Protein AF-0000000084684947 (afdb_homodimer)

Radius of gyration: 30.72 Å; Cα contacts (8 Å, |Δi|>4): 1986; chains: 2; bounding box: 89×89×64 Å

Solvent-accessible surface area (backbone atoms only — not comparable to full-atom values): 46979 Å² total; per-residue (Å²): 110,68,63,58,54,51,50,50,50,50,49,49,51,50,49,39,48,50,45,25,50,52,46,29,50,49,33,50,74,66,49,92,41,38,64,61,21,48,37,52,34,51,39,13,67,65,31,67,61,57,24,38,51,48,36,63,65,72,60,52,74,52,53,29,53,50,40,43,62,58,46,64,68,50,73,73,83,63,65,60,60,57,55,52,73,73,83,68,64,85,85,58,79,83,69,51,69,50,56,36,30,39,30,20,62,60,69,45,70,78,28,60,19,20,30,78,43,86,20,64,28,33,77,45,31,49,59,54,52,52,50,47,49,68,68,39,71,54,30,36,41,38,34,34,26,36,50,32,54,54,73,60,18,37,54,52,48,50,44,52,30,52,32,40,75,72,65,22,50,47,42,36,40,32,15,38,70,35,31,54,79,31,72,47,43,31,58,54,55,34,44,74,51,68,33,51,68,47,52,38,69,55,72,53,92,58,89,58,65,76,54,72,61,52,38,48,48,31,31,39,39,39,29,54,36,47,40,26,35,40,16,43,54,62,42,48,58,34,26,28,48,89,78,29,57,60,93,61,11,31,41,32,36,33,31,43,36,30,12,35,46,37,48,53,51,48,50,52,50,45,50,50,48,23,69,51,70,68,49,76,69,77,90,72,72,56,46,66,54,72,67,38,76,29,31,27,32,60,39,72,33,40,40,47,48,91,70,40,39,57,61,52,42,50,36,41,49,46,66,65,47,73,52,28,35,41,39,36,29,54,42,69,48,60,55,69,61,49,50,52,30,53,37,49,33,17,35,42,46,22,50,35,36,38,41,30,36,66,57,53,98,48,60,63,57,46,35,17,32,62,50,52,43,57,75,36,46,78,42,62,36,41,40,28,31,28,58,85,43,33,39,53,30,28,38,39,38,35,54,61,33,34,32,36,41,16,31,50,47,40,25,33,38,41,63,46,31,16,27,26,37,34,36,43,35,47,29,43,69,59,28,46,55,50,46,55,55,50,50,57,51,52,71,68,27,48,74,63,45,68,67,65,64,64,66,52,51,68,68,57,51,51,54,15,32,58,42,29,48,44,43,82,77,68,110,67,64,58,55,50,50,50,50,50,50,50,50,49,50,38,49,50,47,24,51,52,45,29,49,49,34,52,72,66,49,92,41,39,64,60,20,49,39,50,34,50,40,13,67,66,31,66,60,58,23,39,52,48,35,64,64,71,61,52,74,52,52,30,53,51,39,43,60,58,46,65,68,50,74,75,82,63,65,61,59,58,55,51,72,72,82,69,64,85,86,58,82,81,69,51,70,49,55,35,30,40,30,18,61,62,69,45,68,78,29,59,18,20,30,76,45,86,19,62,28,35,77,46,30,49,59,54,52,51,49,46,48,68,67,40,70,54,29,37,42,38,33,33,25,37,50,32,54,52,73,60,18,38,54,52,48,50,44,52,29,50,30,41,74,71,65,22,50,47,42,37,40,32,14,36,70,36,31,55,77,31,71,48,45,32,58,53,56,34,44,76,53,70,32,50,66,46,52,39,69,55,73,52,91,57,90,58,65,76,54,72,64,51,39,47,48,31,31,40,39,38,29,56,36,48,39,26,35,39,17,43,54,60,42,47,56,36,26,28,48,90,80,29,58,59,94,61,11,30,42,30,35,35,32,44,34,32,11,34,46,36,48,52,50,48,50,54,51,47,49,50,47,22,69,51,70,67,50,77,69,75,91,71,72,55,46,66,54,72,66,39,76,26,31,27,33,60,39,72,31,39,40,48,48,92,71,42,39,57,62,52,42,50,36,40,49,46,67,64,48,74,52,27,37,40,36,34,27,54,42,69,49,60,54,68,60,50,50,52,30,54,37,48,33,17,34,43,48,23,50,35,37,37,42,29,35,66,56,54,99,47,59,62,58,47,35,17,32,61,50,55,43,58,75,35,46,76,42,62,37,42,40,29,30,30,58,85,42,34,40,53,30,29,39,39,38,35,55,60,33,35,34,35,41,15,31,50,47,40,25,35,38,40,63,45,30,16,28,27,37,34,36,43,35,45,28,44,69,59,29,45,55,51,46,53,55,49,51,58,50,53,71,68,26,47,74,65,47,70,67,65,64,64,65,52,51,69,66,56,52,49,53,14,32,58,43,29,48,45,43,84,75,68

Nearest PDB structures (foldseek):
  3hsi-assembly1_C-2  TM=7.468E-01  e=2.941E-21  Haemophilus influenzae
  8yr5-assembly1_K  TM=7.432E-01  e=1.167E-20  Escherichia coli str. K-12 substr. MG1655
  8yr5-assembly1_I  TM=7.410E-01  e=1.575E-20  Escherichia coli str. K-12 substr. MG1655
  3hsi-assembly1_A  TM=7.401E-01  e=4.634E-20  Haemophilus influenzae
  3hsi-assembly2_B-2  TM=7.446E-01  e=2.338E-19  Haemophilus influenzae

Organism: NCBI:txid1198232

pLDDT: mean 88.43, std 15.43, range [32.75, 98.88]

InterPro domains:
  IPR001736 Phospholipase D/Transphosphatidylase [PS50035] (212-239)
  IPR001736 Phospholipase D/Transphosphatidylase [PS50035] (387-414)
  IPR001736 Phospholipase D/Transphosphatidylase [SM00155] (212-239)
  IPR001736 Phospholipase D/Transphosphatidylase [SM00155] (387-414)
  IPR022924 Cardiolipin synthase [TIGR04265] (8-474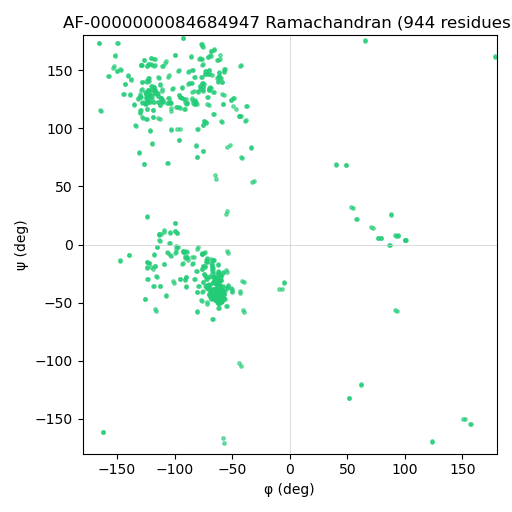)
  IPR025202 Cardiolipin synthase-like, phospholipase D-like domain [PF13091] (130-273)
  IPR025202 Cardiolipin synthase-like, phospholipase D-like domain [PF13091] (314-441)
  IPR027379 Cardiolipin synthase N-terminal [PF13396] (19-59)

Sequence (948 aa):
MITFWLTLNWLIQLLLIMLSVSTALHALMNKNDPRSSLLWIITCFSLPFVGPILYLVLGINRAHNKVLSLGAVADTSLSTTPKPITSVDKKSRPLSPHQRLSLAVTGLPLSEGNQIQILSQGENAYPAMLKSIHEATEWVYLSMYIFESNGVGEQFIDALADAVERGVDVRVLLDGVGSWYSLGQTRKALVARGVTTLTFLPIGKMLPRFTLNLRNHRKILLCDGKHAFTGGMNIRQCHLVQTCQPNRATKDFMFSLKGPVVQQIGQIFENDWFYACGEKLPSKYYDINTYGQSSCRAISDGPGININVLTKVMISALNSAQSSITLVTPYFLPPNGLIIALQSAALRGVDVSILLPVHNNQPYIHWAMRNNMRHFLAYGVKIYYQPSPFVHSKLLLIDDHYCQIGSANIDSRSLRLNFELNVEIFDADFAQSMAKIINNDKQQAIEITPQKLNKRSFVIKAWDAFWWLFTPYLMITFWLTLNWLIQLLLIMLSVSTALHALMNKNDPRSSLLWIITCFSLPFVGPILYLVLGINRAHNKVLSLGAVADTSLSTTPKPITSVDKKSRPLSPHQRLSLAVTGLPLSEGNQIQILSQGENAYPAMLKSIHEATEWVYLSMYIFESNGVGEQFIDALADAVERGVDVRVLLDGVGSWYSLGQTRKALVARGVTTLTFLPIGKMLPRFTLNLRNHRKILLCDGKHAFTGGMNIRQCHLVQTCQPNRATKDFMFSLKGPVVQQIGQIFENDWFYACGEKLPSKYYDINTYGQSSCRAISDGPGININVLTKVMISALNSAQSSITLVTPYFLPPNGLIIALQSAALRGVDVSILLPVHNNQPYIHWAMRNNMRHFLAYGVKIYYQPSPFVHSKLLLIDDHYCQIGSANIDSRSLRLNFELNVEIFDADFAQSMAKIINNDKQQAIEITPQKLNKRSFVIKAWDAFWWLFTPYL

Secondary structure (DSSP, 8-state):
-HHHHHHHHHHHHHHHHHHHHHHHHHHHHH-SSHHHHHHHHHHHHHSTTHHHHHIIIII--HHHHHHHHHHTSS-TTS-----------TTSPPPPHHHHHHHHHH--PPEEEEEEEEEEHHHHHHHHHHHHHHH-SSEEEEEES-B-SSTHHHHHHHHHHHHHHTT-EEEEEEETTGGGGGTTHHHHHHHHTT-EEEEES---SS---SGGG-EE---EEEETTTEEEEES--B-GGG-TTTS-TTT-EE-EEEEEESTHHHHHHHHHHHHHHHHHSPPPPP---------SEEEEEEEE-TT-TT-HHHHHHHHHHHH-SSEEEEE-S-B---HHHHHHHHHHHHTT-EEEEEEESS-SSHHHHHHHHHHTHHHHTTT-EEEEEPSSEE---EEEETTTEEEEES--BSHIIIIIEEEEEEEEE-HHHHHHHHHHHHHHHHTSEEE-HHHHHTS-HHHHHHHHHHHTTGGG-/-HHHHHHHHHHHHHHHHHHHHHHHHHHHHH-SSHHHHHHHHHHHHHSTTHHHHHIIIII--HHHHHHHHHHTSS-TTS-----------TTSPPPPHHHHHHHHHH--PPEEEEEEEEEEHHHHHHHHHHHHHHH-SSEEEEEES-B-SSTHHHHHHHHHHHHHHTT-EEEEEEETTGGGGGTTHHHHHHHHTT-EEEEES---SS---SGGG-EE---EEEETTTEEEEES--B-GGG-TTTS-TTT-EE-EEEEEESTHHHHHHHHHHHHHHHHHSPPPPP--------SSEEEEEEEE-TT-TT-HHHHHHHHHHHH-SSEEEEE-S-B---HHHHHHHHHHHHTT-EEEEEEESS-SSHHHHHHHHHHTHHHHTTT-EEEEEPSSEE---EEEETTTEEEEES--BSHIIIIIEEEEEEEEE-HHHHHHHHHHHHHHHHTSEEE-HHHHHTS-HHHHHHHHHHHTTGGG-

Structure (mmCIF, N/CA/C/O backbone):
data_AF-0000000084684947-model_v1
#
loop_
_entity.id
_entity.type
_entity.pdbx_description
1 polymer 'Cardiolipin synthase'
#
loop_
_atom_site.group_PDB
_atom_site.id
_atom_site.type_symbol
_atom_site.label_atom_id
_atom_site.label_alt_id
_atom_site.label_comp_id
_atom_site.label_asym_id
_atom_site.label_entity_id
_atom_site.label_seq_id
_atom_site.pdbx_PDB_ins_code
_atom_site.Cartn_x
_atom_site.Cartn_y
_atom_site.Cartn_z
_atom_site.occupancy
_atom_site.B_iso_or_equiv
_atom_site.auth_seq_id
_atom_site.auth_comp_id
_atom_site.auth_asym_id
_atom_site.auth_atom_id
_atom_site.pdbx_PDB_model_num
ATOM 1 N N . MET A 1 1 ? 54.938 7.02 22.969 1 76.62 1 MET A N 1
ATOM 2 C CA . MET A 1 1 ? 54.094 7.973 22.266 1 76.62 1 MET A CA 1
ATOM 3 C C . MET A 1 1 ? 53.344 7.293 21.109 1 76.62 1 MET A C 1
ATOM 5 O O . MET A 1 1 ? 52.125 7.441 20.984 1 76.62 1 MET A O 1
ATOM 9 N N . ILE A 1 2 ? 54 6.477 20.438 1 86.94 2 ILE A N 1
ATOM 10 C CA . ILE A 1 2 ? 53.406 5.773 19.297 1 86.94 2 ILE A CA 1
ATOM 11 C C . ILE A 1 2 ? 52.406 4.738 19.797 1 86.94 2 ILE A C 1
ATOM 13 O O . ILE A 1 2 ? 51.312 4.605 19.234 1 86.94 2 ILE A O 1
ATOM 17 N N . THR A 1 3 ? 52.75 4.102 20.906 1 88.5 3 THR A N 1
ATOM 18 C CA . THR A 1 3 ? 51.844 3.07 21.453 1 88.5 3 THR A CA 1
ATOM 19 C C . THR A 1 3 ? 50.562 3.68 21.969 1 88.5 3 THR A C 1
ATOM 21 O O . THR A 1 3 ? 49.5 3.086 21.812 1 88.5 3 THR A O 1
ATOM 24 N N . PHE A 1 4 ? 50.75 4.816 22.578 1 88.56 4 PHE A N 1
ATOM 25 C CA . PHE A 1 4 ? 49.562 5.504 23.094 1 88.56 4 PHE A CA 1
ATOM 26 C C . PHE A 1 4 ? 48.625 5.883 21.953 1 88.56 4 PHE A C 1
ATOM 28 O O . PHE A 1 4 ? 47.406 5.645 22.031 1 88.56 4 PHE A O 1
ATOM 35 N N . TRP A 1 5 ? 49.062 6.449 20.875 1 89.06 5 TRP A N 1
ATOM 36 C CA . TRP A 1 5 ? 48.25 6.891 19.75 1 89.06 5 TRP A CA 1
ATOM 37 C C . TRP A 1 5 ? 47.625 5.699 19.047 1 89.06 5 TRP A C 1
ATOM 39 O O . TRP A 1 5 ? 46.469 5.781 18.594 1 89.06 5 TRP A O 1
ATOM 49 N N . LEU A 1 6 ? 48.281 4.57 19 1 89.12 6 LEU A N 1
ATOM 50 C CA . LEU A 1 6 ? 47.75 3.357 18.391 1 89.12 6 LEU A CA 1
ATOM 51 C C . LEU A 1 6 ? 46.594 2.799 19.219 1 89.12 6 LEU A C 1
ATOM 53 O O . LEU A 1 6 ? 45.594 2.383 18.672 1 89.12 6 LEU A O 1
ATOM 57 N N . THR A 1 7 ? 46.844 2.812 20.484 1 88.88 7 THR A N 1
ATOM 58 C CA . THR A 1 7 ? 45.812 2.33 21.375 1 88.88 7 THR A CA 1
ATOM 59 C C . THR A 1 7 ? 44.562 3.232 21.297 1 88.88 7 THR A C 1
ATOM 61 O O . THR A 1 7 ? 43.438 2.748 21.281 1 88.88 7 THR A O 1
ATOM 64 N N . LEU A 1 8 ? 44.781 4.484 21.297 1 88.56 8 LEU A N 1
ATOM 65 C CA . LEU A 1 8 ? 43.688 5.445 21.203 1 88.56 8 LEU A CA 1
ATOM 66 C C . LEU A 1 8 ? 42.938 5.266 19.891 1 88.56 8 LEU A C 1
ATOM 68 O O . LEU A 1 8 ? 41.688 5.324 19.859 1 88.56 8 LEU A O 1
ATOM 72 N N . ASN A 1 9 ? 43.656 5.133 18.844 1 88.75 9 ASN A N 1
ATOM 73 C CA . ASN A 1 9 ? 43.031 4.891 17.547 1 88.75 9 ASN A CA 1
ATOM 74 C C . ASN A 1 9 ? 42.188 3.627 17.562 1 88.75 9 ASN A C 1
ATOM 76 O O . ASN A 1 9 ? 41.094 3.615 17.016 1 88.75 9 ASN A O 1
ATOM 80 N N . TRP A 1 10 ? 42.75 2.6 18.172 1 89.06 10 TRP A N 1
ATOM 81 C CA . TRP A 1 10 ? 42 1.35 18.266 1 89.06 10 TRP A CA 1
ATOM 82 C C . TRP A 1 10 ? 40.75 1.522 19.094 1 89.06 10 TRP A C 1
ATOM 84 O O . TRP A 1 10 ? 39.688 0.974 18.766 1 89.06 10 TRP A O 1
ATOM 94 N N . LEU A 1 11 ? 40.875 2.262 20.141 1 89.06 11 LEU A N 1
ATOM 95 C CA . LEU A 1 11 ? 39.75 2.523 21 1 89.06 11 LEU A CA 1
ATOM 96 C C . LEU A 1 11 ? 38.688 3.322 20.25 1 89.06 11 LEU A C 1
ATOM 98 O O . LEU A 1 11 ? 37.469 3.053 20.391 1 89.06 11 LEU A O 1
ATOM 102 N N . ILE A 1 12 ? 39.094 4.285 19.484 1 88.44 12 ILE A N 1
ATOM 103 C CA . ILE A 1 12 ? 38.156 5.098 18.703 1 88.44 12 ILE A CA 1
ATOM 104 C C . ILE A 1 12 ? 37.469 4.223 17.656 1 88.44 12 ILE A C 1
ATOM 106 O O . ILE A 1 12 ? 36.25 4.324 17.469 1 88.44 12 ILE A O 1
ATOM 110 N N . GLN A 1 13 ? 38.219 3.398 17.047 1 88.69 13 GLN A N 1
ATOM 111 C CA . GLN A 1 13 ? 37.656 2.5 16.062 1 88.69 13 GLN A CA 1
ATOM 112 C C . GLN A 1 13 ? 36.625 1.561 16.703 1 88.69 13 GLN A C 1
ATOM 114 O O . GLN A 1 13 ? 35.562 1.295 16.125 1 88.69 13 GLN A O 1
ATOM 119 N N . LEU A 1 14 ? 37 1.08 17.828 1 89.62 14 LEU A N 1
ATOM 120 C CA . LEU A 1 14 ? 36.094 0.195 18.547 1 89.62 14 LEU A CA 1
ATOM 121 C C . LEU A 1 14 ? 34.812 0.929 18.922 1 89.62 14 LEU A C 1
ATOM 123 O O . LEU A 1 14 ? 33.719 0.363 18.828 1 89.62 14 LEU A O 1
ATOM 127 N N . LEU A 1 15 ? 34.969 2.082 19.359 1 89.69 15 LEU A N 1
ATOM 128 C CA . LEU A 1 15 ? 33.812 2.893 19.719 1 89.69 15 LEU A CA 1
ATOM 129 C C . LEU A 1 15 ? 32.906 3.152 18.5 1 89.69 15 LEU A C 1
ATOM 131 O O . LEU A 1 15 ? 31.688 3.117 18.594 1 89.69 15 LEU A O 1
ATOM 135 N N . LEU A 1 16 ? 33.531 3.438 17.422 1 88.38 16 LEU A N 1
ATOM 136 C CA . LEU A 1 16 ? 32.781 3.686 16.203 1 88.38 16 LEU A CA 1
ATOM 137 C C . LEU A 1 16 ? 32.062 2.432 15.75 1 88.38 16 LEU A C 1
ATOM 139 O O . LEU A 1 16 ? 30.906 2.51 15.289 1 88.38 16 LEU A O 1
ATOM 143 N N . ILE A 1 17 ? 32.719 1.336 15.914 1 89 17 ILE A N 1
ATOM 144 C CA . ILE A 1 17 ? 32.094 0.07 15.555 1 89 17 ILE A CA 1
ATOM 145 C C . ILE A 1 17 ? 30.922 -0.196 16.484 1 89 17 ILE A C 1
ATOM 147 O O . ILE A 1 17 ? 29.844 -0.611 16.031 1 89 17 ILE A O 1
ATOM 151 N N . MET A 1 18 ? 31.141 0.042 17.719 1 91.69 18 MET A N 1
ATOM 152 C CA . MET A 1 18 ? 30.078 -0.172 18.688 1 91.69 18 MET A CA 1
ATOM 153 C C . MET A 1 18 ? 28.891 0.735 18.391 1 91.69 18 MET A C 1
ATOM 155 O O . MET A 1 18 ? 27.734 0.312 18.5 1 91.69 18 MET A O 1
ATOM 159 N N . LEU A 1 19 ? 29.219 1.942 18 1 90.94 19 LEU A N 1
ATOM 160 C CA . LEU A 1 19 ? 28.172 2.887 17.641 1 90.94 19 LEU A CA 1
ATOM 161 C C . LEU A 1 19 ? 27.406 2.406 16.406 1 90.94 19 LEU A C 1
ATOM 163 O O . LEU A 1 19 ? 26.172 2.467 16.375 1 90.94 19 LEU A O 1
ATOM 167 N N . SER A 1 20 ? 28.078 1.951 15.461 1 91.81 20 SER A N 1
ATOM 168 C CA . SER A 1 20 ? 27.469 1.44 14.242 1 91.81 20 SER A CA 1
ATOM 169 C C . SER A 1 20 ? 26.625 0.202 14.523 1 91.81 20 SER A C 1
ATOM 171 O O . SER A 1 20 ? 25.5 0.08 14.031 1 91.81 20 SER A O 1
ATOM 173 N N . VAL A 1 21 ? 27.156 -0.634 15.359 1 92.69 21 VAL A N 1
ATOM 174 C CA . VAL A 1 21 ? 26.453 -1.868 15.688 1 92.69 21 VAL A CA 1
ATOM 175 C C . VAL A 1 21 ? 25.188 -1.546 16.484 1 92.69 21 VAL A C 1
ATOM 177 O O . VAL A 1 21 ? 24.109 -2.094 16.203 1 92.69 21 VAL A O 1
ATOM 180 N N . SER A 1 22 ? 25.312 -0.688 17.391 1 93.25 22 SER A N 1
ATOM 181 C CA . SER A 1 22 ? 24.156 -0.309 18.203 1 93.25 22 SER A CA 1
ATOM 182 C C . SER A 1 22 ? 23.078 0.336 17.344 1 93.25 22 SER A C 1
ATOM 184 O O . SER A 1 22 ? 21.891 0.039 17.516 1 93.25 22 SER A O 1
ATOM 186 N N . THR A 1 23 ? 23.469 1.187 16.469 1 91.69 23 THR A N 1
ATOM 187 C CA . THR A 1 23 ? 22.531 1.859 15.586 1 91.69 23 THR A CA 1
ATOM 188 C C . THR A 1 23 ? 21.891 0.867 14.617 1 91.69 23 THR A C 1
ATOM 190 O O . THR A 1 23 ? 20.672 0.926 14.367 1 91.69 23 THR A O 1
ATOM 193 N N . ALA A 1 24 ? 22.672 0.051 14.133 1 92.81 24 ALA A N 1
ATOM 194 C CA . ALA A 1 24 ? 22.172 -0.984 13.234 1 92.81 24 ALA A CA 1
ATOM 195 C C . ALA A 1 24 ? 21.156 -1.878 13.945 1 92.81 24 ALA A C 1
ATOM 197 O O . ALA A 1 24 ? 20.109 -2.211 13.383 1 92.81 24 ALA A O 1
ATOM 198 N N . LEU A 1 25 ? 21.484 -2.209 15.133 1 93.44 25 LEU A N 1
ATOM 199 C CA . LEU A 1 25 ? 20.578 -3.047 15.914 1 93.44 25 LEU A CA 1
ATOM 200 C C . LEU A 1 25 ? 19.266 -2.314 16.203 1 93.44 25 LEU A C 1
ATOM 202 O O . LEU A 1 25 ? 18.188 -2.912 16.141 1 93.44 25 LEU A O 1
ATOM 206 N N . HIS A 1 26 ? 19.375 -1.058 16.5 1 92.44 26 HIS A N 1
ATOM 207 C CA . HIS A 1 26 ? 18.172 -0.264 16.719 1 92.44 26 HIS A CA 1
ATOM 208 C C . HIS A 1 26 ? 17.297 -0.21 15.469 1 92.44 26 HIS A C 1
ATOM 210 O O . HIS A 1 26 ? 16.078 -0.366 15.547 1 92.44 26 HIS A O 1
ATOM 216 N N . ALA A 1 27 ? 17.875 -0.014 14.367 1 91.5 27 ALA A N 1
ATOM 217 C CA . ALA A 1 27 ? 17.156 0.016 13.102 1 91.5 27 ALA A CA 1
ATOM 218 C C . ALA A 1 27 ? 16.5 -1.335 12.805 1 91.5 27 ALA A C 1
ATOM 220 O O . ALA A 1 27 ? 15.352 -1.397 12.367 1 91.5 27 ALA A O 1
ATOM 221 N N . LEU A 1 28 ? 17.266 -2.357 13.086 1 93.25 28 LEU A N 1
ATOM 222 C CA . LEU A 1 28 ? 16.797 -3.717 12.859 1 93.25 28 LEU A CA 1
ATOM 223 C C . LEU A 1 28 ? 15.57 -4.016 13.711 1 93.25 28 LEU A C 1
ATOM 225 O O . LEU A 1 28 ? 14.594 -4.602 13.227 1 93.25 28 LEU A O 1
ATOM 229 N N . MET A 1 29 ? 15.586 -3.494 14.875 1 91.31 29 MET A N 1
ATOM 230 C CA . MET A 1 29 ? 14.57 -3.887 15.852 1 91.31 29 MET A CA 1
ATOM 231 C C . MET A 1 29 ? 13.375 -2.943 15.812 1 91.31 29 MET A C 1
ATOM 233 O O . MET A 1 29 ? 12.281 -3.291 16.266 1 91.31 29 MET A O 1
ATOM 237 N N . ASN A 1 30 ? 13.531 -1.76 15.195 1 86.75 30 ASN A N 1
ATOM 238 C CA . ASN A 1 30 ? 12.492 -0.765 15.406 1 86.75 30 ASN A CA 1
ATOM 239 C C . ASN A 1 30 ? 11.867 -0.307 14.094 1 86.75 30 ASN A C 1
ATOM 241 O O . ASN A 1 30 ? 10.781 0.274 14.078 1 86.75 30 ASN A O 1
ATOM 245 N N . LYS A 1 31 ? 12.508 -0.584 13.008 1 86.81 31 LYS A N 1
ATOM 246 C CA . LYS A 1 31 ? 11.922 -0.191 11.727 1 86.81 31 LYS A CA 1
ATOM 247 C C . LYS A 1 31 ? 10.781 -1.119 11.336 1 86.81 31 LYS A C 1
ATOM 249 O O . LYS A 1 31 ? 10.773 -2.297 11.703 1 86.81 31 LYS A O 1
ATOM 254 N N . ASN A 1 32 ? 9.883 -0.604 10.531 1 84.94 32 ASN A N 1
ATOM 255 C CA . ASN A 1 32 ? 8.703 -1.371 10.125 1 84.94 32 ASN A CA 1
ATOM 256 C C . ASN A 1 32 ? 8.812 -1.844 8.68 1 84.94 32 ASN A C 1
ATOM 258 O O . ASN A 1 32 ? 7.945 -2.57 8.195 1 84.94 32 ASN A O 1
ATOM 262 N N . ASP A 1 33 ? 9.766 -1.439 7.992 1 87.81 33 ASP A N 1
ATOM 263 C CA . ASP A 1 33 ? 10.016 -1.817 6.605 1 87.81 33 ASP A CA 1
ATOM 264 C C . ASP A 1 33 ? 11.422 -2.395 6.441 1 87.81 33 ASP A C 1
ATOM 266 O O . ASP A 1 33 ? 12.406 -1.771 6.84 1 87.81 33 ASP A O 1
ATOM 270 N N . PRO A 1 34 ? 11.477 -3.535 5.875 1 90 34 PRO A N 1
ATOM 271 C CA . PRO A 1 34 ? 12.789 -4.188 5.766 1 90 34 PRO A CA 1
ATOM 272 C C . PRO A 1 34 ? 13.781 -3.377 4.938 1 90 34 PRO A C 1
ATOM 274 O O . PRO A 1 34 ? 14.977 -3.35 5.25 1 90 34 PRO A O 1
ATOM 277 N N . ARG A 1 35 ? 13.352 -2.727 3.902 1 86.62 35 ARG A N 1
ATOM 278 C CA . ARG A 1 35 ? 14.25 -1.943 3.061 1 86.62 35 ARG A CA 1
ATOM 279 C C . ARG A 1 35 ? 14.789 -0.73 3.814 1 86.62 35 ARG A C 1
ATOM 281 O O . ARG A 1 35 ? 15.961 -0.378 3.68 1 86.62 35 ARG A O 1
ATOM 288 N N . SER A 1 36 ? 13.883 -0.091 4.547 1 86.69 36 SER A N 1
ATOM 289 C CA . SER A 1 36 ? 14.328 1.025 5.371 1 86.69 36 SER A CA 1
ATOM 290 C C . SER A 1 36 ? 15.359 0.574 6.398 1 86.69 36 SER A C 1
ATOM 292 O O . SER A 1 36 ? 16.375 1.24 6.594 1 86.69 36 SER A O 1
ATOM 294 N N . SER A 1 37 ? 15.047 -0.557 7.027 1 90.19 37 SER A N 1
ATOM 295 C CA . SER A 1 37 ? 15.992 -1.1 8 1 90.19 37 SER A CA 1
ATOM 296 C C . SER A 1 37 ? 17.344 -1.397 7.363 1 90.19 37 SER A C 1
ATOM 298 O O . SER A 1 37 ? 18.375 -0.974 7.871 1 90.19 37 SER A O 1
ATOM 300 N N . LEU A 1 38 ? 17.297 -2.057 6.281 1 89.56 38 LEU A N 1
ATOM 301 C CA . LEU A 1 38 ? 18.531 -2.43 5.586 1 89.56 38 LEU A CA 1
ATOM 302 C C . LEU A 1 38 ? 19.281 -1.19 5.125 1 89.56 38 LEU A C 1
ATOM 304 O O . LEU A 1 38 ? 20.516 -1.146 5.207 1 89.56 38 LEU A O 1
ATOM 308 N N . LEU A 1 39 ? 18.578 -0.19 4.652 1 87.12 39 LEU A N 1
ATOM 309 C CA . LEU A 1 39 ? 19.188 1.07 4.23 1 87.12 39 LEU A CA 1
ATOM 310 C C . LEU A 1 39 ? 19.969 1.708 5.367 1 87.12 39 LEU A C 1
ATOM 312 O O . LEU A 1 39 ? 21.125 2.105 5.184 1 87.12 39 LEU A O 1
ATOM 316 N N . TRP A 1 40 ? 19.406 1.747 6.516 1 89.12 40 TRP A N 1
ATOM 317 C CA . TRP A 1 40 ? 20.062 2.385 7.648 1 89.12 40 TRP A CA 1
ATOM 318 C C . TRP A 1 40 ? 21.219 1.523 8.164 1 89.12 40 TRP A C 1
ATOM 320 O O . TRP A 1 40 ? 22.25 2.047 8.586 1 89.12 40 TRP A O 1
ATOM 330 N N . ILE A 1 41 ? 21.078 0.211 8.125 1 91.81 41 ILE A N 1
ATOM 331 C CA . ILE A 1 41 ? 22.141 -0.694 8.531 1 91.81 41 ILE A CA 1
ATOM 332 C C . ILE A 1 41 ? 23.359 -0.507 7.629 1 91.81 41 ILE A C 1
ATOM 334 O O . ILE A 1 41 ? 24.484 -0.305 8.109 1 91.81 41 ILE A O 1
ATOM 338 N N . ILE A 1 42 ? 23.141 -0.469 6.352 1 88.94 42 ILE A N 1
ATOM 339 C CA . ILE A 1 42 ? 24.234 -0.31 5.395 1 88.94 42 ILE A CA 1
ATOM 340 C C . ILE A 1 42 ? 24.844 1.083 5.539 1 88.94 42 ILE A C 1
ATOM 342 O O . ILE A 1 42 ? 26.078 1.239 5.5 1 88.94 42 ILE A O 1
ATOM 346 N N . THR A 1 43 ? 24 2.084 5.68 1 88.5 43 THR A N 1
ATOM 347 C CA . THR A 1 43 ? 24.469 3.457 5.832 1 88.5 43 THR A CA 1
ATOM 348 C C . THR A 1 43 ? 25.375 3.59 7.062 1 88.5 43 THR A C 1
ATOM 350 O O . THR A 1 43 ? 26.438 4.211 7 1 88.5 43 THR A O 1
ATOM 353 N N . CYS A 1 44 ? 25 2.949 8.125 1 90.44 44 CYS A N 1
ATOM 354 C CA . CYS A 1 44 ? 25.734 3.061 9.375 1 90.44 44 CYS A CA 1
ATOM 355 C C . CYS A 1 44 ? 27.078 2.342 9.281 1 90.44 44 CYS A C 1
ATOM 357 O O . CYS A 1 44 ? 28.062 2.779 9.875 1 90.44 44 CYS A O 1
ATOM 359 N N . PHE A 1 45 ? 27.141 1.258 8.57 1 89.44 45 PHE A N 1
ATOM 360 C CA . PHE A 1 45 ? 28.391 0.511 8.461 1 89.44 45 PHE A CA 1
ATOM 361 C C . PHE A 1 45 ? 29.297 1.116 7.387 1 89.44 45 PHE A C 1
ATOM 363 O O . PHE A 1 45 ? 30.516 1.056 7.492 1 89.44 45 PHE A O 1
ATOM 370 N N . SER A 1 46 ? 28.703 1.727 6.371 1 86.75 46 SER A N 1
ATOM 371 C CA . SER A 1 46 ? 29.469 2.328 5.289 1 86.75 46 SER A CA 1
ATOM 372 C C . SER A 1 46 ? 30.031 3.688 5.695 1 86.75 46 SER A C 1
ATOM 374 O O . SER A 1 46 ? 31.078 4.102 5.211 1 86.75 46 SER A O 1
ATOM 376 N N . LEU A 1 47 ? 29.344 4.441 6.453 1 87.94 47 LEU A N 1
ATOM 377 C CA . LEU A 1 47 ? 29.766 5.738 6.973 1 87.94 47 LEU A CA 1
ATOM 378 C C . LEU A 1 47 ? 29.797 5.73 8.492 1 87.94 47 LEU A C 1
ATOM 380 O O . LEU A 1 47 ? 28.922 6.324 9.141 1 87.94 47 LEU A O 1
ATOM 384 N N . PRO A 1 48 ? 31.094 5.254 8.859 1 83.69 48 PRO A N 1
ATOM 385 C CA . PRO A 1 48 ? 31.172 5.168 10.32 1 83.69 48 PRO A CA 1
ATOM 386 C C . PRO A 1 48 ? 31.109 6.535 10.992 1 83.69 48 PRO A C 1
ATOM 388 O O . PRO A 1 48 ? 31.578 7.527 10.414 1 83.69 48 PRO A O 1
ATOM 391 N N . PHE A 1 49 ? 30.312 6.746 11.961 1 86.69 49 PHE A N 1
ATOM 392 C CA . PHE A 1 49 ? 30.125 7.973 12.727 1 86.69 49 PHE A CA 1
ATOM 393 C C . PHE A 1 49 ? 28.984 8.805 12.133 1 86.69 49 PHE A C 1
ATOM 395 O O . PHE A 1 49 ? 28 9.086 12.812 1 86.69 49 PHE A O 1
ATOM 402 N N . VAL A 1 50 ? 29.188 9.156 10.664 1 89.12 50 VAL A N 1
ATOM 403 C CA . VAL A 1 50 ? 28.188 9.984 10.016 1 89.12 50 VAL A CA 1
ATOM 404 C C . VAL A 1 50 ? 26.859 9.227 9.93 1 89.12 50 VAL A C 1
ATOM 406 O O . VAL A 1 50 ? 25.797 9.797 10.164 1 89.12 50 VAL A O 1
ATOM 409 N N . GLY A 1 51 ? 26.953 8 9.562 1 89.25 51 GLY A N 1
ATOM 410 C CA . GLY A 1 51 ? 25.766 7.18 9.422 1 89.25 51 GLY A CA 1
ATOM 411 C C . GLY A 1 51 ? 24.922 7.145 10.688 1 89.25 51 GLY A C 1
ATOM 412 O O . GLY A 1 51 ? 23.734 7.484 10.648 1 89.25 51 GLY A O 1
ATOM 413 N N . PRO A 1 52 ? 25.516 6.82 11.797 1 89.44 52 PRO A N 1
ATOM 414 C CA . PRO A 1 52 ? 24.766 6.809 13.055 1 89.44 52 PRO A CA 1
ATOM 415 C C . PRO A 1 52 ? 24.172 8.172 13.406 1 89.44 52 PRO A C 1
ATOM 417 O O . PRO A 1 52 ? 23.062 8.25 13.922 1 89.44 52 PRO A O 1
ATOM 420 N N . ILE A 1 53 ? 24.922 9.172 13.133 1 86.31 53 ILE A N 1
ATOM 421 C CA . ILE A 1 53 ? 24.406 10.516 13.391 1 86.31 53 ILE A CA 1
ATOM 422 C C . ILE A 1 53 ? 23.188 10.781 12.508 1 86.31 53 ILE A C 1
ATOM 424 O O . ILE A 1 53 ? 22.172 11.281 12.984 1 86.31 53 ILE A O 1
ATOM 428 N N . LEU A 1 54 ? 23.312 10.414 11.266 1 85.5 54 LEU A N 1
ATOM 429 C CA . LEU A 1 54 ? 22.188 10.586 10.344 1 85.5 54 LEU A CA 1
ATOM 430 C C . LEU A 1 54 ? 20.984 9.781 10.797 1 85.5 54 LEU A C 1
ATOM 432 O O . LEU A 1 54 ? 19.844 10.25 10.719 1 85.5 54 LEU A O 1
ATOM 436 N N . TYR A 1 55 ? 21.234 8.562 11.312 1 87.69 55 TYR A N 1
ATOM 437 C CA . TYR A 1 55 ? 20.156 7.703 11.789 1 87.69 55 TYR A CA 1
ATOM 438 C C . TYR A 1 55 ? 19.453 8.32 13 1 87.69 55 TYR A C 1
ATOM 440 O O . TYR A 1 55 ? 18.234 8.281 13.109 1 87.69 55 TYR A O 1
ATOM 448 N N . LEU A 1 56 ? 20.203 8.875 13.844 1 81.56 56 LEU A N 1
ATOM 449 C CA . LEU A 1 56 ? 19.656 9.477 15.047 1 81.56 56 LEU A CA 1
ATOM 450 C C . LEU A 1 56 ? 18.797 10.695 14.703 1 81.56 56 LEU A C 1
ATOM 452 O O . LEU A 1 56 ? 17.781 10.945 15.344 1 81.56 56 LEU A O 1
ATOM 456 N N . VAL A 1 57 ? 19.219 11.352 13.633 1 76.44 57 VAL A N 1
ATOM 457 C CA . VAL A 1 57 ? 18.547 12.602 13.289 1 76.44 57 VAL A CA 1
ATOM 458 C C . VAL A 1 57 ? 17.375 12.312 12.352 1 76.44 57 VAL A C 1
ATOM 460 O O . VAL A 1 57 ? 16.297 12.875 12.516 1 76.44 57 VAL A O 1
ATOM 463 N N . LEU A 1 58 ? 17.531 11.32 11.438 1 76.25 58 LEU A N 1
ATOM 464 C CA . LEU A 1 58 ? 16.547 11.148 10.375 1 76.25 58 LEU A CA 1
ATOM 465 C C . LEU A 1 58 ? 15.859 9.797 10.484 1 76.25 58 LEU A C 1
ATOM 467 O O . LEU A 1 58 ? 14.797 9.586 9.898 1 76.25 58 LEU A O 1
ATOM 471 N N . GLY A 1 59 ? 16.484 8.938 11.195 1 74.31 59 GLY A N 1
ATOM 472 C CA . GLY A 1 59 ? 16.016 7.562 11.141 1 74.31 59 GLY A CA 1
ATOM 473 C C . GLY A 1 59 ? 15.055 7.215 12.258 1 74.31 59 GLY A C 1
ATOM 474 O O . GLY A 1 59 ? 14.281 6.258 12.141 1 74.31 59 GLY A O 1
ATOM 475 N N . ILE A 1 60 ? 15.172 7.844 13.414 1 73 60 ILE A N 1
ATOM 476 C CA . ILE A 1 60 ? 14.344 7.508 14.562 1 73 60 ILE A CA 1
ATOM 477 C C . ILE A 1 60 ? 13.141 8.453 14.625 1 73 60 ILE A C 1
ATOM 479 O O . ILE A 1 60 ? 13.297 9.672 14.57 1 73 60 ILE A O 1
ATOM 483 N N . ASN A 1 61 ? 12.031 7.77 14.508 1 62.41 61 ASN A N 1
ATOM 484 C CA . ASN A 1 61 ? 10.812 8.555 14.656 1 62.41 61 ASN A CA 1
ATOM 485 C C . ASN A 1 61 ? 10.547 8.898 16.125 1 62.41 61 ASN A C 1
ATOM 487 O O . ASN A 1 61 ? 9.859 8.148 16.812 1 62.41 61 ASN A O 1
ATOM 491 N N . ARG A 1 62 ? 11.125 9.812 16.656 1 55.94 62 ARG A N 1
ATOM 492 C CA . ARG A 1 62 ? 11.039 10.195 18.062 1 55.94 62 ARG A CA 1
ATOM 493 C C . ARG A 1 62 ? 9.711 10.883 18.359 1 55.94 62 ARG A C 1
ATOM 495 O O . ARG A 1 62 ? 9.305 10.969 19.516 1 55.94 62 ARG A O 1
ATOM 502 N N . ALA A 1 63 ? 9.25 11.406 17.344 1 54 63 ALA A N 1
ATOM 503 C CA . ALA A 1 63 ? 7.98 12.086 17.594 1 54 63 ALA A CA 1
ATOM 504 C C . ALA A 1 63 ? 6.977 11.148 18.25 1 54 63 ALA A C 1
ATOM 506 O O . ALA A 1 63 ? 6.227 11.562 19.141 1 54 63 ALA A O 1
ATOM 507 N N . HIS A 1 64 ? 7.059 9.875 17.844 1 52.94 64 HIS A N 1
ATOM 508 C CA . HIS A 1 64 ? 6.145 8.898 18.422 1 52.94 64 HIS A CA 1
ATOM 509 C C . HIS A 1 64 ? 6.359 8.781 19.922 1 52.94 64 HIS A C 1
ATOM 511 O O . HIS A 1 64 ? 5.395 8.766 20.703 1 52.94 64 HIS A O 1
ATOM 517 N N . ASN A 1 65 ? 7.562 8.844 20.359 1 49.34 65 ASN A N 1
ATOM 518 C CA . ASN A 1 65 ? 7.891 8.617 21.766 1 49.34 65 ASN A CA 1
ATOM 519 C C . ASN A 1 65 ? 7.516 9.82 22.625 1 49.34 65 ASN A C 1
ATOM 521 O O . ASN A 1 65 ? 7.02 9.664 23.734 1 49.34 65 ASN A O 1
ATOM 525 N N . LYS A 1 66 ? 7.75 10.961 22.141 1 50.03 66 LYS A N 1
ATOM 526 C CA . LYS A 1 66 ? 7.434 12.156 22.922 1 50.03 66 LYS A CA 1
ATOM 527 C C . LYS A 1 66 ? 5.926 12.344 23.047 1 50.03 66 LYS A C 1
ATOM 529 O O . LYS A 1 66 ? 5.43 12.695 24.125 1 50.03 66 LYS A O 1
ATOM 534 N N . VAL A 1 67 ? 5.371 12.102 21.906 1 51.38 67 VAL A N 1
ATOM 535 C CA . VAL A 1 67 ? 3.92 12.266 21.953 1 51.38 67 VAL A CA 1
ATOM 536 C C . VAL A 1 67 ? 3.311 11.25 22.922 1 51.38 67 VAL A C 1
ATOM 538 O O . VAL A 1 67 ? 2.404 11.586 23.688 1 51.38 67 VAL A O 1
ATOM 541 N N . LEU A 1 68 ? 3.928 10.031 22.781 1 48.75 68 LEU A N 1
ATOM 542 C CA . LEU A 1 68 ? 3.457 9.008 23.719 1 48.75 68 LEU A CA 1
ATOM 543 C C . LEU A 1 68 ? 3.764 9.406 25.156 1 48.75 68 LEU A C 1
ATOM 545 O O . LEU A 1 68 ? 2.953 9.172 26.062 1 48.75 68 LEU A O 1
ATOM 549 N N . SER A 1 69 ? 4.992 9.906 25.328 1 46.5 69 SER A N 1
ATOM 550 C CA . SER A 1 69 ? 5.355 10.32 26.672 1 46.5 69 SER A CA 1
ATOM 551 C C . SER A 1 69 ? 4.48 11.477 27.156 1 46.5 69 SER A C 1
ATOM 553 O O . SER A 1 69 ? 4.125 11.555 28.328 1 46.5 69 SER A O 1
ATOM 555 N N . LEU A 1 70 ? 4.367 12.32 26.266 1 44.97 70 LEU A N 1
ATOM 556 C CA . LEU A 1 70 ? 3.5 13.445 26.609 1 44.97 70 LEU A CA 1
ATOM 557 C C . LEU A 1 70 ? 2.045 12.992 26.703 1 44.97 70 LEU A C 1
ATOM 559 O O . LEU A 1 70 ? 1.276 13.531 27.516 1 44.97 70 LEU A O 1
ATOM 563 N N . GLY A 1 71 ? 1.634 12.188 25.688 1 43.91 71 GLY A N 1
ATOM 564 C CA . GLY A 1 71 ? 0.27 11.68 25.641 1 43.91 71 GLY A CA 1
ATOM 565 C C . GLY A 1 71 ? -0.022 10.648 26.719 1 43.91 71 GLY A C 1
ATOM 566 O O . GLY A 1 71 ? -1.139 10.133 26.797 1 43.91 71 GLY A O 1
ATOM 567 N N . ALA A 1 72 ? 0.93 9.859 27.25 1 39.44 72 ALA A N 1
ATOM 568 C CA . ALA A 1 72 ? 0.596 9.055 28.422 1 39.44 72 ALA A CA 1
ATOM 569 C C . ALA A 1 72 ? -0.211 9.859 29.422 1 39.44 72 ALA A C 1
ATOM 571 O O . ALA A 1 72 ? -0.937 9.289 30.25 1 39.44 72 ALA A O 1
ATOM 572 N N . VAL A 1 73 ? 0.083 10.984 29.656 1 34.78 73 VAL A N 1
ATOM 573 C CA . VAL A 1 73 ? -0.716 11.688 30.656 1 34.78 73 VAL A CA 1
ATOM 574 C C . VAL A 1 73 ? -2.1 11.992 30.094 1 34.78 73 VAL A C 1
ATOM 576 O O . VAL A 1 73 ? -3.027 12.32 30.844 1 34.78 73 VAL A O 1
ATOM 579 N N . ALA A 1 74 ? -2.213 12.562 28.906 1 34.88 74 ALA A N 1
ATOM 580 C CA . ALA A 1 74 ? -3.611 12.906 28.656 1 34.88 74 ALA A CA 1
ATOM 581 C C . ALA A 1 74 ? -4.492 11.664 28.672 1 34.88 74 ALA A C 1
ATOM 583 O O . ALA A 1 74 ? -4.016 10.555 28.438 1 34.88 74 ALA A O 1
ATOM 584 N N . ASP A 1 75 ? -5.941 11.75 28.891 1 33.06 75 ASP A N 1
ATOM 585 C CA . ASP A 1 75 ? -7.02 10.797 29.156 1 33.06 75 ASP A CA 1
ATOM 586 C C . ASP A 1 75 ? -6.945 9.609 28.203 1 33.06 75 ASP A C 1
ATOM 588 O O . ASP A 1 75 ? -6.664 9.773 27.016 1 33.06 75 ASP A O 1
ATOM 592 N N . THR A 1 76 ? -6.711 8.258 28.594 1 33.94 76 THR A N 1
ATOM 593 C CA . THR A 1 76 ? -7.152 6.898 28.312 1 33.94 76 THR A CA 1
ATOM 594 C C . THR A 1 76 ? -8.328 6.906 27.328 1 33.94 76 THR A C 1
ATOM 596 O O . THR A 1 76 ? -8.773 5.848 26.891 1 33.94 76 THR A O 1
ATOM 599 N N . SER A 1 77 ? -9.164 7.844 27.312 1 32.75 77 SER A N 1
ATOM 600 C CA . SER A 1 77 ? -10.328 7.77 26.438 1 32.75 77 SER A CA 1
ATOM 601 C C . SER A 1 77 ? -9.914 7.738 24.969 1 32.75 77 SER A C 1
ATOM 603 O O . SER A 1 77 ? -10.711 7.367 24.109 1 32.75 77 SER A O 1
ATOM 605 N N . LEU A 1 78 ? -8.906 8.492 24.594 1 34.12 78 LEU A N 1
ATOM 606 C CA . LEU A 1 78 ? -8.469 8.352 23.203 1 34.12 78 LEU A CA 1
ATOM 607 C C . LEU A 1 78 ? -7.492 7.188 23.062 1 34.12 78 LEU A C 1
ATOM 609 O O . LEU A 1 78 ? -6.734 7.121 22.094 1 34.12 78 LEU A O 1
ATOM 613 N N . SER A 1 79 ? -6.871 6.637 24.047 1 36.56 79 SER A N 1
ATOM 614 C CA . SER A 1 79 ? -6.086 5.422 23.859 1 36.56 79 SER A CA 1
ATOM 615 C C . SER A 1 79 ? -6.703 4.535 22.781 1 36.56 79 SER A C 1
ATOM 617 O O . SER A 1 79 ? -7.672 3.822 23.031 1 36.56 79 SER A O 1
ATOM 619 N N . THR A 1 80 ? -6.914 5.066 21.656 1 36.88 80 THR A N 1
ATOM 620 C CA . THR A 1 80 ? -7.578 4.578 20.453 1 36.88 80 THR A CA 1
ATOM 621 C C . THR A 1 80 ? -6.973 3.254 20 1 36.88 80 THR A C 1
ATOM 623 O O . THR A 1 80 ? -6.02 3.234 19.219 1 36.88 80 THR A O 1
ATOM 626 N N . THR A 1 81 ? -6.426 2.412 20.922 1 38.59 81 THR A N 1
ATOM 627 C CA . THR A 1 81 ? -6.457 1.135 20.219 1 38.59 81 THR A CA 1
ATOM 628 C C . THR A 1 81 ? -7.727 1.008 19.391 1 38.59 81 THR A C 1
ATOM 630 O O . THR A 1 81 ? -8.828 1.247 19.875 1 38.59 81 THR A O 1
ATOM 633 N N . PRO A 1 82 ? -7.578 1.114 18.188 1 39.66 82 PRO A N 1
ATOM 634 C CA . PRO A 1 82 ? -8.828 0.888 17.453 1 39.66 82 PRO A CA 1
ATOM 635 C C . PRO A 1 82 ? -9.727 -0.147 18.125 1 39.66 82 PRO A C 1
ATOM 637 O O . PRO A 1 82 ? -9.258 -1.236 18.484 1 39.66 82 PRO A O 1
ATOM 640 N N . LYS A 1 83 ? -10.531 0.146 19.109 1 40.72 83 LYS A N 1
ATOM 641 C CA . LYS A 1 83 ? -11.531 -0.857 19.469 1 40.72 83 LYS A CA 1
ATOM 642 C C . LYS A 1 83 ? -12.438 -1.184 18.281 1 40.72 83 LYS A C 1
ATOM 644 O O . LYS A 1 83 ? -13.055 -0.289 17.703 1 40.72 83 LYS A O 1
ATOM 649 N N . PRO A 1 84 ? -12.164 -2.377 17.734 1 38.34 84 PRO A N 1
ATOM 650 C CA . PRO A 1 84 ? -13.203 -2.73 16.766 1 38.34 84 PRO A CA 1
ATOM 651 C C . PRO A 1 84 ? -14.602 -2.303 17.203 1 38.34 84 PRO A C 1
ATOM 653 O O . PRO A 1 84 ? -14.891 -2.273 18.391 1 38.34 84 PRO A O 1
ATOM 656 N N . ILE A 1 85 ? -15.297 -1.452 16.469 1 40.41 85 ILE A N 1
ATOM 657 C CA . ILE A 1 85 ? -16.672 -1.032 16.734 1 40.41 85 ILE A CA 1
ATOM 658 C C . ILE A 1 85 ? -17.5 -2.238 17.156 1 40.41 85 ILE A C 1
ATOM 660 O O . ILE A 1 85 ? -17.719 -3.16 16.375 1 40.41 85 ILE A O 1
ATOM 664 N N . THR A 1 86 ? -17.438 -2.799 18.312 1 37.22 86 THR A N 1
ATOM 665 C CA . THR A 1 86 ? -18.406 -3.818 18.703 1 37.22 86 THR A CA 1
ATOM 666 C C . THR A 1 86 ? -19.812 -3.416 18.281 1 37.22 86 THR A C 1
ATOM 668 O O . THR A 1 86 ? -20.516 -4.191 17.625 1 37.22 86 THR A O 1
ATOM 671 N N . SER A 1 87 ? -20.75 -2.902 19.391 1 35.75 87 SER A N 1
ATOM 672 C CA . SER A 1 87 ? -22.203 -2.863 19.359 1 35.75 87 SER A CA 1
ATOM 673 C C . SER A 1 87 ? -22.703 -1.646 18.578 1 35.75 87 SER A C 1
ATOM 675 O O . SER A 1 87 ? -22.5 -0.508 19.016 1 35.75 87 SER A O 1
ATOM 677 N N . VAL A 1 88 ? -22.641 -1.654 17.359 1 37.53 88 VAL A N 1
ATOM 678 C CA . VAL A 1 88 ? -23.516 -0.719 16.656 1 37.53 88 VAL A CA 1
ATOM 679 C C . VAL A 1 88 ? -24.891 -0.725 17.312 1 37.53 88 VAL A C 1
ATOM 681 O O . VAL A 1 88 ? -25.484 -1.787 17.516 1 37.53 88 VAL A O 1
ATOM 684 N N . ASP A 1 89 ? -25.266 0.205 17.906 1 38 89 ASP A N 1
ATOM 685 C CA . ASP A 1 89 ? -26.672 0.268 18.266 1 38 89 ASP A CA 1
ATOM 686 C C . ASP A 1 89 ? -27.547 -0.143 17.078 1 38 89 ASP A C 1
ATOM 688 O O . ASP A 1 89 ? -27.453 0.446 15.992 1 38 89 ASP A O 1
ATOM 692 N N . LYS A 1 90 ? -28.188 -1.208 17.078 1 43.5 90 LYS A N 1
ATOM 693 C CA . LYS A 1 90 ? -29.109 -1.803 16.109 1 43.5 90 LYS A CA 1
ATOM 694 C C . LYS A 1 90 ? -30.016 -0.747 15.492 1 43.5 90 LYS A C 1
ATOM 696 O O . LYS A 1 90 ? -30.766 -1.03 14.555 1 43.5 90 LYS A O 1
ATOM 701 N N . LYS A 1 91 ? -30.375 0.246 16.156 1 44.62 91 LYS A N 1
ATOM 702 C CA . LYS A 1 91 ? -31.375 1.191 15.672 1 44.62 91 LYS A CA 1
ATOM 703 C C . LYS A 1 91 ? -30.781 2.195 14.695 1 44.62 91 LYS A C 1
ATOM 705 O O . LYS A 1 91 ? -31.484 3.025 14.125 1 44.62 91 LYS A O 1
ATOM 710 N N . SER A 1 92 ? -29.406 2.566 14.586 1 47.59 92 SER A N 1
ATOM 711 C CA . SER A 1 92 ? -28.781 3.557 13.703 1 47.59 92 SER A CA 1
ATOM 712 C C . SER A 1 92 ? -28.516 2.975 12.32 1 47.59 92 SER A C 1
ATOM 714 O O . SER A 1 92 ? -28.422 1.757 12.164 1 47.59 92 SER A O 1
ATOM 716 N N . ARG A 1 93 ? -28.625 3.68 11.203 1 57.72 93 ARG A N 1
ATOM 717 C CA . ARG A 1 93 ? -28.359 3.289 9.82 1 57.72 93 ARG A CA 1
ATOM 718 C C . ARG A 1 93 ? -27.016 2.594 9.695 1 57.72 93 ARG A C 1
ATOM 720 O O . ARG A 1 93 ? -26.016 3.043 10.273 1 57.72 93 ARG A O 1
ATOM 727 N N . PRO A 1 94 ? -27.062 1.478 9.148 1 72.12 94 PRO A N 1
ATOM 728 C CA . PRO A 1 94 ? -25.812 0.713 8.984 1 72.12 94 PRO A CA 1
ATOM 729 C C . PRO A 1 94 ? -24.703 1.525 8.328 1 72.12 94 PRO A C 1
ATOM 731 O O . PRO A 1 94 ? -24.953 2.229 7.344 1 72.12 94 PRO A O 1
ATOM 734 N N . LEU A 1 95 ? -23.578 1.624 8.961 1 81 95 LEU A N 1
ATOM 735 C CA . LEU A 1 95 ? -22.422 2.344 8.469 1 81 95 LEU A CA 1
ATOM 736 C C . LEU A 1 95 ? -21.812 1.631 7.262 1 81 95 LEU A C 1
ATOM 738 O O . LEU A 1 95 ? -21.75 0.4 7.227 1 81 95 LEU A O 1
ATOM 742 N N . SER A 1 96 ? -21.5 2.445 6.297 1 89.31 96 SER A N 1
ATOM 743 C CA . SER A 1 96 ? -20.719 1.908 5.184 1 89.31 96 SER A CA 1
ATOM 744 C C . SER A 1 96 ? -19.344 1.434 5.641 1 89.31 96 SER A C 1
ATOM 746 O O . SER A 1 96 ? -18.891 1.791 6.73 1 89.31 96 SER A O 1
ATOM 748 N N . PRO A 1 97 ? -18.688 0.578 4.926 1 90.5 97 PRO A N 1
ATOM 749 C CA . PRO A 1 97 ? -17.328 0.138 5.273 1 90.5 97 PRO A CA 1
ATOM 750 C C . PRO A 1 97 ? -16.391 1.304 5.539 1 90.5 97 PRO A C 1
ATOM 752 O O . PRO A 1 97 ? -15.602 1.262 6.488 1 90.5 97 PRO A O 1
ATOM 755 N N . HIS A 1 98 ? -16.469 2.352 4.754 1 94.25 98 HIS A N 1
ATOM 756 C CA . HIS A 1 98 ? -15.625 3.52 4.969 1 94.25 98 HIS A CA 1
ATOM 757 C C . HIS A 1 98 ? -15.93 4.184 6.309 1 94.25 98 HIS A C 1
ATOM 759 O O . HIS A 1 98 ? -15.016 4.535 7.055 1 94.25 98 HIS A O 1
ATOM 765 N N . GLN A 1 99 ? -17.219 4.363 6.602 1 94.25 99 GLN A N 1
ATOM 766 C CA . GLN A 1 99 ? -17.609 5.004 7.848 1 94.25 99 GLN A CA 1
ATOM 767 C C . GLN A 1 99 ? -17.156 4.195 9.062 1 94.25 99 GLN A C 1
ATOM 769 O O . GLN A 1 99 ? -16.75 4.762 10.078 1 94.25 99 GLN A O 1
ATOM 774 N N . ARG A 1 100 ? -17.188 2.863 8.93 1 92.69 100 ARG A N 1
ATOM 775 C CA . ARG A 1 100 ? -16.719 1.991 10 1 92.69 100 ARG A CA 1
ATOM 776 C C . ARG A 1 100 ? -15.219 2.164 10.242 1 92.69 100 ARG A C 1
ATOM 778 O O . ARG A 1 100 ? -14.781 2.266 11.391 1 92.69 100 ARG A O 1
ATOM 785 N N . LEU A 1 101 ? -14.5 2.18 9.148 1 93.88 101 LEU A N 1
ATOM 786 C CA . LEU A 1 101 ? -13.055 2.338 9.273 1 93.88 101 LEU A CA 1
ATOM 787 C C . LEU A 1 101 ? -12.703 3.686 9.898 1 93.88 101 LEU A C 1
ATOM 789 O O . LEU A 1 101 ? -11.867 3.758 10.805 1 93.88 101 LEU A O 1
ATOM 793 N N . SER A 1 102 ? -13.32 4.738 9.375 1 93.88 102 SER A N 1
ATOM 794 C CA . SER A 1 102 ? -13.047 6.078 9.883 1 93.88 102 SER A CA 1
ATOM 795 C C . SER A 1 102 ? -13.359 6.18 11.375 1 93.88 102 SER A C 1
ATOM 797 O O . SER A 1 102 ? -12.602 6.781 12.133 1 93.88 102 SER A O 1
ATOM 799 N N . LEU A 1 103 ? -14.477 5.59 11.781 1 92.75 103 LEU A N 1
ATOM 800 C CA . LEU A 1 103 ? -14.828 5.559 13.195 1 92.75 103 LEU A CA 1
ATOM 801 C C . LEU A 1 103 ? -13.766 4.832 14.008 1 92.75 103 LEU A C 1
ATOM 803 O O . LEU A 1 103 ? -13.336 5.32 15.055 1 92.75 103 LEU A O 1
ATOM 807 N N . ALA A 1 104 ? -13.328 3.762 13.523 1 89.69 104 ALA A N 1
ATOM 808 C CA . ALA A 1 104 ? -12.375 2.918 14.25 1 89.69 104 ALA A CA 1
ATOM 809 C C . ALA A 1 104 ? -11.047 3.635 14.43 1 89.69 104 ALA A C 1
ATOM 811 O O . ALA A 1 104 ? -10.43 3.551 15.5 1 89.69 104 ALA A O 1
ATOM 812 N N . VAL A 1 105 ? -10.609 4.348 13.43 1 90.44 105 VAL A N 1
ATOM 813 C CA . VAL A 1 105 ? -9.25 4.879 13.469 1 90.44 105 VAL A CA 1
ATOM 814 C C . VAL A 1 105 ? -9.25 6.262 14.109 1 90.44 105 VAL A C 1
ATOM 816 O O . VAL A 1 105 ? -8.258 6.676 14.711 1 90.44 105 VAL A O 1
ATOM 819 N N . THR A 1 106 ? -10.383 7 13.984 1 90.31 106 THR A N 1
ATOM 820 C CA . THR A 1 106 ? -10.438 8.344 14.555 1 90.31 106 THR A CA 1
ATOM 821 C C . THR A 1 106 ? -10.969 8.305 15.992 1 90.31 106 THR A C 1
ATOM 823 O O . THR A 1 106 ? -10.688 9.203 16.781 1 90.31 106 THR A O 1
ATOM 826 N N . GLY A 1 107 ? -11.828 7.309 16.25 1 88.5 107 GLY A N 1
ATOM 827 C CA . GLY A 1 107 ? -12.508 7.234 17.531 1 88.5 107 GLY A CA 1
ATOM 828 C C . GLY A 1 107 ? -13.656 8.219 17.656 1 88.5 107 GLY A C 1
ATOM 829 O O . GLY A 1 107 ? -14.227 8.383 18.734 1 88.5 107 GLY A O 1
ATOM 830 N N . LEU A 1 108 ? -13.984 8.945 16.578 1 91.31 108 LEU A N 1
ATOM 831 C CA . LEU A 1 108 ? -15.023 9.969 16.609 1 91.31 108 LEU A CA 1
ATOM 832 C C . LEU A 1 108 ? -16.219 9.57 15.75 1 91.31 108 LEU A C 1
ATOM 834 O O . LEU A 1 108 ? -16.031 9.031 14.656 1 91.31 108 LEU A O 1
ATOM 838 N N . PRO A 1 109 ? -17.344 9.773 16.219 1 91.5 109 PRO A N 1
ATOM 839 C CA . PRO A 1 109 ? -18.531 9.477 15.422 1 91.5 109 PRO A CA 1
ATOM 840 C C . PRO A 1 109 ? -18.797 10.531 14.352 1 91.5 109 PRO A C 1
ATOM 842 O O . PRO A 1 109 ? -18.281 11.648 14.438 1 91.5 109 PRO A O 1
ATOM 845 N N . LEU A 1 110 ? -19.547 10.133 13.375 1 93.75 110 LEU A N 1
ATOM 846 C CA . LEU A 1 110 ? -20.047 11.086 12.391 1 93.75 110 LEU A CA 1
ATOM 847 C C . LEU A 1 110 ? -21.125 11.984 13.016 1 93.75 110 LEU A C 1
ATOM 849 O O . LEU A 1 110 ? -22.062 11.5 13.633 1 93.75 110 LEU A O 1
ATOM 853 N N . SER A 1 111 ? -20.906 13.273 12.875 1 94.81 111 SER A N 1
ATOM 854 C CA . SER A 1 111 ? -21.875 14.227 13.422 1 94.81 111 SER A CA 1
ATOM 855 C C . SER A 1 111 ? -22.766 14.797 12.32 1 94.81 111 SER A C 1
ATOM 857 O O . SER A 1 111 ? -22.281 15.25 11.281 1 94.81 111 SER A O 1
ATOM 859 N N . GLU A 1 112 ? -24.031 14.828 12.586 1 95.12 112 GLU A N 1
ATOM 860 C CA . GLU A 1 112 ? -24.984 15.344 11.609 1 95.12 112 GLU A CA 1
ATOM 861 C C . GLU A 1 112 ? -25.391 16.781 11.93 1 95.12 112 GLU A C 1
ATOM 863 O O . GLU A 1 112 ? -25.078 17.281 13.008 1 95.12 112 GLU A O 1
ATOM 868 N N . GLY A 1 113 ? -25.969 17.5 10.953 1 96.69 113 GLY A N 1
ATOM 869 C CA . GLY A 1 113 ? -26.578 18.797 11.195 1 96.69 113 GLY A CA 1
ATOM 870 C C . GLY A 1 113 ? -25.594 19.938 11.078 1 96.69 113 GLY A C 1
ATOM 871 O O . GLY A 1 113 ? -25.797 21 11.672 1 96.69 113 GLY A O 1
ATOM 872 N N . ASN A 1 114 ? -24.547 19.734 10.305 1 97.88 114 ASN A N 1
ATOM 873 C CA . ASN A 1 114 ? -23.531 20.766 10.188 1 97.88 114 ASN A CA 1
ATOM 874 C C . ASN A 1 114 ? -23.75 21.625 8.945 1 97.88 114 ASN A C 1
ATOM 876 O O . ASN A 1 114 ? -24.344 21.172 7.965 1 97.88 114 ASN A O 1
ATOM 880 N N . GLN A 1 115 ? -23.359 22.828 9.062 1 98.38 115 GLN A N 1
ATOM 881 C CA . GLN A 1 115 ? -23.312 23.75 7.934 1 98.38 115 GLN A CA 1
ATOM 882 C C . GLN A 1 115 ? -21.859 24.141 7.609 1 98.38 115 GLN A C 1
ATOM 884 O O . GLN A 1 115 ? -21.109 24.531 8.5 1 98.38 115 GLN A O 1
ATOM 889 N N . ILE A 1 116 ? -21.516 23.969 6.34 1 98.5 116 ILE A N 1
ATOM 890 C CA . ILE A 1 116 ? -20.172 24.312 5.902 1 98.5 116 ILE A CA 1
ATOM 891 C C . ILE A 1 116 ? -20.234 25.375 4.82 1 98.5 116 ILE A C 1
ATOM 893 O O . ILE A 1 116 ? -20.969 25.234 3.834 1 98.5 116 ILE A O 1
ATOM 897 N N . GLN A 1 117 ? -19.516 26.406 4.984 1 98.12 117 GLN A N 1
ATOM 898 C CA . GLN A 1 117 ? -19.391 27.484 3.992 1 98.12 117 GLN A CA 1
ATOM 899 C C . GLN A 1 117 ? -18 27.516 3.373 1 98.12 117 GLN A C 1
ATOM 901 O O . GLN A 1 117 ? -17 27.438 4.086 1 98.12 117 GLN A O 1
ATOM 906 N N . ILE A 1 118 ? -17.969 27.594 2.062 1 98.44 118 ILE A N 1
ATOM 907 C CA . ILE A 1 118 ? -16.703 27.703 1.335 1 98.44 118 ILE A CA 1
ATOM 908 C C . ILE A 1 118 ? -16.234 29.141 1.312 1 98.44 118 ILE A C 1
ATOM 910 O O . ILE A 1 118 ? -16.969 30.047 0.873 1 98.44 118 ILE A O 1
ATOM 914 N N . LEU A 1 119 ? -15.078 29.391 1.827 1 98.5 119 LEU A N 1
ATOM 915 C CA . LEU A 1 119 ? -14.461 30.719 1.776 1 98.5 119 LEU A CA 1
ATOM 916 C C . LEU A 1 119 ? -13.219 30.703 0.895 1 98.5 119 LEU A C 1
ATOM 918 O O . LEU A 1 119 ? -12.148 30.281 1.33 1 98.5 119 LEU A O 1
ATOM 922 N N . SER A 1 120 ? -13.312 31.297 -0.255 1 96.25 120 SER A N 1
ATOM 923 C CA . SER A 1 120 ? -12.242 31.266 -1.248 1 96.25 120 SER A CA 1
ATOM 924 C C . SER A 1 120 ? -11.273 32.406 -1.051 1 96.25 120 SER A C 1
ATOM 926 O O . SER A 1 120 ? -11.672 33.594 -1.066 1 96.25 120 SER A O 1
ATOM 928 N N . GLN A 1 121 ? -10.031 32.125 -0.855 1 96.56 121 GLN A N 1
ATOM 929 C CA . GLN A 1 121 ? -8.945 33.094 -0.756 1 96.56 121 GLN A CA 1
ATOM 930 C C . GLN A 1 121 ? -9.109 33.969 0.479 1 96.56 121 GLN A C 1
ATOM 932 O O . GLN A 1 121 ? -10.086 33.844 1.22 1 96.56 121 GLN A O 1
ATOM 937 N N . GLY A 1 122 ? -8.078 34.812 0.652 1 97.19 122 GLY A N 1
ATOM 938 C CA . GLY A 1 122 ? -8.07 35.688 1.812 1 97.19 122 GLY A CA 1
ATOM 939 C C . GLY A 1 122 ? -9.172 36.75 1.773 1 97.19 122 GLY A C 1
ATOM 940 O O . GLY A 1 122 ? -9.672 37.156 2.818 1 97.19 122 GLY A O 1
ATOM 941 N N . GLU A 1 123 ? -9.602 37.062 0.597 1 97.19 123 GLU A N 1
ATOM 942 C CA . GLU A 1 123 ? -10.602 38.094 0.412 1 97.19 123 GLU A CA 1
ATOM 943 C C . GLU A 1 123 ? -11.922 37.719 1.084 1 97.19 123 GLU A C 1
ATOM 945 O O . GLU A 1 123 ? -12.641 38.594 1.578 1 97.19 123 GLU A O 1
ATOM 950 N N . ASN A 1 124 ? -12.234 36.438 1.085 1 97.88 124 ASN A N 1
ATOM 951 C CA . ASN A 1 124 ? -13.484 36 1.691 1 97.88 124 ASN A CA 1
ATOM 952 C C . ASN A 1 124 ? -13.25 35.406 3.076 1 97.88 124 ASN A C 1
ATOM 954 O O . ASN A 1 124 ? -14.07 35.594 3.979 1 97.88 124 ASN A O 1
ATOM 958 N N . ALA A 1 125 ? -12.172 34.812 3.293 1 98.56 125 ALA A N 1
ATOM 959 C CA . ALA A 1 125 ? -11.914 34.062 4.527 1 98.56 125 ALA A CA 1
ATOM 960 C C . ALA A 1 125 ? -11.594 35.031 5.676 1 98.56 125 ALA A C 1
ATOM 962 O O . ALA A 1 125 ? -12.164 34.906 6.766 1 98.56 125 ALA A O 1
ATOM 963 N N . TYR A 1 126 ? -10.703 36.031 5.484 1 98.56 126 TYR A N 1
ATOM 964 C CA . TYR A 1 126 ? -10.195 36.844 6.566 1 98.56 126 TYR A CA 1
ATOM 965 C C . TYR A 1 126 ? -11.297 37.719 7.152 1 98.56 126 TYR A C 1
ATOM 967 O O . TYR A 1 126 ? -11.469 37.781 8.367 1 98.56 126 TYR A O 1
ATOM 975 N N . PRO A 1 127 ? -12.117 38.375 6.27 1 98.5 127 PRO A N 1
ATOM 976 C CA . PRO A 1 127 ? -13.211 39.125 6.859 1 98.5 127 PRO A CA 1
ATOM 977 C C . PRO A 1 127 ? -14.164 38.281 7.688 1 98.5 127 PRO A C 1
ATOM 979 O O . PRO A 1 127 ? -14.633 38.719 8.742 1 98.5 127 PRO A O 1
ATOM 982 N N . ALA A 1 128 ? -14.477 37.062 7.203 1 98.69 128 ALA A N 1
ATOM 983 C CA . ALA A 1 128 ? -15.367 36.188 7.941 1 98.69 128 ALA A CA 1
ATOM 984 C C . ALA A 1 128 ? -14.758 35.781 9.281 1 98.69 128 ALA A C 1
ATOM 986 O O . ALA A 1 128 ? -15.453 35.719 10.297 1 98.69 128 ALA A O 1
ATOM 987 N N . MET A 1 129 ? -13.523 35.469 9.32 1 98.81 129 MET A N 1
ATOM 988 C CA . MET A 1 129 ? -12.805 35.094 10.539 1 98.81 129 MET A CA 1
ATOM 989 C C . MET A 1 129 ? -12.758 36.25 11.523 1 98.81 129 MET A C 1
ATOM 991 O O . MET A 1 129 ? -13.055 36.094 12.703 1 98.81 129 MET A O 1
ATOM 995 N N . LEU A 1 130 ? -12.375 37.406 11 1 98.75 130 LEU A N 1
ATOM 996 C CA . LEU A 1 130 ? -12.281 38.594 11.844 1 98.75 130 LEU A CA 1
ATOM 997 C C . LEU A 1 130 ? -13.633 38.969 12.438 1 98.75 130 LEU A C 1
ATOM 999 O O . LEU A 1 130 ? -13.727 39.312 13.609 1 98.75 130 LEU A O 1
ATOM 1003 N N . LYS A 1 131 ? -14.641 38.844 11.609 1 98.69 131 LYS A N 1
ATOM 1004 C CA . LYS A 1 131 ? -15.992 39.125 12.109 1 98.69 131 LYS A CA 1
ATOM 1005 C C . LYS A 1 131 ? -16.328 38.188 13.281 1 98.69 131 LYS A C 1
ATOM 1007 O O . LYS A 1 131 ? -16.891 38.656 14.281 1 98.69 131 LYS A O 1
ATOM 1012 N N . SER A 1 132 ? -16.047 36.938 13.164 1 98.56 132 SER A N 1
ATOM 1013 C CA . SER A 1 132 ? -16.328 35.969 14.227 1 98.56 132 SER A CA 1
ATOM 1014 C C . SER A 1 132 ? -15.562 36.312 15.5 1 98.56 132 SER A C 1
ATOM 1016 O O . SER A 1 132 ? -16.094 36.188 16.609 1 98.56 132 SER A O 1
ATOM 1018 N N . ILE A 1 133 ? -14.32 36.781 15.414 1 98.75 133 ILE A N 1
ATOM 1019 C CA . ILE A 1 133 ? -13.523 37.188 16.562 1 98.75 133 ILE A CA 1
ATOM 1020 C C . ILE A 1 133 ? -14.156 38.406 17.219 1 98.75 133 ILE A C 1
ATOM 1022 O O . ILE A 1 133 ? -14.32 38.469 18.438 1 98.75 133 ILE A O 1
ATOM 1026 N N . HIS A 1 134 ? -14.555 39.375 16.391 1 98.56 134 HIS A N 1
ATOM 1027 C CA . HIS A 1 134 ? -15.141 40.594 16.891 1 98.56 134 HIS A CA 1
ATOM 1028 C C . HIS A 1 134 ? -16.453 40.344 17.625 1 98.56 134 HIS A C 1
ATOM 1030 O O . HIS A 1 134 ? -16.766 41.031 18.609 1 98.56 134 HIS A O 1
ATOM 1036 N N . GLU A 1 135 ? -17.141 39.375 17.188 1 98.06 135 GLU A N 1
ATOM 1037 C CA . GLU A 1 135 ? -18.469 39.125 17.734 1 98.06 135 GLU A CA 1
ATOM 1038 C C . GLU A 1 135 ? -18.391 38.156 18.922 1 98.06 135 GLU A C 1
ATOM 1040 O O . GLU A 1 135 ? -19.375 37.969 19.641 1 98.06 135 GLU A O 1
ATOM 1045 N N . ALA A 1 136 ? -17.281 37.562 19.109 1 98.06 136 ALA A N 1
ATOM 1046 C CA . ALA A 1 136 ? -17.141 36.594 20.203 1 98.06 136 ALA A CA 1
ATOM 1047 C C . ALA A 1 136 ? -17.344 37.281 21.562 1 98.06 136 ALA A C 1
ATOM 1049 O O . ALA A 1 136 ? -16.891 38.406 21.781 1 98.06 136 ALA A O 1
ATOM 1050 N N . THR A 1 137 ? -17.984 36.594 22.562 1 97.44 137 THR A N 1
ATOM 1051 C CA . THR A 1 137 ? -18.297 37.188 23.859 1 97.44 137 THR A CA 1
ATOM 1052 C C . THR A 1 137 ? -17.688 36.344 25 1 97.44 137 THR A C 1
ATOM 1054 O O . THR A 1 137 ? -17.484 36.844 26.094 1 97.44 137 THR A O 1
ATOM 1057 N N . GLU A 1 138 ? -17.359 35.094 24.75 1 97.25 138 GLU A N 1
ATOM 1058 C CA . GLU A 1 138 ? -16.906 34.25 25.844 1 97.25 138 GLU A CA 1
ATOM 1059 C C . GLU A 1 138 ? -15.453 33.812 25.641 1 97.25 138 GLU A C 1
ATOM 1061 O O . GLU A 1 138 ? -14.609 34 26.516 1 97.25 138 GLU A O 1
ATOM 1066 N N . TRP A 1 139 ? -15.219 33.156 24.469 1 97.88 139 TRP A N 1
ATOM 1067 C CA . TRP A 1 139 ? -13.852 32.688 24.281 1 97.88 139 TRP A CA 1
ATOM 1068 C C . TRP A 1 139 ? -13.516 32.594 22.797 1 97.88 139 TRP A C 1
ATOM 1070 O O . TRP A 1 139 ? -14.406 32.438 21.953 1 97.88 139 TRP A O 1
ATOM 1080 N N . VAL A 1 140 ? -12.211 32.719 22.453 1 98.62 140 VAL A N 1
ATOM 1081 C CA . VAL A 1 140 ? -11.625 32.594 21.125 1 98.62 140 VAL A CA 1
ATOM 1082 C C . VAL A 1 140 ? -10.352 31.75 21.219 1 98.62 140 VAL A C 1
ATOM 1084 O O . VAL A 1 140 ? -9.422 32.094 21.953 1 98.62 140 VAL A O 1
ATOM 1087 N N . TYR A 1 141 ? -10.32 30.625 20.484 1 98.5 141 TYR A N 1
ATOM 1088 C CA . TYR A 1 141 ? -9.125 29.797 20.375 1 98.5 141 TYR A CA 1
ATOM 1089 C C . TYR A 1 141 ? -8.594 29.781 18.953 1 98.5 141 TYR A C 1
ATOM 1091 O O . TYR A 1 141 ? -9.359 29.594 18 1 98.5 141 TYR A O 1
ATOM 1099 N N . LEU A 1 142 ? -7.309 30.031 18.797 1 98.56 142 LEU A N 1
ATOM 1100 C CA . LEU A 1 142 ? -6.691 30.109 17.469 1 98.56 142 LEU A CA 1
ATOM 1101 C C . LEU A 1 142 ? -5.414 29.266 17.422 1 98.56 142 LEU A C 1
ATOM 1103 O O . LEU A 1 142 ? -4.555 29.391 18.297 1 98.56 142 LEU A O 1
ATOM 1107 N N . SER A 1 143 ? -5.297 28.344 16.5 1 97.56 143 SER A N 1
ATOM 1108 C CA . SER A 1 143 ? -4.074 27.625 16.172 1 97.56 143 SER A CA 1
ATOM 1109 C C . SER A 1 143 ? -3.66 27.859 14.719 1 97.56 143 SER A C 1
ATOM 1111 O O . SER A 1 143 ? -4.461 27.672 13.797 1 97.56 143 SER A O 1
ATOM 1113 N N . MET A 1 144 ? -2.424 28.297 14.531 1 96.44 144 MET A N 1
ATOM 1114 C CA . MET A 1 144 ? -1.945 28.625 13.195 1 96.44 144 MET A CA 1
ATOM 1115 C C . MET A 1 144 ? -0.501 28.172 13.008 1 96.44 144 MET A C 1
ATOM 1117 O O . MET A 1 144 ? 0.31 28.266 13.93 1 96.44 144 MET A O 1
ATOM 1121 N N . TYR A 1 145 ? -0.238 27.75 11.766 1 94.75 145 TYR A N 1
ATOM 1122 C CA . TYR A 1 145 ? 1.133 27.391 11.43 1 94.75 145 TYR A CA 1
ATOM 1123 C C . TYR A 1 145 ? 1.969 28.625 11.133 1 94.75 145 TYR A C 1
ATOM 1125 O O . TYR A 1 145 ? 3 28.859 11.766 1 94.75 145 TYR A O 1
ATOM 1133 N N . ILE A 1 146 ? 1.528 29.391 10.188 1 94.69 146 ILE A N 1
ATOM 1134 C CA . ILE A 1 146 ? 2.158 30.672 9.883 1 94.69 146 ILE A CA 1
ATOM 1135 C C . ILE A 1 146 ? 1.207 31.812 10.25 1 94.69 146 ILE A C 1
ATOM 1137 O O . ILE A 1 146 ? 0.047 31.812 9.828 1 94.69 146 ILE A O 1
ATOM 1141 N N . PHE A 1 147 ? 1.655 32.688 11.039 1 96.75 147 PHE A N 1
ATOM 1142 C CA . PHE A 1 147 ? 0.957 33.906 11.453 1 96.75 147 PHE A CA 1
ATOM 1143 C C . PHE A 1 147 ? 1.878 35.125 11.359 1 96.75 147 PHE A C 1
ATOM 1145 O O . PHE A 1 147 ? 2.688 35.375 12.258 1 96.75 147 PHE A O 1
ATOM 1152 N N . GLU A 1 148 ? 1.659 35.875 10.305 1 94.38 148 GLU A N 1
ATOM 1153 C CA . GLU A 1 148 ? 2.523 37.031 10.078 1 94.38 148 GLU A CA 1
ATOM 1154 C C . GLU A 1 148 ? 2.123 38.188 10.977 1 94.38 148 GLU A C 1
ATOM 1156 O O . GLU A 1 148 ? 0.978 38.281 11.43 1 94.38 148 GLU A O 1
ATOM 1161 N N . SER A 1 149 ? 3.049 39.125 11.164 1 94 149 SER A N 1
ATOM 1162 C CA . SER A 1 149 ? 2.793 40.219 12.094 1 94 149 SER A CA 1
ATOM 1163 C C . SER A 1 149 ? 2.484 41.5 11.352 1 94 149 SER A C 1
ATOM 1165 O O . SER A 1 149 ? 2.254 42.531 11.969 1 94 149 SER A O 1
ATOM 1167 N N . ASN A 1 150 ? 2.471 41.438 10.023 1 91.69 150 ASN A N 1
ATOM 1168 C CA . ASN A 1 150 ? 2.236 42.625 9.211 1 91.69 150 ASN A CA 1
ATOM 1169 C C . ASN A 1 150 ? 1.014 42.469 8.312 1 91.69 150 ASN A C 1
ATOM 1171 O O . ASN A 1 150 ? 0.484 41.344 8.172 1 91.69 150 ASN A O 1
ATOM 1175 N N . GLY A 1 151 ? 0.516 43.625 7.867 1 93.25 151 GLY A N 1
ATOM 1176 C CA . GLY A 1 151 ? -0.634 43.594 6.977 1 93.25 151 GLY A CA 1
ATOM 1177 C C . GLY A 1 151 ? -1.864 42.969 7.621 1 93.25 151 GLY A C 1
ATOM 1178 O O . GLY A 1 151 ? -2.314 43.438 8.672 1 93.25 151 GLY A O 1
ATOM 1179 N N . VAL A 1 152 ? -2.318 41.906 7.012 1 95.38 152 VAL A N 1
ATOM 1180 C CA . VAL A 1 152 ? -3.516 41.25 7.52 1 95.38 152 VAL A CA 1
ATOM 1181 C C . VAL A 1 152 ? -3.236 40.656 8.898 1 95.38 152 VAL A C 1
ATOM 1183 O O . VAL A 1 152 ? -4.125 40.625 9.758 1 95.38 152 VAL A O 1
ATOM 1186 N N . GLY A 1 153 ? -2.004 40.281 9.133 1 96.31 153 GLY A N 1
ATOM 1187 C CA . GLY A 1 153 ? -1.631 39.75 10.445 1 96.31 153 GLY A CA 1
ATOM 1188 C C . GLY A 1 153 ? -1.855 40.75 11.562 1 96.31 153 GLY A C 1
ATOM 1189 O O . GLY A 1 153 ? -2.293 40.406 12.656 1 96.31 153 GLY A O 1
ATOM 1190 N N . GLU A 1 154 ? -1.547 42 11.297 1 96.69 154 GLU A N 1
ATOM 1191 C CA . GLU A 1 154 ? -1.768 43.031 12.289 1 96.69 154 GLU A CA 1
ATOM 1192 C C . GLU A 1 154 ? -3.248 43.188 12.625 1 96.69 154 GLU A C 1
ATOM 1194 O O . GLU A 1 154 ? -3.605 43.438 13.781 1 96.69 154 GLU A O 1
ATOM 1199 N N . GLN A 1 155 ? -4.062 43.062 11.641 1 97.88 155 GLN A N 1
ATOM 1200 C CA . GLN A 1 155 ? -5.504 43.125 11.867 1 97.88 155 GLN A CA 1
ATOM 1201 C C . GLN A 1 155 ? -5.957 42 12.812 1 97.88 155 GLN A C 1
ATOM 1203 O O . GLN A 1 155 ? -6.801 42.219 13.68 1 97.88 155 GLN A O 1
ATOM 1208 N N . PHE A 1 156 ? -5.43 40.844 12.609 1 98.56 156 PHE A N 1
ATOM 1209 C CA . PHE A 1 156 ? -5.781 39.75 13.477 1 98.56 156 PHE A CA 1
ATOM 1210 C C . PHE A 1 156 ? -5.254 39.969 14.891 1 98.56 156 PHE A C 1
ATOM 1212 O O . PHE A 1 156 ? -5.945 39.656 15.867 1 98.56 156 PHE A O 1
ATOM 1219 N N . ILE A 1 157 ? -4.031 40.469 14.977 1 98.12 157 ILE A N 1
ATOM 1220 C CA . ILE A 1 157 ? -3.459 40.75 16.281 1 98.12 157 ILE A CA 1
ATOM 1221 C C . ILE A 1 157 ? -4.344 41.75 17.016 1 98.12 157 ILE A C 1
ATOM 1223 O O . ILE A 1 157 ? -4.676 41.562 18.188 1 98.12 157 ILE A O 1
ATOM 1227 N N . ASP A 1 158 ? -4.734 42.781 16.359 1 98.44 158 ASP A N 1
ATOM 1228 C CA . ASP A 1 158 ? -5.602 43.812 16.922 1 98.44 158 ASP A CA 1
ATOM 1229 C C . ASP A 1 158 ? -6.934 43.219 17.375 1 98.44 158 ASP A C 1
ATOM 1231 O O . ASP A 1 158 ? -7.406 43.469 18.484 1 98.44 158 ASP A O 1
ATOM 1235 N N . ALA A 1 159 ? -7.512 42.438 16.516 1 98.75 159 ALA A N 1
ATOM 1236 C CA . ALA A 1 159 ? -8.812 41.844 16.797 1 98.75 159 ALA A CA 1
ATOM 1237 C C . ALA A 1 159 ? -8.742 40.938 18.047 1 98.75 159 ALA A C 1
ATOM 1239 O O . ALA A 1 159 ? -9.648 40.969 18.875 1 98.75 159 ALA A O 1
ATOM 1240 N N . LEU A 1 160 ? -7.742 40.125 18.156 1 98.75 160 LEU A N 1
ATOM 1241 C CA . LEU A 1 160 ? -7.57 39.219 19.297 1 98.75 160 LEU A CA 1
ATOM 1242 C C . LEU A 1 160 ? -7.336 40 20.578 1 98.75 160 LEU A C 1
ATOM 1244 O O . LEU A 1 160 ? -7.887 39.656 21.625 1 98.75 160 LEU A O 1
ATOM 1248 N N . ALA A 1 161 ? -6.523 41.062 20.484 1 98.38 161 ALA A N 1
ATOM 1249 C CA . ALA A 1 161 ? -6.27 41.938 21.641 1 98.38 161 ALA A CA 1
ATOM 1250 C C . ALA A 1 161 ? -7.547 42.625 22.094 1 98.38 161 ALA A C 1
ATOM 1252 O O . ALA A 1 161 ? -7.812 42.719 23.297 1 98.38 161 ALA A O 1
ATOM 1253 N N . ASP A 1 162 ? -8.258 43.125 21.156 1 98.56 162 ASP A N 1
ATOM 1254 C CA . ASP A 1 162 ? -9.531 43.75 21.469 1 98.56 162 ASP A CA 1
ATOM 1255 C C . ASP A 1 162 ? -10.477 42.781 22.188 1 98.56 162 ASP A C 1
ATOM 1257 O O . ASP A 1 162 ? -11.227 43.188 23.078 1 98.56 162 ASP A O 1
ATOM 1261 N N . ALA A 1 163 ? -10.492 41.594 21.75 1 98.62 163 ALA A N 1
ATOM 1262 C CA . ALA A 1 163 ? -11.32 40.562 22.391 1 98.62 163 ALA A CA 1
ATOM 1263 C C . ALA A 1 163 ? -10.93 40.406 23.859 1 98.62 163 ALA A C 1
ATOM 1265 O O . ALA A 1 163 ? -11.797 40.281 24.719 1 98.62 163 ALA A O 1
ATOM 1266 N N . VAL A 1 164 ? -9.664 40.406 24.125 1 98.31 164 VAL A N 1
ATOM 1267 C CA . VAL A 1 164 ? -9.18 40.281 25.5 1 98.31 164 VAL A CA 1
ATOM 1268 C C . VAL A 1 164 ? -9.68 41.5 26.312 1 98.31 164 VAL A C 1
ATOM 1270 O O . VAL A 1 164 ? -10.125 41.312 27.453 1 98.31 164 VAL A O 1
ATOM 1273 N N . GLU A 1 165 ? -9.594 42.594 25.766 1 97.81 165 GLU A N 1
ATOM 1274 C CA . GLU A 1 165 ? -10.039 43.812 26.438 1 97.81 165 GLU A CA 1
ATOM 1275 C C . GLU A 1 165 ? -11.531 43.75 26.766 1 97.81 165 GLU A C 1
ATOM 1277 O O . GLU A 1 165 ? -11.969 44.312 27.781 1 97.81 165 GLU A O 1
ATOM 1282 N N . ARG A 1 166 ? -12.266 43.062 25.922 1 97.94 166 ARG A N 1
ATOM 1283 C CA . ARG A 1 166 ? -13.703 42.906 26.141 1 97.94 166 ARG A CA 1
ATOM 1284 C C . ARG A 1 166 ? -13.977 41.812 27.188 1 97.94 166 ARG A C 1
ATOM 1286 O O . ARG A 1 166 ? -15.125 41.594 27.578 1 97.94 166 ARG A O 1
ATOM 1293 N N . GLY A 1 167 ? -12.938 41.156 27.688 1 97.56 167 GLY A N 1
ATOM 1294 C CA . GLY A 1 167 ? -13.086 40.156 28.719 1 97.56 167 GLY A CA 1
ATOM 1295 C C . GLY A 1 167 ? -13.203 38.75 28.172 1 97.56 167 GLY A C 1
ATOM 1296 O O . GLY A 1 167 ? -13.539 37.812 28.891 1 97.56 167 GLY A O 1
ATOM 1297 N N . VAL A 1 168 ? -13.008 38.531 26.875 1 97.94 168 VAL A N 1
ATOM 1298 C CA . VAL A 1 168 ? -13.086 37.25 26.203 1 97.94 168 VAL A CA 1
ATOM 1299 C C . VAL A 1 168 ? -11.836 36.406 26.516 1 97.94 168 VAL A C 1
ATOM 1301 O O . VAL A 1 168 ? -10.727 36.969 26.562 1 97.94 168 VAL A O 1
ATOM 1304 N N . ASP A 1 169 ? -11.953 35.094 26.828 1 97.75 169 ASP A N 1
ATOM 1305 C CA . ASP A 1 169 ? -10.82 34.188 27 1 97.75 169 ASP A CA 1
ATOM 1306 C C . ASP A 1 169 ? -10.18 33.844 25.656 1 97.75 169 ASP A C 1
ATOM 1308 O O . ASP A 1 169 ? -10.727 33.062 24.875 1 97.75 169 ASP A O 1
ATOM 1312 N N . VAL A 1 170 ? -9.031 34.438 25.406 1 98.44 170 VAL A N 1
ATOM 1313 C CA . VAL A 1 170 ? -8.367 34.25 24.109 1 98.44 170 VAL A CA 1
ATOM 1314 C C . VAL A 1 170 ? -7.102 33.406 24.297 1 98.44 170 VAL A C 1
ATOM 1316 O O . VAL A 1 170 ? -6.23 33.75 25.094 1 98.44 170 VAL A O 1
ATOM 1319 N N . ARG A 1 171 ? -7.012 32.281 23.594 1 97.94 171 ARG A N 1
ATOM 1320 C CA . ARG A 1 171 ? -5.84 31.422 23.578 1 97.94 171 ARG A CA 1
ATOM 1321 C C . ARG A 1 171 ? -5.305 31.234 22.172 1 97.94 171 ARG A C 1
ATOM 1323 O O . ARG A 1 171 ? -6.055 30.875 21.25 1 97.94 171 ARG A O 1
ATOM 1330 N N . VAL A 1 172 ? -4.004 31.453 22 1 97.75 172 VAL A N 1
ATOM 1331 C CA . VAL A 1 172 ? -3.387 31.344 20.688 1 97.75 172 VAL A CA 1
ATOM 1332 C C . VAL A 1 172 ? -2.232 30.344 20.734 1 97.75 172 VAL A C 1
ATOM 1334 O O . VAL A 1 172 ? -1.359 30.438 21.609 1 97.75 172 VAL A O 1
ATOM 1337 N N . LEU A 1 173 ? -2.291 29.406 19.844 1 95.56 173 LEU A N 1
ATOM 1338 C CA . LEU A 1 173 ? -1.23 28.422 19.688 1 95.56 173 LEU A CA 1
ATOM 1339 C C . LEU A 1 173 ? -0.514 28.594 18.359 1 95.56 173 LEU A C 1
ATOM 1341 O O . LEU A 1 173 ? -1.131 28.469 17.297 1 95.56 173 LEU A O 1
ATOM 1345 N N . LEU A 1 174 ? 0.795 28.844 18.406 1 94 174 LEU A N 1
ATOM 1346 C CA . LEU A 1 174 ? 1.604 29.031 17.203 1 94 174 LEU A CA 1
ATOM 1347 C C . LEU A 1 174 ? 2.623 27.906 17.047 1 94 174 LEU A C 1
ATOM 1349 O O . LEU A 1 174 ? 3.17 27.422 18.047 1 94 174 LEU A O 1
ATOM 1353 N N . ASP A 1 175 ? 2.848 27.547 15.82 1 89.56 175 ASP A N 1
ATOM 1354 C CA . ASP A 1 175 ? 3.873 26.547 15.562 1 89.56 175 ASP A CA 1
ATOM 1355 C C . ASP A 1 175 ? 5.27 27.109 15.805 1 89.56 175 ASP A C 1
ATOM 1357 O O . ASP A 1 175 ? 5.543 28.266 15.477 1 89.56 175 ASP A O 1
ATOM 1361 N N . GLY A 1 176 ? 6.141 26.25 16.266 1 78.94 176 GLY A N 1
ATOM 1362 C CA . GLY A 1 176 ? 7.492 26.688 16.578 1 78.94 176 GLY A CA 1
ATOM 1363 C C . GLY A 1 176 ? 8.289 27.094 15.359 1 78.94 176 GLY A C 1
ATOM 1364 O O . GLY A 1 176 ? 8.969 28.125 15.375 1 78.94 176 GLY A O 1
ATOM 1365 N N . VAL A 1 177 ? 8.227 26.344 14.336 1 77.12 177 VAL A N 1
ATOM 1366 C CA . VAL A 1 177 ? 8.977 26.625 13.109 1 77.12 177 VAL A CA 1
ATOM 1367 C C . VAL A 1 177 ? 8.234 27.688 12.289 1 77.12 177 VAL A C 1
ATOM 1369 O O . VAL A 1 177 ? 8.852 28.609 11.758 1 77.12 177 VAL A O 1
ATOM 1372 N N . GLY A 1 178 ? 6.965 27.625 12.203 1 79.25 178 GLY A N 1
ATOM 1373 C CA . GLY A 1 178 ? 6.168 28.594 11.477 1 79.25 178 GLY A CA 1
ATOM 1374 C C . GLY A 1 178 ? 6.332 30.016 12 1 79.25 178 GLY A C 1
ATOM 1375 O O . GLY A 1 178 ? 6.227 30.969 11.242 1 79.25 178 GLY A O 1
ATOM 1376 N N . SER A 1 179 ? 6.637 30.094 13.18 1 76.69 179 SER A N 1
ATOM 1377 C CA . SER A 1 179 ? 6.777 31.406 13.828 1 76.69 179 SER A CA 1
ATOM 1378 C C . SER A 1 179 ? 8.039 32.125 13.359 1 76.69 179 SER A C 1
ATOM 1380 O O . SER A 1 179 ? 8.195 33.312 13.57 1 76.69 179 SER A O 1
ATOM 1382 N N . TRP A 1 180 ? 8.844 31.328 12.695 1 74.06 180 TRP A N 1
ATOM 1383 C CA . TRP A 1 180 ? 10.062 31.938 12.188 1 74.06 180 TRP A CA 1
ATOM 1384 C C . TRP A 1 180 ? 9.766 32.844 10.992 1 74.06 180 TRP A C 1
ATOM 1386 O O . TRP A 1 180 ? 10.555 33.75 10.672 1 74.06 180 TRP A O 1
ATOM 1396 N N . TYR A 1 181 ? 8.703 32.656 10.453 1 75.44 181 TYR A N 1
ATOM 1397 C CA . TYR A 1 181 ? 8.312 33.469 9.32 1 75.44 181 TYR A CA 1
ATOM 1398 C C . TYR A 1 181 ? 8.07 34.906 9.75 1 75.44 181 TYR A C 1
ATOM 1400 O O . TYR A 1 181 ? 8.125 35.844 8.93 1 75.44 181 TYR A O 1
ATOM 1408 N N . SER A 1 182 ? 7.793 35.125 11.039 1 79.5 182 SER A N 1
ATOM 1409 C CA . SER A 1 182 ? 7.598 36.438 11.578 1 79.5 182 SER A CA 1
ATOM 1410 C C . SER A 1 182 ? 8.695 36.812 12.57 1 79.5 182 SER A C 1
ATOM 1412 O O . SER A 1 182 ? 8.594 37.812 13.281 1 79.5 182 SER A O 1
ATOM 1414 N N . LEU A 1 183 ? 9.688 36 12.641 1 76.94 183 LEU A N 1
ATOM 1415 C CA . LEU A 1 183 ? 10.805 36.188 13.547 1 76.94 183 LEU A CA 1
ATOM 1416 C C . LEU A 1 183 ? 10.32 36.375 14.984 1 76.94 183 LEU A C 1
ATOM 1418 O O . LEU A 1 183 ? 10.82 37.25 15.711 1 76.94 183 LEU A O 1
ATOM 1422 N N . GLY A 1 184 ? 9.242 35.719 15.234 1 82.38 184 GLY A N 1
ATOM 1423 C CA . GLY A 1 184 ? 8.703 35.719 16.594 1 82.38 184 GLY A CA 1
ATOM 1424 C C . GLY A 1 184 ? 7.941 37 16.922 1 82.38 184 GLY A C 1
ATOM 1425 O O . GLY A 1 184 ? 7.414 37.125 18.031 1 82.38 184 GLY A O 1
ATOM 1426 N N . GLN A 1 185 ? 7.773 37.812 16.016 1 88.44 185 GLN A N 1
ATOM 1427 C CA . GLN A 1 185 ? 7.148 39.125 16.25 1 88.44 185 GLN A CA 1
ATOM 1428 C C . GLN A 1 185 ? 5.66 38.969 16.547 1 88.44 185 GLN A C 1
ATOM 1430 O O . GLN A 1 185 ? 5.094 39.75 17.312 1 88.44 185 GLN A O 1
ATOM 1435 N N . THR A 1 186 ? 5.055 38.062 15.977 1 93.75 186 THR A N 1
ATOM 1436 C CA . THR A 1 186 ? 3.633 37.844 16.203 1 93.75 186 THR A CA 1
ATOM 1437 C C . THR A 1 186 ? 3.365 37.5 17.672 1 93.75 186 THR A C 1
ATOM 1439 O O . THR A 1 186 ? 2.486 38.094 18.297 1 93.75 186 THR A O 1
ATOM 1442 N N . ARG A 1 187 ? 4.098 36.562 18.156 1 93.81 187 ARG A N 1
ATOM 1443 C CA . ARG A 1 187 ? 3.926 36.188 19.547 1 93.81 187 ARG A CA 1
ATOM 1444 C C . ARG A 1 187 ? 4.176 37.375 20.484 1 93.81 187 ARG A C 1
ATOM 1446 O O . ARG A 1 187 ? 3.41 37.594 21.422 1 93.81 187 ARG A O 1
ATOM 1453 N N . LYS A 1 188 ? 5.266 38.062 20.25 1 94.5 188 LYS A N 1
ATOM 1454 C CA . LYS A 1 188 ? 5.609 39.219 21.078 1 94.5 188 LYS A CA 1
ATOM 1455 C C . LYS A 1 188 ? 4.488 40.281 21.062 1 94.5 188 LYS A C 1
ATOM 1457 O O . LYS A 1 188 ? 4.125 40.812 22.109 1 94.5 188 LYS A O 1
ATOM 1462 N N . ALA A 1 189 ? 3.994 40.5 19.891 1 95.94 189 ALA A N 1
ATOM 1463 C CA . ALA A 1 189 ? 2.93 41.5 19.75 1 95.94 189 ALA A CA 1
ATOM 1464 C C . ALA A 1 189 ? 1.669 41.062 20.484 1 95.94 189 ALA A C 1
ATOM 1466 O O . ALA A 1 189 ? 1.002 41.875 21.125 1 95.94 189 ALA A O 1
ATOM 1467 N N . LEU A 1 190 ? 1.336 39.812 20.406 1 97.25 190 LEU A N 1
ATOM 1468 C CA . LEU A 1 190 ? 0.144 39.281 21.047 1 97.25 190 LEU A CA 1
ATOM 1469 C C . LEU A 1 190 ? 0.29 39.312 22.562 1 97.25 190 LEU A C 1
ATOM 1471 O O . LEU A 1 190 ? -0.601 39.781 23.266 1 97.25 190 LEU A O 1
ATOM 1475 N N . VAL A 1 191 ? 1.406 38.875 23.031 1 96.44 191 VAL A N 1
ATOM 1476 C CA . VAL A 1 191 ? 1.653 38.844 24.469 1 96.44 191 VAL A CA 1
ATOM 1477 C C . VAL A 1 191 ? 1.674 40.25 25.047 1 96.44 191 VAL A C 1
ATOM 1479 O O . VAL A 1 191 ? 1.132 40.469 26.141 1 96.44 191 VAL A O 1
ATOM 1482 N N . ALA A 1 192 ? 2.285 41.094 24.375 1 96.69 192 ALA A N 1
ATOM 1483 C CA . ALA A 1 192 ? 2.373 42.5 24.828 1 96.69 192 ALA A CA 1
ATOM 1484 C C . ALA A 1 192 ? 0.983 43.094 25 1 96.69 192 ALA A C 1
ATOM 1486 O O . ALA A 1 192 ? 0.797 44.031 25.797 1 96.69 192 ALA A O 1
ATOM 1487 N N . ARG A 1 193 ? 0.075 42.562 24.344 1 96.5 193 ARG A N 1
ATOM 1488 C CA . ARG A 1 193 ? -1.277 43.094 24.375 1 96.5 193 ARG A CA 1
ATOM 1489 C C . ARG A 1 193 ? -2.197 42.25 25.234 1 96.5 193 ARG A C 1
ATOM 1491 O O . ARG A 1 193 ? -3.422 42.344 25.141 1 96.5 193 ARG A O 1
ATOM 1498 N N . GLY A 1 194 ? -1.64 41.312 25.969 1 96.69 194 GLY A N 1
ATOM 1499 C CA . GLY A 1 194 ? -2.373 40.562 26.969 1 96.69 194 GLY A CA 1
ATOM 1500 C C . GLY A 1 194 ? -2.98 39.281 26.438 1 96.69 194 GLY A C 1
ATOM 1501 O O . GLY A 1 194 ? -3.748 38.594 27.141 1 96.69 194 GLY A O 1
ATOM 1502 N N . VAL A 1 195 ? -2.686 38.875 25.25 1 97.81 195 VAL A N 1
ATOM 1503 C CA . VAL A 1 195 ? -3.209 37.625 24.672 1 97.81 195 VAL A CA 1
ATOM 1504 C C . VAL A 1 195 ? -2.354 36.438 25.125 1 97.81 195 VAL A C 1
ATOM 1506 O O . VAL A 1 195 ? -1.132 36.469 24.969 1 97.81 195 VAL A O 1
ATOM 1509 N N . THR A 1 196 ? -2.945 35.438 25.75 1 97.19 196 THR A N 1
ATOM 1510 C CA . THR A 1 196 ? -2.217 34.219 26.094 1 97.19 196 THR A CA 1
ATOM 1511 C C . THR A 1 196 ? -1.795 33.469 24.844 1 97.19 196 THR A C 1
ATOM 1513 O O . THR A 1 196 ? -2.641 32.938 24.125 1 97.19 196 THR A O 1
ATOM 1516 N N . THR A 1 197 ? -0.489 33.438 24.625 1 95.94 197 THR A N 1
ATOM 1517 C CA . THR A 1 197 ? 0.046 32.844 23.391 1 95.94 197 THR A CA 1
ATOM 1518 C C . THR A 1 197 ? 1.147 31.844 23.719 1 95.94 197 THR A C 1
ATOM 1520 O O . THR A 1 197 ? 2.086 32.156 24.453 1 95.94 197 THR A O 1
ATOM 1523 N N . LEU A 1 198 ? 0.991 30.656 23.141 1 92.44 198 LEU A N 1
ATOM 1524 C CA . LEU A 1 198 ? 1.993 29.609 23.328 1 92.44 198 LEU A CA 1
ATOM 1525 C C . LEU A 1 198 ? 2.582 29.188 21.984 1 92.44 198 LEU A C 1
ATOM 1527 O O . LEU A 1 198 ? 1.933 29.312 20.953 1 92.44 198 LEU A O 1
ATOM 1531 N N . THR A 1 199 ? 3.785 28.672 22.078 1 87.44 199 THR A N 1
ATOM 1532 C CA . THR A 1 199 ? 4.426 28.047 20.922 1 87.44 199 THR A CA 1
ATOM 1533 C C . THR A 1 199 ? 4.379 26.516 21.047 1 87.44 199 THR A C 1
ATOM 1535 O O . THR A 1 199 ? 4.793 25.953 22.062 1 87.44 199 THR A O 1
ATOM 1538 N N . PHE A 1 200 ? 3.799 25.984 20.047 1 81.69 200 PHE A N 1
ATOM 1539 C CA . PHE A 1 200 ? 3.732 24.531 20 1 81.69 200 PHE A CA 1
ATOM 1540 C C . PHE A 1 200 ? 5.105 23.938 19.703 1 81.69 200 PHE A C 1
ATOM 1542 O O . PHE A 1 200 ? 5.719 24.266 18.688 1 81.69 200 PHE A O 1
ATOM 1549 N N . LEU A 1 201 ? 5.637 23.094 20.594 1 69.5 201 LEU A N 1
ATOM 1550 C CA . LEU A 1 201 ? 6.93 22.422 20.484 1 69.5 201 LEU A CA 1
ATOM 1551 C C . LEU A 1 201 ? 8.023 23.406 20.109 1 69.5 201 LEU A C 1
ATOM 1553 O O . LEU A 1 201 ? 8.57 23.359 19.016 1 69.5 201 LEU A O 1
ATOM 1557 N N . PRO A 1 202 ? 8.359 24.312 21.016 1 63.75 202 PRO A N 1
ATOM 1558 C CA . PRO A 1 202 ? 9.375 25.328 20.734 1 63.75 202 PRO A CA 1
ATOM 1559 C C . PRO A 1 202 ? 10.75 24.719 20.453 1 63.75 202 PRO A C 1
ATOM 1561 O O . PRO A 1 202 ? 11.062 23.641 20.938 1 63.75 202 PRO A O 1
ATOM 1564 N N . ILE A 1 203 ? 11.445 25.266 19.516 1 58.53 203 ILE A N 1
ATOM 1565 C CA . ILE A 1 203 ? 12.797 24.797 19.219 1 58.53 203 ILE A CA 1
ATOM 1566 C C . ILE A 1 203 ? 13.703 25.062 20.406 1 58.53 203 ILE A C 1
ATOM 1568 O O . ILE A 1 203 ? 13.867 26.219 20.828 1 58.53 203 ILE A O 1
ATOM 1572 N N . GLY A 1 204 ? 13.484 24.547 21.641 1 53.31 204 GLY A N 1
ATOM 1573 C CA . GLY A 1 204 ? 14.281 24.844 22.828 1 53.31 204 GLY A CA 1
ATOM 1574 C C . GLY A 1 204 ? 15.773 24.844 22.547 1 53.31 204 GLY A C 1
ATOM 1575 O O . GLY A 1 204 ? 16.219 24.453 21.469 1 53.31 204 GLY A O 1
ATOM 1576 N N . LYS A 1 205 ? 16.609 25.766 23.531 1 44.53 205 LYS A N 1
ATOM 1577 C CA . LYS A 1 205 ? 18.062 25.875 23.625 1 44.53 205 LYS A CA 1
ATOM 1578 C C . LYS A 1 205 ? 18.719 24.5 23.5 1 44.53 205 LYS A C 1
ATOM 1580 O O . LYS A 1 205 ? 19.938 24.406 23.359 1 44.53 205 LYS A O 1
ATOM 1585 N N . MET A 1 206 ? 18.297 23.672 24.344 1 39.38 206 MET A N 1
ATOM 1586 C CA . MET A 1 206 ? 19.078 22.453 24.359 1 39.38 206 MET A CA 1
ATOM 1587 C C . MET A 1 206 ? 19.078 21.781 22.984 1 39.38 206 MET A C 1
ATOM 1589 O O . MET A 1 206 ? 18.25 22.109 22.125 1 39.38 206 MET A O 1
ATOM 1593 N N . LEU A 1 207 ? 19.516 20.516 22.891 1 44.72 207 LEU A N 1
ATOM 1594 C CA . LEU A 1 207 ? 19.828 19.859 21.625 1 44.72 207 LEU A CA 1
ATOM 1595 C C . LEU A 1 207 ? 18.641 19.938 20.672 1 44.72 207 LEU A C 1
ATOM 1597 O O . LEU A 1 207 ? 17.547 19.453 20.984 1 44.72 207 LEU A O 1
ATOM 1601 N N . PRO A 1 208 ? 18.422 21.078 19.875 1 45.53 208 PRO A N 1
ATOM 1602 C CA . PRO A 1 208 ? 17.516 21.484 18.797 1 45.53 208 PRO A CA 1
ATOM 1603 C C . PRO A 1 208 ? 16.641 20.344 18.297 1 45.53 208 PRO A C 1
ATOM 1605 O O . PRO A 1 208 ? 15.789 20.547 17.438 1 45.53 208 PRO A O 1
ATOM 1608 N N . ARG A 1 209 ? 17.203 19.156 18.219 1 48 209 ARG A N 1
ATOM 1609 C CA . ARG A 1 209 ? 17.375 18.188 17.141 1 48 209 ARG A CA 1
ATOM 1610 C C . ARG A 1 209 ? 16.031 17.594 16.719 1 48 209 ARG A C 1
ATOM 1612 O O . ARG A 1 209 ? 15.719 17.516 15.531 1 48 209 ARG A O 1
ATOM 1619 N N . PHE A 1 210 ? 15.305 16.812 17.656 1 54.31 210 PHE A N 1
ATOM 1620 C CA . PHE A 1 210 ? 14.492 15.766 17.031 1 54.31 210 PHE A CA 1
ATOM 1621 C C . PHE A 1 210 ? 13.078 16.266 16.781 1 54.31 210 PHE A C 1
ATOM 1623 O O . PHE A 1 210 ? 12.414 15.797 15.844 1 54.31 210 PHE A O 1
ATOM 1630 N N . THR A 1 211 ? 12.781 17.609 17.312 1 58.03 211 THR A N 1
ATOM 1631 C CA . THR A 1 211 ? 11.406 18.062 17.156 1 58.03 211 THR A CA 1
ATOM 1632 C C . THR A 1 211 ? 11.273 18.984 15.945 1 58.03 211 THR A C 1
ATOM 1634 O O . THR A 1 211 ? 10.164 19.391 15.586 1 58.03 211 THR A O 1
ATOM 1637 N N . LEU A 1 212 ? 12.359 19.234 15.297 1 60.5 212 LEU A N 1
ATOM 1638 C CA . LEU A 1 212 ? 12.328 20.141 14.164 1 60.5 212 LEU A CA 1
ATOM 1639 C C . LEU A 1 212 ? 11.438 19.594 13.055 1 60.5 212 LEU A C 1
ATOM 1641 O O . LEU A 1 212 ? 10.906 20.359 12.234 1 60.5 212 LEU A O 1
ATOM 1645 N N . ASN A 1 213 ? 11.227 18.375 13.203 1 67.25 213 ASN A N 1
ATOM 1646 C CA . ASN A 1 213 ? 10.469 17.766 12.109 1 67.25 213 ASN A CA 1
ATOM 1647 C C . ASN A 1 213 ? 8.992 17.641 12.453 1 67.25 213 ASN A C 1
ATOM 1649 O O . ASN A 1 213 ? 8.172 17.344 11.578 1 67.25 213 ASN A O 1
ATOM 1653 N N . LEU A 1 214 ? 8.727 18.078 13.688 1 73 214 LEU A N 1
ATOM 1654 C CA . LEU A 1 214 ? 7.328 18 14.094 1 73 214 LEU A CA 1
ATOM 1655 C C . LEU A 1 214 ? 6.672 19.375 14.031 1 73 214 LEU A C 1
ATOM 1657 O O . LEU A 1 214 ? 7.125 20.312 14.688 1 73 214 LEU A O 1
ATOM 1661 N N . ARG A 1 215 ? 5.695 19.5 13.125 1 83.06 215 ARG A N 1
ATOM 1662 C CA . ARG A 1 215 ? 5.039 20.781 12.914 1 83.06 215 ARG A CA 1
ATOM 1663 C C . ARG A 1 215 ? 3.539 20.688 13.164 1 83.06 215 ARG A C 1
ATOM 1665 O O . ARG A 1 215 ? 2.912 19.688 12.797 1 83.06 215 ARG A O 1
ATOM 1672 N N . ASN A 1 216 ? 3.148 21.641 13.914 1 89.88 216 ASN A N 1
ATOM 1673 C CA . ASN A 1 216 ? 1.696 21.797 13.953 1 89.88 216 ASN A CA 1
ATOM 1674 C C . ASN A 1 216 ? 1.174 22.531 12.727 1 89.88 216 ASN A C 1
ATOM 1676 O O . ASN A 1 216 ? 1.203 23.75 12.672 1 89.88 216 ASN A O 1
ATOM 1680 N N . HIS A 1 217 ? 0.691 21.781 11.805 1 94.25 217 HIS A N 1
ATOM 1681 C CA . HIS A 1 217 ? 0.268 22.312 10.516 1 94.25 217 HIS A CA 1
ATOM 1682 C C . HIS A 1 217 ? -1.239 22.547 10.484 1 94.25 217 HIS A C 1
ATOM 1684 O O . HIS A 1 217 ? -1.8 22.859 9.43 1 94.25 217 HIS A O 1
ATOM 1690 N N . ARG A 1 218 ? -1.871 22.438 11.641 1 96.25 218 ARG A N 1
ATOM 1691 C CA . ARG A 1 218 ? -3.311 22.656 11.758 1 96.25 218 ARG A CA 1
ATOM 1692 C C . ARG A 1 218 ? -3.65 24.141 11.719 1 96.25 218 ARG A C 1
ATOM 1694 O O . ARG A 1 218 ? -2.896 24.969 12.234 1 96.25 218 ARG A O 1
ATOM 1701 N N . LYS A 1 219 ? -4.754 24.453 11.117 1 98.06 219 LYS A N 1
ATOM 1702 C CA . LYS A 1 219 ? -5.367 25.781 11.164 1 98.06 219 LYS A CA 1
ATOM 1703 C C . LYS A 1 219 ? -6.754 25.719 11.797 1 98.06 219 LYS A C 1
ATOM 1705 O O . LYS A 1 219 ? -7.672 25.109 11.242 1 98.06 219 LYS A O 1
ATOM 1710 N N . ILE A 1 220 ? -6.84 26.359 12.898 1 98.56 220 ILE A N 1
ATOM 1711 C CA . ILE A 1 220 ? -8.094 26.297 13.641 1 98.56 220 ILE A CA 1
ATOM 1712 C C . ILE A 1 220 ? -8.43 27.672 14.203 1 98.56 220 ILE A C 1
ATOM 1714 O O . ILE A 1 220 ? -7.57 28.344 14.773 1 98.56 220 ILE A O 1
ATOM 1718 N N . LEU A 1 221 ? -9.594 28.141 13.984 1 98.88 221 LEU A N 1
ATOM 1719 C CA . LEU A 1 221 ? -10.203 29.234 14.719 1 98.88 221 LEU A CA 1
ATOM 1720 C C . LEU A 1 221 ? -11.547 28.828 15.305 1 98.88 221 LEU A C 1
ATOM 1722 O O . LEU A 1 221 ? -12.43 28.359 14.578 1 98.88 221 LEU A O 1
ATOM 1726 N N . LEU A 1 222 ? -11.672 28.906 16.578 1 98.69 222 LEU A N 1
ATOM 1727 C CA . LEU A 1 222 ? -12.914 28.609 17.297 1 98.69 222 LEU A CA 1
ATOM 1728 C C . LEU A 1 222 ? -13.43 29.844 18.016 1 98.69 222 LEU A C 1
ATOM 1730 O O . LEU A 1 222 ? -12.68 30.516 18.734 1 98.69 222 LEU A O 1
ATOM 1734 N N . CYS A 1 223 ? -14.719 30.156 17.891 1 98.44 223 CYS A N 1
ATOM 1735 C CA . CYS A 1 223 ? -15.336 31.281 18.562 1 98.44 223 CYS A CA 1
ATOM 1736 C C . CYS A 1 223 ? -16.609 30.875 19.281 1 98.44 223 CYS A C 1
ATOM 1738 O O . CYS A 1 223 ? -17.594 30.469 18.641 1 98.44 223 CYS A O 1
ATOM 1740 N N . ASP A 1 224 ? -16.656 30.922 20.562 1 97.69 224 ASP A N 1
ATOM 1741 C CA . ASP A 1 224 ? -17.781 30.766 21.469 1 97.69 224 ASP A CA 1
ATOM 1742 C C . ASP A 1 224 ? -18.469 29.406 21.281 1 97.69 224 ASP A C 1
ATOM 1744 O O . ASP A 1 224 ? -19.672 29.297 21.438 1 97.69 224 ASP A O 1
ATOM 1748 N N . GLY A 1 225 ? -17.734 28.469 20.719 1 95.88 225 GLY A N 1
ATOM 1749 C CA . GLY A 1 225 ? -18.266 27.125 20.516 1 95.88 225 GLY A CA 1
ATOM 1750 C C . GLY A 1 225 ? -19.328 27.062 19.438 1 95.88 225 GLY A C 1
ATOM 1751 O O . GLY A 1 225 ? -19.984 26.031 19.266 1 95.88 225 GLY A O 1
ATOM 1752 N N . LYS A 1 226 ? -19.406 28.078 18.656 1 95.19 226 LYS A N 1
ATOM 1753 C CA . LYS A 1 226 ? -20.453 28.188 17.641 1 95.19 226 LYS A CA 1
ATOM 1754 C C . LYS A 1 226 ? -19.859 28.109 16.234 1 95.19 226 LYS A C 1
ATOM 1756 O O . LYS A 1 226 ? -20.5 27.578 15.32 1 95.19 226 LYS A O 1
ATOM 1761 N N . HIS A 1 227 ? -18.719 28.656 16.078 1 96.88 227 HIS A N 1
ATOM 1762 C CA . HIS A 1 227 ? -18.078 28.75 14.773 1 96.88 227 HIS A CA 1
ATOM 1763 C C . HIS A 1 227 ? -16.672 28.141 14.805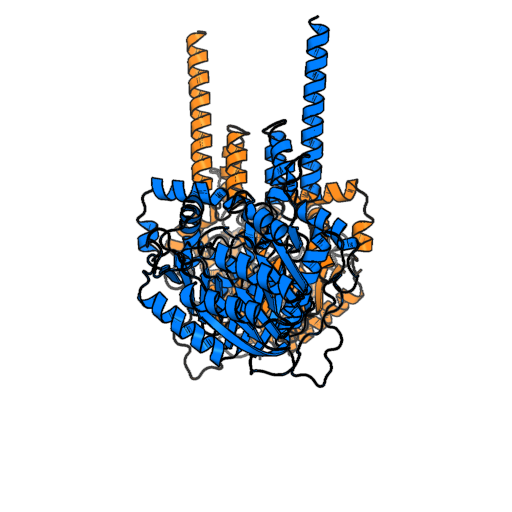 1 96.88 227 HIS A C 1
ATOM 1765 O O . HIS A 1 227 ? -15.914 28.391 15.742 1 96.88 227 HIS A O 1
ATOM 1771 N N . ALA A 1 228 ? -16.469 27.328 13.844 1 98.62 228 ALA A N 1
ATOM 1772 C CA . ALA A 1 228 ? -15.102 26.859 13.625 1 98.62 228 ALA A CA 1
ATOM 1773 C C . ALA A 1 228 ? -14.641 27.172 12.203 1 98.62 228 ALA A C 1
ATOM 1775 O O . ALA A 1 228 ? -15.438 27.172 11.266 1 98.62 228 ALA A O 1
ATOM 1776 N N . PHE A 1 229 ? -13.422 27.547 12.062 1 98.81 229 PHE A N 1
ATOM 1777 C CA . PHE A 1 229 ? -12.773 27.672 10.758 1 98.81 229 PHE A CA 1
ATOM 1778 C C . PHE A 1 229 ? -11.594 26.719 10.641 1 98.81 229 PHE A C 1
ATOM 1780 O O . PHE A 1 229 ? -10.828 26.562 11.594 1 98.81 229 PHE A O 1
ATOM 1787 N N . THR A 1 230 ? -11.461 26.047 9.547 1 98.75 230 THR A N 1
ATOM 1788 C CA . THR A 1 230 ? -10.305 25.219 9.242 1 98.75 230 THR A CA 1
ATOM 1789 C C . THR A 1 230 ? -10.078 25.125 7.738 1 98.75 230 THR A C 1
ATOM 1791 O O . THR A 1 230 ? -10.93 25.562 6.953 1 98.75 230 THR A O 1
ATOM 1794 N N . GLY A 1 231 ? -8.906 24.734 7.324 1 98.19 231 GLY A N 1
ATOM 1795 C CA . GLY A 1 231 ? -8.508 24.656 5.93 1 98.19 231 GLY A CA 1
ATOM 1796 C C . GLY A 1 231 ? -7.004 24.703 5.734 1 98.19 231 GLY A C 1
ATOM 1797 O O . GLY A 1 231 ? -6.25 24.234 6.594 1 98.19 231 GLY A O 1
ATOM 1798 N N . GLY A 1 232 ? -6.648 25.156 4.574 1 97.25 232 GLY A N 1
ATOM 1799 C CA . GLY A 1 232 ? -5.23 25.188 4.262 1 97.25 232 GLY A CA 1
ATOM 1800 C C . GLY A 1 232 ? -4.594 26.547 4.457 1 97.25 232 GLY A C 1
ATOM 1801 O O . GLY A 1 232 ? -3.369 26.656 4.504 1 97.25 232 GLY A O 1
ATOM 1802 N N . MET A 1 233 ? -5.316 27.562 4.742 1 96.94 233 MET A N 1
ATOM 1803 C CA . MET A 1 233 ? -4.82 28.938 4.715 1 96.94 233 MET A CA 1
ATOM 1804 C C . MET A 1 233 ? -4.156 29.297 6.035 1 96.94 233 MET A C 1
ATOM 1806 O O . MET A 1 233 ? -4.66 28.953 7.105 1 96.94 233 MET A O 1
ATOM 1810 N N . ASN A 1 234 ? -3.061 29.984 5.945 1 96.75 234 ASN A N 1
ATOM 1811 C CA . ASN A 1 234 ? -2.42 30.672 7.062 1 96.75 234 ASN A CA 1
ATOM 1812 C C . ASN A 1 234 ? -2.883 32.125 7.176 1 96.75 234 ASN A C 1
ATOM 1814 O O . ASN A 1 234 ? -3.768 32.562 6.434 1 96.75 234 ASN A O 1
ATOM 1818 N N . ILE A 1 235 ? -2.395 32.781 8.18 1 97.38 235 ILE A N 1
ATOM 1819 C CA . ILE A 1 235 ? -2.625 34.219 8.258 1 97.38 235 ILE A CA 1
ATOM 1820 C C . ILE A 1 235 ? -1.427 34.969 7.68 1 97.38 235 ILE A C 1
ATOM 1822 O O . ILE A 1 235 ? -0.463 35.25 8.391 1 97.38 235 ILE A O 1
ATOM 1826 N N . ARG A 1 236 ? -1.571 35.188 6.367 1 94.44 236 ARG A N 1
ATOM 1827 C CA . ARG A 1 236 ? -0.498 35.781 5.586 1 94.44 236 ARG A CA 1
ATOM 1828 C C . ARG A 1 236 ? -1.06 36.656 4.461 1 94.44 236 ARG A C 1
ATOM 1830 O O . ARG A 1 236 ? -2.074 36.312 3.855 1 94.44 236 ARG A O 1
ATOM 1837 N N . GLN A 1 237 ? -0.291 37.656 4.113 1 93.44 237 GLN A N 1
ATOM 1838 C CA . GLN A 1 237 ? -0.736 38.656 3.119 1 93.44 237 GLN A CA 1
ATOM 1839 C C . GLN A 1 237 ? -0.905 38 1.75 1 93.44 237 GLN A C 1
ATOM 1841 O O . GLN A 1 237 ? -1.783 38.375 0.976 1 93.44 237 GLN A O 1
ATOM 1846 N N . CYS A 1 238 ? -0.2 37 1.476 1 94.06 238 CYS A N 1
ATOM 1847 C CA . CYS A 1 238 ? -0.133 36.438 0.135 1 94.06 238 CYS A CA 1
ATOM 1848 C C . CYS A 1 238 ? -1.391 35.625 -0.18 1 94.06 238 CYS A C 1
ATOM 1850 O O . CYS A 1 238 ? -1.642 35.281 -1.338 1 94.06 238 CYS A O 1
ATOM 1852 N N . HIS A 1 239 ? -2.248 35.406 0.791 1 96.25 239 HIS A N 1
ATOM 1853 C CA . HIS A 1 239 ? -3.512 34.719 0.532 1 96.25 239 HIS A CA 1
ATOM 1854 C C . HIS A 1 239 ? -4.566 35.688 0.013 1 96.25 239 HIS A C 1
ATOM 1856 O O . HIS A 1 239 ? -5.656 35.281 -0.383 1 96.25 239 HIS A O 1
ATOM 1862 N N . LEU A 1 240 ? -4.246 37.031 0.097 1 96.38 240 LEU A N 1
ATOM 1863 C CA . LEU A 1 240 ? -5.039 38.031 -0.602 1 96.38 240 LEU A CA 1
ATOM 1864 C C . LEU A 1 240 ? -4.633 38.125 -2.068 1 96.38 240 LEU A C 1
ATOM 1866 O O . LEU A 1 240 ? -3.857 39 -2.445 1 96.38 240 LEU A O 1
ATOM 1870 N N . VAL A 1 241 ? -5.203 37.281 -2.775 1 94.81 241 VAL A N 1
ATOM 1871 C CA . VAL A 1 241 ? -4.746 36.969 -4.129 1 94.81 241 VAL A CA 1
ATOM 1872 C C . VAL A 1 241 ? -4.941 38.188 -5.023 1 94.81 241 VAL A C 1
ATOM 1874 O O . VAL A 1 241 ? -4.137 38.469 -5.922 1 94.81 241 VAL A O 1
ATOM 1877 N N . GLN A 1 242 ? -5.957 39 -4.781 1 92.06 242 GLN A N 1
ATOM 1878 C CA . GLN A 1 242 ? -6.281 40.156 -5.625 1 92.06 242 GLN A CA 1
ATOM 1879 C C . GLN A 1 242 ? -5.277 41.281 -5.422 1 92.06 242 GLN A C 1
ATOM 1881 O O . GLN A 1 242 ? -5.027 42.062 -6.344 1 92.06 242 GLN A O 1
ATOM 1886 N N . THR A 1 243 ? -4.695 41.344 -4.305 1 90.5 243 THR A N 1
ATOM 1887 C CA . THR A 1 243 ? -3.84 42.469 -3.994 1 90.5 243 THR A CA 1
ATOM 1888 C C . THR A 1 243 ? -2.371 42.062 -3.961 1 90.5 243 THR A C 1
ATOM 1890 O O . THR A 1 243 ? -1.478 42.906 -3.998 1 90.5 243 THR A O 1
ATOM 1893 N N . CYS A 1 244 ? -2.117 40.812 -3.865 1 89.88 244 CYS A N 1
ATOM 1894 C CA . CYS A 1 244 ? -0.746 40.312 -3.832 1 89.88 244 CYS A CA 1
ATOM 1895 C C . CYS A 1 244 ? -0.193 40.156 -5.242 1 89.88 244 CYS A C 1
ATOM 1897 O O . CYS A 1 244 ? -0.948 39.906 -6.184 1 89.88 244 CYS A O 1
ATOM 1899 N N . GLN A 1 245 ? 1.159 40.312 -5.391 1 87.25 245 GLN A N 1
ATOM 1900 C CA . GLN A 1 245 ? 1.797 40.031 -6.676 1 87.25 245 GLN A CA 1
ATOM 1901 C C . GLN A 1 245 ? 1.554 38.594 -7.113 1 87.25 245 GLN A C 1
ATOM 1903 O O . GLN A 1 245 ? 1.637 37.656 -6.305 1 87.25 245 GLN A O 1
ATOM 1908 N N . PRO A 1 246 ? 1.318 38.469 -8.367 1 81.75 246 PRO A N 1
ATOM 1909 C CA . PRO A 1 246 ? 0.922 37.156 -8.867 1 81.75 246 PRO A CA 1
ATOM 1910 C C . PRO A 1 246 ? 1.96 36.094 -8.57 1 81.75 246 PRO A C 1
ATOM 1912 O O . PRO A 1 246 ? 1.602 34.938 -8.305 1 81.75 246 PRO A O 1
ATOM 1915 N N . ASN A 1 247 ? 3.154 36.438 -8.609 1 85.12 247 ASN A N 1
ATOM 1916 C CA . ASN A 1 247 ? 4.199 35.438 -8.414 1 85.12 247 ASN A CA 1
ATOM 1917 C C . ASN A 1 247 ? 4.316 35.031 -6.953 1 85.12 247 ASN A C 1
ATOM 1919 O O . ASN A 1 247 ? 4.918 34 -6.641 1 85.12 247 ASN A O 1
ATOM 1923 N N . ARG A 1 248 ? 3.594 35.719 -6.117 1 89.25 248 ARG A N 1
ATOM 1924 C CA . ARG A 1 248 ? 3.67 35.438 -4.688 1 89.25 248 ARG A CA 1
ATOM 1925 C C . ARG A 1 248 ? 2.309 35 -4.141 1 89.25 248 ARG A C 1
ATOM 1927 O O . ARG A 1 248 ? 2.219 34.438 -3.051 1 89.25 248 ARG A O 1
ATOM 1934 N N . ALA A 1 249 ? 1.337 35.375 -4.895 1 94.25 249 ALA A N 1
ATOM 1935 C CA . ALA A 1 249 ? -0.028 35.094 -4.461 1 94.25 249 ALA A CA 1
ATOM 1936 C C . ALA A 1 249 ? -0.247 33.594 -4.297 1 94.25 249 ALA A C 1
ATOM 1938 O O . ALA A 1 249 ? 0.309 32.781 -5.055 1 94.25 249 ALA A O 1
ATOM 1939 N N . THR A 1 250 ? -1.001 33.219 -3.311 1 95.81 250 THR A N 1
ATOM 1940 C CA . THR A 1 250 ? -1.287 31.844 -2.979 1 95.81 250 THR A CA 1
ATOM 1941 C C . THR A 1 250 ? -2.791 31.609 -2.867 1 95.81 250 THR A C 1
ATOM 1943 O O . THR A 1 250 ? -3.432 32.094 -1.933 1 95.81 250 THR A O 1
ATOM 1946 N N . LYS A 1 251 ? -3.357 30.906 -3.812 1 95.88 251 LYS A N 1
ATOM 1947 C CA . LYS A 1 251 ? -4.77 30.531 -3.773 1 95.88 251 LYS A CA 1
ATOM 1948 C C . LYS A 1 251 ? -5.02 29.422 -2.766 1 95.88 251 LYS A C 1
ATOM 1950 O O . LYS A 1 251 ? -4.23 28.469 -2.666 1 95.88 251 LYS A O 1
ATOM 1955 N N . ASP A 1 252 ? -6.078 29.531 -2.037 1 97.31 252 ASP A N 1
ATOM 1956 C CA . ASP A 1 252 ? -6.41 28.516 -1.043 1 97.31 252 ASP A CA 1
ATOM 1957 C C . ASP A 1 252 ? -7.852 28.672 -0.56 1 97.31 252 ASP A C 1
ATOM 1959 O O . ASP A 1 252 ? -8.578 29.562 -1.023 1 97.31 252 ASP A O 1
ATOM 1963 N N . PHE A 1 253 ? -8.258 27.719 0.223 1 97.81 253 PHE A N 1
ATOM 1964 C CA . PHE A 1 253 ? -9.602 27.75 0.799 1 97.81 253 PHE A CA 1
ATOM 1965 C C . PHE A 1 253 ? -9.531 27.703 2.32 1 97.81 253 PHE A C 1
ATOM 1967 O O . PHE A 1 253 ? -8.617 27.109 2.891 1 97.81 253 PHE A O 1
ATOM 1974 N N . MET A 1 254 ? -10.391 28.406 2.908 1 98.38 254 MET A N 1
ATOM 1975 C CA . MET A 1 254 ? -10.812 28.234 4.293 1 98.38 254 MET A CA 1
ATOM 1976 C C . MET A 1 254 ? -12.289 27.859 4.371 1 98.38 254 MET A C 1
ATOM 1978 O O . MET A 1 254 ? -13.039 28.094 3.424 1 98.38 254 MET A O 1
ATOM 1982 N N . PHE A 1 255 ? -12.656 27.188 5.441 1 98.88 255 PHE A N 1
ATOM 1983 C CA . PHE A 1 255 ? -14.039 26.766 5.586 1 98.88 255 PHE A CA 1
ATOM 1984 C C . PHE A 1 255 ? -14.594 27.172 6.941 1 98.88 255 PHE A C 1
ATOM 1986 O O . PHE A 1 255 ? -13.914 27.062 7.961 1 98.88 255 PHE A O 1
ATOM 1993 N N . SER A 1 256 ? -15.766 27.734 6.922 1 98.69 256 SER A N 1
ATOM 1994 C CA . SER A 1 256 ? -16.5 28.016 8.148 1 98.69 256 SER A CA 1
ATOM 1995 C C . SER A 1 256 ? -17.484 26.891 8.477 1 98.69 256 SER A C 1
ATOM 1997 O O . SER A 1 256 ? -18.266 26.484 7.617 1 98.69 256 SER A O 1
ATOM 1999 N N . LEU A 1 257 ? -17.422 26.359 9.648 1 98.62 257 LEU A N 1
ATOM 2000 C CA . LEU A 1 257 ? -18.281 25.266 10.07 1 98.62 257 LEU A CA 1
ATOM 2001 C C . LEU A 1 257 ? -19.125 25.656 11.273 1 98.62 257 LEU A C 1
ATOM 2003 O O . LEU A 1 257 ? -18.641 26.328 12.195 1 98.62 257 LEU A O 1
ATOM 2007 N N . LYS A 1 258 ? -20.391 25.297 11.242 1 98.31 258 LYS A N 1
ATOM 2008 C CA . LYS A 1 258 ? -21.328 25.391 12.359 1 98.31 258 LYS A CA 1
ATOM 2009 C C . LYS A 1 258 ? -22.031 24.062 12.602 1 98.31 258 LYS A C 1
ATOM 2011 O O . LYS A 1 258 ? -22.359 23.344 11.648 1 98.31 258 LYS A O 1
ATOM 2016 N N . GLY A 1 259 ? -22.188 23.766 13.812 1 97.19 259 GLY A N 1
ATOM 2017 C CA . GLY A 1 259 ? -22.859 22.531 14.164 1 97.19 259 GLY A CA 1
ATOM 2018 C C . GLY A 1 259 ? -22.016 21.625 15.062 1 97.19 259 GLY A C 1
ATOM 2019 O O . GLY A 1 259 ? -20.984 22.047 15.586 1 97.19 259 GLY A O 1
ATOM 2020 N N . PRO A 1 260 ? -22.438 20.391 15.273 1 96.75 260 PRO A N 1
ATOM 2021 C CA . PRO A 1 260 ? -21.828 19.5 16.266 1 96.75 260 PRO A CA 1
ATOM 2022 C C . PRO A 1 260 ? -20.359 19.203 15.961 1 96.75 260 PRO A C 1
ATOM 2024 O O . PRO A 1 260 ? -19.594 18.891 16.875 1 96.75 260 PRO A O 1
ATOM 2027 N N . VAL A 1 261 ? -19.906 19.328 14.734 1 97.25 261 VAL A N 1
ATOM 2028 C CA . VAL A 1 261 ? -18.531 19.016 14.383 1 97.25 261 VAL A CA 1
ATOM 2029 C C . VAL A 1 261 ? -17.578 20.016 15.047 1 97.25 261 VAL A C 1
ATOM 2031 O O . VAL A 1 261 ? -16.406 19.703 15.258 1 97.25 261 VAL A O 1
ATOM 2034 N N . VAL A 1 262 ? -18.094 21.172 15.445 1 98 262 VAL A N 1
ATOM 2035 C CA . VAL A 1 262 ? -17.297 22.219 16.094 1 98 262 VAL A CA 1
ATOM 2036 C C . VAL A 1 262 ? -16.734 21.688 17.406 1 98 262 VAL A C 1
ATOM 2038 O O . VAL A 1 262 ? -15.594 22.016 17.766 1 98 262 VAL A O 1
ATOM 2041 N N . GLN A 1 263 ? -17.5 20.859 18.047 1 96.62 263 GLN A N 1
ATOM 2042 C CA . GLN A 1 263 ? -17.031 20.281 19.312 1 96.62 263 GLN A CA 1
ATOM 2043 C C . GLN A 1 263 ? -15.828 19.375 19.078 1 96.62 263 GLN A C 1
ATOM 2045 O O . GLN A 1 263 ? -14.883 19.375 19.875 1 96.62 263 GLN A O 1
ATOM 2050 N N . GLN A 1 264 ? -15.891 18.594 18.016 1 95.44 264 GLN A N 1
ATOM 2051 C CA . GLN A 1 264 ? -14.773 17.703 17.703 1 95.44 264 GLN A CA 1
ATOM 2052 C C . GLN A 1 264 ? -13.5 18.484 17.406 1 95.44 264 GLN A C 1
ATOM 2054 O O . GLN A 1 264 ? -12.422 18.141 17.891 1 95.44 264 GLN A O 1
ATOM 2059 N N . ILE A 1 265 ? -13.641 19.562 16.688 1 97.44 265 ILE A N 1
ATOM 2060 C CA . ILE A 1 265 ? -12.5 20.406 16.359 1 97.44 265 ILE A CA 1
ATOM 2061 C C . ILE A 1 265 ? -11.969 21.078 17.609 1 97.44 265 ILE A C 1
ATOM 2063 O O . ILE A 1 265 ? -10.75 21.172 17.812 1 97.44 265 ILE A O 1
ATOM 2067 N N . GLY A 1 266 ? -12.898 21.531 18.453 1 96.06 266 GLY A N 1
ATOM 2068 C CA . GLY A 1 266 ? -12.508 22.109 19.719 1 96.06 266 GLY A CA 1
ATOM 2069 C C . GLY A 1 266 ? -11.695 21.172 20.594 1 96.06 266 GLY A C 1
ATOM 2070 O O . GLY A 1 266 ? -10.703 21.578 21.203 1 96.06 266 GLY A O 1
ATOM 2071 N N . GLN A 1 267 ? -12.094 19.953 20.609 1 93.12 267 GLN A N 1
ATOM 2072 C CA . GLN A 1 267 ? -11.383 18.953 21.391 1 93.12 267 GLN A CA 1
ATOM 2073 C C . GLN A 1 267 ? -9.953 18.766 20.891 1 93.12 267 GLN A C 1
ATOM 2075 O O . GLN A 1 267 ? -9.023 18.562 21.672 1 93.12 267 GLN A O 1
ATOM 2080 N N . ILE A 1 268 ? -9.82 18.797 19.625 1 93.25 268 ILE A N 1
ATOM 2081 C CA . ILE A 1 268 ? -8.492 18.672 19.031 1 93.25 268 ILE A CA 1
ATOM 2082 C C . ILE A 1 268 ? -7.617 19.828 19.469 1 93.25 268 ILE A C 1
ATOM 2084 O O . ILE A 1 268 ? -6.461 19.641 19.859 1 93.25 268 ILE A O 1
ATOM 2088 N N . PHE A 1 269 ? -8.18 21.031 19.484 1 94.81 269 PHE A N 1
ATOM 2089 C CA . PHE A 1 269 ? -7.434 22.203 19.953 1 94.81 269 PHE A CA 1
ATOM 2090 C C . PHE A 1 269 ? -7.051 22.031 21.422 1 94.81 269 PHE A C 1
ATOM 2092 O O . PHE A 1 269 ? -5.91 22.312 21.797 1 94.81 269 PHE A O 1
ATOM 2099 N N . GLU A 1 270 ? -7.996 21.641 22.203 1 93.19 270 GLU A N 1
ATOM 2100 C CA . GLU A 1 270 ? -7.758 21.484 23.641 1 93.19 270 GLU A CA 1
ATOM 2101 C C . GLU A 1 270 ? -6.641 20.469 23.906 1 93.19 270 GLU A C 1
ATOM 2103 O O . GLU A 1 270 ? -5.812 20.672 24.797 1 93.19 270 GLU A O 1
ATOM 2108 N N . ASN A 1 271 ? -6.66 19.484 23.141 1 88.88 271 ASN A N 1
ATOM 2109 C CA . ASN A 1 271 ? -5.598 18.5 23.266 1 88.88 271 ASN A CA 1
ATOM 2110 C C . ASN A 1 271 ? -4.238 19.078 22.891 1 88.88 271 ASN A C 1
ATOM 2112 O O . ASN A 1 271 ? -3.234 18.797 23.547 1 88.88 271 ASN A O 1
ATOM 2116 N N . ASP A 1 272 ? -4.223 19.812 21.828 1 90.12 272 ASP A N 1
ATOM 2117 C CA . ASP A 1 272 ? -2.975 20.438 21.406 1 90.12 272 ASP A CA 1
ATOM 2118 C C . ASP A 1 272 ? -2.467 21.406 22.469 1 90.12 272 ASP A C 1
ATOM 2120 O O . ASP A 1 272 ? -1.263 21.484 22.719 1 90.12 272 ASP A O 1
ATOM 2124 N N . TRP A 1 273 ? -3.373 22.156 23.031 1 91.5 273 TRP A N 1
ATOM 2125 C CA . TRP A 1 273 ? -3.021 23.094 24.094 1 91.5 273 TRP A CA 1
ATOM 2126 C C . TRP A 1 273 ? -2.408 22.375 25.281 1 91.5 273 TRP A C 1
ATOM 2128 O O . TRP A 1 273 ? -1.38 22.797 25.812 1 91.5 273 TRP A O 1
ATOM 2138 N N . PHE A 1 274 ? -3.059 21.328 25.641 1 88 274 PHE A N 1
ATOM 2139 C CA . PHE A 1 274 ? -2.557 20.516 26.75 1 88 274 PHE A CA 1
ATOM 2140 C C . PHE A 1 274 ? -1.169 19.969 26.438 1 88 274 PHE A C 1
ATOM 2142 O O . PHE A 1 274 ? -0.293 19.953 27.297 1 88 274 PHE A O 1
ATOM 2149 N N . TYR A 1 275 ? -1.034 19.578 25.234 1 80.69 275 TYR A N 1
ATOM 2150 C CA . TYR A 1 275 ? 0.248 19.031 24.812 1 80.69 275 TYR A CA 1
ATOM 2151 C C . TYR A 1 275 ? 1.341 20.094 24.875 1 80.69 275 TYR A C 1
ATOM 2153 O O . TYR A 1 275 ? 2.494 19.781 25.188 1 80.69 275 TYR A O 1
ATOM 2161 N N . ALA A 1 276 ? 1.01 21.203 24.531 1 83.12 276 ALA A N 1
ATOM 2162 C CA . ALA A 1 276 ? 1.979 22.297 24.438 1 83.12 276 ALA A CA 1
ATOM 2163 C C . ALA A 1 276 ? 2.422 22.75 25.828 1 83.12 276 ALA A C 1
ATOM 2165 O O . ALA A 1 276 ? 3.584 23.109 26.031 1 83.12 276 ALA A O 1
ATOM 2166 N N . CYS A 1 277 ? 1.535 22.719 26.812 1 86 277 CYS A N 1
ATOM 2167 C CA . CYS A 1 277 ? 1.936 23.359 28.062 1 86 277 CYS A CA 1
ATOM 2168 C C . CYS A 1 277 ? 1.483 22.531 29.266 1 86 277 CYS A C 1
ATOM 2170 O O . CYS A 1 277 ? 1.778 22.891 30.406 1 86 277 CYS A O 1
ATOM 2172 N N . GLY A 1 278 ? 0.694 21.516 29.094 1 84.19 278 GLY A N 1
ATOM 2173 C CA . GLY A 1 278 ? 0.254 20.672 30.188 1 84.19 278 GLY A CA 1
ATOM 2174 C C . GLY A 1 278 ? -0.987 21.188 30.891 1 84.19 278 GLY A C 1
ATOM 2175 O O . GLY A 1 278 ? -1.493 20.562 31.812 1 84.19 278 GLY A O 1
ATOM 2176 N N . GLU A 1 279 ? -1.513 22.266 30.484 1 87.88 279 GLU A N 1
ATOM 2177 C CA . GLU A 1 279 ? -2.699 22.859 31.078 1 87.88 279 GLU A CA 1
ATOM 2178 C C . GLU A 1 279 ? -3.975 22.359 30.406 1 87.88 279 GLU A C 1
ATOM 2180 O O . GLU A 1 279 ? -4.098 22.438 29.188 1 87.88 279 GLU A O 1
ATOM 2185 N N . LYS A 1 280 ? -4.824 21.859 31.219 1 90.12 280 LYS A N 1
ATOM 2186 C CA . LYS A 1 280 ? -6.152 21.516 30.703 1 90.12 280 LYS A CA 1
ATOM 2187 C C . LYS A 1 280 ? -7.055 22.75 30.672 1 90.12 280 LYS A C 1
ATOM 2189 O O . LYS A 1 280 ? -7.27 23.406 31.688 1 90.12 280 LYS A O 1
ATOM 2194 N N . LEU A 1 281 ? -7.512 23.047 29.5 1 91.88 281 LEU A N 1
ATOM 2195 C CA . LEU A 1 281 ? -8.43 24.172 29.375 1 91.88 281 LEU A CA 1
ATOM 2196 C C . LEU A 1 281 ? -9.758 23.875 30.047 1 91.88 281 LEU A C 1
ATOM 2198 O O . LEU A 1 281 ? -10.188 22.719 30.094 1 91.88 281 LEU A O 1
ATOM 2202 N N . PRO A 1 282 ? -10.359 24.844 30.594 1 89.56 282 PRO A N 1
ATOM 2203 C CA . PRO A 1 282 ? -11.68 24.609 31.203 1 89.56 282 PRO A CA 1
ATOM 2204 C C . PRO A 1 282 ? -12.711 24.141 30.188 1 89.56 282 PRO A C 1
ATOM 2206 O O . PRO A 1 282 ? -12.625 24.469 29 1 89.56 282 PRO A O 1
ATOM 2209 N N . SER A 1 283 ? -13.586 23.328 30.719 1 84.31 283 SER A N 1
ATOM 2210 C CA . SER A 1 283 ? -14.656 22.844 29.859 1 84.31 283 SER A CA 1
ATOM 2211 C C . SER A 1 283 ? -15.453 24 29.25 1 84.31 283 SER A C 1
ATOM 2213 O O . SER A 1 283 ? -15.836 24.922 29.953 1 84.31 283 SER A O 1
ATOM 2215 N N . LYS A 1 284 ? -15.586 23.938 27.969 1 87.69 284 LYS A N 1
ATOM 2216 C CA . LYS A 1 284 ? -16.328 24.984 27.266 1 87.69 284 LYS A CA 1
ATOM 2217 C C . LYS A 1 284 ? -17.641 24.453 26.719 1 87.69 284 LYS A C 1
ATOM 2219 O O . LYS A 1 284 ? -17.781 23.25 26.5 1 87.69 284 LYS A O 1
ATOM 2224 N N . TYR A 1 285 ? -18.516 25.406 26.594 1 87 285 TYR A N 1
ATOM 2225 C CA . TYR A 1 285 ? -19.781 25.094 25.953 1 87 285 TYR A CA 1
ATOM 2226 C C . TYR A 1 285 ? -19.656 25.062 24.438 1 87 285 TYR A C 1
ATOM 2228 O O . TYR A 1 285 ? -18.984 25.922 23.859 1 87 285 TYR A O 1
ATOM 2236 N N . TYR A 1 286 ? -20.188 23.984 23.828 1 92.81 286 TYR A N 1
ATOM 2237 C CA . TYR A 1 286 ? -20.281 23.906 22.375 1 92.81 286 TYR A CA 1
ATOM 2238 C C . TYR A 1 286 ? -21.75 23.828 21.922 1 92.81 286 TYR A C 1
ATOM 2240 O O . TYR A 1 286 ? -22.547 23.109 22.531 1 92.81 286 TYR A O 1
ATOM 2248 N N . ASP A 1 287 ? -22.094 24.609 20.969 1 92 287 ASP A N 1
ATOM 2249 C CA . ASP A 1 287 ? -23.422 24.594 20.391 1 92 287 ASP A CA 1
ATOM 2250 C C . ASP A 1 287 ? -23.609 23.359 19.484 1 92 287 ASP A C 1
ATOM 2252 O O . ASP A 1 287 ? -23.141 23.344 18.344 1 92 287 ASP A O 1
ATOM 2256 N N . ILE A 1 288 ? -24.359 22.406 19.969 1 90.19 288 ILE A N 1
ATOM 2257 C CA . ILE A 1 288 ? -24.5 21.156 19.234 1 90.19 288 ILE A CA 1
ATOM 2258 C C . ILE A 1 288 ? -25.812 21.156 18.469 1 90.19 288 ILE A C 1
ATOM 2260 O O . ILE A 1 288 ? -26.312 20.094 18.078 1 90.19 288 ILE A O 1
ATOM 2264 N N . ASN A 1 289 ? -26.391 22.375 18.266 1 92.62 289 ASN A N 1
ATOM 2265 C CA . ASN A 1 289 ? -27.625 22.484 17.5 1 92.62 289 ASN A CA 1
ATOM 2266 C C . ASN A 1 289 ? -27.391 22.219 16.016 1 92.62 289 ASN A C 1
ATOM 2268 O O . ASN A 1 289 ? -26.25 22.234 15.547 1 92.62 289 ASN A O 1
ATOM 2272 N N . THR A 1 290 ? -28.5 21.906 15.297 1 94.75 290 THR A N 1
ATOM 2273 C CA . THR A 1 290 ? -28.438 21.656 13.859 1 94.75 290 THR A CA 1
ATOM 2274 C C . THR A 1 290 ? -28.484 22.969 13.078 1 94.75 290 THR A C 1
ATOM 2276 O O . THR A 1 290 ? -29.344 23.812 13.328 1 94.75 290 THR A O 1
ATOM 2279 N N . TYR A 1 291 ? -27.578 23.078 12.156 1 96.38 291 TYR A N 1
ATOM 2280 C CA . TYR A 1 291 ? -27.516 24.281 11.344 1 96.38 291 TYR A CA 1
ATOM 2281 C C . TYR A 1 291 ? -27.609 23.953 9.859 1 96.38 291 TYR A C 1
ATOM 2283 O O . TYR A 1 291 ? -27.859 24.844 9.039 1 96.38 291 TYR A O 1
ATOM 2291 N N . GLY A 1 292 ? -27.422 22.703 9.547 1 96.69 292 GLY A N 1
ATOM 2292 C CA . GLY A 1 292 ? -27.406 22.266 8.156 1 96.69 292 GLY A CA 1
ATOM 2293 C C . GLY A 1 292 ? -27.609 20.766 7.996 1 96.69 292 GLY A C 1
ATOM 2294 O O . GLY A 1 292 ? -28.141 20.109 8.883 1 96.69 292 GLY A O 1
ATOM 2295 N N . GLN A 1 293 ? -27.203 20.25 6.777 1 95.38 293 GLN A N 1
ATOM 2296 C CA . GLN A 1 293 ? -27.516 18.844 6.48 1 95.38 293 GLN A CA 1
ATOM 2297 C C . GLN A 1 293 ? -26.25 18 6.359 1 95.38 293 GLN A C 1
ATOM 2299 O O . GLN A 1 293 ? -26.328 16.781 6.25 1 95.38 293 GLN A O 1
ATOM 2304 N N . SER A 1 294 ? -25.141 18.625 6.48 1 97.44 294 SER A N 1
ATOM 2305 C CA . SER A 1 294 ? -23.891 17.891 6.25 1 97.44 294 SER A CA 1
ATOM 2306 C C . SER A 1 294 ? -23.562 16.984 7.418 1 97.44 294 SER A C 1
ATOM 2308 O O . SER A 1 294 ? -23.703 17.359 8.578 1 97.44 294 SER A O 1
ATOM 2310 N N . SER A 1 295 ? -23.203 15.719 7.152 1 97.31 295 SER A N 1
ATOM 2311 C CA . SER A 1 295 ? -22.578 14.836 8.133 1 97.31 295 SER A CA 1
ATOM 2312 C C . SER A 1 295 ? -21.062 14.961 8.078 1 97.31 295 SER A C 1
ATOM 2314 O O . SER A 1 295 ? -20.453 14.758 7.023 1 97.31 295 SER A O 1
ATOM 2316 N N . CYS A 1 296 ? -20.5 15.352 9.258 1 97.94 296 CYS A N 1
ATOM 2317 C CA . CYS A 1 296 ? -19.062 15.656 9.266 1 97.94 296 CYS A CA 1
ATOM 2318 C C . CYS A 1 296 ? -18.359 14.914 10.391 1 97.94 296 CYS A C 1
ATOM 2320 O O . CYS A 1 296 ? -18.984 14.531 11.383 1 97.94 296 CYS A O 1
ATOM 2322 N N . ARG A 1 297 ? -17.078 14.68 10.211 1 97.38 297 ARG A N 1
ATOM 2323 C CA . ARG A 1 297 ? -16.188 14.125 11.234 1 97.38 297 ARG A CA 1
ATOM 2324 C C . ARG A 1 297 ? -14.789 14.727 11.133 1 97.38 297 ARG A C 1
ATOM 2326 O O . ARG A 1 297 ? -14.211 14.789 10.047 1 97.38 297 ARG A O 1
ATOM 2333 N N . ALA A 1 298 ? -14.312 15.195 12.25 1 97.62 298 ALA A N 1
ATOM 2334 C CA . ALA A 1 298 ? -12.938 15.688 12.297 1 97.62 298 ALA A CA 1
ATOM 2335 C C . ALA A 1 298 ? -11.945 14.531 12.32 1 97.62 298 ALA A C 1
ATOM 2337 O O . ALA A 1 298 ? -12.188 13.508 12.969 1 97.62 298 ALA A O 1
ATOM 2338 N N . ILE A 1 299 ? -10.883 14.68 11.578 1 96.06 299 ILE A N 1
ATOM 2339 C CA . ILE A 1 299 ? -9.797 13.703 11.523 1 96.06 299 ILE A CA 1
ATOM 2340 C C . ILE A 1 299 ? -8.5 14.352 12 1 96.06 299 ILE A C 1
ATOM 2342 O O . ILE A 1 299 ? -7.941 15.211 11.312 1 96.06 299 ILE A O 1
ATOM 2346 N N . SER A 1 300 ? -8.07 13.945 13.125 1 93.19 300 SER A N 1
ATOM 2347 C CA . SER A 1 300 ? -6.793 14.414 13.664 1 93.19 300 SER A CA 1
ATOM 2348 C C . SER A 1 300 ? -5.668 13.43 13.352 1 93.19 300 SER A C 1
ATOM 2350 O O . SER A 1 300 ? -5.824 12.219 13.539 1 93.19 300 SER A O 1
ATOM 2352 N N . ASP A 1 301 ? -4.598 13.938 12.789 1 90.25 301 ASP A N 1
ATOM 2353 C CA . ASP A 1 301 ? -3.436 13.109 12.5 1 90.25 301 ASP A CA 1
ATOM 2354 C C . ASP A 1 301 ? -2.158 13.742 13.047 1 90.25 301 ASP A C 1
ATOM 2356 O O . ASP A 1 301 ? -2.094 14.961 13.242 1 90.25 301 ASP A O 1
ATOM 2360 N N . GLY A 1 302 ? -1.135 12.758 13.32 1 83.12 302 GLY A N 1
ATOM 2361 C CA . GLY A 1 302 ? 0.134 13.234 13.852 1 83.12 302 GLY A CA 1
ATOM 2362 C C . GLY A 1 302 ? 1.115 12.109 14.133 1 83.12 302 GLY A C 1
ATOM 2363 O O . GLY A 1 302 ? 0.77 10.93 14.023 1 83.12 302 GLY A O 1
ATOM 2364 N N . PRO A 1 303 ? 2.439 12.312 14.289 1 71.69 303 PRO A N 1
ATOM 2365 C CA . PRO A 1 303 ? 3.51 11.328 14.445 1 71.69 303 PRO A CA 1
ATOM 2366 C C . PRO A 1 303 ? 3.266 10.375 15.609 1 71.69 303 PRO A C 1
ATOM 2368 O O . PRO A 1 303 ? 3.764 9.242 15.602 1 71.69 303 PRO A O 1
ATOM 2371 N N . GLY A 1 304 ? 2.561 10.625 16.5 1 59.88 304 GLY A N 1
ATOM 2372 C CA . GLY A 1 304 ? 2.363 9.773 17.672 1 59.88 304 GLY A CA 1
ATOM 2373 C C . GLY A 1 304 ? 1.234 8.781 17.484 1 59.88 304 GLY A C 1
ATOM 2374 O O . GLY A 1 304 ? 1.078 7.859 18.297 1 59.88 304 GLY A O 1
ATOM 2375 N N . ILE A 1 305 ? 0.648 8.883 16.562 1 53.72 305 ILE A N 1
ATOM 2376 C CA . ILE A 1 305 ? -0.487 7.996 16.359 1 53.72 305 ILE A CA 1
ATOM 2377 C C . ILE A 1 305 ? -0.066 6.828 15.461 1 53.72 305 ILE A C 1
ATOM 2379 O O . ILE A 1 305 ? 0.361 7.027 14.328 1 53.72 305 ILE A O 1
ATOM 2383 N N . ASN A 1 306 ? 0.237 5.672 15.969 1 57 306 ASN A N 1
ATOM 2384 C CA . ASN A 1 306 ? 0.804 4.484 15.344 1 57 306 ASN A CA 1
ATOM 2385 C C . ASN A 1 306 ? -0.015 4.047 14.133 1 57 306 ASN A C 1
ATOM 2387 O O . ASN A 1 306 ? 0.412 3.178 13.367 1 57 306 ASN A O 1
ATOM 2391 N N . ILE A 1 307 ? -1.113 4.629 13.891 1 62.5 307 ILE A N 1
ATOM 2392 C CA . ILE A 1 307 ? -1.966 3.969 12.914 1 62.5 307 ILE A CA 1
ATOM 2393 C C . ILE A 1 307 ? -2.055 4.82 11.648 1 62.5 307 ILE A C 1
ATOM 2395 O O . ILE A 1 307 ? -2.605 4.383 10.633 1 62.5 307 ILE A O 1
ATOM 2399 N N . ASN A 1 308 ? -1.298 5.906 11.422 1 82.25 308 ASN A N 1
ATOM 2400 C CA . ASN A 1 308 ? -1.477 6.766 10.25 1 82.25 308 ASN A CA 1
ATOM 2401 C C . ASN A 1 308 ? -2.955 6.977 9.938 1 82.25 308 ASN A C 1
ATOM 2403 O O . ASN A 1 308 ? -3.422 6.594 8.859 1 82.25 308 ASN A O 1
ATOM 2407 N N . VAL A 1 309 ? -3.67 7.664 10.719 1 90 309 VAL A N 1
ATOM 2408 C CA . VAL A 1 309 ? -5.125 7.785 10.734 1 90 309 VAL A CA 1
ATOM 2409 C C . VAL A 1 309 ? -5.605 8.391 9.414 1 90 309 VAL A C 1
ATOM 2411 O O . VAL A 1 309 ? -6.422 7.793 8.711 1 90 309 VAL A O 1
ATOM 2414 N N . LEU A 1 310 ? -5.066 9.5 9.094 1 94.81 310 LEU A N 1
ATOM 2415 C CA . LEU A 1 310 ? -5.527 10.219 7.914 1 94.81 310 LEU A CA 1
ATOM 2416 C C . LEU A 1 310 ? -5.281 9.398 6.652 1 94.81 310 LEU A C 1
ATOM 2418 O O . LEU A 1 310 ? -6.152 9.312 5.785 1 94.81 310 LEU A O 1
ATOM 2422 N N . THR A 1 311 ? -4.125 8.773 6.551 1 94.81 311 THR A N 1
ATOM 2423 C CA . THR A 1 311 ? -3.799 7.949 5.391 1 94.81 311 THR A CA 1
ATOM 2424 C C . THR A 1 311 ? -4.789 6.801 5.25 1 94.81 311 THR A C 1
ATOM 2426 O O . THR A 1 311 ? -5.273 6.523 4.152 1 94.81 311 THR A O 1
ATOM 2429 N N . LYS A 1 312 ? -5.086 6.172 6.371 1 94.06 312 LYS A N 1
ATOM 2430 C CA . LYS A 1 312 ? -6.027 5.055 6.34 1 94.06 312 LYS A CA 1
ATOM 2431 C C . LYS A 1 312 ? -7.418 5.52 5.918 1 94.06 312 LYS A C 1
ATOM 2433 O O . LYS A 1 312 ? -8.094 4.844 5.145 1 94.06 312 LYS A O 1
ATOM 2438 N N . VAL A 1 313 ? -7.84 6.641 6.395 1 96.12 313 VAL A N 1
ATOM 2439 C CA . VAL A 1 313 ? -9.148 7.18 6.043 1 96.12 313 VAL A CA 1
ATOM 2440 C C . VAL A 1 313 ? -9.188 7.512 4.555 1 96.12 313 VAL A C 1
ATOM 2442 O O . VAL A 1 313 ? -10.156 7.18 3.863 1 96.12 313 VAL A O 1
ATOM 2445 N N . MET A 1 314 ? -8.133 8.102 4.07 1 97.62 314 MET A N 1
ATOM 2446 C CA . MET A 1 314 ? -8.078 8.461 2.658 1 97.62 314 MET A CA 1
ATOM 2447 C C . MET A 1 314 ? -8.109 7.219 1.775 1 97.62 314 MET A C 1
ATOM 2449 O O . MET A 1 314 ? -8.852 7.168 0.792 1 97.62 314 MET A O 1
ATOM 2453 N N . ILE A 1 315 ? -7.305 6.238 2.131 1 96.88 315 ILE A N 1
ATOM 2454 C CA . ILE A 1 315 ? -7.254 5.004 1.355 1 96.88 315 ILE A CA 1
ATOM 2455 C C . ILE A 1 315 ? -8.641 4.359 1.316 1 96.88 315 ILE A C 1
ATOM 2457 O O . ILE A 1 315 ? -9.102 3.932 0.257 1 96.88 315 ILE A O 1
ATOM 2461 N N . SER A 1 316 ? -9.273 4.32 2.475 1 96.31 316 SER A N 1
ATOM 2462 C CA . SER A 1 316 ? -10.617 3.748 2.555 1 96.31 316 SER A CA 1
ATOM 2463 C C . SER A 1 316 ? -11.594 4.508 1.668 1 96.31 316 SER A C 1
ATOM 2465 O O . SER A 1 316 ? -12.414 3.898 0.97 1 96.31 316 SER A O 1
ATOM 2467 N N . ALA A 1 317 ? -11.523 5.781 1.69 1 97.31 317 ALA A N 1
ATOM 2468 C CA . ALA A 1 317 ? -12.398 6.613 0.869 1 97.31 317 ALA A CA 1
ATOM 2469 C C . ALA A 1 317 ? -12.156 6.367 -0.617 1 97.31 317 ALA A C 1
ATOM 2471 O O . ALA A 1 317 ? -13.109 6.199 -1.389 1 97.31 317 ALA A O 1
ATOM 2472 N N . LEU A 1 318 ? -10.93 6.332 -1.028 1 97.75 318 LEU A N 1
ATOM 2473 C CA . LEU A 1 318 ? -10.57 6.094 -2.422 1 97.75 318 LEU A CA 1
ATOM 2474 C C . LEU A 1 318 ? -11.094 4.746 -2.898 1 97.75 318 LEU A C 1
ATOM 2476 O O . LEU A 1 318 ? -11.594 4.629 -4.02 1 97.75 318 LEU A O 1
ATOM 2480 N N . ASN A 1 319 ? -10.961 3.754 -2.049 1 94.69 319 ASN A N 1
ATOM 2481 C CA . ASN A 1 319 ? -11.398 2.404 -2.398 1 94.69 319 ASN A CA 1
ATOM 2482 C C . ASN A 1 319 ? -12.914 2.32 -2.531 1 94.69 319 ASN A C 1
ATOM 2484 O O . ASN A 1 319 ? -13.438 1.409 -3.176 1 94.69 319 ASN A O 1
ATOM 2488 N N . SER A 1 320 ? -13.609 3.273 -1.971 1 94.06 320 SER A N 1
ATOM 2489 C CA . SER A 1 320 ? -15.062 3.266 -2 1 94.06 320 SER A CA 1
ATOM 2490 C C . SER A 1 320 ? -15.594 3.998 -3.229 1 94.06 320 SER A C 1
ATOM 2492 O O . SER A 1 320 ? -16.797 3.934 -3.529 1 94.06 320 SER A O 1
ATOM 2494 N N . ALA A 1 321 ? -14.773 4.684 -3.947 1 96.5 321 ALA A N 1
ATOM 2495 C CA . ALA A 1 321 ? -15.188 5.512 -5.078 1 96.5 321 ALA A CA 1
ATOM 2496 C C . ALA A 1 321 ? -15.844 4.664 -6.164 1 96.5 321 ALA A C 1
ATOM 2498 O O . ALA A 1 321 ? -15.383 3.561 -6.461 1 96.5 321 ALA A O 1
ATOM 2499 N N . GLN A 1 322 ? -16.844 5.25 -6.832 1 93.69 322 GLN A N 1
ATOM 2500 C CA . GLN A 1 322 ? -17.578 4.508 -7.848 1 93.69 322 GLN A CA 1
ATOM 2501 C C . GLN A 1 322 ? -17.422 5.156 -9.219 1 93.69 322 GLN A C 1
ATOM 2503 O O . GLN A 1 322 ? -17.391 4.465 -10.242 1 93.69 322 GLN A O 1
ATOM 2508 N N . SER A 1 323 ? -17.359 6.492 -9.234 1 96.12 323 SER A N 1
ATOM 2509 C CA . SER A 1 323 ? -17.438 7.152 -10.531 1 96.12 323 SER A CA 1
ATOM 2510 C C . SER A 1 323 ? -16.25 8.086 -10.742 1 96.12 323 SER A C 1
ATOM 2512 O O . SER A 1 323 ? -15.656 8.102 -11.82 1 96.12 323 SER A O 1
ATOM 2514 N N . SER A 1 324 ? -15.984 8.875 -9.703 1 97.94 324 SER A N 1
ATOM 2515 C CA . SER A 1 324 ? -14.938 9.859 -9.938 1 97.94 324 SER A CA 1
ATOM 2516 C C . SER A 1 324 ? -14.195 10.195 -8.648 1 97.94 324 SER A C 1
ATOM 2518 O O . SER A 1 324 ? -14.75 10.078 -7.555 1 97.94 324 SER A O 1
ATOM 2520 N N . ILE A 1 325 ? -12.953 10.531 -8.758 1 98.5 325 ILE A N 1
ATOM 2521 C CA . ILE A 1 325 ? -12.078 11.047 -7.711 1 98.5 325 ILE A CA 1
ATOM 2522 C C . ILE A 1 325 ? -11.375 12.312 -8.203 1 98.5 325 ILE A C 1
ATOM 2524 O O . ILE A 1 325 ? -10.805 12.328 -9.297 1 98.5 325 ILE A O 1
ATOM 2528 N N . THR A 1 326 ? -11.461 13.383 -7.48 1 98.62 326 THR A N 1
ATOM 2529 C CA . THR A 1 326 ? -10.68 14.586 -7.75 1 98.62 326 THR A CA 1
ATOM 2530 C C . THR A 1 326 ? -9.852 14.977 -6.527 1 98.62 326 THR A C 1
ATOM 2532 O O . THR A 1 326 ? -10.398 15.148 -5.434 1 98.62 326 THR A O 1
ATOM 2535 N N . LEU A 1 327 ? -8.578 15.078 -6.695 1 98.44 327 LEU A N 1
ATOM 2536 C CA . LEU A 1 327 ? -7.652 15.461 -5.637 1 98.44 327 LEU A CA 1
ATOM 2537 C C . LEU A 1 327 ? -6.938 16.766 -5.988 1 98.44 327 LEU A C 1
ATOM 2539 O O . LEU A 1 327 ? -6.355 16.875 -7.07 1 98.44 327 LEU A O 1
ATOM 2543 N N . VAL A 1 328 ? -7.035 17.75 -5.168 1 98.31 328 VAL A N 1
ATOM 2544 C CA . VAL A 1 328 ? -6.293 19.016 -5.285 1 98.31 328 VAL A CA 1
ATOM 2545 C C . VAL A 1 328 ? -5.273 19.109 -4.152 1 98.31 328 VAL A C 1
ATOM 2547 O O . VAL A 1 328 ? -5.629 19.031 -2.977 1 98.31 328 VAL A O 1
ATOM 2550 N N . THR A 1 329 ? -4.031 19.266 -4.445 1 98.12 329 THR A N 1
ATOM 2551 C CA . THR A 1 329 ? -2.99 19.375 -3.43 1 98.12 329 THR A CA 1
ATOM 2552 C C . THR A 1 329 ? -1.762 20.094 -3.988 1 98.12 329 THR A C 1
ATOM 2554 O O . THR A 1 329 ? -1.427 19.938 -5.164 1 98.12 329 THR A O 1
ATOM 2557 N N . PRO A 1 330 ? -1.077 20.859 -3.24 1 97.38 330 PRO A N 1
ATOM 2558 C CA . PRO A 1 330 ? 0.143 21.516 -3.73 1 97.38 330 PRO A CA 1
ATOM 2559 C C . PRO A 1 330 ? 1.322 20.547 -3.828 1 97.38 330 PRO A C 1
ATOM 2561 O O . PRO A 1 330 ? 2.215 20.734 -4.656 1 97.38 330 PRO A O 1
ATOM 2564 N N . TYR A 1 331 ? 1.379 19.578 -2.971 1 97.31 331 TYR A N 1
ATOM 2565 C CA . TYR A 1 331 ? 2.459 18.594 -2.912 1 97.31 331 TYR A CA 1
ATOM 2566 C C . TYR A 1 331 ? 1.916 17.172 -3.002 1 97.31 331 TYR A C 1
ATOM 2568 O O . TYR A 1 331 ? 1.13 16.75 -2.152 1 97.31 331 TYR A O 1
ATOM 2576 N N . PHE A 1 332 ? 2.412 16.453 -3.979 1 97.31 332 PHE A N 1
ATOM 2577 C CA . PHE A 1 332 ? 1.849 15.148 -4.285 1 97.31 332 PHE A CA 1
ATOM 2578 C C . PHE A 1 332 ? 2.949 14.094 -4.402 1 97.31 332 PHE A C 1
ATOM 2580 O O . PHE A 1 332 ? 3.287 13.664 -5.508 1 97.31 332 PHE A O 1
ATOM 2587 N N . LEU A 1 333 ? 3.398 13.648 -3.305 1 96.81 333 LEU A N 1
ATOM 2588 C CA . LEU A 1 333 ? 4.316 12.523 -3.141 1 96.81 333 LEU A CA 1
ATOM 2589 C C . LEU A 1 333 ? 3.752 11.5 -2.162 1 96.81 333 LEU A C 1
ATOM 2591 O O . LEU A 1 333 ? 4.305 11.305 -1.077 1 96.81 333 LEU A O 1
ATOM 2595 N N . PRO A 1 334 ? 2.703 10.82 -2.568 1 95.56 334 PRO A N 1
ATOM 2596 C CA . PRO A 1 334 ? 1.94 9.953 -1.664 1 95.56 334 PRO A CA 1
ATOM 2597 C C . PRO A 1 334 ? 2.715 8.703 -1.249 1 95.56 334 PRO A C 1
ATOM 2599 O O . PRO A 1 334 ? 3.559 8.219 -2.006 1 95.56 334 PRO A O 1
ATOM 2602 N N . PRO A 1 335 ? 2.412 8.234 -0.043 1 91.75 335 PRO A N 1
ATOM 2603 C CA . PRO A 1 335 ? 2.936 6.918 0.325 1 91.75 335 PRO A CA 1
ATOM 2604 C C . PRO A 1 335 ? 2.352 5.793 -0.526 1 91.75 335 PRO A C 1
ATOM 2606 O O . PRO A 1 335 ? 1.371 6 -1.245 1 91.75 335 PRO A O 1
ATOM 2609 N N . ASN A 1 336 ? 2.945 4.629 -0.441 1 90.06 336 ASN A N 1
ATOM 2610 C CA . ASN A 1 336 ? 2.65 3.508 -1.326 1 90.06 336 ASN A CA 1
ATOM 2611 C C . ASN A 1 336 ? 1.181 3.104 -1.251 1 90.06 336 ASN A C 1
ATOM 2613 O O . ASN A 1 336 ? 0.57 2.771 -2.268 1 90.06 336 ASN A O 1
ATOM 2617 N N . GLY A 1 337 ? 0.633 3.088 -0.069 1 92.44 337 GLY A N 1
ATOM 2618 C CA . GLY A 1 337 ? -0.77 2.73 0.071 1 92.44 337 GLY A CA 1
ATOM 2619 C C . GLY A 1 337 ? -1.695 3.609 -0.749 1 92.44 337 GLY A C 1
ATOM 2620 O O . GLY A 1 337 ? -2.643 3.117 -1.365 1 92.44 337 GLY A O 1
ATOM 2621 N N . LEU A 1 338 ? -1.443 4.852 -0.741 1 96.19 338 LEU A N 1
ATOM 2622 C CA . LEU A 1 338 ? -2.26 5.789 -1.505 1 96.19 338 LEU A CA 1
ATOM 2623 C C . LEU A 1 338 ? -2.018 5.625 -3.002 1 96.19 338 LEU A C 1
ATOM 2625 O O . LEU A 1 338 ? -2.943 5.773 -3.803 1 96.19 338 LEU A O 1
ATOM 2629 N N . ILE A 1 339 ? -0.801 5.324 -3.412 1 94.88 339 ILE A N 1
ATOM 2630 C CA . ILE A 1 339 ? -0.491 5.07 -4.816 1 94.88 339 ILE A CA 1
ATOM 2631 C C . ILE A 1 339 ? -1.333 3.904 -5.328 1 94.88 339 ILE A C 1
ATOM 2633 O O . ILE A 1 339 ? -2.018 4.023 -6.344 1 94.88 339 ILE A O 1
ATOM 2637 N N . ILE A 1 340 ? -1.32 2.852 -4.566 1 93.19 340 ILE A N 1
ATOM 2638 C CA . ILE A 1 340 ? -2.029 1.638 -4.953 1 93.19 340 ILE A CA 1
ATOM 2639 C C . ILE A 1 340 ? -3.529 1.918 -5.031 1 93.19 340 ILE A C 1
ATOM 2641 O O . ILE A 1 340 ? -4.203 1.477 -5.961 1 93.19 340 ILE A O 1
ATOM 2645 N N . ALA A 1 341 ? -4.055 2.645 -4.078 1 96.31 341 ALA A N 1
ATOM 2646 C CA . ALA A 1 341 ? -5.48 2.949 -4.035 1 96.31 341 ALA A CA 1
ATOM 2647 C C . ALA A 1 341 ? -5.902 3.77 -5.254 1 96.31 341 ALA A C 1
ATOM 2649 O O . ALA A 1 341 ? -6.938 3.496 -5.863 1 96.31 341 ALA A O 1
ATOM 2650 N N . LEU A 1 342 ? -5.129 4.734 -5.613 1 97.38 342 LEU A N 1
ATOM 2651 C CA . LEU A 1 342 ? -5.438 5.59 -6.758 1 97.38 342 LEU A CA 1
ATOM 2652 C C . LEU A 1 342 ? -5.34 4.805 -8.062 1 97.38 342 LEU A C 1
ATOM 2654 O O . LEU A 1 342 ? -6.211 4.926 -8.93 1 97.38 342 LEU A O 1
ATOM 2658 N N . GLN A 1 343 ? -4.301 4.012 -8.211 1 94.5 343 GLN A N 1
ATOM 2659 C CA . GLN A 1 343 ? -4.156 3.158 -9.383 1 94.5 343 GLN A CA 1
ATOM 2660 C C . GLN A 1 343 ? -5.34 2.207 -9.516 1 94.5 343 GLN A C 1
ATOM 2662 O O . GLN A 1 343 ? -5.898 2.055 -10.609 1 94.5 343 GLN A O 1
ATOM 2667 N N . SER A 1 344 ? -5.668 1.592 -8.406 1 94.12 344 SER A N 1
ATOM 2668 C CA . SER A 1 344 ? -6.758 0.623 -8.406 1 94.12 344 SER A CA 1
ATOM 2669 C C . SER A 1 344 ? -8.078 1.277 -8.789 1 94.12 344 SER A C 1
ATOM 2671 O O . SER A 1 344 ? -8.883 0.686 -9.516 1 94.12 344 SER A O 1
ATOM 2673 N N . ALA A 1 345 ? -8.312 2.461 -8.281 1 96.44 345 ALA A N 1
ATOM 2674 C CA . ALA A 1 345 ? -9.531 3.184 -8.633 1 96.44 345 ALA A CA 1
ATOM 2675 C C . ALA A 1 345 ? -9.602 3.432 -10.141 1 96.44 345 ALA A C 1
ATOM 2677 O O . ALA A 1 345 ? -10.641 3.205 -10.758 1 96.44 345 ALA A O 1
ATOM 2678 N N . ALA A 1 346 ? -8.539 3.867 -10.695 1 96.06 346 ALA A N 1
ATOM 2679 C CA . ALA A 1 346 ? -8.5 4.117 -12.133 1 96.06 346 ALA A CA 1
ATOM 2680 C C . ALA A 1 346 ? -8.742 2.83 -12.922 1 96.06 346 ALA A C 1
ATOM 2682 O O . ALA A 1 346 ? -9.5 2.822 -13.891 1 96.06 346 ALA A O 1
ATOM 2683 N N . LEU A 1 347 ? -8.172 1.786 -12.484 1 91.75 347 LEU A N 1
ATOM 2684 C CA . LEU A 1 347 ? -8.297 0.495 -13.148 1 91.75 347 LEU A CA 1
ATOM 2685 C C . LEU A 1 347 ? -9.727 -0.022 -13.07 1 91.75 347 LEU A C 1
ATOM 2687 O O . LEU A 1 347 ? -10.18 -0.731 -13.977 1 91.75 347 LEU A O 1
ATOM 2691 N N . ARG A 1 348 ? -10.453 0.379 -12.031 1 92.5 348 ARG A N 1
ATOM 2692 C CA . ARG A 1 348 ? -11.852 -0.001 -11.875 1 92.5 348 ARG A CA 1
ATOM 2693 C C . ARG A 1 348 ? -12.75 0.803 -12.805 1 92.5 348 ARG A C 1
ATOM 2695 O O . ARG A 1 348 ? -13.961 0.554 -12.883 1 92.5 348 ARG A O 1
ATOM 2702 N N . GLY A 1 349 ? -12.18 1.788 -13.445 1 92.69 349 GLY A N 1
ATOM 2703 C CA . GLY A 1 349 ? -12.953 2.615 -14.352 1 92.69 349 GLY A CA 1
ATOM 2704 C C . GLY A 1 349 ? -13.383 3.934 -13.734 1 92.69 349 GLY A C 1
ATOM 2705 O O . GLY A 1 349 ? -14.188 4.664 -14.32 1 92.69 349 GLY A O 1
ATOM 2706 N N . VAL A 1 350 ? -12.969 4.23 -12.531 1 96.62 350 VAL A N 1
ATOM 2707 C CA . VAL A 1 350 ? -13.242 5.512 -11.883 1 96.62 350 VAL A CA 1
ATOM 2708 C C . VAL A 1 350 ? -12.445 6.613 -12.57 1 96.62 350 VAL A C 1
ATOM 2710 O O . VAL A 1 350 ? -11.273 6.43 -12.898 1 96.62 350 VAL A O 1
ATOM 2713 N N . ASP A 1 351 ? -13.086 7.738 -12.852 1 97.69 351 ASP A N 1
ATOM 2714 C CA . ASP A 1 351 ? -12.391 8.891 -13.406 1 97.69 351 ASP A CA 1
ATOM 2715 C C . ASP A 1 351 ? -11.562 9.602 -12.336 1 97.69 351 ASP A C 1
ATOM 2717 O O . ASP A 1 351 ? -12.109 10.352 -11.523 1 97.69 351 ASP A O 1
ATOM 2721 N N . VAL A 1 352 ? -10.258 9.391 -12.352 1 98.38 352 VAL A N 1
ATOM 2722 C CA . VAL A 1 352 ? -9.383 9.93 -11.312 1 98.38 352 VAL A CA 1
ATOM 2723 C C . VAL A 1 352 ? -8.617 11.133 -11.867 1 98.38 352 VAL A C 1
ATOM 2725 O O . VAL A 1 352 ? -7.859 11 -12.828 1 98.38 352 VAL A O 1
ATOM 2728 N N . SER A 1 353 ? -8.758 12.312 -11.227 1 98.44 353 SER A N 1
ATOM 2729 C CA . SER A 1 353 ? -8.07 13.539 -11.617 1 98.44 353 SER A CA 1
ATOM 2730 C C . SER A 1 353 ? -7.281 14.125 -10.453 1 98.44 353 SER A C 1
ATOM 2732 O O . SER A 1 353 ? -7.82 14.297 -9.352 1 98.44 353 SER A O 1
ATOM 2734 N N . ILE A 1 354 ? -6.043 14.422 -10.688 1 98.5 354 ILE A N 1
ATOM 2735 C CA . ILE A 1 354 ? -5.191 15.094 -9.719 1 98.5 354 ILE A CA 1
ATOM 2736 C C . ILE A 1 354 ? -4.805 16.469 -10.234 1 98.5 354 ILE A C 1
ATOM 2738 O O . ILE A 1 354 ? -4.242 16.594 -11.328 1 98.5 354 ILE A O 1
ATOM 2742 N N . LEU A 1 355 ? -5.094 17.516 -9.516 1 98.31 355 LEU A N 1
ATOM 2743 C CA . LEU A 1 355 ? -4.758 18.875 -9.875 1 98.31 355 LEU A CA 1
ATOM 2744 C C . LEU A 1 355 ? -3.602 19.406 -9.031 1 98.31 355 LEU A C 1
ATOM 2746 O O . LEU A 1 355 ? -3.697 19.438 -7.801 1 98.31 355 LEU A O 1
ATOM 2750 N N . LEU A 1 356 ? -2.551 19.797 -9.688 1 97.75 356 LEU A N 1
ATOM 2751 C CA . LEU A 1 356 ? -1.333 20.312 -9.07 1 97.75 356 LEU A CA 1
ATOM 2752 C C . LEU A 1 356 ? -1.005 21.703 -9.578 1 97.75 356 LEU A C 1
ATOM 2754 O O . LEU A 1 356 ? -1.4 22.078 -10.688 1 97.75 356 LEU A O 1
ATOM 2758 N N . PRO A 1 357 ? -0.278 22.469 -8.789 1 96.44 357 PRO A N 1
ATOM 2759 C CA . PRO A 1 357 ? 0.181 23.75 -9.312 1 96.44 357 PRO A CA 1
ATOM 2760 C C . PRO A 1 357 ? 1.308 23.609 -10.336 1 96.44 357 PRO A C 1
ATOM 2762 O O . PRO A 1 357 ? 2.168 22.734 -10.188 1 96.44 357 PRO A O 1
ATOM 2765 N N . VAL A 1 358 ? 1.357 24.438 -11.273 1 93.12 358 VAL A N 1
ATOM 2766 C CA . VAL A 1 358 ? 2.396 24.391 -12.297 1 93.12 358 VAL A CA 1
ATOM 2767 C C . VAL A 1 358 ? 3.736 24.812 -11.688 1 93.12 358 VAL A C 1
ATOM 2769 O O . VAL A 1 358 ? 4.781 24.266 -12.039 1 93.12 358 VAL A O 1
ATOM 2772 N N . HIS A 1 359 ? 3.623 25.766 -10.844 1 89.62 359 HIS A N 1
ATOM 2773 C CA . HIS A 1 359 ? 4.805 26.203 -10.117 1 89.62 359 HIS A CA 1
ATOM 2774 C C . HIS A 1 359 ? 4.648 25.969 -8.617 1 89.62 359 HIS A C 1
ATOM 2776 O O . HIS A 1 359 ? 3.609 26.297 -8.039 1 89.62 359 HIS A O 1
ATOM 2782 N N . ASN A 1 360 ? 5.695 25.344 -8.062 1 88.38 360 ASN A N 1
ATOM 2783 C CA . ASN A 1 360 ? 5.695 25.078 -6.625 1 88.38 360 ASN A CA 1
ATOM 2784 C C . ASN A 1 360 ? 6.648 26.016 -5.887 1 88.38 360 ASN A C 1
ATOM 2786 O O . ASN A 1 360 ? 7.688 26.406 -6.426 1 88.38 360 ASN A O 1
ATOM 2790 N N . ASN A 1 361 ? 6.277 26.406 -4.738 1 87.19 361 ASN A N 1
ATOM 2791 C CA . ASN A 1 361 ? 7.145 27.25 -3.926 1 87.19 361 ASN A CA 1
ATOM 2792 C C . ASN A 1 361 ? 8.398 26.5 -3.479 1 87.19 361 ASN A C 1
ATOM 2794 O O . ASN A 1 361 ? 9.367 27.109 -3.033 1 87.19 361 ASN A O 1
ATOM 2798 N N . GLN A 1 362 ? 8.391 25.219 -3.635 1 90.75 362 GLN A N 1
ATOM 2799 C CA . GLN A 1 362 ? 9.539 24.359 -3.398 1 90.75 362 GLN A CA 1
ATOM 2800 C C . GLN A 1 362 ? 9.922 23.578 -4.66 1 90.75 362 GLN A C 1
ATOM 2802 O O . GLN A 1 362 ? 9.398 22.484 -4.906 1 90.75 362 GLN A O 1
ATOM 2807 N N . PRO A 1 363 ? 10.883 24.047 -5.375 1 91.88 363 PRO A N 1
ATOM 2808 C CA . PRO A 1 363 ? 11.203 23.469 -6.68 1 91.88 363 PRO A CA 1
ATOM 2809 C C . PRO A 1 363 ? 11.609 22 -6.582 1 91.88 363 PRO A C 1
ATOM 2811 O O . PRO A 1 363 ? 11.289 21.203 -7.477 1 91.88 363 PRO A O 1
ATOM 2814 N N . TYR A 1 364 ? 12.328 21.609 -5.543 1 93.94 364 TYR A N 1
ATOM 2815 C CA . TYR A 1 364 ? 12.797 20.234 -5.426 1 93.94 364 TYR A CA 1
ATOM 2816 C C . TYR A 1 364 ? 11.617 19.281 -5.293 1 93.94 364 TYR A C 1
ATOM 2818 O O . TYR A 1 364 ? 11.695 18.125 -5.754 1 93.94 364 TYR A O 1
ATOM 2826 N N . ILE A 1 365 ? 10.523 19.734 -4.668 1 94.5 365 ILE A N 1
ATOM 2827 C CA . ILE A 1 365 ? 9.328 18.906 -4.566 1 94.5 365 ILE A CA 1
ATOM 2828 C C . ILE A 1 365 ? 8.672 18.766 -5.938 1 94.5 365 ILE A C 1
ATOM 2830 O O . ILE A 1 365 ? 8.195 17.688 -6.301 1 94.5 365 ILE A O 1
ATOM 2834 N N . HIS A 1 366 ? 8.742 19.859 -6.656 1 94.62 366 HIS A N 1
ATOM 2835 C CA . HIS A 1 366 ? 8.195 19.844 -8.008 1 94.62 366 HIS A CA 1
ATOM 2836 C C . HIS A 1 366 ? 8.898 18.781 -8.867 1 94.62 366 HIS A C 1
ATOM 2838 O O . HIS A 1 366 ? 8.25 18.016 -9.57 1 94.62 366 HIS A O 1
ATOM 2844 N N . TRP A 1 367 ? 10.18 18.797 -8.852 1 95.69 367 TRP A N 1
ATOM 2845 C CA . TRP A 1 367 ? 10.969 17.859 -9.641 1 95.69 367 TRP A CA 1
ATOM 2846 C C . TRP A 1 367 ? 10.68 16.422 -9.211 1 95.69 367 TRP A C 1
ATOM 2848 O O . TRP A 1 367 ? 10.508 15.539 -10.055 1 95.69 367 TRP A O 1
ATOM 2858 N N . ALA A 1 368 ? 10.602 16.219 -7.906 1 96.31 368 ALA A N 1
ATOM 2859 C CA . ALA A 1 368 ? 10.289 14.891 -7.395 1 96.31 368 ALA A CA 1
ATOM 2860 C C . ALA A 1 368 ? 8.906 14.438 -7.852 1 96.31 368 ALA A C 1
ATOM 2862 O O . ALA A 1 368 ? 8.719 13.289 -8.266 1 96.31 368 ALA A O 1
ATOM 2863 N N . MET A 1 369 ? 7.961 15.344 -7.793 1 96.5 369 MET A N 1
ATOM 2864 C CA . MET A 1 369 ? 6.594 15.047 -8.203 1 96.5 369 MET A CA 1
ATOM 2865 C C . MET A 1 369 ? 6.539 14.68 -9.688 1 96.5 369 MET A C 1
ATOM 2867 O O . MET A 1 369 ? 5.824 13.758 -10.078 1 96.5 369 MET A O 1
ATOM 2871 N N . ARG A 1 370 ? 7.285 15.406 -10.445 1 95.75 370 ARG A N 1
ATOM 2872 C CA . ARG A 1 370 ? 7.305 15.164 -11.891 1 95.75 370 ARG A CA 1
ATOM 2873 C C . ARG A 1 370 ? 7.809 13.758 -12.203 1 95.75 370 ARG A C 1
ATOM 2875 O O . ARG A 1 370 ? 7.309 13.102 -13.117 1 95.75 370 ARG A O 1
ATOM 2882 N N . ASN A 1 371 ? 8.773 13.281 -11.461 1 95.25 371 ASN A N 1
ATOM 2883 C CA . ASN A 1 371 ? 9.25 11.914 -11.617 1 95.25 371 ASN A CA 1
ATOM 2884 C C . ASN A 1 371 ? 8.18 10.898 -11.227 1 95.25 371 ASN A C 1
ATOM 2886 O O . ASN A 1 371 ? 8.039 9.859 -11.867 1 95.25 371 ASN A O 1
ATOM 2890 N N . ASN A 1 372 ? 7.492 11.203 -10.266 1 94.31 372 ASN A N 1
ATOM 2891 C CA . ASN A 1 372 ? 6.531 10.273 -9.68 1 94.31 372 ASN A CA 1
ATOM 2892 C C . ASN A 1 372 ? 5.277 10.148 -10.539 1 94.31 372 ASN A C 1
ATOM 2894 O O . ASN A 1 372 ? 4.516 9.188 -10.398 1 94.31 372 ASN A O 1
ATOM 2898 N N . MET A 1 373 ? 4.992 11.055 -11.422 1 95.19 373 MET A N 1
ATOM 2899 C CA . MET A 1 373 ? 3.771 11.109 -12.227 1 95.19 373 MET A CA 1
ATOM 2900 C C . MET A 1 373 ? 3.633 9.859 -13.086 1 95.19 373 MET A C 1
ATOM 2902 O O . MET A 1 373 ? 2.518 9.422 -13.383 1 95.19 373 MET A O 1
ATOM 2906 N N . ARG A 1 374 ? 4.707 9.289 -13.453 1 90.75 374 ARG A N 1
ATOM 2907 C CA . ARG A 1 374 ? 4.684 8.125 -14.336 1 90.75 374 ARG A CA 1
ATOM 2908 C C . ARG A 1 374 ? 3.895 6.98 -13.711 1 90.75 374 ARG A C 1
ATOM 2910 O O . ARG A 1 374 ? 3.225 6.227 -14.414 1 90.75 374 ARG A O 1
ATOM 2917 N N . HIS A 1 375 ? 3.885 6.887 -12.398 1 88.56 375 HIS A N 1
ATOM 2918 C CA . HIS A 1 375 ? 3.227 5.809 -11.672 1 88.56 375 HIS A CA 1
ATOM 2919 C C . HIS A 1 375 ? 1.71 5.949 -11.727 1 88.56 375 HIS A C 1
ATOM 2921 O O . HIS A 1 375 ? 0.981 5.004 -11.422 1 88.56 375 HIS A O 1
ATOM 2927 N N . PHE A 1 376 ? 1.296 7.039 -12.094 1 94.62 376 PHE A N 1
ATOM 2928 C CA . PHE A 1 376 ? -0.137 7.301 -12.133 1 94.62 376 PHE A CA 1
ATOM 2929 C C . PHE A 1 376 ? -0.646 7.336 -13.57 1 94.62 376 PHE A C 1
ATOM 2931 O O . PHE A 1 376 ? -1.659 6.711 -13.891 1 94.62 376 PHE A O 1
ATOM 2938 N N . LEU A 1 377 ? 0.104 8 -14.422 1 94.81 377 LEU A N 1
ATOM 2939 C CA . LEU A 1 377 ? -0.292 8.156 -15.812 1 94.81 377 LEU A CA 1
ATOM 2940 C C . LEU A 1 377 ? -0.386 6.793 -16.5 1 94.81 377 LEU A C 1
ATOM 2942 O O . LEU A 1 377 ? -1.267 6.578 -17.344 1 94.81 377 LEU A O 1
ATOM 2946 N N . ALA A 1 378 ? 0.429 5.91 -16.094 1 88 378 ALA A N 1
ATOM 2947 C CA . ALA A 1 378 ? 0.482 4.582 -16.703 1 88 378 ALA A CA 1
ATOM 2948 C C . ALA A 1 378 ? -0.789 3.791 -16.406 1 88 378 ALA A C 1
ATOM 2950 O O . ALA A 1 378 ? -1.1 2.818 -17.094 1 88 378 ALA A O 1
ATOM 2951 N N . TYR A 1 379 ? -1.544 4.211 -15.453 1 89.88 379 TYR A N 1
ATOM 2952 C CA . TYR A 1 379 ? -2.717 3.455 -15.031 1 89.88 379 TYR A CA 1
ATOM 2953 C C . TYR A 1 379 ? -4 4.207 -15.359 1 89.88 379 TYR A C 1
ATOM 2955 O O . TYR A 1 379 ? -5.086 3.807 -14.938 1 89.88 379 TYR A O 1
ATOM 2963 N N . GLY A 1 380 ? -3.85 5.324 -15.992 1 92.81 380 GLY A N 1
ATOM 2964 C CA . GLY A 1 380 ? -5.031 6.035 -16.453 1 92.81 380 GLY A CA 1
ATOM 2965 C C . GLY A 1 380 ? -5.426 7.191 -15.562 1 92.81 380 GLY A C 1
ATOM 2966 O O . GLY A 1 380 ? -6.469 7.812 -15.766 1 92.81 380 GLY A O 1
ATOM 2967 N N . VAL A 1 381 ? -4.68 7.473 -14.57 1 97 381 VAL A N 1
ATOM 2968 C CA . VAL A 1 381 ? -4.922 8.648 -13.742 1 97 381 VAL A CA 1
ATOM 2969 C C . VAL A 1 381 ? -4.598 9.914 -14.531 1 97 381 VAL A C 1
ATOM 2971 O O . VAL A 1 381 ? -3.566 9.992 -15.203 1 97 381 VAL A O 1
ATOM 2974 N N . LYS A 1 382 ? -5.473 10.859 -14.484 1 98 382 LYS A N 1
ATOM 2975 C CA . LYS A 1 382 ? -5.246 12.125 -15.18 1 98 382 LYS A CA 1
ATOM 2976 C C . LYS A 1 382 ? -4.605 13.148 -14.242 1 98 382 LYS A C 1
ATOM 2978 O O . LYS A 1 382 ? -5.016 13.281 -13.086 1 98 382 LYS A O 1
ATOM 2983 N N . ILE A 1 383 ? -3.627 13.82 -14.703 1 98.06 383 ILE A N 1
ATOM 2984 C CA . ILE A 1 383 ? -2.932 14.836 -13.922 1 98.06 383 ILE A CA 1
ATOM 2985 C C . ILE A 1 383 ? -2.986 16.188 -14.641 1 98.06 383 ILE A C 1
ATOM 2987 O O . ILE A 1 383 ? -2.746 16.25 -15.852 1 98.06 383 ILE A O 1
ATOM 2991 N N . TYR A 1 384 ? -3.322 17.234 -13.914 1 98.12 384 TYR A N 1
ATOM 2992 C CA . TYR A 1 384 ? -3.451 18.578 -14.461 1 98.12 384 TYR A CA 1
ATOM 2993 C C . TYR A 1 384 ? -2.562 19.562 -13.703 1 98.12 384 TYR A C 1
ATOM 2995 O O . TYR A 1 384 ? -2.441 19.484 -12.477 1 98.12 384 TYR A O 1
ATOM 3003 N N . TYR A 1 385 ? -1.942 20.469 -14.438 1 97.38 385 TYR A N 1
ATOM 3004 C CA . TYR A 1 385 ? -1.25 21.609 -13.844 1 97.38 385 TYR A CA 1
ATOM 3005 C C . TYR A 1 385 ? -2.125 22.859 -13.875 1 97.38 385 TYR A C 1
ATOM 3007 O O . TYR A 1 385 ? -2.525 23.312 -14.945 1 97.38 385 TYR A O 1
ATOM 3015 N N . GLN A 1 386 ? -2.408 23.328 -12.703 1 96.44 386 GLN A N 1
ATOM 3016 C CA . GLN A 1 386 ? -3.127 24.609 -12.602 1 96.44 386 GLN A CA 1
ATOM 3017 C C . GLN A 1 386 ? -2.191 25.781 -12.844 1 96.44 386 GLN A C 1
ATOM 3019 O O . GLN A 1 386 ? -1.071 25.812 -12.328 1 96.44 386 GLN A O 1
ATOM 3024 N N . PRO A 1 387 ? -2.648 26.719 -13.594 1 93.31 387 PRO A N 1
ATOM 3025 C CA . PRO A 1 387 ? -1.805 27.891 -13.828 1 93.31 387 PRO A CA 1
ATOM 3026 C C . PRO A 1 387 ? -1.621 28.75 -12.578 1 93.31 387 PRO A C 1
ATOM 3028 O O . PRO A 1 387 ? -2.318 28.547 -11.586 1 93.31 387 PRO A O 1
ATOM 3031 N N . SER A 1 388 ? -0.647 29.703 -12.602 1 90.94 388 SER A N 1
ATOM 3032 C CA . SER A 1 388 ? -0.428 30.641 -11.508 1 90.94 388 SER A CA 1
ATOM 3033 C C . SER A 1 388 ? -1.691 31.438 -11.211 1 90.94 388 SER A C 1
ATOM 3035 O O . SER A 1 388 ? -2.498 31.703 -12.102 1 90.94 388 SER A O 1
ATOM 3037 N N . PRO A 1 389 ? -1.876 31.859 -9.992 1 92.56 389 PRO A N 1
ATOM 3038 C CA . PRO A 1 389 ? -0.962 31.797 -8.844 1 92.56 389 PRO A CA 1
ATOM 3039 C C . PRO A 1 389 ? -0.894 30.391 -8.227 1 92.56 389 PRO A C 1
ATOM 3041 O O . PRO A 1 389 ? -1.604 29.484 -8.664 1 92.56 389 PRO A O 1
ATOM 3044 N N . PHE A 1 390 ? 0.048 30.266 -7.285 1 94.19 390 PHE A N 1
ATOM 3045 C CA . PHE A 1 390 ? 0.293 29.016 -6.566 1 94.19 390 PHE A CA 1
ATOM 3046 C C . PHE A 1 390 ? -0.966 28.547 -5.844 1 94.19 390 PHE A C 1
ATOM 3048 O O . PHE A 1 390 ? -1.528 29.281 -5.031 1 94.19 390 PHE A O 1
ATOM 3055 N N . VAL A 1 391 ? -1.415 27.359 -6.195 1 95.19 391 VAL A N 1
ATOM 3056 C CA . VAL A 1 391 ? -2.584 26.781 -5.531 1 95.19 391 VAL A CA 1
ATOM 3057 C C . VAL A 1 391 ? -2.141 25.938 -4.344 1 95.19 391 VAL A C 1
ATOM 3059 O O . VAL A 1 391 ? -1.521 24.891 -4.523 1 95.19 391 VAL A O 1
ATOM 3062 N N . HIS A 1 392 ? -2.498 26.297 -3.18 1 96.88 392 HIS A N 1
ATOM 3063 C CA . HIS A 1 392 ? -2.08 25.672 -1.934 1 96.88 392 HIS A CA 1
ATOM 3064 C C . HIS A 1 392 ? -3.234 24.906 -1.292 1 96.88 392 HIS A C 1
ATOM 3066 O O . HIS A 1 392 ? -3.125 24.453 -0.149 1 96.88 392 HIS A O 1
ATOM 3072 N N . SER A 1 393 ? -4.328 24.719 -2.006 1 96.12 393 SER A N 1
ATOM 3073 C CA . SER A 1 393 ? -5.531 24.078 -1.485 1 96.12 393 SER A CA 1
ATOM 3074 C C . SER A 1 393 ? -5.332 22.578 -1.327 1 96.12 393 SER A C 1
ATOM 3076 O O . SER A 1 393 ? -4.555 21.969 -2.062 1 96.12 393 SER A O 1
ATOM 3078 N N . LYS A 1 394 ? -5.992 21.984 -0.374 1 97.81 394 LYS A N 1
ATOM 3079 C CA . LYS A 1 394 ? -6.047 20.547 -0.132 1 97.81 394 LYS A CA 1
ATOM 3080 C C . LYS A 1 394 ? -7.492 20.047 -0.108 1 97.81 394 LYS A C 1
ATOM 3082 O O . LYS A 1 394 ? -8.242 20.344 0.825 1 97.81 394 LYS A O 1
ATOM 3087 N N . LEU A 1 395 ? -7.84 19.344 -1.129 1 97.94 395 LEU A N 1
ATOM 3088 C CA . LEU A 1 395 ? -9.219 18.891 -1.278 1 97.94 395 LEU A CA 1
ATOM 3089 C C . LEU A 1 395 ? -9.266 17.5 -1.889 1 97.94 395 LEU A C 1
ATOM 3091 O O . LEU A 1 395 ? -8.5 17.188 -2.799 1 97.94 395 LEU A O 1
ATOM 3095 N N . LEU A 1 396 ? -10.109 16.656 -1.387 1 98.62 396 LEU A N 1
ATOM 3096 C CA . LEU A 1 396 ? -10.445 15.352 -1.959 1 98.62 396 LEU A CA 1
ATOM 3097 C C . LEU A 1 396 ? -11.945 15.234 -2.195 1 98.62 396 LEU A C 1
ATOM 3099 O O . LEU A 1 396 ? -12.742 15.367 -1.261 1 98.62 396 LEU A O 1
ATOM 3103 N N . LEU A 1 397 ? -12.328 15.102 -3.42 1 98.5 397 LEU A N 1
ATOM 3104 C CA . LEU A 1 397 ? -13.719 14.891 -3.814 1 98.5 397 LEU A CA 1
ATOM 3105 C C . LEU A 1 397 ? -13.914 13.484 -4.375 1 98.5 397 LEU A C 1
ATOM 3107 O O . LEU A 1 397 ? -13.172 13.055 -5.254 1 98.5 397 LEU A O 1
ATOM 3111 N N . ILE A 1 398 ? -14.836 12.758 -3.836 1 98.19 398 ILE A N 1
ATOM 3112 C CA . ILE A 1 398 ? -15.156 11.414 -4.316 1 98.19 398 ILE A CA 1
ATOM 3113 C C . ILE A 1 398 ? -16.625 11.352 -4.727 1 98.19 398 ILE A C 1
ATOM 3115 O O . ILE A 1 398 ? -17.516 11.633 -3.922 1 98.19 398 ILE A O 1
ATOM 3119 N N . ASP A 1 399 ? -16.812 11 -5.93 1 96.56 399 ASP A N 1
ATOM 3120 C CA . ASP A 1 399 ? -18.156 10.914 -6.504 1 96.56 399 ASP A CA 1
ATOM 3121 C C . ASP A 1 399 ? -18.938 12.203 -6.277 1 96.56 399 ASP A C 1
ATOM 3123 O O . ASP A 1 399 ? -18.422 13.297 -6.531 1 96.56 399 ASP A O 1
ATOM 3127 N N . ASP A 1 400 ? -20.172 12.156 -5.82 1 94.56 400 ASP A N 1
ATOM 3128 C CA . ASP A 1 400 ? -20.984 13.367 -5.699 1 94.56 400 ASP A CA 1
ATOM 3129 C C . ASP A 1 400 ? -21.484 13.547 -4.27 1 94.56 400 ASP A C 1
ATOM 3131 O O . ASP A 1 400 ? -22.484 14.227 -4.039 1 94.56 400 ASP A O 1
ATOM 3135 N N . HIS A 1 401 ? -20.703 12.93 -3.385 1 95.75 401 HIS A N 1
ATOM 3136 C CA . HIS A 1 401 ? -21.328 12.984 -2.068 1 95.75 401 HIS A CA 1
ATOM 3137 C C . HIS A 1 401 ? -20.281 13.07 -0.963 1 95.75 401 HIS A C 1
ATOM 3139 O O . HIS A 1 401 ? -20.609 13.344 0.193 1 95.75 401 HIS A O 1
ATOM 3145 N N . TYR A 1 402 ? -19.031 12.82 -1.228 1 97.62 402 TYR A N 1
ATOM 3146 C CA . TYR A 1 402 ? -17.984 12.82 -0.203 1 97.62 402 TYR A CA 1
ATOM 3147 C C . TYR A 1 402 ? -16.922 13.867 -0.5 1 97.62 402 TYR A C 1
ATOM 3149 O O . TYR A 1 402 ? -16.453 13.977 -1.634 1 97.62 402 TYR A O 1
ATOM 3157 N N . CYS A 1 403 ? -16.531 14.641 0.517 1 98.25 403 CYS A N 1
ATOM 3158 C CA . CYS A 1 403 ? -15.453 15.617 0.429 1 98.25 403 CYS A CA 1
ATOM 3159 C C . CYS A 1 403 ? -14.578 15.57 1.675 1 98.25 403 CYS A C 1
ATOM 3161 O O . CYS A 1 403 ? -15.062 15.305 2.773 1 98.25 403 CYS A O 1
ATOM 3163 N N . GLN A 1 404 ? -13.336 15.727 1.458 1 98.44 404 GLN A N 1
ATOM 3164 C CA . GLN A 1 404 ? -12.398 15.938 2.559 1 98.44 404 GLN A CA 1
ATOM 3165 C C . GLN A 1 404 ? -11.648 17.25 2.404 1 98.44 404 GLN A C 1
ATOM 3167 O O . GLN A 1 404 ? -11.102 17.547 1.338 1 98.44 404 GLN A O 1
ATOM 3172 N N . ILE A 1 405 ? -11.656 18.062 3.443 1 98.56 405 ILE A N 1
ATOM 3173 C CA . ILE A 1 405 ? -11 19.359 3.461 1 98.56 405 ILE A CA 1
ATOM 3174 C C . ILE A 1 405 ? -10.062 19.453 4.66 1 98.56 405 ILE A C 1
ATOM 3176 O O . ILE A 1 405 ? -10.188 18.672 5.617 1 98.56 405 ILE A O 1
ATOM 3180 N N . GLY A 1 406 ? -9.062 20.391 4.555 1 98.06 406 GLY A N 1
ATOM 3181 C CA . GLY A 1 406 ? -8.234 20.562 5.734 1 98.06 406 GLY A CA 1
ATOM 3182 C C . GLY A 1 406 ? -6.824 21.031 5.414 1 98.06 406 GLY A C 1
ATOM 3183 O O . GLY A 1 406 ? -6.617 21.797 4.469 1 98.06 406 GLY A O 1
ATOM 3184 N N . SER A 1 407 ? -5.926 20.625 6.273 1 97.75 407 SER A N 1
ATOM 3185 C CA . SER A 1 407 ? -4.582 21.188 6.215 1 97.75 407 SER A CA 1
ATOM 3186 C C . SER A 1 407 ? -3.598 20.203 5.586 1 97.75 407 SER A C 1
ATOM 3188 O O . SER A 1 407 ? -2.486 20.594 5.215 1 97.75 407 SER A O 1
ATOM 3190 N N . ALA A 1 408 ? -3.961 19 5.352 1 97.31 408 ALA A N 1
ATOM 3191 C CA . ALA A 1 408 ? -2.977 17.969 5.066 1 97.31 408 ALA A CA 1
ATOM 3192 C C . ALA A 1 408 ? -2.605 17.953 3.586 1 97.31 408 ALA A C 1
ATOM 3194 O O . ALA A 1 408 ? -3.482 17.891 2.721 1 97.31 408 ALA A O 1
ATOM 3195 N N . ASN A 1 409 ? -1.332 18.047 3.277 1 96.56 409 ASN A N 1
ATOM 3196 C CA . ASN A 1 409 ? -0.793 17.734 1.961 1 96.56 409 ASN A CA 1
ATOM 3197 C C . ASN A 1 409 ? -0.704 16.219 1.744 1 96.56 409 ASN A C 1
ATOM 3199 O O . ASN A 1 409 ? -0.956 15.445 2.664 1 96.56 409 ASN A O 1
ATOM 3203 N N . ILE A 1 410 ? -0.413 15.852 0.529 1 97.06 410 ILE A N 1
ATOM 3204 C CA . ILE A 1 410 ? -0.251 14.43 0.241 1 97.06 410 ILE A CA 1
ATOM 3205 C C . ILE A 1 410 ? 1.228 14.109 0.038 1 97.06 410 ILE A C 1
ATOM 3207 O O . ILE A 1 410 ? 1.649 13.773 -1.07 1 97.06 410 ILE A O 1
ATOM 3211 N N . ASP A 1 411 ? 1.979 14.156 1.068 1 94.38 411 ASP A N 1
ATOM 3212 C CA . ASP A 1 411 ? 3.4 13.82 1.065 1 94.38 411 ASP A CA 1
ATOM 3213 C C . ASP A 1 411 ? 3.832 13.242 2.41 1 94.38 411 ASP A C 1
ATOM 3215 O O . ASP A 1 411 ? 3.035 13.18 3.35 1 94.38 411 ASP A O 1
ATOM 3219 N N . SER A 1 412 ? 5.016 12.789 2.492 1 88.69 412 SER A N 1
ATOM 3220 C CA . SER A 1 412 ? 5.504 12.07 3.666 1 88.69 412 SER A CA 1
ATOM 3221 C C . SER A 1 412 ? 5.559 12.984 4.887 1 88.69 412 SER A C 1
ATOM 3223 O O . SER A 1 412 ? 5.203 12.57 5.992 1 88.69 412 SER A O 1
ATOM 3225 N N . ARG A 1 413 ? 5.961 14.133 4.758 1 88.31 413 ARG A N 1
ATOM 3226 C CA . ARG A 1 413 ? 6.055 15.047 5.891 1 88.31 413 ARG A CA 1
ATOM 3227 C C . ARG A 1 413 ? 4.684 15.312 6.496 1 88.31 413 ARG A C 1
ATOM 3229 O O . ARG A 1 413 ? 4.512 15.219 7.715 1 88.31 413 ARG A O 1
ATOM 3236 N N . SER A 1 414 ? 3.785 15.641 5.691 1 92.62 414 SER A N 1
ATOM 3237 C CA . SER A 1 414 ? 2.438 15.969 6.148 1 92.62 414 SER A CA 1
ATOM 3238 C C . SER A 1 414 ? 1.761 14.75 6.773 1 92.62 414 SER A C 1
ATOM 3240 O O . SER A 1 414 ? 1.155 14.852 7.844 1 92.62 414 SER A O 1
ATOM 3242 N N . LEU A 1 415 ? 1.938 13.633 6.164 1 91.5 415 LEU A N 1
ATOM 3243 C CA . LEU A 1 415 ? 1.149 12.469 6.555 1 91.5 415 LEU A CA 1
ATOM 3244 C C . LEU A 1 415 ? 1.846 11.688 7.664 1 91.5 415 LEU A C 1
ATOM 3246 O O . LEU A 1 415 ? 1.227 10.844 8.32 1 91.5 415 LEU A O 1
ATOM 3250 N N . ARG A 1 416 ? 3.115 11.992 7.949 1 83.62 416 ARG A N 1
ATOM 3251 C CA . ARG A 1 416 ? 3.814 11.211 8.961 1 83.62 416 ARG A CA 1
ATOM 3252 C C . ARG A 1 416 ? 4.348 12.102 10.078 1 83.62 416 ARG A C 1
ATOM 3254 O O . ARG A 1 416 ? 4.477 11.664 11.219 1 83.62 416 ARG A O 1
ATOM 3261 N N . LEU A 1 417 ? 4.668 13.344 9.75 1 81.38 417 LEU A N 1
ATOM 3262 C CA . LEU A 1 417 ? 5.445 14.125 10.703 1 81.38 417 LEU A CA 1
ATOM 3263 C C . LEU A 1 417 ? 4.645 15.32 11.203 1 81.38 417 LEU A C 1
ATOM 3265 O O . LEU A 1 417 ? 4.875 15.805 12.312 1 81.38 417 LEU A O 1
ATOM 3269 N N . ASN A 1 418 ? 3.754 15.781 10.414 1 88.06 418 ASN A N 1
ATOM 3270 C CA . ASN A 1 418 ? 2.979 16.953 10.789 1 88.06 418 ASN A CA 1
ATOM 3271 C C . ASN A 1 418 ? 1.729 16.578 11.578 1 88.06 418 ASN A C 1
ATOM 3273 O O . ASN A 1 418 ? 1.181 15.484 11.391 1 88.06 418 ASN A O 1
ATOM 3277 N N . PHE A 1 419 ? 1.389 17.484 12.453 1 89.62 419 PHE A N 1
ATOM 3278 C CA . PHE A 1 419 ? 0.034 17.438 12.992 1 89.62 419 PHE A CA 1
ATOM 3279 C C . PHE A 1 419 ? -0.958 18.062 12.023 1 89.62 419 PHE A C 1
ATOM 3281 O O . PHE A 1 419 ? -0.807 19.234 11.641 1 89.62 419 PHE A O 1
ATOM 3288 N N . GLU A 1 420 ? -1.886 17.281 11.648 1 94.94 420 GLU A N 1
ATOM 3289 C CA . GLU A 1 420 ? -2.83 17.719 10.633 1 94.94 420 GLU A CA 1
ATOM 3290 C C . GLU A 1 420 ? -4.27 17.625 11.133 1 94.94 420 GLU A C 1
ATOM 3292 O O . GLU A 1 420 ? -4.57 16.828 12.016 1 94.94 420 GLU A O 1
ATOM 3297 N N . LEU A 1 421 ? -5.121 18.438 10.594 1 97.12 421 LEU A N 1
ATOM 3298 C CA . LEU A 1 421 ? -6.566 18.375 10.797 1 97.12 421 LEU A CA 1
ATOM 3299 C C . LEU A 1 421 ? -7.309 18.391 9.469 1 97.12 421 LEU A C 1
ATOM 3301 O O . LEU A 1 421 ? -7.168 19.328 8.68 1 97.12 421 LEU A O 1
ATOM 3305 N N . ASN A 1 422 ? -7.984 17.328 9.203 1 98.31 422 ASN A N 1
ATOM 3306 C CA . ASN A 1 422 ? -8.93 17.266 8.094 1 98.31 422 ASN A CA 1
ATOM 3307 C C . ASN A 1 422 ? -10.352 17.016 8.586 1 98.31 422 ASN A C 1
ATOM 3309 O O . ASN A 1 422 ? -10.555 16.641 9.742 1 98.31 422 ASN A O 1
ATOM 3313 N N . VAL A 1 423 ? -11.328 17.344 7.781 1 98.62 423 VAL A N 1
ATOM 3314 C CA . VAL A 1 423 ? -12.734 17.047 8.031 1 98.62 423 VAL A CA 1
ATOM 3315 C C . VAL A 1 423 ? -13.32 16.281 6.848 1 98.62 423 VAL A C 1
ATOM 3317 O O . VAL A 1 423 ? -13.203 16.703 5.699 1 98.62 423 VAL A O 1
ATOM 3320 N N . GLU A 1 424 ? -13.82 15.117 7.125 1 98.44 424 GLU A N 1
ATOM 3321 C CA . GLU A 1 424 ? -14.578 14.453 6.07 1 98.44 424 GLU A CA 1
ATOM 3322 C C . GLU A 1 424 ? -16.047 14.859 6.102 1 98.44 424 GLU A C 1
ATOM 3324 O O . GLU A 1 424 ? -16.625 15.023 7.176 1 98.44 424 GLU A O 1
ATOM 3329 N N . ILE A 1 425 ? -16.641 15.094 4.945 1 98.5 425 ILE A N 1
ATOM 3330 C CA . ILE A 1 425 ? -17.969 15.648 4.777 1 98.5 425 ILE A CA 1
ATOM 3331 C C . ILE A 1 425 ? -18.797 14.758 3.85 1 98.5 425 ILE A C 1
ATOM 3333 O O . ILE A 1 425 ? -18.375 14.477 2.721 1 98.5 425 ILE A O 1
ATOM 3337 N N . PHE A 1 426 ? -19.875 14.289 4.336 1 97.69 426 PHE A N 1
ATOM 3338 C CA . PHE A 1 426 ? -20.875 13.602 3.525 1 97.69 426 PHE A CA 1
ATOM 3339 C C . PHE A 1 426 ? -22.062 14.523 3.242 1 97.69 426 PHE A C 1
ATOM 3341 O O . PHE A 1 426 ? -22.922 14.727 4.102 1 97.69 426 PHE A O 1
ATOM 3348 N N . ASP A 1 427 ? -22.078 15.117 2.104 1 97.88 427 ASP A N 1
ATOM 3349 C CA . ASP A 1 427 ? -23.094 16.078 1.679 1 97.88 427 ASP A CA 1
ATOM 3350 C C . ASP A 1 427 ? -23.047 16.281 0.166 1 97.88 427 ASP A C 1
ATOM 3352 O O . ASP A 1 427 ? -22.109 16.875 -0.361 1 97.88 427 ASP A O 1
ATOM 3356 N N . ALA A 1 428 ? -24.078 15.898 -0.523 1 97.44 428 ALA A N 1
ATOM 3357 C CA . ALA A 1 428 ? -24.125 15.961 -1.982 1 97.44 428 ALA A CA 1
ATOM 3358 C C . ALA A 1 428 ? -24.094 17.406 -2.469 1 97.44 428 ALA A C 1
ATOM 3360 O O . ALA A 1 428 ? -23.406 17.719 -3.451 1 97.44 428 ALA A O 1
ATOM 3361 N N . ASP A 1 429 ? -24.844 18.25 -1.79 1 97.12 429 ASP A N 1
ATOM 3362 C CA . ASP A 1 429 ? -24.906 19.656 -2.205 1 97.12 429 ASP A CA 1
ATOM 3363 C C . ASP A 1 429 ? -23.547 20.328 -2.049 1 97.12 429 ASP A C 1
ATOM 3365 O O . ASP A 1 429 ? -23.109 21.078 -2.93 1 97.12 429 ASP A O 1
ATOM 3369 N N . PHE A 1 430 ? -22.922 20.109 -0.948 1 97.5 430 PHE A N 1
ATOM 3370 C CA . PHE A 1 430 ? -21.594 20.672 -0.722 1 97.5 430 PHE A CA 1
ATOM 3371 C C . PHE A 1 430 ? -20.609 20.156 -1.762 1 97.5 430 PHE A C 1
ATOM 3373 O O . PHE A 1 430 ? -19.828 20.938 -2.32 1 97.5 430 PHE A O 1
ATOM 3380 N N . ALA A 1 431 ? -20.625 18.859 -1.969 1 97.81 431 ALA A N 1
ATOM 3381 C CA . ALA A 1 431 ? -19.719 18.234 -2.941 1 97.81 431 ALA A CA 1
ATOM 3382 C C . ALA A 1 431 ? -19.922 18.844 -4.332 1 97.81 431 ALA A C 1
ATOM 3384 O O . ALA A 1 431 ? -18.953 19.078 -5.051 1 97.81 431 ALA A O 1
ATOM 3385 N N . GLN A 1 432 ? -21.125 19.094 -4.668 1 97.25 432 GLN A N 1
ATOM 3386 C CA . GLN A 1 432 ? -21.422 19.672 -5.973 1 97.25 432 GLN A CA 1
ATOM 3387 C C . GLN A 1 432 ? -20.891 21.094 -6.074 1 97.25 432 GLN A C 1
ATOM 3389 O O . GLN A 1 432 ? -20.375 21.5 -7.121 1 97.25 432 GLN A O 1
ATOM 3394 N N . SER A 1 433 ? -21.094 21.812 -5.039 1 97.38 433 SER A N 1
ATOM 3395 C CA . SER A 1 433 ? -20.562 23.172 -5.02 1 97.38 433 SER A CA 1
ATOM 3396 C C . SER A 1 433 ? -19.047 23.188 -5.18 1 97.38 433 SER A C 1
ATOM 3398 O O . SER A 1 433 ? -18.5 23.969 -5.953 1 97.38 433 SER A O 1
ATOM 3400 N N . MET A 1 434 ? -18.406 22.312 -4.453 1 97.38 434 MET A N 1
ATOM 3401 C CA . MET A 1 434 ? -16.953 22.203 -4.555 1 97.38 434 MET A CA 1
ATOM 3402 C C . MET A 1 434 ? -16.531 21.75 -5.945 1 97.38 434 MET A C 1
ATOM 3404 O O . MET A 1 434 ? -15.562 22.266 -6.504 1 97.38 434 MET A O 1
ATOM 3408 N N . ALA A 1 435 ? -17.25 20.797 -6.465 1 97.5 435 ALA A N 1
ATOM 3409 C CA . ALA A 1 435 ? -16.969 20.281 -7.801 1 97.5 435 ALA A CA 1
ATOM 3410 C C . ALA A 1 435 ? -17.047 21.391 -8.852 1 97.5 435 ALA A C 1
ATOM 3412 O O . ALA A 1 435 ? -16.219 21.438 -9.766 1 97.5 435 ALA A O 1
ATOM 3413 N N . LYS A 1 436 ? -18.031 22.203 -8.727 1 97.25 436 LYS A N 1
ATOM 3414 C CA . LYS A 1 436 ? -18.188 23.312 -9.672 1 97.25 436 LYS A CA 1
ATOM 3415 C C . LYS A 1 436 ? -16.969 24.234 -9.656 1 97.25 436 LYS A C 1
ATOM 3417 O O . LYS A 1 436 ? -16.469 24.609 -10.711 1 97.25 436 LYS A O 1
ATOM 3422 N N . ILE A 1 437 ? -16.516 24.516 -8.516 1 96.38 437 ILE A N 1
ATOM 3423 C CA . ILE A 1 437 ? -15.359 25.391 -8.367 1 96.38 437 ILE A CA 1
ATOM 3424 C C . ILE A 1 437 ? -14.125 24.719 -8.969 1 96.38 437 ILE A C 1
ATOM 3426 O O . ILE A 1 437 ? -13.398 25.344 -9.758 1 96.38 437 ILE A O 1
ATOM 3430 N N . ILE A 1 438 ? -13.906 23.5 -8.656 1 95.94 438 ILE A N 1
ATOM 3431 C CA . ILE A 1 438 ? -12.711 22.781 -9.078 1 95.94 438 ILE A CA 1
ATOM 3432 C C . ILE A 1 438 ? -12.742 22.562 -10.586 1 95.94 438 ILE A C 1
ATOM 3434 O O . ILE A 1 438 ? -11.703 22.625 -11.25 1 95.94 438 ILE A O 1
ATOM 3438 N N . ASN A 1 439 ? -13.898 22.25 -11.078 1 95.94 439 ASN A N 1
ATOM 3439 C CA . ASN A 1 439 ? -14.031 22.047 -12.516 1 95.94 439 ASN A CA 1
ATOM 3440 C C . ASN A 1 439 ? -13.695 23.312 -13.297 1 95.94 439 ASN A C 1
ATOM 3442 O O . ASN A 1 439 ? -13.141 23.25 -14.391 1 95.94 439 ASN A O 1
ATOM 3446 N N . ASN A 1 440 ? -14.102 24.375 -12.766 1 95.19 440 ASN A N 1
ATOM 3447 C CA . ASN A 1 440 ? -13.727 25.641 -13.391 1 95.19 440 ASN A CA 1
ATOM 3448 C C . ASN A 1 440 ? -12.211 25.812 -13.43 1 95.19 440 ASN A C 1
ATOM 3450 O O . ASN A 1 440 ? -11.656 26.281 -14.438 1 95.19 440 ASN A O 1
ATOM 3454 N N . ASP A 1 441 ? -11.562 25.5 -12.375 1 94.25 441 ASP A N 1
ATOM 3455 C CA . ASP A 1 441 ? -10.109 25.547 -12.328 1 94.25 441 ASP A CA 1
ATOM 3456 C C . ASP A 1 441 ? -9.492 24.562 -13.312 1 94.25 441 ASP A C 1
ATOM 3458 O O . ASP A 1 441 ? -8.5 24.875 -13.977 1 94.25 441 ASP A O 1
ATOM 3462 N N . LYS A 1 442 ? -10.055 23.406 -13.352 1 96 442 LYS A N 1
ATOM 3463 C CA . LYS A 1 442 ? -9.562 22.344 -14.219 1 96 442 LYS A CA 1
ATOM 3464 C C . LYS A 1 442 ? -9.633 22.75 -15.688 1 96 442 LYS A C 1
ATOM 3466 O O . LYS A 1 442 ? -8.758 22.375 -16.469 1 96 442 LYS A O 1
ATOM 3471 N N . GLN A 1 443 ? -10.625 23.5 -16.047 1 96 443 GLN A N 1
ATOM 3472 C CA . GLN A 1 443 ? -10.797 23.953 -17.422 1 96 443 GLN A CA 1
ATOM 3473 C C . GLN A 1 443 ? -9.633 24.844 -17.859 1 96 443 GLN A C 1
ATOM 3475 O O . GLN A 1 443 ? -9.289 24.906 -19.047 1 96 443 GLN A O 1
ATOM 3480 N N . GLN A 1 444 ? -9.102 25.469 -16.938 1 95.38 444 GLN A N 1
ATOM 3481 C CA . GLN A 1 444 ? -7.984 26.359 -17.234 1 95.38 444 GLN A CA 1
ATOM 3482 C C . GLN A 1 444 ? -6.648 25.641 -17.094 1 95.38 444 GLN A C 1
ATOM 3484 O O . GLN A 1 444 ? -5.594 26.203 -17.406 1 95.38 444 GLN A O 1
ATOM 3489 N N . ALA A 1 445 ? -6.652 24.453 -16.641 1 97.38 445 ALA A N 1
ATOM 3490 C CA . ALA A 1 445 ? -5.438 23.703 -16.344 1 97.38 445 ALA A CA 1
ATOM 3491 C C . ALA A 1 445 ? -4.918 23 -17.594 1 97.38 445 ALA A C 1
ATOM 3493 O O . ALA A 1 445 ? -5.617 22.922 -18.609 1 97.38 445 ALA A O 1
ATOM 3494 N N . ILE A 1 446 ? -3.691 22.594 -17.578 1 96.75 446 ILE A N 1
ATOM 3495 C CA . ILE A 1 446 ? -3.068 21.844 -18.672 1 96.75 446 ILE A CA 1
ATOM 3496 C C . ILE A 1 446 ? -2.91 20.391 -18.266 1 96.75 446 ILE A C 1
ATOM 3498 O O . ILE A 1 446 ? -2.314 20.078 -17.234 1 96.75 446 ILE A O 1
ATOM 3502 N N . GLU A 1 447 ? -3.406 19.531 -19.047 1 97.12 447 GLU A N 1
ATOM 3503 C CA . GLU A 1 447 ? -3.283 18.094 -18.781 1 97.12 447 GLU A CA 1
ATOM 3504 C C . GLU A 1 447 ? -1.892 17.594 -19.141 1 97.12 447 GLU A C 1
ATOM 3506 O O . GLU A 1 447 ? -1.36 17.922 -20.203 1 97.12 447 GLU A O 1
ATOM 3511 N N . ILE A 1 448 ? -1.316 16.844 -18.297 1 96.62 448 ILE A N 1
ATOM 3512 C CA . ILE A 1 448 ? -0.027 16.219 -18.547 1 96.62 448 ILE A CA 1
ATOM 3513 C C . ILE A 1 448 ? -0.242 14.812 -19.109 1 96.62 448 ILE A C 1
ATOM 3515 O O . ILE A 1 448 ? -0.925 13.992 -18.5 1 96.62 448 ILE A O 1
ATOM 3519 N N . THR A 1 449 ? 0.366 14.531 -20.25 1 94.38 449 THR A N 1
ATOM 3520 C CA . THR A 1 449 ? 0.241 13.227 -20.875 1 94.38 449 THR A CA 1
ATOM 3521 C C . THR A 1 449 ? 1.54 12.438 -20.75 1 94.38 449 THR A C 1
ATOM 3523 O O . THR A 1 449 ? 2.604 13.016 -20.516 1 94.38 449 THR A O 1
ATOM 3526 N N . PRO A 1 450 ? 1.372 11.117 -20.859 1 92.38 450 PRO A N 1
ATOM 3527 C CA . PRO A 1 450 ? 2.594 10.305 -20.859 1 92.38 450 PRO A CA 1
ATOM 3528 C C . PRO A 1 450 ? 3.598 10.742 -21.922 1 92.38 450 PRO A C 1
ATOM 3530 O O . PRO A 1 450 ? 4.809 10.734 -21.672 1 92.38 450 PRO A O 1
ATOM 3533 N N . GLN A 1 451 ? 3.156 11.133 -23.062 1 92.69 451 GLN A N 1
ATOM 3534 C CA . GLN A 1 451 ? 4.02 11.562 -24.156 1 92.69 451 GLN A CA 1
ATOM 3535 C C . GLN A 1 451 ? 4.812 12.812 -23.766 1 92.69 451 GLN A C 1
ATOM 3537 O O . GLN A 1 451 ? 6.02 12.883 -24 1 92.69 451 GLN A O 1
ATOM 3542 N N . LYS A 1 452 ? 4.109 13.766 -23.188 1 92 452 LYS A N 1
ATOM 3543 C CA . LYS A 1 452 ? 4.781 14.992 -22.766 1 92 452 LYS A CA 1
ATOM 3544 C C . LYS A 1 452 ? 5.832 14.695 -21.703 1 92 452 LYS A C 1
ATOM 3546 O O . LYS A 1 452 ? 6.926 15.258 -21.719 1 92 452 LYS A O 1
ATOM 3551 N N . LEU A 1 453 ? 5.512 13.875 -20.797 1 92.56 453 LEU A N 1
ATOM 3552 C CA . LEU A 1 453 ? 6.426 13.516 -19.719 1 92.56 453 LEU A CA 1
ATOM 3553 C C . LEU A 1 453 ? 7.656 12.805 -20.266 1 92.56 453 LEU A C 1
ATOM 3555 O O . LEU A 1 453 ? 8.773 13.031 -19.781 1 92.56 453 LEU A O 1
ATOM 3559 N N . ASN A 1 454 ? 7.473 11.945 -21.234 1 90.81 454 ASN A N 1
ATOM 3560 C CA . ASN A 1 454 ? 8.547 11.125 -21.781 1 90.81 454 ASN A CA 1
ATOM 3561 C C . ASN A 1 454 ? 9.453 11.938 -22.703 1 90.81 454 ASN A C 1
ATOM 3563 O O . ASN A 1 454 ? 10.578 11.523 -23.016 1 90.81 454 ASN A O 1
ATOM 3567 N N . LYS A 1 455 ? 9.016 13.031 -23.234 1 92.94 455 LYS A N 1
ATOM 3568 C CA . LYS A 1 455 ? 9.781 13.867 -24.156 1 92.94 455 LYS A CA 1
ATOM 3569 C C . LYS A 1 455 ? 10.898 14.609 -23.422 1 92.94 455 LYS A C 1
ATOM 3571 O O . LYS A 1 455 ? 11.805 15.156 -24.047 1 92.94 455 LYS A O 1
ATOM 3576 N N . ARG A 1 456 ? 10.852 14.633 -22.156 1 93.25 456 ARG A N 1
ATOM 3577 C CA . ARG A 1 456 ? 11.914 15.266 -21.391 1 93.25 456 ARG A CA 1
ATOM 3578 C C . ARG A 1 456 ? 13.273 14.656 -21.719 1 93.25 456 ARG A C 1
ATOM 3580 O O . ARG A 1 456 ? 13.359 13.469 -22.047 1 93.25 456 ARG A O 1
ATOM 3587 N N . SER A 1 457 ? 14.297 15.445 -21.641 1 95.44 457 SER A N 1
ATOM 3588 C CA . SER A 1 457 ? 15.648 14.938 -21.875 1 95.44 457 SER A CA 1
ATOM 3589 C C . SER A 1 457 ? 16.078 13.992 -20.75 1 95.44 457 SER A C 1
ATOM 3591 O O . SER A 1 457 ? 15.5 14.008 -19.672 1 95.44 457 SER A O 1
ATOM 3593 N N . PHE A 1 458 ? 17.062 13.258 -21.047 1 94.31 458 PHE A N 1
ATOM 3594 C CA . PHE A 1 458 ? 17.594 12.305 -20.078 1 94.31 458 PHE A CA 1
ATOM 3595 C C . PHE A 1 458 ? 18.109 13.016 -18.828 1 94.31 458 PHE A C 1
ATOM 3597 O O . PHE A 1 458 ? 17.938 12.539 -17.719 1 94.31 458 PHE A O 1
ATOM 3604 N N . VAL A 1 459 ? 18.672 14.148 -19.078 1 95.19 459 VAL A N 1
ATOM 3605 C CA . VAL A 1 459 ? 19.266 14.906 -17.984 1 95.19 459 VAL A CA 1
ATOM 3606 C C . VAL A 1 459 ? 18.156 15.391 -17.047 1 95.19 459 VAL A C 1
ATOM 3608 O O . VAL A 1 459 ? 18.297 15.312 -15.82 1 95.19 459 VAL A O 1
ATOM 3611 N N . ILE A 1 460 ? 17.078 15.836 -17.594 1 95.75 460 ILE A N 1
ATOM 3612 C CA . ILE A 1 460 ? 15.953 16.312 -16.797 1 95.75 460 ILE A CA 1
ATOM 3613 C C . ILE A 1 460 ? 15.312 15.141 -16.047 1 95.75 460 ILE A C 1
ATOM 3615 O O . ILE A 1 460 ? 14.977 15.258 -14.867 1 95.75 460 ILE A O 1
ATOM 3619 N N . LYS A 1 461 ? 15.219 14.023 -16.703 1 96.06 461 LYS A N 1
ATOM 3620 C CA . LYS A 1 461 ? 14.656 12.836 -16.062 1 96.06 461 LYS A CA 1
ATOM 3621 C C . LYS A 1 461 ? 15.523 12.398 -14.883 1 96.06 461 LYS A C 1
ATOM 3623 O O . LYS A 1 461 ? 15.008 12.047 -13.82 1 96.06 461 LYS A O 1
ATOM 3628 N N . ALA A 1 462 ? 16.781 12.43 -15.125 1 95.75 462 ALA A N 1
ATOM 3629 C CA . ALA A 1 462 ? 17.719 12.031 -14.062 1 95.75 462 ALA A CA 1
ATOM 3630 C C . ALA A 1 462 ? 17.656 13.016 -12.898 1 95.75 462 ALA A C 1
ATOM 3632 O O . ALA A 1 462 ? 17.734 12.609 -11.734 1 95.75 462 ALA A O 1
ATOM 3633 N N . TRP A 1 463 ? 17.531 14.266 -13.227 1 96 463 TRP A N 1
ATOM 3634 C CA . TRP A 1 463 ? 17.438 15.305 -12.203 1 96 463 TRP A CA 1
ATOM 3635 C C . TRP A 1 463 ? 16.172 15.133 -11.367 1 96 463 TRP A C 1
ATOM 3637 O O . TRP A 1 463 ? 16.219 15.203 -10.141 1 96 463 TRP A O 1
ATOM 3647 N N . ASP A 1 464 ? 15.094 14.867 -12.008 1 96.5 464 ASP A N 1
ATOM 3648 C CA . ASP A 1 464 ? 13.828 14.594 -11.336 1 96.5 464 ASP A CA 1
ATOM 3649 C C . ASP A 1 464 ? 13.945 13.367 -10.422 1 96.5 464 ASP A C 1
ATOM 3651 O O . ASP A 1 464 ? 13.492 13.391 -9.281 1 96.5 464 ASP A O 1
ATOM 3655 N N . ALA A 1 465 ? 14.57 12.352 -10.906 1 96.25 465 ALA A N 1
ATOM 3656 C CA . ALA A 1 465 ? 14.75 11.109 -10.172 1 96.25 465 ALA A CA 1
ATOM 3657 C C . ALA A 1 465 ? 15.625 11.312 -8.938 1 96.25 465 ALA A C 1
ATOM 3659 O O . ALA A 1 465 ? 15.398 10.695 -7.895 1 96.25 465 ALA A O 1
ATOM 3660 N N . PHE A 1 466 ? 16.625 12.148 -9.133 1 95.31 466 PHE A N 1
ATOM 3661 C CA . PHE A 1 466 ? 17.5 12.438 -8.016 1 95.31 466 PHE A CA 1
ATOM 3662 C C . PHE A 1 466 ? 16.719 12.992 -6.832 1 95.31 466 PHE A C 1
ATOM 3664 O O . PHE A 1 466 ? 16.875 12.523 -5.699 1 95.31 466 PHE A O 1
ATOM 3671 N N . TRP A 1 467 ? 15.852 13.922 -7.062 1 94.81 467 TRP A N 1
ATOM 3672 C CA . TRP A 1 467 ? 15.07 14.516 -5.98 1 94.81 467 TRP A CA 1
ATOM 3673 C C . TRP A 1 467 ? 14 13.547 -5.48 1 94.81 467 TRP A C 1
ATOM 3675 O O . TRP A 1 467 ? 13.648 13.57 -4.301 1 94.81 467 TRP A O 1
ATOM 3685 N N . TRP A 1 468 ? 13.531 12.703 -6.332 1 94.94 468 TRP A N 1
ATOM 3686 C CA . TRP A 1 468 ? 12.555 11.68 -5.988 1 94.94 468 TRP A CA 1
ATOM 3687 C C . TRP A 1 468 ? 13.117 10.711 -4.949 1 94.94 468 TRP A C 1
ATOM 3689 O O . TRP A 1 468 ? 12.375 10.172 -4.125 1 94.94 468 TRP A O 1
ATOM 3699 N N . LEU A 1 469 ? 14.438 10.562 -4.855 1 92.56 469 LEU A N 1
ATOM 3700 C CA . LEU A 1 469 ? 15.094 9.703 -3.881 1 92.56 469 LEU A CA 1
ATOM 3701 C C . LEU A 1 469 ? 14.766 10.141 -2.457 1 92.56 469 LEU A C 1
ATOM 3703 O O . LEU A 1 469 ? 14.719 9.312 -1.543 1 92.56 469 LEU A O 1
ATOM 3707 N N . PHE A 1 470 ? 14.469 11.375 -2.316 1 90.88 470 PHE A N 1
ATOM 3708 C CA . PHE A 1 470 ? 14.328 11.938 -0.978 1 90.88 470 PHE A CA 1
ATOM 3709 C C . PHE A 1 470 ? 12.859 12.031 -0.585 1 90.88 470 PHE A C 1
ATOM 3711 O O . PHE A 1 470 ? 12.516 12.672 0.413 1 90.88 470 PHE A O 1
ATOM 3718 N N . THR A 1 471 ? 11.992 11.414 -1.327 1 90.69 471 THR A N 1
ATOM 3719 C CA . THR A 1 471 ? 10.547 11.43 -1.112 1 90.69 471 THR A CA 1
ATOM 3720 C C . THR A 1 471 ? 10.211 11.07 0.333 1 90.69 471 THR A C 1
ATOM 3722 O O . THR A 1 471 ? 9.336 11.688 0.942 1 90.69 471 THR A O 1
ATOM 3725 N N . PRO A 1 472 ? 10.945 10.125 0.996 1 83.94 472 PRO A N 1
ATOM 3726 C CA . PRO A 1 472 ? 10.578 9.789 2.375 1 83.94 472 PRO A CA 1
ATOM 3727 C C . PRO A 1 472 ? 10.805 10.945 3.342 1 83.94 472 PRO A C 1
ATOM 3729 O O . PRO A 1 472 ? 10.281 10.93 4.461 1 83.94 472 PRO A O 1
ATOM 3732 N N . TYR A 1 473 ? 11.523 11.969 2.918 1 79.62 473 TYR A N 1
ATOM 3733 C CA . TYR A 1 473 ? 11.875 13.07 3.809 1 79.62 473 TYR A CA 1
ATOM 3734 C C . TYR A 1 473 ? 11.273 14.383 3.316 1 79.62 473 TYR A C 1
ATOM 3736 O O . TYR A 1 473 ? 11.414 15.422 3.971 1 79.62 473 TYR A O 1
ATOM 3744 N N . LEU A 1 474 ? 10.727 14.352 2.145 1 83.69 474 LEU A N 1
ATOM 3745 C CA . LEU A 1 474 ? 10.117 15.547 1.577 1 83.69 474 LEU A CA 1
ATOM 3746 C C . LEU A 1 474 ? 8.672 15.703 2.057 1 83.69 474 LEU A C 1
ATOM 3748 O O . LEU A 1 474 ? 8.016 14.711 2.377 1 83.69 474 LEU A O 1
ATOM 3752 N N . MET B 1 1 ? 58.406 0.376 -13.781 1 76.44 1 MET B N 1
ATOM 3753 C CA . MET B 1 1 ? 57.562 -0.69 -13.227 1 76.44 1 MET B CA 1
ATOM 3754 C C . MET B 1 1 ? 56.562 -0.133 -12.219 1 76.44 1 MET B C 1
ATOM 3756 O O . MET B 1 1 ? 55.375 -0.44 -12.297 1 76.44 1 MET B O 1
ATOM 3760 N N . ILE B 1 2 ? 56.969 0.74 -11.453 1 86.5 2 ILE B N 1
ATOM 3761 C CA . ILE B 1 2 ? 56.125 1.339 -10.43 1 86.5 2 ILE B CA 1
ATOM 3762 C C . ILE B 1 2 ? 55.094 2.244 -11.094 1 86.5 2 ILE B C 1
ATOM 3764 O O . ILE B 1 2 ? 53.906 2.225 -10.727 1 86.5 2 ILE B O 1
ATOM 3768 N N . THR B 1 3 ? 55.5 2.934 -12.156 1 88.31 3 THR B N 1
ATOM 3769 C CA . THR B 1 3 ? 54.594 3.85 -12.836 1 88.31 3 THR B CA 1
ATOM 3770 C C . THR B 1 3 ? 53.5 3.082 -13.547 1 88.31 3 THR B C 1
ATOM 3772 O O . THR B 1 3 ? 52.344 3.533 -13.586 1 88.31 3 THR B O 1
ATOM 3775 N N . PHE B 1 4 ? 53.938 1.994 -14.117 1 88.62 4 PHE B N 1
ATOM 3776 C CA . PHE B 1 4 ? 52.938 1.166 -14.805 1 88.62 4 PHE B CA 1
ATOM 3777 C C . PHE B 1 4 ? 51.906 0.65 -13.836 1 88.62 4 PHE B C 1
ATOM 3779 O O . PHE B 1 4 ? 50.688 0.731 -14.109 1 88.62 4 PHE B O 1
ATOM 3786 N N . TRP B 1 5 ? 52.219 0.121 -12.695 1 89.06 5 TRP B N 1
ATOM 3787 C CA . TRP B 1 5 ? 51.312 -0.437 -11.711 1 89.06 5 TRP B CA 1
ATOM 3788 C C . TRP B 1 5 ? 50.406 0.649 -11.125 1 89.06 5 TRP B C 1
ATOM 3790 O O . TRP B 1 5 ? 49.219 0.412 -10.867 1 89.06 5 TRP B O 1
ATOM 3800 N N . LEU B 1 6 ? 50.906 1.855 -11 1 89.19 6 LEU B N 1
ATOM 3801 C CA . LEU B 1 6 ? 50.125 2.979 -10.492 1 89.19 6 LEU B CA 1
ATOM 3802 C C . LEU B 1 6 ? 49.062 3.391 -11.5 1 89.19 6 LEU B C 1
ATOM 3804 O O . LEU B 1 6 ? 47.906 3.66 -11.125 1 89.19 6 LEU B O 1
ATOM 3808 N N . THR B 1 7 ? 49.5 3.436 -12.719 1 88.88 7 THR B N 1
ATOM 3809 C CA . THR B 1 7 ? 48.562 3.781 -13.766 1 88.88 7 THR B CA 1
ATOM 3810 C C . THR B 1 7 ? 47.469 2.721 -13.883 1 88.88 7 THR B C 1
ATOM 3812 O O . THR B 1 7 ? 46.281 3.049 -14.047 1 88.88 7 THR B O 1
ATOM 3815 N N . LEU B 1 8 ? 47.844 1.501 -13.836 1 88.62 8 LEU B N 1
ATOM 3816 C CA . LEU B 1 8 ? 46.875 0.401 -13.898 1 88.62 8 LEU B CA 1
ATOM 3817 C C . LEU B 1 8 ? 45.906 0.461 -12.727 1 88.62 8 LEU B C 1
ATOM 3819 O O . LEU B 1 8 ? 44.719 0.238 -12.898 1 88.62 8 LEU B O 1
ATOM 3823 N N . ASN B 1 9 ? 46.438 0.688 -11.578 1 88.75 9 ASN B N 1
ATOM 3824 C CA . ASN B 1 9 ? 45.594 0.83 -10.398 1 88.75 9 ASN B CA 1
ATOM 3825 C C . ASN B 1 9 ? 44.594 1.966 -10.562 1 88.75 9 ASN B C 1
ATOM 3827 O O . ASN B 1 9 ? 43.406 1.821 -10.203 1 88.75 9 ASN B O 1
ATOM 3831 N N . TRP B 1 10 ? 45.094 3.068 -11.102 1 89.25 10 TRP B N 1
ATOM 3832 C CA . TRP B 1 10 ? 44.219 4.207 -11.312 1 89.25 10 TRP B CA 1
ATOM 3833 C C . TRP B 1 10 ? 43.125 3.867 -12.336 1 89.25 10 TRP B C 1
ATOM 3835 O O . TRP B 1 10 ? 41.969 4.262 -12.18 1 89.25 10 TRP B O 1
ATOM 3845 N N . LEU B 1 11 ? 43.531 3.162 -13.344 1 89 11 LEU B N 1
ATOM 3846 C CA . LEU B 1 11 ? 42.594 2.756 -14.367 1 89 11 LEU B CA 1
ATOM 3847 C C . LEU B 1 11 ? 41.531 1.811 -13.789 1 89 11 LEU B C 1
ATOM 3849 O O . LEU B 1 11 ? 40.344 1.913 -14.117 1 89 11 LEU B O 1
ATOM 3853 N N . ILE B 1 12 ? 41.938 0.908 -12.961 1 88.44 12 ILE B N 1
ATOM 3854 C CA . ILE B 1 12 ? 41.031 -0.029 -12.32 1 88.44 12 ILE B CA 1
ATOM 3855 C C . ILE B 1 12 ? 40.062 0.731 -11.414 1 88.44 12 ILE B C 1
ATOM 3857 O O . ILE B 1 12 ? 38.844 0.459 -11.422 1 88.44 12 ILE B O 1
ATOM 3861 N N . GLN B 1 13 ? 40.594 1.636 -10.703 1 88.62 13 GLN B N 1
ATOM 3862 C CA . GLN B 1 13 ? 39.75 2.434 -9.828 1 88.62 13 GLN B CA 1
ATOM 3863 C C . GLN B 1 13 ? 38.719 3.234 -10.633 1 88.62 13 GLN B C 1
ATOM 3865 O O . GLN B 1 13 ? 37.562 3.348 -10.234 1 88.62 13 GLN B O 1
ATOM 3870 N N . LEU B 1 14 ? 39.219 3.781 -11.695 1 89.56 14 LEU B N 1
ATOM 3871 C CA . LEU B 1 14 ? 38.312 4.539 -12.555 1 89.56 14 LEU B CA 1
ATOM 3872 C C . LEU B 1 14 ? 37.219 3.643 -13.117 1 89.56 14 LEU B C 1
ATOM 3874 O O . LEU B 1 14 ? 36.062 4.051 -13.203 1 89.56 14 LEU B O 1
ATOM 3878 N N . LEU B 1 15 ? 37.594 2.527 -13.516 1 89.62 15 LEU B N 1
ATOM 3879 C CA . LEU B 1 15 ? 36.625 1.57 -14.047 1 89.62 15 LEU B CA 1
ATOM 3880 C C . LEU B 1 15 ? 35.625 1.182 -12.977 1 89.62 15 LEU B C 1
ATOM 3882 O O . LEU B 1 15 ? 34.406 1.052 -13.273 1 89.62 15 LEU B O 1
ATOM 3886 N N . LEU B 1 16 ? 36.062 0.967 -11.812 1 88.44 16 LEU B N 1
ATOM 3887 C CA . LEU B 1 16 ? 35.188 0.609 -10.711 1 88.44 16 LEU B CA 1
ATOM 3888 C C . LEU B 1 16 ? 34.219 1.748 -10.406 1 88.44 16 LEU B C 1
ATOM 3890 O O . LEU B 1 16 ? 33.031 1.51 -10.133 1 88.44 16 LEU B O 1
ATOM 3894 N N . ILE B 1 17 ? 34.75 2.922 -10.477 1 89.06 17 ILE B N 1
ATOM 3895 C CA . ILE B 1 17 ? 33.906 4.09 -10.242 1 89.06 17 ILE B CA 1
ATOM 3896 C C . ILE B 1 17 ? 32.875 4.199 -11.352 1 89.06 17 ILE B C 1
ATOM 3898 O O . ILE B 1 17 ? 31.688 4.461 -11.078 1 89.06 17 ILE B O 1
ATOM 3902 N N . MET B 1 18 ? 33.312 4.004 -12.531 1 91.69 18 MET B N 1
ATOM 3903 C CA . MET B 1 18 ? 32.406 4.082 -13.656 1 91.69 18 MET B CA 1
ATOM 3904 C C . MET B 1 18 ? 31.312 3.018 -13.547 1 91.69 18 MET B C 1
ATOM 3906 O O . MET B 1 18 ? 30.141 3.281 -13.844 1 91.69 18 MET B O 1
ATOM 3910 N N . LEU B 1 19 ? 31.734 1.865 -13.086 1 91 19 LEU B N 1
ATOM 3911 C CA . LEU B 1 19 ? 30.781 0.784 -12.891 1 91 19 LEU B CA 1
ATOM 3912 C C . LEU B 1 19 ? 29.766 1.146 -11.805 1 91 19 LEU B C 1
ATOM 3914 O O . LEU B 1 19 ? 28.578 0.914 -11.961 1 91 19 LEU B O 1
ATOM 3918 N N . SER B 1 20 ? 30.219 1.679 -10.766 1 91.88 20 SER B N 1
ATOM 3919 C CA . SER B 1 20 ? 29.359 2.088 -9.664 1 91.88 20 SER B CA 1
ATOM 3920 C C . SER B 1 20 ? 28.406 3.203 -10.094 1 91.88 20 SER B C 1
ATOM 3922 O O . SER B 1 20 ? 27.219 3.168 -9.789 1 91.88 20 SER B O 1
ATOM 3924 N N . VAL B 1 21 ? 28.953 4.121 -10.852 1 92.75 21 VAL B N 1
ATOM 3925 C CA . VAL B 1 21 ? 28.156 5.254 -11.297 1 92.75 21 VAL B CA 1
ATOM 3926 C C . VAL B 1 21 ? 27.078 4.77 -12.281 1 92.75 21 VAL B C 1
ATOM 3928 O O . VAL B 1 21 ? 25.922 5.164 -12.188 1 92.75 21 VAL B O 1
ATOM 3931 N N . SER B 1 22 ? 27.469 3.951 -13.141 1 93.31 22 SER B N 1
ATOM 3932 C CA . SER B 1 22 ? 26.516 3.428 -14.125 1 93.31 22 SER B CA 1
ATOM 3933 C C . SER B 1 22 ? 25.406 2.631 -13.445 1 93.31 22 SER B C 1
ATOM 3935 O O . SER B 1 22 ? 24.234 2.762 -13.812 1 93.31 22 SER B O 1
ATOM 3937 N N . THR B 1 23 ? 25.781 1.837 -12.5 1 91.75 23 THR B N 1
ATOM 3938 C CA . THR B 1 23 ? 24.797 1.033 -11.773 1 91.75 23 THR B CA 1
ATOM 3939 C C . THR B 1 23 ? 23.875 1.923 -10.938 1 91.75 23 THR B C 1
ATOM 3941 O O . THR B 1 23 ? 22.672 1.695 -10.883 1 91.75 23 THR B O 1
ATOM 3944 N N . ALA B 1 24 ? 24.469 2.826 -10.336 1 92.88 24 ALA B N 1
ATOM 3945 C CA . ALA B 1 24 ? 23.688 3.775 -9.547 1 92.88 24 ALA B CA 1
ATOM 3946 C C . ALA B 1 24 ? 22.688 4.527 -10.422 1 92.88 24 ALA B C 1
ATOM 3948 O O . ALA B 1 24 ? 21.531 4.711 -10.039 1 92.88 24 ALA B O 1
ATOM 3949 N N . LEU B 1 25 ? 23.141 4.91 -11.555 1 93.5 25 LEU B N 1
ATOM 3950 C CA . LEU B 1 25 ? 22.266 5.621 -12.484 1 93.5 25 LEU B CA 1
ATOM 3951 C C . LEU B 1 25 ? 21.141 4.723 -12.961 1 93.5 25 LEU B C 1
ATOM 3953 O O . LEU B 1 25 ? 20 5.168 -13.086 1 93.5 25 LEU B O 1
ATOM 3957 N N . HIS B 1 26 ? 21.453 3.496 -13.211 1 92.56 26 HIS B N 1
ATOM 3958 C CA . HIS B 1 26 ? 20.422 2.549 -13.617 1 92.56 26 HIS B CA 1
ATOM 3959 C C . HIS B 1 26 ? 19.391 2.363 -12.516 1 92.56 26 HIS B C 1
ATOM 3961 O O . HIS B 1 26 ? 18.188 2.352 -12.789 1 92.56 26 HIS B O 1
ATOM 3967 N N . ALA B 1 27 ? 19.812 2.232 -11.336 1 91.62 27 ALA B N 1
ATOM 3968 C CA . ALA B 1 27 ? 18.906 2.088 -10.195 1 91.62 27 ALA B CA 1
ATOM 3969 C C . ALA B 1 27 ? 18.031 3.334 -10.031 1 91.62 27 ALA B C 1
ATOM 3971 O O . ALA B 1 27 ? 16.828 3.232 -9.773 1 91.62 27 ALA B O 1
ATOM 3972 N N . LEU B 1 28 ? 18.688 4.453 -10.188 1 93.31 28 LEU B N 1
ATOM 3973 C CA . LEU B 1 28 ? 17.984 5.734 -10.055 1 93.31 28 LEU B CA 1
ATOM 3974 C C . LEU B 1 28 ? 16.891 5.871 -11.094 1 93.31 28 LEU B C 1
ATOM 3976 O O . LEU B 1 28 ? 15.781 6.312 -10.773 1 93.31 28 LEU B O 1
ATOM 3980 N N . MET B 1 29 ? 17.156 5.363 -12.242 1 91.44 29 MET B N 1
ATOM 3981 C CA . MET B 1 29 ? 16.281 5.625 -13.367 1 91.44 29 MET B CA 1
ATOM 3982 C C . MET B 1 29 ? 15.227 4.523 -13.508 1 91.44 29 MET B C 1
ATOM 3984 O O . MET B 1 29 ? 14.188 4.727 -14.133 1 91.44 29 MET B O 1
ATOM 3988 N N . ASN B 1 30 ? 15.445 3.371 -12.867 1 86.94 30 ASN B N 1
ATOM 3989 C CA . ASN B 1 30 ? 14.594 2.244 -13.234 1 86.94 30 ASN B CA 1
ATOM 3990 C C . ASN B 1 30 ? 13.836 1.694 -12.023 1 86.94 30 ASN B C 1
ATOM 3992 O O . ASN B 1 30 ? 12.852 0.971 -12.18 1 86.94 30 ASN B O 1
ATOM 3996 N N . LYS B 1 31 ? 14.258 2.043 -10.852 1 87 31 LYS B N 1
ATOM 3997 C CA . LYS B 1 31 ? 13.539 1.559 -9.68 1 87 31 LYS B CA 1
ATOM 3998 C C . LYS B 1 31 ? 12.227 2.318 -9.484 1 87 31 LYS B C 1
ATOM 4000 O O . LYS B 1 31 ? 12.125 3.488 -9.859 1 87 31 LYS B O 1
ATOM 4005 N N . ASN B 1 32 ? 11.289 1.676 -8.82 1 85.12 32 ASN B N 1
ATOM 4006 C CA . ASN B 1 32 ? 9.977 2.27 -8.625 1 85.12 32 ASN B CA 1
ATOM 4007 C C . ASN B 1 32 ? 9.781 2.734 -7.184 1 85.12 32 ASN B C 1
ATOM 4009 O O . ASN B 1 32 ? 8.758 3.33 -6.852 1 85.12 32 ASN B O 1
ATOM 4013 N N . ASP B 1 33 ? 10.656 2.459 -6.34 1 87.94 33 ASP B N 1
ATOM 4014 C CA . ASP B 1 33 ? 10.633 2.852 -4.934 1 87.94 33 ASP B CA 1
ATOM 4015 C C . ASP B 1 33 ? 11.898 3.615 -4.559 1 87.94 33 ASP B C 1
ATOM 4017 O O . ASP B 1 33 ? 13.008 3.133 -4.789 1 87.94 33 ASP B O 1
ATOM 4021 N N . PRO B 1 34 ? 11.703 4.758 -4.012 1 90.25 34 PRO B N 1
ATOM 4022 C CA . PRO B 1 34 ? 12.883 5.574 -3.703 1 90.25 34 PRO B CA 1
ATOM 4023 C C . PRO B 1 34 ? 13.828 4.898 -2.715 1 90.25 34 PRO B C 1
ATOM 4025 O O . PRO B 1 34 ? 15.047 5.039 -2.83 1 90.25 34 PRO B O 1
ATOM 4028 N N . ARG B 1 35 ? 13.328 4.184 -1.751 1 86.81 35 ARG B N 1
ATOM 4029 C CA . ARG B 1 35 ? 14.18 3.52 -0.767 1 86.81 35 ARG B CA 1
ATOM 4030 C C . ARG B 1 35 ? 14.992 2.398 -1.41 1 86.81 35 ARG B C 1
ATOM 4032 O O . ARG B 1 35 ? 16.172 2.209 -1.084 1 86.81 35 ARG B O 1
ATOM 4039 N N . SER B 1 36 ? 14.312 1.652 -2.271 1 86.94 36 SER B N 1
ATOM 4040 C CA . SER B 1 36 ? 15.031 0.615 -3 1 86.94 36 SER B CA 1
ATOM 4041 C C . SER B 1 36 ? 16.141 1.212 -3.854 1 86.94 36 SER B C 1
ATOM 4043 O O . SER B 1 36 ? 17.266 0.694 -3.875 1 86.94 36 SER B O 1
ATOM 4045 N N . SER B 1 37 ? 15.789 2.291 -4.543 1 90.38 37 SER B N 1
ATOM 4046 C CA . SER B 1 37 ? 16.797 2.967 -5.363 1 90.38 37 SER B CA 1
ATOM 4047 C C . SER B 1 37 ? 17.969 3.438 -4.523 1 90.38 37 SER B C 1
ATOM 4049 O O . SER B 1 37 ? 19.125 3.166 -4.855 1 90.38 37 SER B O 1
ATOM 4051 N N . LEU B 1 38 ? 17.656 4.082 -3.463 1 89.88 38 LEU B N 1
ATOM 4052 C CA . LEU B 1 38 ? 18.703 4.609 -2.586 1 89.88 38 LEU B CA 1
ATOM 4053 C C . LEU B 1 38 ? 19.547 3.48 -1.994 1 89.88 38 LEU B C 1
ATOM 4055 O O . LEU B 1 38 ? 20.766 3.604 -1.878 1 89.88 38 LEU B O 1
ATOM 4059 N N . LEU B 1 39 ? 18.922 2.383 -1.629 1 87.38 39 LEU B N 1
ATOM 4060 C CA . LEU B 1 39 ? 19.609 1.211 -1.101 1 87.38 39 LEU B CA 1
ATOM 4061 C C . LEU B 1 39 ? 20.641 0.698 -2.094 1 87.38 39 LEU B C 1
ATOM 4063 O O . LEU 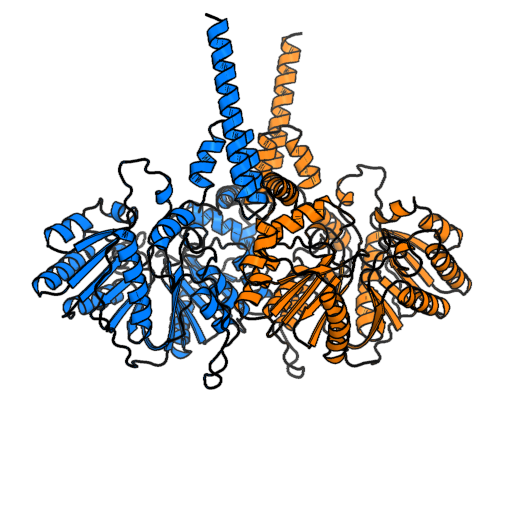B 1 39 ? 21.797 0.457 -1.725 1 87.38 39 LEU B O 1
ATOM 4067 N N . TRP B 1 40 ? 20.281 0.594 -3.32 1 89.19 40 TRP B N 1
ATOM 4068 C CA . TRP B 1 40 ? 21.188 0.066 -4.328 1 89.19 40 TRP B CA 1
ATOM 4069 C C . TRP B 1 40 ? 22.281 1.081 -4.656 1 89.19 40 TRP B C 1
ATOM 4071 O O . TRP B 1 40 ? 23.438 0.708 -4.906 1 89.19 40 TRP B O 1
ATOM 4081 N N . ILE B 1 41 ? 21.969 2.363 -4.664 1 91.88 41 ILE B N 1
ATOM 4082 C CA . ILE B 1 41 ? 22.953 3.41 -4.91 1 91.88 41 ILE B CA 1
ATOM 4083 C C . ILE B 1 41 ? 24.016 3.379 -3.818 1 91.88 41 ILE B C 1
ATOM 4085 O O . ILE B 1 41 ? 25.219 3.338 -4.113 1 91.88 41 ILE B O 1
ATOM 4089 N N . ILE B 1 42 ? 23.609 3.299 -2.584 1 89.12 42 ILE B N 1
ATOM 4090 C CA . ILE B 1 42 ? 24.547 3.277 -1.467 1 89.12 42 ILE B CA 1
ATOM 4091 C C . ILE B 1 42 ? 25.359 1.981 -1.498 1 89.12 42 ILE B C 1
ATOM 4093 O O . ILE B 1 42 ? 26.562 1.992 -1.266 1 89.12 42 ILE B O 1
ATOM 4097 N N . THR B 1 43 ? 24.688 0.875 -1.767 1 88.56 43 THR B N 1
ATOM 4098 C CA . THR B 1 43 ? 25.359 -0.419 -1.828 1 88.56 43 THR B CA 1
ATOM 4099 C C . THR B 1 43 ? 26.453 -0.415 -2.896 1 88.56 43 THR B C 1
ATOM 4101 O O . THR B 1 43 ? 27.562 -0.887 -2.658 1 88.56 43 THR B O 1
ATOM 4104 N N . CYS B 1 44 ? 26.188 0.177 -4.008 1 90.56 44 CYS B N 1
ATOM 4105 C CA . CYS B 1 44 ? 27.125 0.179 -5.117 1 90.56 44 CYS B CA 1
ATOM 4106 C C . CYS B 1 44 ? 28.328 1.072 -4.816 1 90.56 44 CYS B C 1
ATOM 4108 O O . CYS B 1 44 ? 29.438 0.779 -5.238 1 90.56 44 CYS B O 1
ATOM 4110 N N . PHE B 1 45 ? 28.125 2.158 -4.109 1 89.56 45 PHE B N 1
ATOM 4111 C CA . PHE B 1 45 ? 29.219 3.064 -3.807 1 89.56 45 PHE B CA 1
ATOM 4112 C C . PHE B 1 45 ? 30.016 2.576 -2.598 1 89.56 45 PHE B C 1
ATOM 4114 O O . PHE B 1 45 ? 31.219 2.801 -2.506 1 89.56 45 PHE B O 1
ATOM 4121 N N . SER B 1 46 ? 29.344 1.871 -1.685 1 86.81 46 SER B N 1
ATOM 4122 C CA . SER B 1 46 ? 30 1.367 -0.486 1 86.81 46 SER B CA 1
ATOM 4123 C C . SER B 1 46 ? 30.797 0.102 -0.786 1 86.81 46 SER B C 1
ATOM 4125 O O . SER B 1 46 ? 31.812 -0.171 -0.134 1 86.81 46 SER B O 1
ATOM 4127 N N . LEU B 1 47 ? 30.344 -0.725 -1.645 1 87.94 47 LEU B N 1
ATOM 4128 C CA . LEU B 1 47 ? 31.016 -1.946 -2.074 1 87.94 47 LEU B CA 1
ATOM 4129 C C . LEU B 1 47 ? 31.297 -1.917 -3.574 1 87.94 47 LEU B C 1
ATOM 4131 O O . LEU B 1 47 ? 30.625 -2.609 -4.348 1 87.94 47 LEU B O 1
ATOM 4135 N N . PRO B 1 48 ? 32.531 -1.261 -3.73 1 83.81 48 PRO B N 1
ATOM 4136 C CA . PRO B 1 48 ? 32.844 -1.153 -5.16 1 83.81 48 PRO B CA 1
ATOM 4137 C C . PRO B 1 48 ? 33.094 -2.51 -5.816 1 83.81 48 PRO B C 1
ATOM 4139 O O . PRO B 1 48 ? 33.562 -3.441 -5.16 1 83.81 48 PRO B O 1
ATOM 4142 N N . PHE B 1 49 ? 32.5 -2.797 -6.922 1 86.62 49 PHE B N 1
ATOM 4143 C CA . PHE B 1 49 ? 32.594 -4.027 -7.695 1 86.62 49 PHE B CA 1
ATOM 4144 C C . PHE B 1 49 ? 31.516 -5.012 -7.285 1 86.62 49 PHE B C 1
ATOM 4146 O O . PHE B 1 49 ? 30.703 -5.422 -8.109 1 86.62 49 PHE B O 1
ATOM 4153 N N . VAL B 1 50 ? 31.531 -5.359 -5.793 1 89.19 50 VAL B N 1
ATOM 4154 C CA . VAL B 1 50 ? 30.547 -6.328 -5.305 1 89.19 50 VAL B CA 1
ATOM 4155 C C . VAL B 1 50 ? 29.141 -5.754 -5.438 1 89.19 50 VAL B C 1
ATOM 4157 O O . VAL B 1 50 ? 28.203 -6.465 -5.824 1 89.19 50 VAL B O 1
ATOM 4160 N N . GLY B 1 51 ? 29.016 -4.535 -5.062 1 89.25 51 GLY B N 1
ATOM 4161 C CA . GLY B 1 51 ? 27.719 -3.881 -5.125 1 89.25 51 GLY B CA 1
ATOM 4162 C C . GLY B 1 51 ? 27.078 -3.949 -6.504 1 89.25 51 GLY B C 1
ATOM 4163 O O . GLY B 1 51 ? 25.969 -4.449 -6.652 1 89.25 51 GLY B O 1
ATOM 4164 N N . PRO B 1 52 ? 27.781 -3.537 -7.512 1 89.56 52 PRO B N 1
ATOM 4165 C CA . PRO B 1 52 ? 27.266 -3.613 -8.875 1 89.56 52 PRO B CA 1
ATOM 4166 C C . PRO B 1 52 ? 26.922 -5.043 -9.297 1 89.56 52 PRO B C 1
ATOM 4168 O O . PRO B 1 52 ? 25.922 -5.27 -9.984 1 89.56 52 PRO B O 1
ATOM 4171 N N . ILE B 1 53 ? 27.75 -5.934 -8.898 1 86.44 53 ILE B N 1
ATOM 4172 C CA . ILE B 1 53 ? 27.469 -7.332 -9.211 1 86.44 53 ILE B CA 1
ATOM 4173 C C . ILE B 1 53 ? 26.172 -7.773 -8.531 1 86.44 53 ILE B C 1
ATOM 4175 O O . ILE B 1 53 ? 25.328 -8.406 -9.156 1 86.44 53 ILE B O 1
ATOM 4179 N N . LEU B 1 54 ? 26.047 -7.398 -7.297 1 85.56 54 LEU B N 1
ATOM 4180 C CA . LEU B 1 54 ? 24.828 -7.734 -6.562 1 85.56 54 LEU B CA 1
ATOM 4181 C C . LEU B 1 54 ? 23.609 -7.094 -7.211 1 85.56 54 LEU B C 1
ATOM 4183 O O . LEU B 1 54 ? 22.547 -7.723 -7.305 1 85.56 54 LEU B O 1
ATOM 4187 N N . TYR B 1 55 ? 23.766 -5.855 -7.688 1 87.75 55 TYR B N 1
ATOM 4188 C CA . TYR B 1 55 ? 22.656 -5.148 -8.344 1 87.75 55 TYR B CA 1
ATOM 4189 C C . TYR B 1 55 ? 22.266 -5.844 -9.641 1 87.75 55 TYR B C 1
ATOM 4191 O O . TYR B 1 55 ? 21.078 -5.965 -9.945 1 87.75 55 TYR B O 1
ATOM 4199 N N . LEU B 1 56 ? 23.203 -6.281 -10.344 1 81.69 56 LEU B N 1
ATOM 4200 C CA . LEU B 1 56 ? 22.938 -6.949 -11.617 1 81.69 56 LEU B CA 1
ATOM 4201 C C . LEU B 1 56 ? 22.219 -8.273 -11.391 1 81.69 56 LEU B C 1
ATOM 4203 O O . LEU B 1 56 ? 21.359 -8.656 -12.188 1 81.69 56 LEU B O 1
ATOM 4207 N N . VAL B 1 57 ? 22.547 -8.875 -10.258 1 76.56 57 VAL B N 1
ATOM 4208 C CA . VAL B 1 57 ? 22 -10.203 -10.008 1 76.56 57 VAL B CA 1
ATOM 4209 C C . VAL B 1 57 ? 20.672 -10.086 -9.273 1 76.56 57 VAL B C 1
ATOM 4211 O O . VAL B 1 57 ? 19.719 -10.789 -9.602 1 76.56 57 VAL B O 1
ATOM 4214 N N . LEU B 1 58 ? 20.547 -9.094 -8.352 1 76.38 58 LEU B N 1
ATOM 4215 C CA . LEU B 1 58 ? 19.391 -9.07 -7.461 1 76.38 58 LEU B CA 1
ATOM 4216 C C . LEU B 1 58 ? 18.547 -7.816 -7.695 1 76.38 58 LEU B C 1
ATOM 4218 O O . LEU B 1 58 ? 17.391 -7.758 -7.285 1 76.38 58 LEU B O 1
ATOM 4222 N N . GLY B 1 59 ? 19.156 -6.875 -8.312 1 74.44 59 GLY B N 1
ATOM 4223 C CA . GLY B 1 59 ? 18.5 -5.574 -8.352 1 74.44 59 GLY B CA 1
ATOM 4224 C C . GLY B 1 59 ? 17.688 -5.352 -9.609 1 74.44 59 GLY B C 1
ATOM 4225 O O . GLY B 1 59 ? 16.781 -4.516 -9.625 1 74.44 59 GLY B O 1
ATOM 4226 N N . ILE B 1 60 ? 18.078 -5.949 -10.719 1 73 60 ILE B N 1
ATOM 4227 C CA . ILE B 1 60 ? 17.406 -5.719 -11.992 1 73 60 ILE B CA 1
ATOM 4228 C C . ILE B 1 60 ? 16.359 -6.812 -12.227 1 73 60 ILE B C 1
ATOM 4230 O O . ILE B 1 60 ? 16.672 -8 -12.141 1 73 60 ILE B O 1
ATOM 4234 N N . ASN B 1 61 ? 15.156 -6.297 -12.289 1 62.19 61 ASN B N 1
ATOM 4235 C CA . ASN B 1 61 ? 14.094 -7.242 -12.625 1 62.19 61 ASN B CA 1
ATOM 4236 C C . ASN B 1 61 ? 14.109 -7.598 -14.109 1 62.19 61 ASN B C 1
ATOM 4238 O O . ASN B 1 61 ? 13.445 -6.938 -14.906 1 62.19 61 ASN B O 1
ATOM 4242 N N . ARG B 1 62 ? 14.883 -8.414 -14.531 1 55.78 62 ARG B N 1
ATOM 4243 C CA . ARG B 1 62 ? 15.078 -8.781 -15.93 1 55.78 62 ARG B CA 1
ATOM 4244 C C . ARG B 1 62 ? 13.922 -9.648 -16.438 1 55.78 62 ARG B C 1
ATOM 4246 O O . ARG B 1 62 ? 13.719 -9.773 -17.641 1 55.78 62 ARG B O 1
ATOM 4253 N N . ALA B 1 63 ? 13.383 -10.242 -15.5 1 53.72 63 ALA B N 1
ATOM 4254 C CA . ALA B 1 63 ? 12.273 -11.086 -15.945 1 53.72 63 ALA B CA 1
ATOM 4255 C C . ALA B 1 63 ? 11.273 -10.281 -16.766 1 53.72 63 ALA B C 1
ATOM 4257 O O . ALA B 1 63 ? 10.742 -10.781 -17.766 1 53.72 63 ALA B O 1
ATOM 4258 N N . HIS B 1 64 ? 11.109 -9.031 -16.359 1 52.78 64 HIS B N 1
ATOM 4259 C CA . HIS B 1 64 ? 10.18 -8.18 -17.094 1 52.78 64 HIS B CA 1
ATOM 4260 C C . HIS B 1 64 ? 10.617 -8.008 -18.547 1 52.78 64 HIS B C 1
ATOM 4262 O O . HIS B 1 64 ? 9.797 -8.117 -19.469 1 52.78 64 HIS B O 1
ATOM 4268 N N . ASN B 1 65 ? 11.867 -7.887 -18.766 1 49.47 65 ASN B N 1
ATOM 4269 C CA . ASN B 1 65 ? 12.375 -7.598 -20.109 1 49.47 65 ASN B CA 1
ATOM 4270 C C . ASN B 1 65 ? 12.312 -8.828 -21 1 49.47 65 ASN B C 1
ATOM 4272 O O . ASN B 1 65 ? 11.984 -8.719 -22.188 1 49.47 65 ASN B O 1
ATOM 4276 N N . LYS B 1 66 ? 12.617 -9.93 -20.484 1 49.91 66 LYS B N 1
ATOM 4277 C CA . LYS B 1 66 ? 12.594 -11.148 -21.297 1 49.91 66 LYS B CA 1
ATOM 4278 C C . LYS B 1 66 ? 11.172 -11.539 -21.656 1 49.91 66 LYS B C 1
ATOM 4280 O O . LYS B 1 66 ? 10.898 -11.945 -22.797 1 49.91 66 LYS B O 1
ATOM 4285 N N . VAL B 1 67 ? 10.406 -11.391 -20.625 1 51.53 67 VAL B N 1
ATOM 4286 C CA . VAL B 1 67 ? 9.016 -11.75 -20.891 1 51.53 67 VAL B CA 1
ATOM 4287 C C . VAL B 1 67 ? 8.438 -10.82 -21.953 1 51.53 67 VAL B C 1
ATOM 4289 O O . VAL B 1 67 ? 7.719 -11.258 -22.859 1 51.53 67 VAL B O 1
ATOM 4292 N N . LEU B 1 68 ? 8.859 -9.523 -21.75 1 48.72 68 LEU B N 1
ATOM 4293 C CA . LEU B 1 68 ? 8.406 -8.57 -22.75 1 48.72 68 LEU B CA 1
ATOM 4294 C C . LEU B 1 68 ? 8.992 -8.906 -24.125 1 48.72 68 LEU B C 1
ATOM 4296 O O . LEU B 1 68 ? 8.312 -8.773 -25.141 1 48.72 68 LEU B O 1
ATOM 4300 N N . SER B 1 69 ? 10.281 -9.234 -24.078 1 46.62 69 SER B N 1
ATOM 4301 C CA . SER B 1 69 ? 10.906 -9.578 -25.344 1 46.62 69 SER B CA 1
ATOM 4302 C C . SER B 1 69 ? 10.289 -10.844 -25.938 1 46.62 69 SER B C 1
ATOM 4304 O O . SER B 1 69 ? 10.133 -10.945 -27.156 1 46.62 69 SER B O 1
ATOM 4306 N N . LEU B 1 70 ? 10.141 -11.688 -25.078 1 44.94 70 LEU B N 1
ATOM 4307 C CA . LEU B 1 70 ? 9.492 -12.914 -25.531 1 44.94 70 LEU B CA 1
ATOM 4308 C C . LEU B 1 70 ? 8.023 -12.664 -25.875 1 44.94 70 LEU B C 1
ATOM 4310 O O . LEU B 1 70 ? 7.473 -13.289 -26.781 1 44.94 70 LEU B O 1
ATOM 4314 N N . GLY B 1 71 ? 7.344 -11.93 -24.922 1 44.03 71 GLY B N 1
ATOM 4315 C CA . GLY B 1 71 ? 5.938 -11.617 -25.109 1 44.03 71 GLY B CA 1
ATOM 4316 C C . GLY B 1 71 ? 5.684 -10.625 -26.219 1 44.03 71 GLY B C 1
ATOM 4317 O O . GLY B 1 71 ? 4.539 -10.258 -26.5 1 44.03 71 GLY B O 1
ATOM 4318 N N . ALA B 1 72 ? 6.605 -9.695 -26.609 1 40.03 72 ALA B N 1
ATOM 4319 C CA . ALA B 1 72 ? 6.355 -8.93 -27.828 1 40.03 72 ALA B CA 1
ATOM 4320 C C . ALA B 1 72 ? 5.832 -9.836 -28.953 1 40.03 72 ALA B C 1
ATOM 4322 O O . ALA B 1 72 ? 5.199 -9.367 -29.891 1 40.03 72 ALA B O 1
ATOM 4323 N N . VAL B 1 73 ? 6.297 -10.93 -29.109 1 34.81 73 VAL B N 1
ATOM 4324 C CA . VAL B 1 73 ? 5.77 -11.734 -30.203 1 34.81 73 VAL B CA 1
ATOM 4325 C C . VAL B 1 73 ? 4.363 -12.211 -29.859 1 34.81 73 VAL B C 1
ATOM 4327 O O . VAL B 1 73 ? 3.611 -12.633 -30.75 1 34.81 73 VAL B O 1
ATOM 4330 N N . ALA B 1 74 ? 4.121 -12.812 -28.688 1 35.75 74 ALA B N 1
ATOM 4331 C CA . ALA B 1 74 ? 2.764 -13.352 -28.672 1 35.75 74 ALA B CA 1
ATOM 4332 C C . ALA B 1 74 ? 1.73 -12.242 -28.859 1 35.75 74 ALA B C 1
ATOM 4334 O O . ALA B 1 74 ? 1.998 -11.078 -28.547 1 35.75 74 ALA B O 1
ATOM 4335 N N . ASP B 1 75 ? 0.337 -12.508 -29.25 1 33.19 75 ASP B N 1
ATOM 4336 C CA . ASP B 1 75 ? -0.81 -11.727 -29.703 1 33.19 75 ASP B CA 1
ATOM 4337 C C . ASP B 1 75 ? -1.043 -10.516 -28.797 1 33.19 75 ASP B C 1
ATOM 4339 O O . ASP B 1 75 ? -0.899 -10.617 -27.578 1 33.19 75 ASP B O 1
ATOM 4343 N N . THR B 1 76 ? -1.009 -9.148 -29.203 1 33.75 76 THR B N 1
ATOM 4344 C CA . THR B 1 76 ? -1.707 -7.875 -29.047 1 33.75 76 THR B CA 1
ATOM 4345 C C . THR B 1 76 ? -2.98 -8.055 -28.234 1 33.75 76 THR B C 1
ATOM 4347 O O . THR B 1 76 ? -3.648 -7.074 -27.891 1 33.75 76 THR B O 1
ATOM 4350 N N . SER B 1 77 ? -3.664 -9.109 -28.297 1 32.78 77 SER B N 1
ATOM 4351 C CA . SER B 1 77 ? -4.938 -9.195 -27.594 1 32.78 77 SER B CA 1
ATOM 4352 C C . SER B 1 77 ? -4.742 -9.102 -26.078 1 32.78 77 SER B C 1
ATOM 4354 O O . SER B 1 77 ? -5.688 -8.812 -25.344 1 32.78 77 SER B O 1
ATOM 4356 N N . LEU B 1 78 ? -3.705 -9.703 -25.547 1 34.34 78 LEU B N 1
ATOM 4357 C CA . LEU B 1 78 ? -3.477 -9.484 -24.125 1 34.34 78 LEU B CA 1
ATOM 4358 C C . LEU B 1 78 ? -2.701 -8.195 -23.891 1 34.34 78 LEU B C 1
ATOM 4360 O O . LEU B 1 78 ? -2.057 -8.031 -22.859 1 34.34 78 LEU B O 1
ATOM 4364 N N . SER B 1 79 ? -2.053 -7.562 -24.812 1 36.66 79 SER B N 1
ATOM 4365 C CA . SER B 1 79 ? -1.484 -6.246 -24.547 1 36.66 79 SER B CA 1
ATOM 4366 C C . SER B 1 79 ? -2.334 -5.469 -23.531 1 36.66 79 SER B C 1
ATOM 4368 O O . SER B 1 79 ? -3.365 -4.898 -23.906 1 36.66 79 SER B O 1
ATOM 4370 N N . THR B 1 80 ? -2.568 -6.035 -22.438 1 37.28 80 THR B N 1
ATOM 4371 C CA . THR B 1 80 ? -3.43 -5.703 -21.312 1 37.28 80 THR B CA 1
ATOM 4372 C C . THR B 1 80 ? -3.115 -4.305 -20.781 1 37.28 80 THR B C 1
ATOM 4374 O O . THR B 1 80 ? -2.289 -4.145 -19.891 1 37.28 80 THR B O 1
ATOM 4377 N N . THR B 1 81 ? -2.58 -3.383 -21.625 1 38.81 81 THR B N 1
ATOM 4378 C CA . THR B 1 81 ? -2.895 -2.137 -20.938 1 38.81 81 THR B CA 1
ATOM 4379 C C . THR B 1 81 ? -4.285 -2.203 -20.312 1 38.81 81 THR B C 1
ATOM 4381 O O . THR B 1 81 ? -5.254 -2.576 -20.969 1 38.81 81 THR B O 1
ATOM 4384 N N . PRO B 1 82 ? -4.305 -2.33 -19.109 1 39.91 82 PRO B N 1
ATOM 4385 C CA . PRO B 1 82 ? -5.668 -2.293 -18.578 1 39.91 82 PRO B CA 1
ATOM 4386 C C . PRO B 1 82 ? -6.586 -1.362 -19.359 1 39.91 82 PRO B C 1
ATOM 4388 O O . PRO B 1 82 ? -6.227 -0.213 -19.625 1 39.91 82 PRO B O 1
ATOM 4391 N N . LYS B 1 83 ? -7.207 -1.735 -20.453 1 40.94 83 LYS B N 1
ATOM 4392 C CA . LYS B 1 83 ? -8.258 -0.858 -20.969 1 40.94 83 LYS B CA 1
ATOM 4393 C C . LYS B 1 83 ? -9.375 -0.68 -19.938 1 40.94 83 LYS B C 1
ATOM 4395 O O . LYS B 1 83 ? -9.953 -1.661 -19.469 1 40.94 83 LYS B O 1
ATOM 4400 N N . PRO B 1 84 ? -9.352 0.523 -19.359 1 38.62 84 PRO B N 1
ATOM 4401 C CA . PRO B 1 84 ? -10.562 0.72 -18.547 1 38.62 84 PRO B CA 1
ATOM 4402 C C . PRO B 1 84 ? -11.812 0.134 -19.203 1 38.62 84 PRO B C 1
ATOM 4404 O O . PRO B 1 84 ? -11.906 0.1 -20.438 1 38.62 84 PRO B O 1
ATOM 4407 N N . ILE B 1 85 ? -12.508 -0.815 -18.609 1 40.25 85 ILE B N 1
ATOM 4408 C CA . ILE B 1 85 ? -13.758 -1.4 -19.078 1 40.25 85 ILE B CA 1
ATOM 4409 C C . ILE B 1 85 ? -14.664 -0.301 -19.625 1 40.25 85 ILE B C 1
ATOM 4411 O O . ILE B 1 85 ? -15.125 0.562 -18.875 1 40.25 85 ILE B O 1
ATOM 4415 N N . THR B 1 86 ? -14.5 0.291 -20.75 1 37.53 86 THR B N 1
ATOM 4416 C CA . THR B 1 86 ? -15.523 1.191 -21.281 1 37.53 86 THR B CA 1
ATOM 4417 C C . THR B 1 86 ? -16.922 0.591 -21.109 1 37.53 86 THR B C 1
ATOM 4419 O O . THR B 1 86 ? -17.812 1.24 -20.562 1 37.53 86 THR B O 1
ATOM 4422 N N . SER B 1 87 ? -17.547 -0.024 -22.359 1 36 87 SER B N 1
ATOM 4423 C CA . SER B 1 87 ? -18.969 -0.259 -22.578 1 36 87 SER B CA 1
ATOM 4424 C C . SER B 1 87 ? -19.438 -1.541 -21.891 1 36 87 SER B C 1
ATOM 4426 O O . SER B 1 87 ? -19 -2.637 -22.266 1 36 87 SER B O 1
ATOM 4428 N N . VAL B 1 88 ? -19.594 -1.544 -20.688 1 37.41 88 VAL B N 1
ATOM 4429 C CA . VAL B 1 88 ? -20.438 -2.6 -20.125 1 37.41 88 VAL B CA 1
ATOM 4430 C C . VAL B 1 88 ? -21.672 -2.775 -21 1 37.41 88 VAL B C 1
ATOM 4432 O O . VAL B 1 88 ? -22.359 -1.8 -21.312 1 37.41 88 VAL B O 1
ATOM 4435 N N . ASP B 1 89 ? -21.828 -3.732 -21.641 1 38.12 89 ASP B N 1
ATOM 4436 C CA . ASP B 1 89 ? -23.141 -3.984 -22.203 1 38.12 89 ASP B CA 1
ATOM 4437 C C . ASP B 1 89 ? -24.25 -3.721 -21.172 1 38.12 89 ASP B C 1
ATOM 4439 O O . ASP B 1 89 ? -24.234 -4.305 -20.094 1 38.12 89 ASP B O 1
ATOM 4443 N N . LYS B 1 90 ? -25.031 -2.76 -21.281 1 43.56 90 LYS B N 1
ATOM 4444 C CA . LYS B 1 90 ? -26.156 -2.309 -20.469 1 43.56 90 LYS B CA 1
ATOM 4445 C C . LYS B 1 90 ? -27 -3.488 -20 1 43.56 90 LYS B C 1
ATOM 4447 O O . LYS B 1 90 ? -27.922 -3.318 -19.188 1 43.56 90 LYS B O 1
ATOM 4452 N N . LYS B 1 91 ? -27.125 -4.5 -20.672 1 44.66 91 LYS B N 1
ATOM 4453 C CA . LYS B 1 91 ? -28.062 -5.574 -20.359 1 44.66 91 LYS B CA 1
ATOM 4454 C C . LYS B 1 91 ? -27.484 -6.508 -19.297 1 44.66 91 LYS B C 1
ATOM 4456 O O . LYS B 1 91 ? -28.156 -7.438 -18.844 1 44.66 91 LYS B O 1
ATOM 4461 N N . SER B 1 92 ? -26.109 -6.715 -18.969 1 47.72 92 SER B N 1
ATOM 4462 C CA . SER B 1 92 ? -25.516 -7.621 -18 1 47.72 92 SER B CA 1
ATOM 4463 C C . SER B 1 92 ? -25.531 -7.02 -16.594 1 47.72 92 SER B C 1
ATOM 4465 O O . SER B 1 92 ? -25.625 -5.801 -16.438 1 47.72 92 SER B O 1
ATOM 4467 N N . ARG B 1 93 ? -25.719 -7.75 -15.5 1 57.78 93 ARG B N 1
ATOM 4468 C CA . ARG B 1 93 ? -25.734 -7.34 -14.102 1 57.78 93 ARG B CA 1
ATOM 4469 C C . ARG B 1 93 ? -24.516 -6.477 -13.773 1 57.78 93 ARG B C 1
ATOM 4471 O O . ARG B 1 93 ? -23.391 -6.789 -14.188 1 57.78 93 ARG B O 1
ATOM 4478 N N . PRO B 1 94 ? -24.797 -5.375 -13.258 1 72.25 94 PRO B N 1
ATOM 4479 C CA . PRO B 1 94 ? -23.703 -4.457 -12.922 1 72.25 94 PRO B CA 1
ATOM 4480 C C . PRO B 1 94 ? -22.609 -5.121 -12.094 1 72.25 94 PRO B C 1
ATOM 4482 O O . PRO B 1 94 ? -22.906 -5.855 -11.148 1 72.25 94 PRO B O 1
ATOM 4485 N N . LEU B 1 95 ? -21.406 -5.07 -12.547 1 80.56 95 LEU B N 1
ATOM 4486 C CA . LEU B 1 95 ? -20.25 -5.633 -11.867 1 80.56 95 LEU B CA 1
ATOM 4487 C C . LEU B 1 95 ? -19.938 -4.859 -10.594 1 80.56 95 LEU B C 1
ATOM 4489 O O . LEU B 1 95 ? -20.062 -3.631 -10.562 1 80.56 95 LEU B O 1
ATOM 4493 N N . SER B 1 96 ? -19.688 -5.629 -9.578 1 89.38 96 SER B N 1
ATOM 4494 C CA . SER B 1 96 ? -19.172 -5.008 -8.359 1 89.38 96 SER B CA 1
ATOM 4495 C C . SER B 1 96 ? -17.828 -4.348 -8.602 1 89.38 96 SER B C 1
ATOM 4497 O O . SER B 1 96 ? -17.156 -4.625 -9.602 1 89.38 96 SER B O 1
ATOM 4499 N N . PRO B 1 97 ? -17.406 -3.412 -7.801 1 90.44 97 PRO B N 1
ATOM 4500 C CA . PRO B 1 97 ? -16.078 -2.791 -7.938 1 90.44 97 PRO B CA 1
ATOM 4501 C C . PRO B 1 97 ? -14.953 -3.814 -8.039 1 90.44 97 PRO B C 1
ATOM 4503 O O . PRO B 1 97 ? -14.039 -3.654 -8.852 1 90.44 97 PRO B O 1
ATOM 4506 N N . HIS B 1 98 ? -15.023 -4.883 -7.266 1 94.25 98 HIS B N 1
ATOM 4507 C CA . HIS B 1 98 ? -14 -5.922 -7.332 1 94.25 98 HIS B CA 1
ATOM 4508 C C . HIS B 1 98 ? -14 -6.605 -8.695 1 94.25 98 HIS B C 1
ATOM 4510 O O . HIS B 1 98 ? -12.945 -6.82 -9.289 1 94.25 98 HIS B O 1
ATOM 4516 N N . GLN B 1 99 ? -15.188 -6.941 -9.188 1 94.25 99 GLN B N 1
ATOM 4517 C CA . GLN B 1 99 ? -15.297 -7.617 -10.477 1 94.25 99 GLN B CA 1
ATOM 4518 C C . GLN B 1 99 ? -14.766 -6.738 -11.602 1 94.25 99 GLN B C 1
ATOM 4520 O O . GLN B 1 99 ? -14.133 -7.234 -12.539 1 94.25 99 GLN B O 1
ATOM 4525 N N . ARG B 1 100 ? -14.984 -5.434 -11.492 1 92.69 100 ARG B N 1
ATOM 4526 C CA . ARG B 1 100 ? -14.484 -4.492 -12.484 1 92.69 100 ARG B CA 1
ATOM 4527 C C . ARG B 1 100 ? -12.961 -4.457 -12.484 1 92.69 100 ARG B C 1
ATOM 4529 O O . ARG B 1 100 ? -12.328 -4.484 -13.539 1 92.69 100 ARG B O 1
ATOM 4536 N N . LEU B 1 101 ? -12.422 -4.379 -11.281 1 93.81 101 LEU B N 1
ATOM 4537 C CA . LEU B 1 101 ? -10.969 -4.34 -11.172 1 93.81 101 LEU B CA 1
ATOM 4538 C C . LEU B 1 101 ? -10.344 -5.617 -11.727 1 93.81 101 LEU B C 1
ATOM 4540 O O . LEU B 1 101 ? -9.375 -5.562 -12.484 1 93.81 101 LEU B O 1
ATOM 4544 N N . SER B 1 102 ? -10.891 -6.762 -11.305 1 93.81 102 SER B N 1
ATOM 4545 C CA . SER B 1 102 ? -10.359 -8.047 -11.75 1 93.81 102 SER B CA 1
ATOM 4546 C C . SER B 1 102 ? -10.422 -8.172 -13.266 1 93.81 102 SER B C 1
ATOM 4548 O O . SER B 1 102 ? -9.477 -8.648 -13.898 1 93.81 102 SER B O 1
ATOM 4550 N N . LEU B 1 103 ? -11.516 -7.73 -13.859 1 92.69 103 LEU B N 1
ATOM 4551 C CA . LEU B 1 103 ? -11.648 -7.734 -15.312 1 92.69 103 LEU B CA 1
ATOM 4552 C C . LEU B 1 103 ? -10.57 -6.859 -15.953 1 92.69 103 LEU B C 1
ATOM 4554 O O . LEU B 1 103 ? -9.922 -7.273 -16.906 1 92.69 103 LEU B O 1
ATOM 4558 N N . ALA B 1 104 ? -10.375 -5.742 -15.422 1 89.75 104 ALA B N 1
ATOM 4559 C CA . ALA B 1 104 ? -9.445 -4.77 -15.992 1 89.75 104 ALA B CA 1
ATOM 4560 C C . ALA B 1 104 ? -8.016 -5.297 -15.961 1 89.75 104 ALA B C 1
ATOM 4562 O O . ALA B 1 104 ? -7.258 -5.117 -16.922 1 89.75 104 ALA B O 1
ATOM 4563 N N . VAL B 1 105 ? -7.645 -5.961 -14.891 1 90.44 105 VAL B N 1
ATOM 4564 C CA . VAL B 1 105 ? -6.238 -6.301 -14.711 1 90.44 105 VAL B CA 1
ATOM 4565 C C . VAL B 1 105 ? -5.949 -7.668 -15.336 1 90.44 105 VAL B C 1
ATOM 4567 O O . VAL B 1 105 ? -4.828 -7.938 -15.766 1 90.44 105 VAL B O 1
ATOM 4570 N N . THR B 1 106 ? -6.98 -8.547 -15.383 1 90.31 106 THR B N 1
ATOM 4571 C CA . THR B 1 106 ? -6.766 -9.883 -15.938 1 90.31 106 THR B CA 1
ATOM 4572 C C . THR B 1 106 ? -7.055 -9.891 -17.438 1 90.31 106 THR B C 1
ATOM 4574 O O . THR B 1 106 ? -6.535 -10.742 -18.172 1 90.31 106 THR B O 1
ATOM 4577 N N . GLY B 1 107 ? -7.992 -9.023 -17.828 1 88.5 107 GLY B N 1
ATOM 4578 C CA . GLY B 1 107 ? -8.469 -9.031 -19.203 1 88.5 107 GLY B CA 1
ATOM 4579 C C . GLY B 1 107 ? -9.438 -10.164 -19.5 1 88.5 107 GLY B C 1
ATOM 4580 O O . GLY B 1 107 ? -9.797 -10.383 -20.656 1 88.5 107 GLY B O 1
ATOM 4581 N N . LEU B 1 108 ? -9.828 -10.938 -18.484 1 91.31 108 LEU B N 1
ATOM 4582 C CA . LEU B 1 108 ? -10.703 -12.094 -18.672 1 91.31 108 LEU B CA 1
ATOM 4583 C C . LEU B 1 108 ? -12.055 -11.859 -18.016 1 91.31 108 LEU B C 1
ATOM 4585 O O . LEU B 1 108 ? -12.133 -11.312 -16.906 1 91.31 108 LEU B O 1
ATOM 4589 N N . PRO B 1 109 ? -13.062 -12.219 -18.656 1 91.44 109 PRO B N 1
ATOM 4590 C CA . PRO B 1 109 ? -14.391 -12.094 -18.047 1 91.44 109 PRO B CA 1
ATOM 4591 C C . PRO B 1 109 ? -14.68 -13.188 -17.031 1 91.44 109 PRO B C 1
ATOM 4593 O O . PRO B 1 109 ? -14.008 -14.227 -17.016 1 91.44 109 PRO B O 1
ATOM 4596 N N . LEU B 1 110 ? -15.625 -12.898 -16.188 1 93.75 110 LEU B N 1
ATOM 4597 C CA . LEU B 1 110 ? -16.141 -13.93 -15.289 1 93.75 110 LEU B CA 1
ATOM 4598 C C . LEU B 1 110 ? -16.969 -14.961 -16.062 1 93.75 110 LEU B C 1
ATOM 4600 O O . LEU B 1 110 ? -17.859 -14.602 -16.828 1 93.75 110 LEU B O 1
ATOM 4604 N N . SER B 1 111 ? -16.609 -16.219 -15.883 1 94.88 111 SER B N 1
ATOM 4605 C CA . SER B 1 111 ? -17.344 -17.281 -16.562 1 94.88 111 SER B CA 1
ATOM 4606 C C . SER B 1 111 ? -18.312 -17.969 -15.609 1 94.88 111 SER B C 1
ATOM 4608 O O . SER B 1 111 ? -17.938 -18.359 -14.5 1 94.88 111 SER B O 1
ATOM 4610 N N . GLU B 1 112 ? -19.5 -18.172 -16.062 1 95.12 112 GLU B N 1
ATOM 4611 C CA . GLU B 1 112 ? -20.516 -18.828 -15.25 1 95.12 112 GLU B CA 1
ATOM 4612 C C . GLU B 1 112 ? -20.656 -20.297 -15.617 1 95.12 112 GLU B C 1
ATOM 4614 O O . GLU B 1 112 ? -20.125 -20.75 -16.625 1 95.12 112 GLU B O 1
ATOM 4619 N N . GLY B 1 113 ? -21.281 -21.094 -14.734 1 96.75 113 GLY B N 1
ATOM 4620 C CA . GLY B 1 113 ? -21.672 -22.453 -15.055 1 96.75 113 GLY B CA 1
ATOM 4621 C C . GLY B 1 113 ? -20.562 -23.469 -14.773 1 96.75 113 GLY B C 1
ATOM 4622 O O . GLY B 1 113 ? -20.531 -24.531 -15.383 1 96.75 113 GLY B O 1
ATOM 4623 N N . ASN B 1 114 ? -19.688 -23.125 -13.852 1 97.88 114 ASN B N 1
ATOM 4624 C CA . ASN B 1 114 ? -18.562 -24.016 -13.562 1 97.88 114 ASN B CA 1
ATOM 4625 C C . ASN B 1 114 ? -18.859 -24.922 -12.367 1 97.88 114 ASN B C 1
ATOM 4627 O O . ASN B 1 114 ? -19.656 -24.547 -11.492 1 97.88 114 ASN B O 1
ATOM 4631 N N . GLN B 1 115 ? -18.297 -26.031 -12.398 1 98.38 115 GLN B N 1
ATOM 4632 C CA . GLN B 1 115 ? -18.297 -26.953 -11.273 1 98.38 115 GLN B CA 1
ATOM 4633 C C . GLN B 1 115 ? -16.891 -27.141 -10.719 1 98.38 115 GLN B C 1
ATOM 4635 O O . GLN B 1 115 ? -15.953 -27.422 -11.469 1 98.38 115 GLN B O 1
ATOM 4640 N N . ILE B 1 116 ? -16.781 -26.953 -9.414 1 98.5 116 ILE B N 1
ATOM 4641 C CA . ILE B 1 116 ? -15.477 -27.109 -8.766 1 98.5 116 ILE B CA 1
ATOM 4642 C C . ILE B 1 116 ? -15.57 -28.188 -7.691 1 98.5 116 ILE B C 1
ATOM 4644 O O . ILE B 1 116 ? -16.453 -28.156 -6.836 1 98.5 116 ILE B O 1
ATOM 4648 N N . GLN B 1 117 ? -14.695 -29.125 -7.727 1 98.19 117 GLN B N 1
ATOM 4649 C CA . GLN B 1 117 ? -14.602 -30.172 -6.719 1 98.19 117 GLN B CA 1
ATOM 4650 C C . GLN B 1 117 ? -13.328 -30.016 -5.887 1 98.19 117 GLN B C 1
ATOM 4652 O O . GLN B 1 117 ? -12.25 -29.797 -6.434 1 98.19 117 GLN B O 1
ATOM 4657 N N . ILE B 1 118 ? -13.492 -30.125 -4.59 1 98.44 118 ILE B N 1
ATOM 4658 C CA . ILE B 1 118 ? -12.367 -30.062 -3.672 1 98.44 118 ILE B CA 1
ATOM 4659 C C . ILE B 1 118 ? -11.711 -31.438 -3.561 1 98.44 118 ILE B C 1
ATOM 4661 O O . ILE B 1 118 ? -12.367 -32.406 -3.229 1 98.44 118 ILE B O 1
ATOM 4665 N N . LEU B 1 119 ? -10.461 -31.5 -3.879 1 98.5 119 LEU B N 1
ATOM 4666 C CA . LEU B 1 119 ? -9.695 -32.75 -3.717 1 98.5 119 LEU B CA 1
ATOM 4667 C C . LEU B 1 119 ? -8.617 -32.562 -2.65 1 98.5 119 LEU B C 1
ATOM 4669 O O . LEU B 1 119 ? -7.562 -31.984 -2.912 1 98.5 119 LEU B O 1
ATOM 4673 N N . SER B 1 120 ? -8.812 -33.188 -1.526 1 96.25 120 SER B N 1
ATOM 4674 C CA . SER B 1 120 ? -7.934 -33 -0.376 1 96.25 120 SER B CA 1
ATOM 4675 C C . SER B 1 120 ? -6.793 -34.031 -0.404 1 96.25 120 SER B C 1
ATOM 4677 O O . SER B 1 120 ? -7.027 -35.219 -0.441 1 96.25 120 SER B O 1
ATOM 4679 N N . GLN B 1 121 ? -5.594 -33.562 -0.404 1 96.62 121 GLN B N 1
ATOM 4680 C CA . GLN B 1 121 ? -4.387 -34.375 -0.318 1 96.62 121 GLN B CA 1
ATOM 4681 C C . GLN B 1 121 ? -4.227 -35.25 -1.553 1 96.62 121 GLN B C 1
ATOM 4683 O O . GLN B 1 121 ? -5.082 -35.25 -2.439 1 96.62 121 GLN B O 1
ATOM 4688 N N . GLY B 1 122 ? -3.072 -35.938 -1.551 1 97.25 122 GLY B N 1
ATOM 4689 C CA . GLY B 1 122 ? -2.76 -36.812 -2.686 1 97.25 122 GLY B CA 1
ATOM 4690 C C . GLY B 1 122 ? -3.695 -38 -2.812 1 97.25 122 GLY B C 1
ATOM 4691 O O . GLY B 1 122 ? -3.961 -38.469 -3.92 1 97.25 122 GLY B O 1
ATOM 4692 N N . GLU B 1 123 ? -4.258 -38.375 -1.718 1 97.25 123 GLU B N 1
ATOM 4693 C CA . GLU B 1 123 ? -5.121 -39.562 -1.684 1 97.25 123 GLU B CA 1
ATOM 4694 C C . GLU B 1 123 ? -6.355 -39.344 -2.561 1 97.25 123 GLU B C 1
ATOM 4696 O O . GLU B 1 123 ? -6.863 -40.312 -3.15 1 97.25 123 GLU B O 1
ATOM 4701 N N . ASN B 1 124 ? -6.848 -38.125 -2.631 1 97.88 124 ASN B N 1
ATOM 4702 C CA . ASN B 1 124 ? -8.031 -37.844 -3.432 1 97.88 124 ASN B CA 1
ATOM 4703 C C . ASN B 1 124 ? -7.672 -37.219 -4.77 1 97.88 124 ASN B C 1
ATOM 4705 O O . ASN B 1 124 ? -8.305 -37.5 -5.785 1 97.88 124 ASN B O 1
ATOM 4709 N N . ALA B 1 125 ? -6.66 -36.469 -4.816 1 98.56 125 ALA B N 1
ATOM 4710 C CA . ALA B 1 125 ? -6.309 -35.688 -6 1 98.56 125 ALA B CA 1
ATOM 4711 C C . ALA B 1 125 ? -5.688 -36.594 -7.074 1 98.56 125 ALA B C 1
ATOM 4713 O O . ALA B 1 125 ? -6.09 -36.531 -8.242 1 98.56 125 ALA B O 1
ATOM 4714 N N . TYR B 1 126 ? -4.715 -37.438 -6.734 1 98.56 126 TYR B N 1
ATOM 4715 C CA . TYR B 1 126 ? -3.932 -38.188 -7.719 1 98.56 126 TYR B CA 1
ATOM 4716 C C . TYR B 1 126 ? -4.801 -39.188 -8.453 1 98.56 126 TYR B C 1
ATOM 4718 O O . TYR B 1 126 ? -4.773 -39.25 -9.688 1 98.56 126 TYR B O 1
ATOM 4726 N N . PRO B 1 127 ? -5.648 -39.938 -7.711 1 98.5 127 PRO B N 1
ATOM 4727 C CA . PRO B 1 127 ? -6.523 -40.844 -8.453 1 98.5 127 PRO B CA 1
ATOM 4728 C C . PRO B 1 127 ? -7.441 -40.125 -9.438 1 98.5 127 PRO B C 1
ATOM 4730 O O . PRO B 1 127 ? -7.672 -40.594 -10.547 1 98.5 127 PRO B O 1
ATOM 4733 N N . ALA B 1 128 ? -7.984 -38.969 -9.016 1 98.69 128 ALA B N 1
ATOM 4734 C CA . ALA B 1 128 ? -8.867 -38.219 -9.891 1 98.69 128 ALA B CA 1
ATOM 4735 C C . ALA B 1 128 ? -8.109 -37.719 -11.125 1 98.69 128 ALA B C 1
ATOM 4737 O O . ALA B 1 128 ? -8.633 -37.75 -12.242 1 98.69 128 ALA B O 1
ATOM 4738 N N . MET B 1 129 ? -6.938 -37.25 -10.977 1 98.81 129 MET B N 1
ATOM 4739 C CA . MET B 1 129 ? -6.102 -36.75 -12.07 1 98.81 129 MET B CA 1
ATOM 4740 C C . MET B 1 129 ? -5.738 -37.875 -13.023 1 98.81 129 MET B C 1
ATOM 4742 O O . MET B 1 129 ? -5.867 -37.75 -14.234 1 98.81 129 MET B O 1
ATOM 4746 N N . LEU B 1 130 ? -5.297 -39 -12.43 1 98.75 130 LEU B N 1
ATOM 4747 C CA . LEU B 1 130 ? -4.906 -40.156 -13.234 1 98.75 130 LEU B CA 1
ATOM 4748 C C . LEU B 1 130 ? -6.094 -40.688 -14.031 1 98.75 130 LEU B C 1
ATOM 4750 O O . LEU B 1 130 ? -5.945 -41.031 -15.195 1 98.75 130 LEU B O 1
ATOM 4754 N N . LYS B 1 131 ? -7.223 -40.719 -13.375 1 98.69 131 LYS B N 1
ATOM 4755 C CA . LYS B 1 131 ? -8.43 -41.156 -14.07 1 98.69 131 LYS B CA 1
ATOM 4756 C C . LYS B 1 131 ? -8.695 -40.281 -15.297 1 98.69 131 LYS B C 1
ATOM 4758 O O . LYS B 1 131 ? -9.023 -40.781 -16.359 1 98.69 131 LYS B O 1
ATOM 4763 N N . SER B 1 132 ? -8.602 -39 -15.148 1 98.56 132 SER B N 1
ATOM 4764 C CA . SER B 1 132 ? -8.836 -38.062 -16.25 1 98.56 132 SER B CA 1
ATOM 4765 C C . SER B 1 132 ? -7.848 -38.312 -17.391 1 98.56 132 SER B C 1
ATOM 4767 O O . SER B 1 132 ? -8.211 -38.219 -18.562 1 98.56 132 SER B O 1
ATOM 4769 N N . ILE B 1 133 ? -6.582 -38.562 -17.094 1 98.75 133 ILE B N 1
ATOM 4770 C CA . ILE B 1 133 ? -5.566 -38.875 -18.109 1 98.75 133 ILE B CA 1
ATOM 4771 C C . ILE B 1 133 ? -5.918 -40.156 -18.844 1 98.75 133 ILE B C 1
ATOM 4773 O O . ILE B 1 133 ? -5.871 -40.219 -20.078 1 98.75 133 ILE B O 1
ATOM 4777 N N . HIS B 1 134 ? -6.297 -41.156 -18.078 1 98.56 134 HIS B N 1
ATOM 4778 C CA . HIS B 1 134 ? -6.625 -42.469 -18.656 1 98.56 134 HIS B CA 1
ATOM 4779 C C . HIS B 1 134 ? -7.824 -42.375 -19.594 1 98.56 134 HIS B C 1
ATOM 4781 O O . HIS B 1 134 ? -7.891 -43.062 -20.594 1 98.56 134 HIS B O 1
ATOM 4787 N N . GLU B 1 135 ? -8.703 -41.531 -19.266 1 98.06 135 GLU B N 1
ATOM 4788 C CA . GLU B 1 135 ? -9.953 -41.438 -20.016 1 98.06 135 GLU B CA 1
ATOM 4789 C C . GLU B 1 135 ? -9.82 -40.469 -21.203 1 98.06 135 GLU B C 1
ATOM 4791 O O . GLU B 1 135 ? -10.688 -40.406 -22.078 1 98.06 135 GLU B O 1
ATOM 4796 N N . ALA B 1 136 ? -8.797 -39.719 -21.219 1 98.06 136 ALA B N 1
ATOM 4797 C CA . ALA B 1 136 ? -8.617 -38.719 -22.281 1 98.06 136 ALA B CA 1
ATOM 4798 C C . ALA B 1 136 ? -8.508 -39.406 -23.641 1 98.06 136 ALA B C 1
ATOM 4800 O O . ALA B 1 136 ? -7.875 -40.469 -23.766 1 98.06 136 ALA B O 1
ATOM 4801 N N . THR B 1 137 ? -9.055 -38.812 -24.75 1 97.44 137 THR B N 1
ATOM 4802 C CA . THR B 1 137 ? -9.07 -39.406 -26.062 1 97.44 137 THR B CA 1
ATOM 4803 C C . THR B 1 137 ? -8.414 -38.5 -27.094 1 97.44 137 THR B C 1
ATOM 4805 O O . THR B 1 137 ? -7.973 -38.969 -28.156 1 97.44 137 THR B O 1
ATOM 4808 N N . GLU B 1 138 ? -8.305 -37.219 -26.812 1 97.25 138 GLU B N 1
ATOM 4809 C CA . GLU B 1 138 ? -7.797 -36.312 -27.828 1 97.25 138 GLU B CA 1
ATOM 4810 C C . GLU B 1 138 ? -6.473 -35.656 -27.406 1 97.25 138 GLU B C 1
ATOM 4812 O O . GLU B 1 138 ? -5.48 -35.75 -28.125 1 97.25 138 GLU B O 1
ATOM 4817 N N . TRP B 1 139 ? -6.516 -35 -26.234 1 97.88 139 TRP B N 1
ATOM 4818 C CA . TRP B 1 139 ? -5.273 -34.344 -25.828 1 97.88 139 TRP B CA 1
ATOM 4819 C C . TRP B 1 139 ? -5.188 -34.219 -24.312 1 97.88 139 TRP B C 1
ATOM 4821 O O . TRP B 1 139 ? -6.211 -34.219 -23.625 1 97.88 139 TRP B O 1
ATOM 4831 N N . VAL B 1 140 ? -3.955 -34.188 -23.766 1 98.62 140 VAL B N 1
ATOM 4832 C CA . VAL B 1 140 ? -3.605 -34 -22.359 1 98.62 140 VAL B CA 1
ATOM 4833 C C . VAL B 1 140 ? -2.457 -33 -22.25 1 98.62 140 VAL B C 1
ATOM 4835 O O . VAL B 1 140 ? -1.391 -33.188 -22.828 1 98.62 140 VAL B O 1
ATOM 4838 N N . TYR B 1 141 ? -2.695 -31.875 -21.547 1 98.56 141 TYR B N 1
ATOM 4839 C CA . TYR B 1 141 ? -1.654 -30.891 -21.266 1 98.56 141 TYR B CA 1
ATOM 4840 C C . TYR B 1 141 ? -1.359 -30.828 -19.766 1 98.56 141 TYR B C 1
ATOM 4842 O O . TYR B 1 141 ? -2.279 -30.766 -18.953 1 98.56 141 TYR B O 1
ATOM 4850 N N . LEU B 1 142 ? -0.092 -30.906 -19.406 1 98.56 142 LEU B N 1
ATOM 4851 C CA . LEU B 1 142 ? 0.315 -30.906 -18 1 98.56 142 LEU B CA 1
ATOM 4852 C C . LEU B 1 142 ? 1.443 -29.906 -17.766 1 98.56 142 LEU B C 1
ATOM 4854 O O . LEU B 1 142 ? 2.438 -29.906 -18.5 1 98.56 142 LEU B O 1
ATOM 4858 N N . SER B 1 143 ? 1.287 -29 -16.828 1 97.62 143 SER B N 1
ATOM 4859 C CA . SER B 1 143 ? 2.332 -28.109 -16.328 1 97.62 143 SER B CA 1
ATOM 4860 C C . SER B 1 143 ? 2.541 -28.312 -14.828 1 97.62 143 SER B C 1
ATOM 4862 O O . SER B 1 143 ? 1.589 -28.234 -14.047 1 97.62 143 SER B O 1
ATOM 4864 N N . MET B 1 144 ? 3.781 -28.578 -14.438 1 96.5 144 MET B N 1
ATOM 4865 C CA . MET B 1 144 ? 4.082 -28.844 -13.039 1 96.5 144 MET B CA 1
ATOM 4866 C C . MET B 1 144 ? 5.402 -28.203 -12.633 1 96.5 144 MET B C 1
ATOM 4868 O O . MET B 1 144 ? 6.355 -28.188 -13.414 1 96.5 144 MET B O 1
ATOM 4872 N N . TYR B 1 145 ? 5.402 -27.766 -11.375 1 94.75 145 TYR B N 1
ATOM 4873 C CA . TYR B 1 145 ? 6.645 -27.219 -10.828 1 94.75 145 TYR B CA 1
ATOM 4874 C C . TYR B 1 145 ? 7.578 -28.344 -10.391 1 94.75 145 TYR B C 1
ATOM 4876 O O . TYR B 1 145 ? 8.719 -28.422 -10.852 1 94.75 145 TYR B O 1
ATOM 4884 N N . ILE B 1 146 ? 7.105 -29.172 -9.508 1 94.81 146 ILE B N 1
ATOM 4885 C CA . ILE B 1 146 ? 7.844 -30.359 -9.102 1 94.81 146 ILE B CA 1
ATOM 4886 C C . ILE B 1 146 ? 7.125 -31.609 -9.594 1 94.81 146 ILE B C 1
ATOM 4888 O O . ILE B 1 146 ? 5.922 -31.781 -9.367 1 94.81 146 ILE B O 1
ATOM 4892 N N . PHE B 1 147 ? 7.816 -32.438 -10.297 1 96.75 147 PHE B N 1
ATOM 4893 C CA . PHE B 1 147 ? 7.359 -33.719 -10.797 1 96.75 147 PHE B CA 1
ATOM 4894 C C . PHE B 1 147 ? 8.406 -34.781 -10.547 1 96.75 147 PHE B C 1
ATOM 4896 O O . PHE B 1 147 ? 9.375 -34.906 -11.312 1 96.75 147 PHE B O 1
ATOM 4903 N N . GLU B 1 148 ? 8.125 -35.562 -9.531 1 94.44 148 GLU B N 1
ATOM 4904 C CA . GLU B 1 148 ? 9.094 -36.594 -9.156 1 94.44 148 GLU B CA 1
ATOM 4905 C C . GLU B 1 148 ? 9 -37.812 -10.086 1 94.44 148 GLU B C 1
ATOM 4907 O O . GLU B 1 148 ? 7.961 -38.031 -10.711 1 94.44 148 GLU B O 1
ATOM 4912 N N . SER B 1 149 ? 10.062 -38.594 -10.125 1 94.12 149 SER B N 1
ATOM 4913 C CA . SER B 1 149 ? 10.109 -39.688 -11.07 1 94.12 149 SER B CA 1
ATOM 4914 C C . SER B 1 149 ? 9.859 -41.031 -10.367 1 94.12 149 SER B C 1
ATOM 4916 O O . SER B 1 149 ? 9.875 -42.094 -11 1 94.12 149 SER B O 1
ATOM 4918 N N . ASN B 1 150 ? 9.617 -40.969 -9.047 1 91.69 150 ASN B N 1
ATOM 4919 C CA . ASN B 1 150 ? 9.422 -42.188 -8.273 1 91.69 150 ASN B CA 1
ATOM 4920 C C . ASN B 1 150 ? 8.055 -42.219 -7.59 1 91.69 150 ASN B C 1
ATOM 4922 O O . ASN B 1 150 ? 7.359 -41.188 -7.559 1 91.69 150 ASN B O 1
ATOM 4926 N N . GLY B 1 151 ? 7.652 -43.438 -7.219 1 93.31 151 GLY B N 1
ATOM 4927 C CA . GLY B 1 151 ? 6.379 -43.562 -6.527 1 93.31 151 GLY B CA 1
ATOM 4928 C C . GLY B 1 151 ? 5.199 -43.094 -7.363 1 93.31 151 GLY B C 1
ATOM 4929 O O . GLY B 1 151 ? 4.988 -43.625 -8.469 1 93.31 151 GLY B O 1
ATOM 4930 N N . VAL B 1 152 ? 4.508 -42.125 -6.852 1 95.44 152 VAL B N 1
ATOM 4931 C CA . VAL B 1 152 ? 3.33 -41.625 -7.551 1 95.44 152 VAL B CA 1
ATOM 4932 C C . VAL B 1 152 ? 3.746 -41 -8.875 1 95.44 152 VAL B C 1
ATOM 4934 O O . VAL B 1 152 ? 3.008 -41.062 -9.859 1 95.44 152 VAL B O 1
ATOM 4937 N N . GLY B 1 153 ? 4.938 -40.438 -8.914 1 96.31 153 GLY B N 1
ATOM 4938 C CA . GLY B 1 153 ? 5.441 -39.875 -10.156 1 96.31 153 GLY B CA 1
ATOM 4939 C C . GLY B 1 153 ? 5.535 -40.875 -11.281 1 96.31 153 GLY B C 1
ATOM 4940 O O . GLY B 1 153 ? 5.23 -40.562 -12.438 1 96.31 153 GLY B O 1
ATOM 4941 N N . GLU B 1 154 ? 5.965 -42.062 -10.961 1 96.75 154 GLU B N 1
ATOM 4942 C CA . GLU B 1 154 ? 6.051 -43.125 -11.953 1 96.75 154 GLU B CA 1
ATOM 4943 C C . GLU B 1 154 ? 4.672 -43.438 -12.531 1 96.75 154 GLU B C 1
ATOM 4945 O O . GLU B 1 154 ? 4.543 -43.719 -13.719 1 96.75 154 GLU B O 1
ATOM 4950 N N . GLN B 1 155 ? 3.701 -43.438 -11.688 1 97.88 155 GLN B N 1
ATOM 4951 C CA . GLN B 1 155 ? 2.336 -43.688 -12.141 1 97.88 155 GLN B CA 1
ATOM 4952 C C . GLN B 1 155 ? 1.895 -42.656 -13.156 1 97.88 155 GLN B C 1
ATOM 4954 O O . GLN B 1 155 ? 1.24 -42.969 -14.148 1 97.88 155 GLN B O 1
ATOM 4959 N N . PHE B 1 156 ? 2.23 -41.438 -12.891 1 98.56 156 PHE B N 1
ATOM 4960 C CA . PHE B 1 156 ? 1.872 -40.375 -13.805 1 98.56 156 PHE B CA 1
ATOM 4961 C C . PHE B 1 156 ? 2.643 -40.5 -15.117 1 98.56 156 PHE B C 1
ATOM 4963 O O . PHE B 1 156 ? 2.082 -40.281 -16.203 1 98.56 156 PHE B O 1
ATOM 4970 N N . ILE B 1 157 ? 3.91 -40.844 -15.008 1 98.12 157 ILE B N 1
ATOM 4971 C CA . ILE B 1 157 ? 4.719 -41.031 -16.203 1 98.12 157 ILE B CA 1
ATOM 4972 C C . ILE B 1 157 ? 4.109 -42.156 -17.062 1 98.12 157 ILE B C 1
ATOM 4974 O O . ILE B 1 157 ? 3.941 -42 -18.266 1 98.12 157 ILE B O 1
ATOM 4978 N N . ASP B 1 158 ? 3.758 -43.219 -16.438 1 98.44 158 ASP B N 1
ATOM 4979 C CA . ASP B 1 158 ? 3.141 -44.344 -17.141 1 98.44 158 ASP B CA 1
ATOM 4980 C C . ASP B 1 158 ? 1.826 -43.906 -17.797 1 98.44 158 ASP B C 1
ATOM 4982 O O . ASP B 1 158 ? 1.577 -44.25 -18.953 1 98.44 158 ASP B O 1
ATOM 4986 N N . ALA B 1 159 ? 1.023 -43.25 -17.047 1 98.75 159 ALA B N 1
ATOM 4987 C CA . ALA B 1 159 ? -0.285 -42.812 -17.547 1 98.75 159 ALA B CA 1
ATOM 4988 C C . ALA B 1 159 ? -0.146 -41.906 -18.766 1 98.75 159 ALA B C 1
ATOM 4990 O O . ALA B 1 159 ? -0.885 -42.062 -19.75 1 98.75 159 ALA B O 1
ATOM 4991 N N . LEU B 1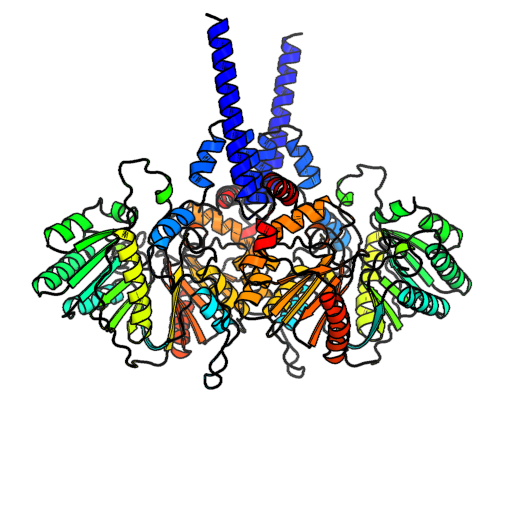 160 ? 0.744 -40.969 -18.734 1 98.75 160 LEU B N 1
ATOM 4992 C CA . LEU B 1 160 ? 0.97 -40.031 -19.828 1 98.75 160 LEU B CA 1
ATOM 4993 C C . LEU B 1 160 ? 1.508 -40.781 -21.062 1 98.75 160 LEU B C 1
ATOM 4995 O O . LEU B 1 160 ? 1.086 -40.5 -22.188 1 98.75 160 LEU B O 1
ATOM 4999 N N . ALA B 1 161 ? 2.43 -41.719 -20.828 1 98.44 161 ALA B N 1
ATOM 5000 C CA . ALA B 1 161 ? 2.977 -42.531 -21.922 1 98.44 161 ALA B CA 1
ATOM 5001 C C . ALA B 1 161 ? 1.892 -43.375 -22.562 1 98.44 161 ALA B C 1
ATOM 5003 O O . ALA B 1 161 ? 1.833 -43.5 -23.797 1 98.44 161 ALA B O 1
ATOM 5004 N N . ASP B 1 162 ? 1.111 -43.969 -21.75 1 98.56 162 ASP B N 1
ATOM 5005 C CA . ASP B 1 162 ? 0.003 -44.781 -22.234 1 98.56 162 ASP B CA 1
ATOM 5006 C C . ASP B 1 162 ? -0.936 -43.938 -23.109 1 98.56 162 ASP B C 1
ATOM 5008 O O . ASP B 1 162 ? -1.475 -44.438 -24.109 1 98.56 162 ASP B O 1
ATOM 5012 N N . ALA B 1 163 ? -1.183 -42.75 -22.688 1 98.62 163 ALA B N 1
ATOM 5013 C CA . ALA B 1 163 ? -2.031 -41.875 -23.484 1 98.62 163 ALA B CA 1
ATOM 5014 C C . ALA B 1 163 ? -1.438 -41.625 -24.859 1 98.62 163 ALA B C 1
ATOM 5016 O O . ALA B 1 163 ? -2.16 -41.594 -25.859 1 98.62 163 ALA B O 1
ATOM 5017 N N . VAL B 1 164 ? -0.156 -41.438 -24.922 1 98.31 164 VAL B N 1
ATOM 5018 C CA . VAL B 1 164 ? 0.521 -41.25 -26.203 1 98.31 164 VAL B CA 1
ATOM 5019 C C . VAL B 1 164 ? 0.325 -42.5 -27.078 1 98.31 164 VAL B C 1
ATOM 5021 O O . VAL B 1 164 ? 0.041 -42.406 -28.266 1 98.31 164 VAL B O 1
ATOM 5024 N N . GLU B 1 165 ? 0.462 -43.594 -26.5 1 97.88 165 GLU B N 1
ATOM 5025 C CA . GLU B 1 165 ? 0.297 -44.844 -27.219 1 97.88 165 GLU B CA 1
ATOM 5026 C C . GLU B 1 165 ? -1.115 -45 -27.781 1 97.88 165 GLU B C 1
ATOM 5028 O O . GLU B 1 165 ? -1.314 -45.594 -28.844 1 97.88 165 GLU B O 1
ATOM 5033 N N . ARG B 1 166 ? -2.051 -44.406 -27.094 1 97.94 166 ARG B N 1
ATOM 5034 C CA . ARG B 1 166 ? -3.443 -44.438 -27.531 1 97.94 166 ARG B CA 1
ATOM 5035 C C . ARG B 1 166 ? -3.691 -43.406 -28.609 1 97.94 166 ARG B C 1
ATOM 5037 O O . ARG B 1 166 ? -4.789 -43.344 -29.172 1 97.94 166 ARG B O 1
ATOM 5044 N N . GLY B 1 167 ? -2.697 -42.594 -28.953 1 97.56 167 GLY B N 1
ATOM 5045 C CA . GLY B 1 167 ? -2.822 -41.594 -30 1 97.56 167 GLY B CA 1
ATOM 5046 C C . GLY B 1 167 ? -3.213 -40.219 -29.484 1 97.56 167 GLY B C 1
ATOM 5047 O O . GLY B 1 167 ? -3.549 -39.344 -30.281 1 97.56 167 GLY B O 1
ATOM 5048 N N . VAL B 1 168 ? -3.254 -40 -28.188 1 97.94 168 VAL B N 1
ATOM 5049 C CA . VAL B 1 168 ? -3.607 -38.75 -27.547 1 97.94 168 VAL B CA 1
ATOM 5050 C C . VAL B 1 168 ? -2.449 -37.75 -27.672 1 97.94 168 VAL B C 1
ATOM 5052 O O . VAL B 1 168 ? -1.284 -38.156 -27.531 1 97.94 168 VAL B O 1
ATOM 5055 N N . ASP B 1 169 ? -2.688 -36.469 -28.016 1 97.75 169 ASP B N 1
ATOM 5056 C CA . ASP B 1 169 ? -1.676 -35.406 -28.016 1 97.75 169 ASP B CA 1
ATOM 5057 C C . ASP B 1 169 ? -1.309 -35 -26.594 1 97.75 169 ASP B C 1
ATOM 5059 O O . ASP B 1 169 ? -2.074 -34.312 -25.922 1 97.75 169 ASP B O 1
ATOM 5063 N N . VAL B 1 170 ? -0.143 -35.438 -26.156 1 98.44 170 VAL B N 1
ATOM 5064 C CA . VAL B 1 170 ? 0.277 -35.156 -24.781 1 98.44 170 VAL B CA 1
ATOM 5065 C C . VAL B 1 170 ? 1.43 -34.156 -24.781 1 98.44 170 VAL B C 1
ATOM 5067 O O . VAL B 1 170 ? 2.457 -34.375 -25.422 1 98.44 170 VAL B O 1
ATOM 5070 N N . ARG B 1 171 ? 1.248 -33.062 -24.078 1 97.94 171 ARG B N 1
ATOM 5071 C CA . ARG B 1 171 ? 2.275 -32.031 -23.891 1 97.94 171 ARG B CA 1
ATOM 5072 C C . ARG B 1 171 ? 2.553 -31.781 -22.406 1 97.94 171 ARG B C 1
ATOM 5074 O O . ARG B 1 171 ? 1.63 -31.547 -21.625 1 97.94 171 ARG B O 1
ATOM 5081 N N . VAL B 1 172 ? 3.832 -31.844 -22.031 1 97.81 172 VAL B N 1
ATOM 5082 C CA . VAL B 1 172 ? 4.215 -31.656 -20.641 1 97.81 172 VAL B CA 1
ATOM 5083 C C . VAL B 1 172 ? 5.219 -30.516 -20.531 1 97.81 172 VAL B C 1
ATOM 5085 O O . VAL B 1 172 ? 6.223 -30.484 -21.234 1 97.81 172 VAL B O 1
ATOM 5088 N N . LEU B 1 173 ? 4.895 -29.594 -19.672 1 95.62 173 LEU B N 1
ATOM 5089 C CA . LEU B 1 173 ? 5.77 -28.484 -19.359 1 95.62 173 LEU B CA 1
ATOM 5090 C C . LEU B 1 173 ? 6.285 -28.562 -17.938 1 95.62 173 LEU B C 1
ATOM 5092 O O . LEU B 1 173 ? 5.496 -28.547 -16.984 1 95.62 173 LEU B O 1
ATOM 5096 N N . LEU B 1 174 ? 7.605 -28.641 -17.75 1 94.06 174 LEU B N 1
ATOM 5097 C CA . LEU B 1 174 ? 8.234 -28.734 -16.438 1 94.06 174 LEU B CA 1
ATOM 5098 C C . LEU B 1 174 ? 9.055 -27.484 -16.141 1 94.06 174 LEU B C 1
ATOM 5100 O O . LEU B 1 174 ? 9.68 -26.922 -17.031 1 94.06 174 LEU B O 1
ATOM 5104 N N . ASP B 1 175 ? 9.023 -27.109 -14.891 1 89.69 175 ASP B N 1
ATOM 5105 C CA . ASP B 1 175 ? 9.844 -25.969 -14.484 1 89.69 175 ASP B CA 1
ATOM 5106 C C . ASP B 1 175 ? 11.328 -26.344 -14.492 1 89.69 175 ASP B C 1
ATOM 5108 O O . ASP B 1 175 ? 11.703 -27.453 -14.117 1 89.69 175 ASP B O 1
ATOM 5112 N N . GLY B 1 176 ? 12.141 -25.359 -14.828 1 79.12 176 GLY B N 1
ATOM 5113 C CA . GLY B 1 176 ? 13.57 -25.594 -14.922 1 79.12 176 GLY B CA 1
ATOM 5114 C C . GLY B 1 176 ? 14.211 -25.906 -13.586 1 79.12 176 GLY B C 1
ATOM 5115 O O . GLY B 1 176 ? 15.008 -26.844 -13.477 1 79.12 176 GLY B O 1
ATOM 5116 N N . VAL B 1 177 ? 13.883 -25.188 -12.586 1 77.31 177 VAL B N 1
ATOM 5117 C CA . VAL B 1 177 ? 14.453 -25.375 -11.258 1 77.31 177 VAL B CA 1
ATOM 5118 C C . VAL B 1 177 ? 13.75 -26.531 -10.547 1 77.31 177 VAL B C 1
ATOM 5120 O O . VAL B 1 177 ? 14.398 -27.375 -9.922 1 77.31 177 VAL B O 1
ATOM 5123 N N . GLY B 1 178 ? 12.484 -26.641 -10.672 1 79.69 178 GLY B N 1
ATOM 5124 C CA . GLY B 1 178 ? 11.727 -27.734 -10.062 1 79.69 178 GLY B CA 1
ATOM 5125 C C . GLY B 1 178 ? 12.164 -29.094 -10.539 1 79.69 178 GLY B C 1
ATOM 5126 O O . GLY B 1 178 ? 12.062 -30.078 -9.805 1 79.69 178 GLY B O 1
ATOM 5127 N N . SER B 1 179 ? 12.656 -29.125 -11.664 1 76.44 179 SER B N 1
ATOM 5128 C CA . SER B 1 179 ? 13.07 -30.391 -12.266 1 76.44 179 SER B CA 1
ATOM 5129 C C . SER B 1 179 ? 14.328 -30.938 -11.594 1 76.44 179 SER B C 1
ATOM 5131 O O . SER B 1 179 ? 14.672 -32.094 -11.766 1 76.44 179 SER B O 1
ATOM 5133 N N . TRP B 1 180 ? 14.898 -30.062 -10.812 1 74.5 180 TRP B N 1
ATOM 5134 C CA . TRP B 1 180 ? 16.094 -30.516 -10.109 1 74.5 180 TRP B CA 1
ATOM 5135 C C . TRP B 1 180 ? 15.734 -31.469 -8.977 1 74.5 180 TRP B C 1
ATOM 5137 O O . TRP B 1 180 ? 16.578 -32.25 -8.516 1 74.5 180 TRP B O 1
ATOM 5147 N N . TYR B 1 181 ? 14.586 -31.422 -8.609 1 75.88 181 TYR B N 1
ATOM 5148 C CA . TYR B 1 181 ? 14.133 -32.312 -7.543 1 75.88 181 TYR B CA 1
ATOM 5149 C C . TYR B 1 181 ? 14.156 -33.75 -7.996 1 75.88 181 TYR B C 1
ATOM 5151 O O . TYR B 1 181 ? 14.195 -34.688 -7.168 1 75.88 181 TYR B O 1
ATOM 5159 N N . SER B 1 182 ? 14.109 -33.969 -9.32 1 79.62 182 SER B N 1
ATOM 5160 C CA . SER B 1 182 ? 14.188 -35.344 -9.875 1 79.62 182 SER B CA 1
ATOM 5161 C C . SER B 1 182 ? 15.469 -35.531 -10.664 1 79.62 182 SER B C 1
ATOM 5163 O O . SER B 1 182 ? 15.617 -36.531 -11.375 1 79.62 182 SER B O 1
ATOM 5165 N N . LEU B 1 183 ? 16.344 -34.594 -10.594 1 77.06 183 LEU B N 1
ATOM 5166 C CA . LEU B 1 183 ? 17.625 -34.625 -11.305 1 77.06 183 LEU B CA 1
ATOM 5167 C C . LEU B 1 183 ? 17.391 -34.844 -12.797 1 77.06 183 LEU B C 1
ATOM 5169 O O . LEU B 1 183 ? 18.125 -35.625 -13.422 1 77.06 183 LEU B O 1
ATOM 5173 N N . GLY B 1 184 ? 16.297 -34.344 -13.234 1 82.62 184 GLY B N 1
ATOM 5174 C CA . GLY B 1 184 ? 15.992 -34.406 -14.648 1 82.62 184 GLY B CA 1
ATOM 5175 C C . GLY B 1 184 ? 15.469 -35.781 -15.086 1 82.62 184 GLY B C 1
ATOM 5176 O O . GLY B 1 184 ? 15.148 -35.969 -16.25 1 82.62 184 GLY B O 1
ATOM 5177 N N . GLN B 1 185 ? 15.273 -36.625 -14.211 1 88.69 185 GLN B N 1
ATOM 5178 C CA . GLN B 1 185 ? 14.867 -38 -14.516 1 88.69 185 GLN B CA 1
ATOM 5179 C C . GLN B 1 185 ? 13.438 -38.031 -15.055 1 88.69 185 GLN B C 1
ATOM 5181 O O . GLN B 1 185 ? 13.109 -38.875 -15.891 1 88.69 185 GLN B O 1
ATOM 5186 N N . THR B 1 186 ? 12.633 -37.219 -14.594 1 93.88 186 THR B N 1
ATOM 5187 C CA . THR B 1 186 ? 11.25 -37.188 -15.039 1 93.88 186 THR B CA 1
ATOM 5188 C C . THR B 1 186 ? 11.172 -36.875 -16.531 1 93.88 186 THR B C 1
ATOM 5190 O O . THR B 1 186 ? 10.492 -37.562 -17.281 1 93.88 186 THR B O 1
ATOM 5193 N N . ARG B 1 187 ? 11.836 -35.844 -16.906 1 93.88 187 ARG B N 1
ATOM 5194 C CA . ARG B 1 187 ? 11.828 -35.469 -18.312 1 93.88 187 ARG B CA 1
ATOM 5195 C C . ARG B 1 187 ? 12.383 -36.594 -19.188 1 93.88 187 ARG B C 1
ATOM 5197 O O . ARG B 1 187 ? 11.812 -36.906 -20.234 1 93.88 187 ARG B O 1
ATOM 5204 N N . LYS B 1 188 ? 13.508 -37.156 -18.781 1 94.56 188 LYS B N 1
ATOM 5205 C CA . LYS B 1 188 ? 14.133 -38.25 -19.516 1 94.56 188 LYS B CA 1
ATOM 5206 C C . LYS B 1 188 ? 13.18 -39.406 -19.688 1 94.56 188 LYS B C 1
ATOM 5208 O O . LYS B 1 188 ? 13.055 -40 -20.766 1 94.56 188 LYS B O 1
ATOM 5213 N N . ALA B 1 189 ? 12.547 -39.75 -18.609 1 96 189 ALA B N 1
ATOM 5214 C CA . ALA B 1 189 ? 11.617 -40.875 -18.625 1 96 189 ALA B CA 1
ATOM 5215 C C . ALA B 1 189 ? 10.445 -40.594 -19.562 1 96 189 ALA B C 1
ATOM 5217 O O . ALA B 1 189 ? 10.008 -41.5 -20.281 1 96 189 ALA B O 1
ATOM 5218 N N . LEU B 1 190 ? 9.93 -39.406 -19.531 1 97.31 190 LEU B N 1
ATOM 5219 C CA . LEU B 1 190 ? 8.797 -39.031 -20.359 1 97.31 190 LEU B CA 1
ATOM 5220 C C . LEU B 1 190 ? 9.18 -39.031 -21.828 1 97.31 190 LEU B C 1
ATOM 5222 O O . LEU B 1 190 ? 8.492 -39.625 -22.672 1 97.31 190 LEU B O 1
ATOM 5226 N N . VAL B 1 191 ? 10.289 -38.438 -22.125 1 96.5 191 VAL B N 1
ATOM 5227 C CA . VAL B 1 191 ? 10.75 -38.344 -23.516 1 96.5 191 VAL B CA 1
ATOM 5228 C C . VAL B 1 191 ? 11.055 -39.719 -24.062 1 96.5 191 VAL B C 1
ATOM 5230 O O . VAL B 1 191 ? 10.727 -40.031 -25.219 1 96.5 191 VAL B O 1
ATOM 5233 N N . ALA B 1 192 ? 11.664 -40.5 -23.297 1 96.75 192 ALA B N 1
ATOM 5234 C CA . ALA B 1 192 ? 12.016 -41.875 -23.703 1 96.75 192 ALA B CA 1
ATOM 5235 C C . ALA B 1 192 ? 10.766 -42.656 -24.094 1 96.75 192 ALA B C 1
ATOM 5237 O O . ALA B 1 192 ? 10.836 -43.594 -24.906 1 96.75 192 ALA B O 1
ATOM 5238 N N . ARG B 1 193 ? 9.695 -42.25 -23.578 1 96.5 193 ARG B N 1
ATOM 5239 C CA . ARG B 1 193 ? 8.453 -42.969 -23.828 1 96.5 193 ARG B CA 1
ATOM 5240 C C . ARG B 1 193 ? 7.57 -42.219 -24.828 1 96.5 193 ARG B C 1
ATOM 5242 O O . ARG B 1 193 ? 6.371 -42.5 -24.922 1 96.5 193 ARG B O 1
ATOM 5249 N N . GLY B 1 194 ? 8.102 -41.219 -25.469 1 96.69 194 GLY B N 1
ATOM 5250 C CA . GLY B 1 194 ? 7.445 -40.562 -26.594 1 96.69 194 GLY B CA 1
ATOM 5251 C C . GLY B 1 194 ? 6.598 -39.375 -26.172 1 96.69 194 GLY B C 1
ATOM 5252 O O . GLY B 1 194 ? 5.867 -38.812 -26.984 1 96.69 194 GLY B O 1
ATOM 5253 N N . VAL B 1 195 ? 6.641 -38.969 -24.953 1 97.88 195 VAL B N 1
ATOM 5254 C CA . VAL B 1 195 ? 5.867 -37.812 -24.484 1 97.88 195 VAL B CA 1
ATOM 5255 C C . VAL B 1 195 ? 6.617 -36.531 -24.812 1 97.88 195 VAL B C 1
ATOM 5257 O O . VAL B 1 195 ? 7.789 -36.375 -24.453 1 97.88 195 VAL B O 1
ATOM 5260 N N . THR B 1 196 ? 6 -35.594 -25.531 1 97.25 196 THR B N 1
ATOM 5261 C CA . THR B 1 196 ? 6.605 -34.281 -25.781 1 97.25 196 THR B CA 1
ATOM 5262 C C . THR B 1 196 ? 6.715 -33.5 -24.484 1 97.25 196 THR B C 1
ATOM 5264 O O . THR B 1 196 ? 5.703 -33.094 -23.906 1 97.25 196 THR B O 1
ATOM 5267 N N . THR B 1 197 ? 7.953 -33.281 -24.047 1 96.06 197 THR B N 1
ATOM 5268 C CA . THR B 1 197 ? 8.203 -32.656 -22.766 1 96.06 197 THR B CA 1
ATOM 5269 C C . THR B 1 197 ? 9.195 -31.5 -22.906 1 96.06 197 THR B C 1
ATOM 5271 O O . THR B 1 197 ? 10.273 -31.672 -23.484 1 96.06 197 THR B O 1
ATOM 5274 N N . LEU B 1 198 ? 8.789 -30.344 -22.391 1 92.56 198 LEU B N 1
ATOM 5275 C CA . LEU B 1 198 ? 9.656 -29.172 -22.422 1 92.56 198 LEU B CA 1
ATOM 5276 C C . LEU B 1 198 ? 9.961 -28.688 -21.016 1 92.56 198 LEU B C 1
ATOM 5278 O O . LEU B 1 198 ? 9.18 -28.922 -20.094 1 92.56 198 LEU B O 1
ATOM 5282 N N . THR B 1 199 ? 11.086 -28.016 -20.906 1 87.44 199 THR B N 1
ATOM 5283 C CA . THR B 1 199 ? 11.438 -27.312 -19.672 1 87.44 199 THR B CA 1
ATOM 5284 C C . THR B 1 199 ? 11.211 -25.812 -19.812 1 87.44 199 THR B C 1
ATOM 5286 O O . THR B 1 199 ? 11.695 -25.188 -20.766 1 87.44 199 THR B O 1
ATOM 5289 N N . PHE B 1 200 ? 10.406 -25.375 -18.938 1 81.75 200 PHE B N 1
ATOM 5290 C CA . PHE B 1 200 ? 10.133 -23.953 -18.906 1 81.75 200 PHE B CA 1
ATOM 5291 C C . PHE B 1 200 ? 11.352 -23.172 -18.406 1 81.75 200 PHE B C 1
ATOM 5293 O O . PHE B 1 200 ? 11.836 -23.422 -17.297 1 81.75 200 PHE B O 1
ATOM 5300 N N . LEU B 1 201 ? 11.906 -22.25 -19.203 1 70 201 LEU B N 1
ATOM 5301 C CA . LEU B 1 201 ? 13.062 -21.422 -18.891 1 70 201 LEU B CA 1
ATOM 5302 C C . LEU B 1 201 ? 14.211 -22.266 -18.344 1 70 201 LEU B C 1
ATOM 5304 O O . LEU B 1 201 ? 14.562 -22.141 -17.172 1 70 201 LEU B O 1
ATOM 5308 N N . PRO B 1 202 ? 14.805 -23.094 -19.172 1 63.72 202 PRO B N 1
ATOM 5309 C CA . PRO B 1 202 ? 15.883 -23.969 -18.719 1 63.72 202 PRO B CA 1
ATOM 5310 C C . PRO B 1 202 ? 17.094 -23.188 -18.219 1 63.72 202 PRO B C 1
ATOM 5312 O O . PRO B 1 202 ? 17.344 -22.062 -18.672 1 63.72 202 PRO B O 1
ATOM 5315 N N . ILE B 1 203 ? 17.688 -23.625 -17.172 1 58.53 203 ILE B N 1
ATOM 5316 C CA . ILE B 1 203 ? 18.891 -22.984 -16.656 1 58.53 203 ILE B CA 1
ATOM 5317 C C . ILE B 1 203 ? 20.016 -23.109 -17.688 1 58.53 203 ILE B C 1
ATOM 5319 O O . ILE B 1 203 ? 20.406 -24.219 -18.062 1 58.53 203 ILE B O 1
ATOM 5323 N N . GLY B 1 204 ? 19.938 -22.672 -18.969 1 53.28 204 GLY B N 1
ATOM 5324 C CA . GLY B 1 204 ? 20.953 -22.844 -20 1 53.28 204 GLY B CA 1
ATOM 5325 C C . GLY B 1 204 ? 22.359 -22.594 -19.5 1 53.28 204 GLY B C 1
ATOM 5326 O O . GLY B 1 204 ? 22.547 -22.109 -18.391 1 53.28 204 GLY B O 1
ATOM 5327 N N . LYS B 1 205 ? 23.469 -23.344 -20.328 1 44.25 205 LYS B N 1
ATOM 5328 C CA . LYS B 1 205 ? 24.922 -23.203 -20.219 1 44.25 205 LYS B CA 1
ATOM 5329 C C . LYS B 1 205 ? 25.328 -21.75 -20 1 44.25 205 LYS B C 1
ATOM 5331 O O . LYS B 1 205 ? 26.484 -21.469 -19.688 1 44.25 205 LYS B O 1
ATOM 5336 N N . MET B 1 206 ? 24.906 -21.016 -20.938 1 39.41 206 MET B N 1
ATOM 5337 C CA . MET B 1 206 ? 25.5 -19.672 -20.859 1 39.41 206 MET B CA 1
ATOM 5338 C C . MET B 1 206 ? 25.203 -19.031 -19.5 1 39.41 206 MET B C 1
ATOM 5340 O O . MET B 1 206 ? 24.328 -19.5 -18.766 1 39.41 206 MET B O 1
ATOM 5344 N N . LEU B 1 207 ? 25.5 -17.766 -19.328 1 44.62 207 LEU B N 1
ATOM 5345 C CA . LEU B 1 207 ? 25.531 -17.109 -18.031 1 44.62 207 LEU B CA 1
ATOM 5346 C C . LEU B 1 207 ? 24.234 -17.344 -17.266 1 44.62 207 LEU B C 1
ATOM 5348 O O . LEU B 1 207 ? 23.156 -17 -17.75 1 44.62 207 LEU B O 1
ATOM 5352 N N . PRO B 1 208 ? 24.047 -18.5 -16.484 1 45.28 208 PRO B N 1
ATOM 5353 C CA . PRO B 1 208 ? 23.062 -19.062 -15.562 1 45.28 208 PRO B CA 1
ATOM 5354 C C . PRO B 1 208 ? 21.969 -18.047 -15.195 1 45.28 208 PRO B C 1
ATOM 5356 O O . PRO B 1 208 ? 21 -18.406 -14.523 1 45.28 208 PRO B O 1
ATOM 5359 N N . ARG B 1 209 ? 22.359 -16.812 -15.031 1 47.84 209 ARG B N 1
ATOM 5360 C CA . ARG B 1 209 ? 22.219 -15.844 -13.945 1 47.84 209 ARG B CA 1
ATOM 5361 C C . ARG B 1 209 ? 20.75 -15.445 -13.773 1 47.84 209 ARG B C 1
ATOM 5363 O O . ARG B 1 209 ? 20.25 -15.406 -12.648 1 47.84 209 ARG B O 1
ATOM 5370 N N . PHE B 1 210 ? 20.078 -14.75 -14.828 1 54.34 210 PHE B N 1
ATOM 5371 C CA . PHE B 1 210 ? 19.047 -13.828 -14.367 1 54.34 210 PHE B CA 1
ATOM 5372 C C . PHE B 1 210 ? 17.688 -14.516 -14.328 1 54.34 210 PHE B C 1
ATOM 5374 O O . PHE B 1 210 ? 16.828 -14.148 -13.531 1 54.34 210 PHE B O 1
ATOM 5381 N N . THR B 1 211 ? 17.672 -15.898 -14.867 1 58.06 211 THR B N 1
ATOM 5382 C CA . THR B 1 211 ? 16.375 -16.547 -14.93 1 58.06 211 THR B CA 1
ATOM 5383 C C . THR B 1 211 ? 16.172 -17.469 -13.734 1 58.06 211 THR B C 1
ATOM 5385 O O . THR B 1 211 ? 15.086 -18.016 -13.547 1 58.06 211 THR B O 1
ATOM 5388 N N . LEU B 1 212 ? 17.172 -17.594 -12.93 1 60.66 212 LEU B N 1
ATOM 5389 C CA . LEU B 1 212 ? 17.078 -18.516 -11.805 1 60.66 212 LEU B CA 1
ATOM 5390 C C . LEU B 1 212 ? 15.961 -18.094 -10.852 1 60.66 212 LEU B C 1
ATOM 5392 O O . LEU B 1 212 ? 15.422 -18.922 -10.109 1 60.66 212 LEU B O 1
ATOM 5396 N N . ASN B 1 213 ? 15.609 -16.906 -11.047 1 67.56 213 ASN B N 1
ATOM 5397 C CA . ASN B 1 213 ? 14.625 -16.406 -10.094 1 67.56 213 ASN B CA 1
ATOM 5398 C C . ASN B 1 213 ? 13.211 -16.5 -10.656 1 67.56 213 ASN B C 1
ATOM 5400 O O . ASN B 1 213 ? 12.234 -16.328 -9.922 1 67.56 213 ASN B O 1
ATOM 5404 N N . LEU B 1 214 ? 13.203 -16.969 -11.914 1 73.25 214 LEU B N 1
ATOM 5405 C CA . LEU B 1 214 ? 11.883 -17.094 -12.531 1 73.25 214 LEU B CA 1
ATOM 5406 C C . LEU B 1 214 ? 11.422 -18.547 -12.539 1 73.25 214 LEU B C 1
ATOM 5408 O O . LEU B 1 214 ? 12.117 -19.406 -13.07 1 73.25 214 LEU B O 1
ATOM 5412 N N . ARG B 1 215 ? 10.32 -18.797 -11.836 1 83.06 215 ARG B N 1
ATOM 5413 C CA . ARG B 1 215 ? 9.812 -20.156 -11.727 1 83.06 215 ARG B CA 1
ATOM 5414 C C . ARG B 1 215 ? 8.375 -20.234 -12.219 1 83.06 215 ARG B C 1
ATOM 5416 O O . ARG B 1 215 ? 7.57 -19.328 -11.977 1 83.06 215 ARG B O 1
ATOM 5423 N N . ASN B 1 216 ? 8.242 -21.25 -13.016 1 89.88 216 ASN B N 1
ATOM 5424 C CA . ASN B 1 216 ? 6.852 -21.578 -13.281 1 89.88 216 ASN B CA 1
ATOM 5425 C C . ASN B 1 216 ? 6.234 -22.391 -12.148 1 89.88 216 ASN B C 1
ATOM 5427 O O . ASN B 1 216 ? 6.406 -23.609 -12.086 1 89.88 216 ASN B O 1
ATOM 5431 N N . HIS B 1 217 ? 5.512 -21.719 -11.32 1 94.38 217 HIS B N 1
ATOM 5432 C CA . HIS B 1 217 ? 4.965 -22.312 -10.109 1 94.38 217 HIS B CA 1
ATOM 5433 C C . HIS B 1 217 ? 3.516 -22.75 -10.312 1 94.38 217 HIS B C 1
ATOM 5435 O O . HIS B 1 217 ? 2.836 -23.141 -9.359 1 94.38 217 HIS B O 1
ATOM 5441 N N . ARG B 1 218 ? 3.076 -22.719 -11.562 1 96.25 218 ARG B N 1
ATOM 5442 C CA . ARG B 1 218 ? 1.716 -23.125 -11.906 1 96.25 218 ARG B CA 1
ATOM 5443 C C . ARG B 1 218 ? 1.58 -24.641 -11.906 1 96.25 218 ARG B C 1
ATOM 5445 O O . ARG B 1 218 ? 2.51 -25.359 -12.289 1 96.25 218 ARG B O 1
ATOM 5452 N N . LYS B 1 219 ? 0.435 -25.125 -11.477 1 98.06 219 LYS B N 1
ATOM 5453 C CA . LYS B 1 219 ? 0.02 -26.516 -11.609 1 98.06 219 LYS B CA 1
ATOM 5454 C C . LYS B 1 219 ? -1.244 -26.625 -12.453 1 98.06 219 LYS B C 1
ATOM 5456 O O . LYS B 1 219 ? -2.311 -26.156 -12.055 1 98.06 219 LYS B O 1
ATOM 5461 N N . ILE B 1 220 ? -1.062 -27.266 -13.547 1 98.56 220 ILE B N 1
ATOM 5462 C CA . ILE B 1 220 ? -2.18 -27.359 -14.484 1 98.56 220 ILE B CA 1
ATOM 5463 C C . ILE B 1 220 ? -2.236 -28.766 -15.07 1 98.56 220 ILE B C 1
ATOM 5465 O O . ILE B 1 220 ? -1.212 -29.328 -15.484 1 98.56 220 ILE B O 1
ATOM 5469 N N . LEU B 1 221 ? -3.346 -29.391 -15.047 1 98.88 221 LEU B N 1
ATOM 5470 C CA . LEU B 1 221 ? -3.674 -30.547 -15.852 1 98.88 221 LEU B CA 1
ATOM 5471 C C . LEU B 1 221 ? -4.953 -30.328 -16.641 1 98.88 221 LEU B C 1
ATOM 5473 O O . LEU B 1 221 ? -5.992 -29.984 -16.078 1 98.88 221 LEU B O 1
ATOM 5477 N N . LEU B 1 222 ? -4.859 -30.406 -17.922 1 98.69 222 LEU B N 1
ATOM 5478 C CA . LEU B 1 222 ? -6 -30.266 -18.812 1 98.69 222 LEU B CA 1
ATOM 5479 C C . LEU B 1 222 ? -6.227 -31.547 -19.609 1 98.69 222 LEU B C 1
ATOM 5481 O O . LEU B 1 222 ? -5.285 -32.094 -20.172 1 98.69 222 LEU B O 1
ATOM 5485 N N . CYS B 1 223 ? -7.469 -32.031 -19.672 1 98.44 223 CYS B N 1
ATOM 5486 C CA . CYS B 1 223 ? -7.812 -33.25 -20.422 1 98.44 223 CYS B CA 1
ATOM 5487 C C . CYS B 1 223 ? -9.008 -33 -21.344 1 98.44 223 CYS B C 1
ATOM 5489 O O . CYS B 1 223 ? -10.117 -32.719 -20.859 1 98.44 223 CYS B O 1
ATOM 5491 N N . ASP B 1 224 ? -8.836 -33.031 -22.609 1 97.69 224 ASP B N 1
ATOM 5492 C CA . ASP B 1 224 ? -9.812 -33 -23.688 1 97.69 224 ASP B CA 1
ATOM 5493 C C . ASP B 1 224 ? -10.695 -31.766 -23.625 1 97.69 224 ASP B C 1
ATOM 5495 O O . ASP B 1 224 ? -11.875 -31.812 -23.969 1 97.69 224 ASP B O 1
ATOM 5499 N N . GLY B 1 225 ? -10.195 -30.734 -22.953 1 95.88 225 GLY B N 1
ATOM 5500 C CA . GLY B 1 225 ? -10.938 -29.484 -22.859 1 95.88 225 GLY B CA 1
ATOM 5501 C C . GLY B 1 225 ? -12.148 -29.578 -21.953 1 95.88 225 GLY B C 1
ATOM 5502 O O . GLY B 1 225 ? -12.961 -28.656 -21.922 1 95.88 225 GLY B O 1
ATOM 5503 N N . LYS B 1 226 ? -12.211 -30.609 -21.188 1 95.19 226 LYS B N 1
ATOM 5504 C CA . LYS B 1 226 ? -13.375 -30.859 -20.359 1 95.19 226 LYS B CA 1
ATOM 5505 C C . LYS B 1 226 ? -13.031 -30.719 -18.875 1 95.19 226 LYS B C 1
ATOM 5507 O O . LYS B 1 226 ? -13.867 -30.281 -18.078 1 95.19 226 LYS B O 1
ATOM 5512 N N . HIS B 1 227 ? -11.867 -31.109 -18.547 1 96.88 227 HIS B N 1
ATOM 5513 C CA . HIS B 1 227 ? -11.4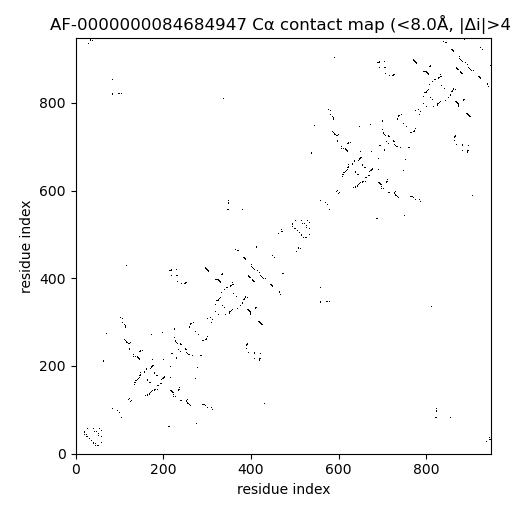38 -31.125 -17.156 1 96.88 227 HIS B CA 1
ATOM 5514 C C . HIS B 1 227 ? -10.141 -30.344 -16.969 1 96.88 227 HIS B C 1
ATOM 5516 O O . HIS B 1 227 ? -9.211 -30.484 -17.766 1 96.88 227 HIS B O 1
ATOM 5522 N N . ALA B 1 228 ? -10.195 -29.516 -15.992 1 98.62 228 ALA B N 1
ATOM 5523 C CA . ALA B 1 228 ? -8.961 -28.859 -15.562 1 98.62 228 ALA B CA 1
ATOM 5524 C C . ALA B 1 228 ? -8.688 -29.141 -14.086 1 98.62 228 ALA B C 1
ATOM 5526 O O . ALA B 1 228 ? -9.625 -29.266 -13.289 1 98.62 228 ALA B O 1
ATOM 5527 N N . PHE B 1 229 ? -7.477 -29.344 -13.75 1 98.81 229 PHE B N 1
ATOM 5528 C CA . PHE B 1 229 ? -7.031 -29.406 -12.359 1 98.81 229 PHE B CA 1
ATOM 5529 C C . PHE B 1 229 ? -6.023 -28.297 -12.07 1 98.81 229 PHE B C 1
ATOM 5531 O O . PHE B 1 229 ? -5.148 -28.016 -12.883 1 98.81 229 PHE B O 1
ATOM 5538 N N . THR B 1 230 ? -6.152 -27.625 -10.977 1 98.75 230 THR B N 1
ATOM 5539 C CA . THR B 1 230 ? -5.18 -26.641 -10.5 1 98.75 230 THR B CA 1
ATOM 5540 C C . THR B 1 230 ? -5.211 -26.547 -8.977 1 98.75 230 THR B C 1
ATOM 5542 O O . THR B 1 230 ? -6.109 -27.094 -8.328 1 98.75 230 THR B O 1
ATOM 5545 N N . GLY B 1 231 ? -4.191 -25.984 -8.391 1 98.19 231 GLY B N 1
ATOM 5546 C CA . GLY B 1 231 ? -4.031 -25.875 -6.949 1 98.19 231 GLY B CA 1
ATOM 5547 C C . GLY B 1 231 ? -2.586 -25.719 -6.52 1 98.19 231 GLY B C 1
ATOM 5548 O O . GLY B 1 231 ? -1.774 -25.141 -7.25 1 98.19 231 GLY B O 1
ATOM 5549 N N . GLY B 1 232 ? -2.361 -26.141 -5.32 1 97.25 232 GLY B N 1
ATOM 5550 C CA . GLY B 1 232 ? -1.021 -25.969 -4.785 1 97.25 232 GLY B CA 1
ATOM 5551 C C . GLY B 1 232 ? -0.181 -27.234 -4.867 1 97.25 232 GLY B C 1
ATOM 5552 O O . GLY B 1 232 ? 1.041 -27.188 -4.715 1 97.25 232 GLY B O 1
ATOM 5553 N N . MET B 1 233 ? -0.707 -28.344 -5.238 1 96.94 233 MET B N 1
ATOM 5554 C CA . MET B 1 233 ? -0.037 -29.625 -5.117 1 96.94 233 MET B CA 1
ATOM 5555 C C . MET B 1 233 ? 0.871 -29.891 -6.316 1 96.94 233 MET B C 1
ATOM 5557 O O . MET B 1 233 ? 0.498 -29.609 -7.457 1 96.94 233 MET B O 1
ATOM 5561 N N . ASN B 1 234 ? 2.021 -30.422 -6.043 1 96.81 234 ASN B N 1
ATOM 5562 C CA . ASN B 1 234 ? 2.918 -31 -7.039 1 96.81 234 ASN B CA 1
ATOM 5563 C C . ASN B 1 234 ? 2.678 -32.5 -7.207 1 96.81 234 ASN B C 1
ATOM 5565 O O . ASN B 1 234 ? 1.752 -33.062 -6.613 1 96.81 234 ASN B O 1
ATOM 5569 N N . ILE B 1 235 ? 3.412 -33.094 -8.117 1 97.38 235 ILE B N 1
ATOM 5570 C CA . ILE B 1 235 ? 3.398 -34.531 -8.219 1 97.38 235 ILE B CA 1
ATOM 5571 C C . ILE B 1 235 ? 4.582 -35.125 -7.449 1 97.38 235 ILE B C 1
ATOM 5573 O O . ILE B 1 235 ? 5.68 -35.25 -7.992 1 97.38 235 ILE B O 1
ATOM 5577 N N . ARG B 1 236 ? 4.262 -35.375 -6.172 1 94.5 236 ARG B N 1
ATOM 5578 C CA . ARG B 1 236 ? 5.27 -35.844 -5.227 1 94.5 236 ARG B CA 1
ATOM 5579 C C . ARG B 1 236 ? 4.66 -36.781 -4.195 1 94.5 236 ARG B C 1
ATOM 5581 O O . ARG B 1 236 ? 3.527 -36.562 -3.754 1 94.5 236 ARG B O 1
ATOM 5588 N N . GLN B 1 237 ? 5.488 -37.688 -3.721 1 93.5 237 GLN B N 1
ATOM 5589 C CA . GLN B 1 237 ? 5.027 -38.719 -2.799 1 93.5 237 GLN B CA 1
ATOM 5590 C C . GLN B 1 237 ? 4.555 -38.125 -1.482 1 93.5 237 GLN B C 1
ATOM 5592 O O . GLN B 1 237 ? 3.621 -38.625 -0.856 1 93.5 237 GLN B O 1
ATOM 5597 N N . CYS B 1 238 ? 5.059 -37.031 -1.104 1 94.12 238 CYS B N 1
ATOM 5598 C CA . CYS B 1 238 ? 4.836 -36.469 0.224 1 94.12 238 CYS B CA 1
ATOM 5599 C C . CYS B 1 238 ? 3.455 -35.844 0.323 1 94.12 238 CYS B C 1
ATOM 5601 O O . CYS B 1 238 ? 2.984 -35.531 1.42 1 94.12 238 CYS B O 1
ATOM 5603 N N . HIS B 1 239 ? 2.746 -35.75 -0.77 1 96.31 239 HIS B N 1
ATOM 5604 C CA . HIS B 1 239 ? 1.379 -35.219 -0.723 1 96.31 239 HIS B CA 1
ATOM 5605 C C . HIS B 1 239 ? 0.394 -36.344 -0.365 1 96.31 239 HIS B C 1
ATOM 5607 O O . HIS B 1 239 ? -0.791 -36.062 -0.15 1 96.31 239 HIS B O 1
ATOM 5613 N N . LEU B 1 240 ? 0.897 -37.625 -0.383 1 96.44 240 LEU B N 1
ATOM 5614 C CA . LEU B 1 240 ? 0.146 -38.719 0.194 1 96.44 240 LEU B CA 1
ATOM 5615 C C . LEU B 1 240 ? 0.328 -38.781 1.707 1 96.44 240 LEU B C 1
ATOM 5617 O O . LEU B 1 240 ? 1.15 -39.531 2.211 1 96.44 240 LEU B O 1
ATOM 5621 N N . VAL B 1 241 ? -0.462 -38.031 2.305 1 94.94 241 VAL B N 1
ATOM 5622 C CA . VAL B 1 241 ? -0.269 -37.688 3.709 1 94.94 241 VAL B CA 1
ATOM 5623 C C . VAL B 1 241 ? -0.428 -38.938 4.57 1 94.94 241 VAL B C 1
ATOM 5625 O O . VAL B 1 241 ? 0.253 -39.094 5.59 1 94.94 241 VAL B O 1
ATOM 5628 N N . GLN B 1 242 ? -1.277 -39.875 4.18 1 92.12 242 GLN B N 1
ATOM 5629 C CA . GLN B 1 242 ? -1.566 -41.062 4.977 1 92.12 242 GLN B CA 1
ATOM 5630 C C . GLN B 1 242 ? -0.399 -42.031 4.941 1 92.12 242 GLN B C 1
ATOM 5632 O O . GLN B 1 242 ? -0.189 -42.781 5.891 1 92.12 242 GLN B O 1
ATOM 5637 N N . THR B 1 243 ? 0.355 -42 3.928 1 90.62 243 THR B N 1
ATOM 5638 C CA . THR B 1 243 ? 1.396 -43 3.764 1 90.62 243 THR B CA 1
ATOM 5639 C C . THR B 1 243 ? 2.779 -42.406 3.953 1 90.62 243 THR B C 1
ATOM 5641 O O . THR B 1 243 ? 3.764 -43.125 4.137 1 90.62 243 THR B O 1
ATOM 5644 N N . CYS B 1 244 ? 2.877 -41.125 3.893 1 90.06 244 CYS B N 1
ATOM 5645 C CA . CYS B 1 244 ? 4.156 -40.438 4.07 1 90.06 244 CYS B CA 1
ATOM 5646 C C . CYS B 1 244 ? 4.457 -40.219 5.547 1 90.06 244 CYS B C 1
ATOM 5648 O O . CYS B 1 244 ? 3.537 -40.094 6.355 1 90.06 244 CYS B O 1
ATOM 5650 N N . GLN B 1 245 ? 5.773 -40.188 5.902 1 87.38 245 GLN B N 1
ATOM 5651 C CA . GLN B 1 245 ? 6.156 -39.844 7.27 1 87.38 245 GLN B CA 1
ATOM 5652 C C . GLN B 1 245 ? 5.652 -38.469 7.66 1 87.38 245 GLN B C 1
ATOM 5654 O O . GLN B 1 245 ? 5.73 -37.531 6.867 1 87.38 245 GLN B O 1
ATOM 5659 N N . PRO B 1 246 ? 5.211 -38.406 8.859 1 81.81 246 PRO B N 1
ATOM 5660 C CA . PRO B 1 246 ? 4.562 -37.188 9.281 1 81.81 246 PRO B CA 1
ATOM 5661 C C . PRO B 1 246 ? 5.477 -35.969 9.141 1 81.81 246 PRO B C 1
ATOM 5663 O O . PRO B 1 246 ? 5.008 -34.875 8.805 1 81.81 246 PRO B O 1
ATOM 5666 N N . ASN B 1 247 ? 6.684 -36.125 9.383 1 85.38 247 ASN B N 1
ATOM 5667 C CA . ASN B 1 247 ? 7.598 -35 9.352 1 85.38 247 ASN B CA 1
ATOM 5668 C C . ASN B 1 247 ? 7.887 -34.562 7.918 1 85.38 247 ASN B C 1
ATOM 5670 O O . ASN B 1 247 ? 8.391 -33.438 7.699 1 85.38 247 ASN B O 1
ATOM 5674 N N . ARG B 1 248 ? 7.41 -35.312 6.98 1 89.69 248 ARG B N 1
ATOM 5675 C CA . ARG B 1 248 ? 7.672 -35 5.578 1 89.69 248 ARG B CA 1
ATOM 5676 C C . ARG B 1 248 ? 6.367 -34.781 4.82 1 89.69 248 ARG B C 1
ATOM 5678 O O . ARG B 1 248 ? 6.379 -34.219 3.719 1 89.69 248 ARG B O 1
ATOM 5685 N N . ALA B 1 249 ? 5.352 -35.281 5.414 1 94.38 249 ALA B N 1
ATOM 5686 C CA . ALA B 1 249 ? 4.047 -35.188 4.77 1 94.38 249 ALA B CA 1
ATOM 5687 C C . ALA B 1 249 ? 3.654 -33.719 4.559 1 94.38 249 ALA B C 1
ATOM 5689 O O . ALA B 1 249 ? 3.967 -32.875 5.387 1 94.38 249 ALA B O 1
ATOM 5690 N N . THR B 1 250 ? 3.018 -33.469 3.459 1 96 250 THR B N 1
ATOM 5691 C CA . THR B 1 250 ? 2.602 -32.125 3.072 1 96 250 THR B CA 1
ATOM 5692 C C . THR B 1 250 ? 1.117 -32.094 2.723 1 96 250 THR B C 1
ATOM 5694 O O . THR B 1 250 ? 0.705 -32.656 1.702 1 96 250 THR B O 1
ATOM 5697 N N . LYS B 1 251 ? 0.318 -31.469 3.561 1 95.94 251 LYS B N 1
A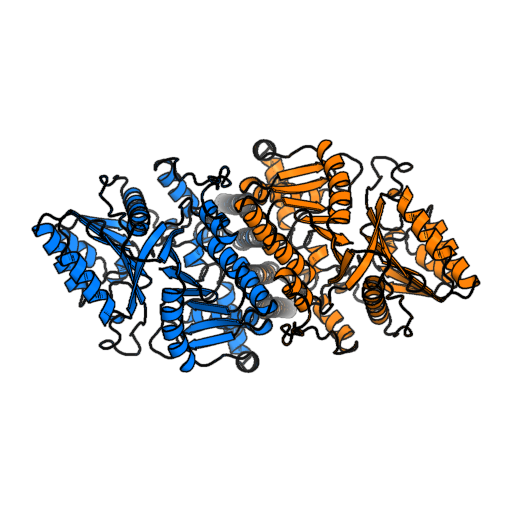TOM 5698 C CA . LYS B 1 251 ? -1.107 -31.297 3.295 1 95.94 251 LYS B CA 1
ATOM 5699 C C . LYS B 1 251 ? -1.34 -30.219 2.244 1 95.94 251 LYS B C 1
ATOM 5701 O O . LYS B 1 251 ? -0.678 -29.172 2.256 1 95.94 251 LYS B O 1
ATOM 5706 N N . ASP B 1 252 ? -2.246 -30.469 1.359 1 97.38 252 ASP B N 1
ATOM 5707 C CA . ASP B 1 252 ? -2.549 -29.5 0.312 1 97.38 252 ASP B CA 1
ATOM 5708 C C . ASP B 1 252 ? -3.859 -29.844 -0.393 1 97.38 252 ASP B C 1
ATOM 5710 O O . ASP B 1 252 ? -4.523 -30.828 -0.04 1 97.38 252 ASP B O 1
ATOM 5714 N N . PHE B 1 253 ? -4.262 -28.953 -1.245 1 97.81 253 PHE B N 1
ATOM 5715 C CA . PHE B 1 253 ? -5.48 -29.156 -2.023 1 97.81 253 PHE B CA 1
ATOM 5716 C C . PHE B 1 253 ? -5.184 -29.078 -3.518 1 97.81 253 PHE B C 1
ATOM 5718 O O . PHE B 1 253 ? -4.281 -28.359 -3.941 1 97.81 253 PHE B O 1
ATOM 5725 N N . MET B 1 254 ? -5.844 -29.875 -4.23 1 98.44 254 MET B N 1
ATOM 5726 C CA . MET B 1 254 ? -6.062 -29.75 -5.672 1 98.44 254 MET B CA 1
ATOM 5727 C C . MET B 1 254 ? -7.547 -29.594 -5.98 1 98.44 254 MET B C 1
ATOM 5729 O O . MET B 1 254 ? -8.398 -29.938 -5.164 1 98.44 254 MET B O 1
ATOM 5733 N N . PHE B 1 255 ? -7.82 -28.953 -7.098 1 98.88 255 PHE B N 1
ATOM 5734 C CA . PHE B 1 255 ? -9.211 -28.719 -7.461 1 98.88 255 PHE B CA 1
ATOM 5735 C C . PHE B 1 255 ? -9.484 -29.188 -8.883 1 98.88 255 PHE B C 1
ATOM 5737 O O . PHE B 1 255 ? -8.672 -28.969 -9.789 1 98.88 255 PHE B O 1
ATOM 5744 N N . SER B 1 256 ? -10.547 -29.891 -9.047 1 98.69 256 SER B N 1
ATOM 5745 C CA . SER B 1 256 ? -11.039 -30.266 -10.375 1 98.69 256 SER B CA 1
ATOM 5746 C C . SER B 1 256 ? -12.102 -29.281 -10.859 1 98.69 256 SER B C 1
ATOM 5748 O O . SER B 1 256 ? -13.062 -28.984 -10.141 1 98.69 256 SER B O 1
ATOM 5750 N N . LEU B 1 257 ? -11.93 -28.75 -12.016 1 98.62 257 LEU B N 1
ATOM 5751 C CA . LEU B 1 257 ? -12.844 -27.766 -12.578 1 98.62 257 LEU B CA 1
ATOM 5752 C C . LEU B 1 257 ? -13.43 -28.25 -13.891 1 98.62 257 LEU B C 1
ATOM 5754 O O . LEU B 1 257 ? -12.719 -28.844 -14.711 1 98.62 257 LEU B O 1
ATOM 5758 N N . LYS B 1 258 ? -14.711 -28.062 -14.062 1 98.31 258 LYS B N 1
ATOM 5759 C CA . LYS B 1 258 ? -15.445 -28.281 -15.312 1 98.31 258 LYS B CA 1
ATOM 5760 C C . LYS B 1 258 ? -16.281 -27.047 -15.672 1 98.31 258 LYS B C 1
ATOM 5762 O O . LYS B 1 258 ? -16.844 -26.391 -14.797 1 98.31 258 LYS B O 1
ATOM 5767 N N . GLY B 1 259 ? -16.281 -26.766 -16.891 1 97.19 259 GLY B N 1
ATOM 5768 C CA . GLY B 1 259 ? -17.047 -25.625 -17.359 1 97.19 259 GLY B CA 1
ATOM 5769 C C . GLY B 1 259 ? -16.203 -24.609 -18.125 1 97.19 259 GLY B C 1
ATOM 5770 O O . GLY B 1 259 ? -15.062 -24.891 -18.469 1 97.19 259 GLY B O 1
ATOM 5771 N N . PRO B 1 260 ? -16.75 -23.438 -18.406 1 96.75 260 PRO B N 1
ATOM 5772 C CA . PRO B 1 260 ? -16.125 -22.453 -19.297 1 96.75 260 PRO B CA 1
ATOM 5773 C C . PRO B 1 260 ? -14.773 -21.969 -18.781 1 96.75 260 PRO B C 1
ATOM 5775 O O . PRO B 1 260 ? -13.922 -21.547 -19.562 1 96.75 260 PRO B O 1
ATOM 5778 N N . VAL B 1 261 ? -14.508 -22.047 -17.484 1 97.25 261 VAL B N 1
ATOM 5779 C CA . VAL B 1 261 ? -13.258 -21.547 -16.922 1 97.25 261 VAL B CA 1
ATOM 5780 C C . VAL B 1 261 ? -12.086 -22.406 -17.422 1 97.25 261 VAL B C 1
ATOM 5782 O O . VAL B 1 261 ? -10.945 -21.938 -17.438 1 97.25 261 VAL B O 1
ATOM 5785 N N . VAL B 1 262 ? -12.367 -23.625 -17.891 1 98 262 VAL B N 1
ATOM 5786 C CA . VAL B 1 262 ? -11.344 -24.531 -18.391 1 98 262 VAL B CA 1
ATOM 5787 C C . VAL B 1 262 ? -10.656 -23.922 -19.609 1 98 262 VAL B C 1
ATOM 5789 O O . VAL B 1 262 ? -9.445 -24.078 -19.781 1 98 262 VAL B O 1
ATOM 5792 N N . GLN B 1 263 ? -11.414 -23.203 -20.375 1 96.62 263 GLN B N 1
ATOM 5793 C CA . GLN B 1 263 ? -10.844 -22.547 -21.547 1 96.62 263 GLN B CA 1
ATOM 5794 C C . GLN B 1 263 ? -9.82 -21.484 -21.141 1 96.62 263 GLN B C 1
ATOM 5796 O O . GLN B 1 263 ? -8.773 -21.359 -21.781 1 96.62 263 GLN B O 1
ATOM 5801 N N . GLN B 1 264 ? -10.156 -20.734 -20.094 1 95.5 264 GLN B N 1
ATOM 5802 C CA . GLN B 1 264 ? -9.234 -19.703 -19.641 1 95.5 264 GLN B CA 1
ATOM 5803 C C . GLN B 1 264 ? -7.93 -20.312 -19.125 1 95.5 264 GLN B C 1
ATOM 5805 O O . GLN B 1 264 ? -6.844 -19.828 -19.438 1 95.5 264 GLN B O 1
ATOM 5810 N N . ILE B 1 265 ? -8.031 -21.406 -18.438 1 97.38 265 ILE B N 1
ATOM 5811 C CA . ILE B 1 265 ? -6.855 -22.094 -17.922 1 97.38 265 ILE B CA 1
ATOM 5812 C C . ILE B 1 265 ? -6.043 -22.672 -19.078 1 97.38 265 ILE B C 1
ATOM 5814 O O . ILE B 1 265 ? -4.812 -22.594 -19.078 1 97.38 265 ILE B O 1
ATOM 5818 N N . GLY B 1 266 ? -6.758 -23.234 -20.047 1 96 266 GLY B N 1
ATOM 5819 C CA . GLY B 1 266 ? -6.094 -23.75 -21.234 1 96 266 GLY B CA 1
ATOM 5820 C C . GLY B 1 266 ? -5.293 -22.703 -21.969 1 96 266 GLY B C 1
ATOM 5821 O O . GLY B 1 266 ? -4.172 -22.953 -22.406 1 96 266 GLY B O 1
ATOM 5822 N N . GLN B 1 267 ? -5.855 -21.547 -22.062 1 93.12 267 GLN B N 1
ATOM 5823 C CA . GLN B 1 267 ? -5.164 -20.453 -22.734 1 93.12 267 GLN B CA 1
ATOM 5824 C C . GLN B 1 267 ? -3.875 -20.078 -22.016 1 93.12 267 GLN B C 1
ATOM 5826 O O . GLN B 1 267 ? -2.871 -19.75 -22.641 1 93.12 267 GLN B O 1
ATOM 5831 N N . ILE B 1 268 ? -3.938 -20.109 -20.734 1 93.31 268 ILE B N 1
ATOM 5832 C CA . ILE B 1 268 ? -2.752 -19.812 -19.938 1 93.31 268 ILE B CA 1
ATOM 5833 C C . ILE B 1 268 ? -1.665 -20.844 -20.234 1 93.31 268 ILE B C 1
ATOM 5835 O O . ILE B 1 268 ? -0.5 -20.484 -20.422 1 93.31 268 ILE B O 1
ATOM 5839 N N . PHE B 1 269 ? -2.043 -22.094 -20.328 1 94.81 269 PHE B N 1
ATOM 5840 C CA . PHE B 1 269 ? -1.084 -23.141 -20.656 1 94.81 269 PHE B CA 1
ATOM 5841 C C . PHE B 1 269 ? -0.501 -22.906 -22.047 1 94.81 269 PHE B C 1
ATOM 5843 O O . PHE B 1 269 ? 0.71 -23.031 -22.25 1 94.81 269 PHE B O 1
ATOM 5850 N N . GLU B 1 270 ? -1.362 -22.641 -22.969 1 93.19 270 GLU B N 1
ATOM 5851 C CA . GLU B 1 270 ? -0.926 -22.422 -24.359 1 93.19 270 GLU B CA 1
ATOM 5852 C C . GLU B 1 270 ? 0.075 -21.281 -24.438 1 93.19 270 GLU B C 1
ATOM 5854 O O . GLU B 1 270 ? 1.052 -21.359 -25.188 1 93.19 270 GLU B O 1
ATOM 5859 N N . ASN B 1 271 ? -0.201 -20.312 -23.703 1 88.94 271 ASN B N 1
ATOM 5860 C CA . ASN B 1 271 ? 0.724 -19.188 -23.688 1 88.94 271 ASN B CA 1
ATOM 5861 C C . ASN B 1 271 ? 2.072 -19.578 -23.094 1 88.94 271 ASN B C 1
ATOM 5863 O O . ASN B 1 271 ? 3.121 -19.172 -23.594 1 88.94 271 ASN B O 1
ATOM 5867 N N . ASP B 1 272 ? 2.021 -20.312 -22.016 1 90.19 272 ASP B N 1
ATOM 5868 C CA . ASP B 1 272 ? 3.262 -20.781 -21.406 1 90.19 272 ASP B CA 1
ATOM 5869 C C . ASP B 1 272 ? 4.059 -21.656 -22.359 1 90.19 272 ASP B C 1
ATOM 5871 O O . ASP B 1 272 ? 5.285 -21.562 -22.422 1 90.19 272 ASP B O 1
ATOM 5875 N N . TRP B 1 273 ? 3.359 -22.5 -23.047 1 91.62 273 TRP B N 1
ATOM 5876 C CA . TRP B 1 273 ? 3.998 -23.375 -24.031 1 91.62 273 TRP B CA 1
ATOM 5877 C C . TRP B 1 273 ? 4.688 -22.562 -25.125 1 91.62 273 TRP B C 1
ATOM 5879 O O . TRP B 1 273 ? 5.836 -22.828 -25.469 1 91.62 273 TRP B O 1
ATOM 5889 N N . PHE B 1 274 ? 3.963 -21.609 -25.594 1 87.94 274 PHE B N 1
ATOM 5890 C CA . PHE B 1 274 ? 4.516 -20.719 -26.609 1 87.94 274 PHE B CA 1
ATOM 5891 C C . PHE B 1 274 ? 5.75 -20 -26.094 1 87.94 274 PHE B C 1
ATOM 5893 O O . PHE B 1 274 ? 6.742 -19.859 -26.812 1 87.94 274 PHE B O 1
ATOM 5900 N N . TYR B 1 275 ? 5.645 -19.609 -24.891 1 80.81 275 TYR B N 1
ATOM 5901 C CA . TYR B 1 275 ? 6.758 -18.906 -24.266 1 80.81 275 TYR B CA 1
ATOM 5902 C C . TYR B 1 275 ? 7.98 -19.812 -24.156 1 80.81 275 TYR B C 1
ATOM 5904 O O . TYR B 1 275 ? 9.117 -19.344 -24.281 1 80.81 275 TYR B O 1
ATOM 5912 N N . ALA B 1 276 ? 7.758 -20.953 -23.844 1 83.25 276 ALA B N 1
ATOM 5913 C CA . ALA B 1 276 ? 8.844 -21.906 -23.594 1 83.25 276 ALA B CA 1
ATOM 5914 C C . ALA B 1 276 ? 9.555 -22.281 -24.891 1 83.25 276 ALA B C 1
ATOM 5916 O O . ALA B 1 276 ? 10.773 -22.469 -24.906 1 83.25 276 ALA B O 1
ATOM 5917 N N . CYS B 1 277 ? 8.836 -22.359 -26 1 86.12 277 CYS B N 1
ATOM 5918 C CA . CYS B 1 277 ? 9.508 -22.922 -27.172 1 86.12 277 CYS B CA 1
ATOM 5919 C C . CYS B 1 277 ? 9.148 -22.156 -28.438 1 86.12 277 CYS B C 1
ATOM 5921 O O . CYS B 1 277 ? 9.672 -22.453 -29.516 1 86.12 277 CYS B O 1
ATOM 5923 N N . GLY B 1 278 ? 8.211 -21.266 -28.406 1 84.5 278 GLY B N 1
ATOM 5924 C CA . GLY B 1 278 ? 7.844 -20.484 -29.562 1 84.5 278 GLY B CA 1
ATOM 5925 C C . GLY B 1 278 ? 6.809 -21.156 -30.438 1 84.5 278 GLY B C 1
ATOM 5926 O O . GLY B 1 278 ? 6.375 -20.578 -31.453 1 84.5 278 GLY B O 1
ATOM 5927 N N . GLU B 1 279 ? 6.375 -22.281 -30.109 1 88.06 279 GLU B N 1
ATOM 5928 C CA . GLU B 1 279 ? 5.395 -23.031 -30.891 1 88.06 279 GLU B CA 1
ATOM 5929 C C . GLU B 1 279 ? 3.971 -22.719 -30.422 1 88.06 279 GLU B C 1
ATOM 5931 O O . GLU B 1 279 ? 3.666 -22.828 -29.234 1 88.06 279 GLU B O 1
ATOM 5936 N N . LYS B 1 280 ? 3.205 -22.328 -31.359 1 90.25 280 LYS B N 1
ATOM 5937 C CA . LYS B 1 280 ? 1.781 -22.188 -31.062 1 90.25 280 LYS B CA 1
ATOM 5938 C C . LYS B 1 280 ? 1.061 -23.531 -31.156 1 90.25 280 LYS B C 1
ATOM 5940 O O . LYS B 1 280 ? 1.102 -24.188 -32.188 1 90.25 280 LYS B O 1
ATOM 5945 N N . LEU B 1 281 ? 0.46 -23.891 -30.094 1 91.88 281 LEU B N 1
ATOM 5946 C CA . LEU B 1 281 ? -0.303 -25.141 -30.109 1 91.88 281 LEU B CA 1
ATOM 5947 C C . LEU B 1 281 ? -1.543 -25 -30.984 1 91.88 281 LEU B C 1
ATOM 5949 O O . LEU B 1 281 ? -2.115 -23.922 -31.109 1 91.88 281 LEU B O 1
ATOM 5953 N N . PRO B 1 282 ? -1.912 -26.047 -31.609 1 89.62 282 PRO B N 1
ATOM 5954 C CA . PRO B 1 282 ? -3.137 -25.984 -32.406 1 89.62 282 PRO B CA 1
ATOM 5955 C C . PRO B 1 282 ? -4.371 -25.672 -31.578 1 89.62 282 PRO B C 1
ATOM 5957 O O . PRO B 1 282 ? -4.422 -26 -30.391 1 89.62 282 PRO B O 1
ATOM 5960 N N . SER B 1 283 ? -5.266 -24.984 -32.25 1 84.38 283 SER B N 1
ATOM 5961 C CA . SER B 1 283 ? -6.512 -24.641 -31.547 1 84.38 283 SER B CA 1
ATOM 5962 C C . SER B 1 283 ? -7.23 -25.906 -31.078 1 84.38 283 SER B C 1
ATOM 5964 O O . SER B 1 283 ? -7.367 -26.875 -31.828 1 84.38 283 SER B O 1
ATOM 5966 N N . LYS B 1 284 ? -7.566 -25.891 -29.828 1 87.81 284 LYS B N 1
ATOM 5967 C CA . LYS B 1 284 ? -8.258 -27.031 -29.234 1 87.81 284 LYS B CA 1
ATOM 5968 C C . LYS B 1 284 ? -9.703 -26.688 -28.906 1 87.81 284 LYS B C 1
ATOM 5970 O O . LYS B 1 284 ? -10.047 -25.516 -28.734 1 87.81 284 LYS B O 1
ATOM 5975 N N . TYR B 1 285 ? -10.445 -27.75 -28.922 1 86.88 285 TYR B N 1
ATOM 5976 C CA . TYR B 1 285 ? -11.836 -27.609 -28.5 1 86.88 285 TYR B CA 1
ATOM 5977 C C . TYR B 1 285 ? -11.945 -27.578 -26.969 1 86.88 285 TYR B C 1
ATOM 5979 O O . TYR B 1 285 ? -11.266 -28.344 -26.281 1 86.88 285 TYR B O 1
ATOM 5987 N N . TYR B 1 286 ? -12.711 -26.594 -26.453 1 92.75 286 TYR B N 1
ATOM 5988 C CA . TYR B 1 286 ? -13.055 -26.531 -25.031 1 92.75 286 TYR B CA 1
ATOM 5989 C C . TYR B 1 286 ? -14.562 -26.656 -24.828 1 92.75 286 TYR B C 1
ATOM 5991 O O . TYR B 1 286 ? -15.344 -26.062 -25.562 1 92.75 286 TYR B O 1
ATOM 5999 N N . ASP B 1 287 ? -14.945 -27.5 -23.922 1 92 287 ASP B N 1
ATOM 6000 C CA . ASP B 1 287 ? -16.344 -27.656 -23.562 1 92 287 ASP B CA 1
ATOM 6001 C C . ASP B 1 287 ? -16.828 -26.484 -22.719 1 92 287 ASP B C 1
ATOM 6003 O O . ASP B 1 287 ? -16.547 -26.406 -21.531 1 92 287 ASP B O 1
ATOM 6007 N N . ILE B 1 288 ? -17.625 -25.625 -23.328 1 90.06 288 ILE B N 1
ATOM 6008 C CA . ILE B 1 288 ? -18.047 -24.406 -22.641 1 90.06 288 ILE B CA 1
ATOM 6009 C C . ILE B 1 288 ? -19.453 -24.609 -22.078 1 90.06 288 ILE B C 1
ATOM 6011 O O . ILE B 1 288 ? -20.156 -23.625 -21.797 1 90.06 288 ILE B O 1
ATOM 6015 N N . ASN B 1 289 ? -19.891 -25.906 -21.953 1 92.62 289 ASN B N 1
ATOM 6016 C CA . ASN B 1 289 ? -21.203 -26.188 -21.391 1 92.62 289 ASN B CA 1
ATOM 6017 C C . ASN B 1 289 ? -21.234 -25.906 -19.891 1 92.62 289 ASN B C 1
ATOM 6019 O O . ASN B 1 289 ? -20.188 -25.781 -19.25 1 92.62 289 ASN B O 1
ATOM 6023 N N . THR B 1 290 ? -22.469 -25.766 -19.375 1 94.81 290 THR B N 1
ATOM 6024 C CA . THR B 1 290 ? -22.672 -25.516 -17.953 1 94.81 290 THR B CA 1
ATOM 6025 C C . THR B 1 290 ? -22.672 -26.828 -17.172 1 94.81 290 THR B C 1
ATOM 6027 O O . THR B 1 290 ? -23.359 -27.781 -17.547 1 94.81 290 THR B O 1
ATOM 6030 N N . TYR B 1 291 ? -21.906 -26.828 -16.109 1 96.38 291 TYR B N 1
ATOM 6031 C CA . TYR B 1 291 ? -21.812 -28.031 -15.289 1 96.38 291 TYR B CA 1
ATOM 6032 C C . TYR B 1 291 ? -22.188 -27.734 -13.844 1 96.38 291 TYR B C 1
ATOM 6034 O O . TYR B 1 291 ? -22.438 -28.656 -13.062 1 96.38 291 TYR B O 1
ATOM 6042 N N . GLY B 1 292 ? -22.219 -26.469 -13.508 1 96.75 292 GLY B N 1
ATOM 6043 C CA . GLY B 1 292 ? -22.484 -26.047 -12.141 1 96.75 292 GLY B CA 1
ATOM 6044 C C . GLY B 1 292 ? -22.891 -24.594 -12.023 1 96.75 292 GLY B C 1
ATOM 6045 O O . GLY B 1 292 ? -23.359 -24 -13 1 96.75 292 GLY B O 1
ATOM 6046 N N . GLN B 1 293 ? -22.766 -24.031 -10.773 1 95.38 293 GLN B N 1
ATOM 6047 C CA . GLN B 1 293 ? -23.312 -22.688 -10.547 1 95.38 293 GLN B CA 1
ATOM 6048 C C . GLN B 1 293 ? -22.219 -21.688 -10.234 1 95.38 293 GLN B C 1
ATOM 6050 O O . GLN B 1 293 ? -22.469 -20.484 -10.141 1 95.38 293 GLN B O 1
ATOM 6055 N N . SER B 1 294 ? -21.016 -22.156 -10.172 1 97.5 294 SER B N 1
ATOM 6056 C CA . SER B 1 294 ? -19.938 -21.266 -9.758 1 97.5 294 SER B CA 1
ATOM 6057 C C . SER B 1 294 ? -19.547 -20.297 -10.867 1 97.5 294 SER B C 1
ATOM 6059 O O . SER B 1 294 ? -19.453 -20.688 -12.039 1 97.5 294 SER B O 1
ATOM 6061 N N . SER B 1 295 ? -19.422 -19 -10.57 1 97.38 295 SER B N 1
ATOM 6062 C CA . SER B 1 295 ? -18.766 -18.047 -11.445 1 97.38 295 SER B CA 1
ATOM 6063 C C . SER B 1 295 ? -17.266 -17.953 -11.148 1 97.38 295 SER B C 1
ATOM 6065 O O . SER B 1 295 ? -16.875 -17.703 -10.016 1 97.38 295 SER B O 1
ATOM 6067 N N . CYS B 1 296 ? -16.484 -18.25 -12.219 1 97.94 296 CYS B N 1
ATOM 6068 C CA . CYS B 1 296 ? -15.047 -18.359 -12.008 1 97.94 296 CYS B CA 1
ATOM 6069 C C . CYS B 1 296 ? -14.273 -17.5 -13.008 1 97.94 296 CYS B C 1
ATOM 6071 O O . CYS B 1 296 ? -14.781 -17.203 -14.086 1 97.94 296 CYS B O 1
ATOM 6073 N N . ARG B 1 297 ? -13.078 -17.094 -12.633 1 97.38 297 ARG B N 1
ATOM 6074 C CA . ARG B 1 297 ? -12.125 -16.422 -13.5 1 97.38 297 ARG B CA 1
ATOM 6075 C C . ARG B 1 297 ? -10.695 -16.844 -13.18 1 97.38 297 ARG B C 1
ATOM 6077 O O . ARG B 1 297 ? -10.289 -16.844 -12.008 1 97.38 297 ARG B O 1
ATOM 6084 N N . ALA B 1 298 ? -9.992 -17.219 -14.203 1 97.62 298 ALA B N 1
ATOM 6085 C CA . ALA B 1 298 ? -8.57 -17.516 -14.023 1 97.62 298 ALA B CA 1
ATOM 6086 C C . ALA B 1 298 ? -7.75 -16.234 -13.906 1 97.62 298 ALA B C 1
ATOM 6088 O O . ALA B 1 298 ? -8.016 -15.258 -14.594 1 97.62 298 ALA B O 1
ATOM 6089 N N . ILE B 1 299 ? -6.809 -16.25 -12.992 1 96.06 299 ILE B N 1
ATOM 6090 C CA . ILE B 1 299 ? -5.891 -15.148 -12.781 1 96.06 299 ILE B CA 1
ATOM 6091 C C . ILE B 1 299 ? -4.457 -15.602 -13.031 1 96.06 299 ILE B C 1
ATOM 6093 O O . ILE B 1 299 ? -3.904 -16.391 -12.266 1 96.06 299 ILE B O 1
ATOM 6097 N N . SER B 1 300 ? -3.914 -15.133 -14.086 1 93.19 300 SER B N 1
ATOM 6098 C CA . SER B 1 300 ? -2.52 -15.422 -14.406 1 93.19 300 SER B CA 1
ATOM 6099 C C . SER B 1 300 ? -1.603 -14.297 -13.938 1 93.19 300 SER B C 1
ATOM 6101 O O . SER B 1 300 ? -1.89 -13.117 -14.156 1 93.19 300 SER B O 1
ATOM 6103 N N . ASP B 1 301 ? -0.57 -14.664 -13.211 1 90.31 301 ASP B N 1
ATOM 6104 C CA . ASP B 1 301 ? 0.413 -13.688 -12.75 1 90.31 301 ASP B CA 1
ATOM 6105 C C . ASP B 1 301 ? 1.833 -14.141 -13.086 1 90.31 301 ASP B C 1
ATOM 6107 O O . ASP B 1 301 ? 2.086 -15.336 -13.258 1 90.31 301 ASP B O 1
ATOM 6111 N N . GLY B 1 302 ? 2.74 -13.023 -13.211 1 83.25 302 GLY B N 1
ATOM 6112 C CA . GLY B 1 302 ? 4.129 -13.312 -13.531 1 83.25 302 GLY B CA 1
ATOM 6113 C C . GLY B 1 302 ? 4.984 -12.062 -13.672 1 83.25 302 GLY B C 1
ATOM 6114 O O . GLY B 1 302 ? 4.469 -10.945 -13.625 1 83.25 302 GLY B O 1
ATOM 6115 N N . PRO B 1 303 ? 6.328 -12.086 -13.609 1 71.44 303 PRO B N 1
ATOM 6116 C CA . PRO B 1 303 ? 7.27 -10.961 -13.602 1 71.44 303 PRO B CA 1
ATOM 6117 C C . PRO B 1 303 ? 7.082 -10.023 -14.797 1 71.44 303 PRO B C 1
ATOM 6119 O O . PRO B 1 303 ? 7.41 -8.844 -14.711 1 71.44 303 PRO B O 1
ATOM 6122 N N . GLY B 1 304 ? 6.59 -10.359 -15.781 1 59.94 304 GLY B N 1
ATOM 6123 C CA . GLY B 1 304 ? 6.465 -9.523 -16.969 1 59.94 304 GLY B CA 1
ATOM 6124 C C . GLY B 1 304 ? 5.188 -8.703 -16.984 1 59.94 304 GLY B C 1
ATOM 6125 O O . GLY B 1 304 ? 5.031 -7.805 -17.812 1 59.94 304 GLY B O 1
ATOM 6126 N N . ILE B 1 305 ? 4.473 -8.922 -16.172 1 53.12 305 ILE B N 1
ATOM 6127 C CA . ILE B 1 305 ? 3.201 -8.203 -16.141 1 53.12 305 ILE B CA 1
ATOM 6128 C C . ILE B 1 305 ? 3.307 -6.996 -15.219 1 53.12 305 ILE B C 1
ATOM 6130 O O . ILE B 1 305 ? 3.568 -7.141 -14.023 1 53.12 305 ILE B O 1
ATOM 6134 N N . ASN B 1 306 ? 3.516 -5.809 -15.695 1 57.19 306 ASN B N 1
ATOM 6135 C CA . ASN B 1 306 ? 3.818 -4.555 -15.008 1 57.19 306 ASN B CA 1
ATOM 6136 C C . ASN B 1 306 ? 2.771 -4.23 -13.945 1 57.19 306 ASN B C 1
ATOM 6138 O O . ASN B 1 306 ? 2.951 -3.305 -13.156 1 57.19 306 ASN B O 1
ATOM 6142 N N . ILE B 1 307 ? 1.744 -4.973 -13.852 1 62.62 307 ILE B N 1
ATOM 6143 C CA . ILE B 1 307 ? 0.677 -4.43 -13.023 1 62.62 307 ILE B CA 1
ATOM 6144 C C . ILE B 1 307 ? 0.504 -5.293 -11.773 1 62.62 307 ILE B C 1
ATOM 6146 O O . ILE B 1 307 ? -0.254 -4.938 -10.867 1 62.62 307 ILE B O 1
ATOM 6150 N N . ASN B 1 308 ? 1.353 -6.27 -11.414 1 82.38 308 ASN B N 1
ATOM 6151 C CA . ASN B 1 308 ? 1.106 -7.148 -10.273 1 82.38 308 ASN B CA 1
ATOM 6152 C C . ASN B 1 308 ? -0.36 -7.559 -10.188 1 82.38 308 ASN B C 1
ATOM 6154 O O . ASN B 1 308 ? -1.04 -7.254 -9.211 1 82.38 308 ASN B O 1
ATOM 6158 N N . VAL B 1 309 ? -0.837 -8.336 -11.078 1 90.06 309 VAL B N 1
ATOM 6159 C CA . VAL B 1 309 ? -2.242 -8.656 -11.32 1 90.06 309 VAL B CA 1
ATOM 6160 C C . VAL B 1 309 ? -2.834 -9.336 -10.086 1 90.06 309 VAL B C 1
ATOM 6162 O O . VAL B 1 309 ? -3.826 -8.867 -9.523 1 90.06 309 VAL B O 1
ATOM 6165 N N . LEU B 1 310 ? -2.209 -10.359 -9.68 1 94.81 310 LEU B N 1
ATOM 6166 C CA . LEU B 1 310 ? -2.744 -11.148 -8.578 1 94.81 310 LEU B CA 1
ATOM 6167 C C . LEU B 1 310 ? -2.812 -10.32 -7.297 1 94.81 310 LEU B C 1
ATOM 6169 O O . LEU B 1 310 ? -3.814 -10.367 -6.578 1 94.81 310 LEU B O 1
ATOM 6173 N N . THR B 1 311 ? -1.785 -9.547 -7.023 1 94.81 311 THR B N 1
ATOM 6174 C CA . THR B 1 311 ? -1.76 -8.695 -5.836 1 94.81 311 THR B CA 1
ATOM 6175 C C . THR B 1 311 ? -2.91 -7.691 -5.863 1 94.81 311 THR B C 1
ATOM 6177 O O . THR B 1 311 ? -3.596 -7.5 -4.855 1 94.81 311 THR B O 1
ATOM 6180 N N . LYS B 1 312 ? -3.107 -7.098 -7.023 1 94 312 LYS B N 1
ATOM 6181 C CA . LYS B 1 312 ? -4.184 -6.121 -7.152 1 94 312 LYS B CA 1
ATOM 6182 C C . LYS B 1 312 ? -5.547 -6.773 -6.953 1 94 312 LYS B C 1
ATOM 6184 O O . LYS B 1 312 ? -6.426 -6.203 -6.301 1 94 312 LYS B O 1
ATOM 6189 N N . VAL B 1 313 ? -5.734 -7.938 -7.48 1 96.06 313 VAL B N 1
ATOM 6190 C CA . VAL B 1 313 ? -7 -8.656 -7.336 1 96.06 313 VAL B CA 1
ATOM 6191 C C . VAL B 1 313 ? -7.227 -9.008 -5.867 1 96.06 313 VAL B C 1
ATOM 6193 O O . VAL B 1 313 ? -8.328 -8.82 -5.344 1 96.06 313 VAL B O 1
ATOM 6196 N N . MET B 1 314 ? -6.195 -9.453 -5.215 1 97.62 314 MET B N 1
ATOM 6197 C CA . MET B 1 314 ? -6.312 -9.82 -3.807 1 97.62 314 MET B CA 1
ATOM 6198 C C . MET B 1 314 ? -6.648 -8.602 -2.951 1 97.62 314 MET B C 1
ATOM 6200 O O . MET B 1 314 ? -7.539 -8.664 -2.102 1 97.62 314 MET B O 1
ATOM 6204 N N . ILE B 1 315 ? -5.938 -7.516 -3.193 1 96.88 315 ILE B N 1
ATOM 6205 C CA . ILE B 1 315 ? -6.176 -6.293 -2.432 1 96.88 315 ILE B CA 1
ATOM 6206 C C . ILE B 1 315 ? -7.625 -5.844 -2.619 1 96.88 315 ILE B C 1
ATOM 6208 O O . ILE B 1 315 ? -8.305 -5.496 -1.65 1 96.88 315 ILE B O 1
ATOM 6212 N N . SER B 1 316 ? -8.078 -5.883 -3.859 1 96.31 316 SER B N 1
ATOM 6213 C CA . SER B 1 316 ? -9.453 -5.496 -4.156 1 96.31 316 SER B CA 1
ATOM 6214 C C . SER B 1 316 ? -10.445 -6.391 -3.432 1 96.31 316 SER B C 1
ATOM 6216 O O . SER B 1 316 ? -11.438 -5.906 -2.879 1 96.31 316 SER B O 1
ATOM 6218 N N . ALA B 1 317 ? -10.195 -7.645 -3.432 1 97.31 317 ALA B N 1
ATOM 6219 C CA . ALA B 1 317 ? -11.07 -8.594 -2.75 1 97.31 317 ALA B CA 1
ATOM 6220 C C . ALA B 1 317 ? -11.102 -8.336 -1.248 1 97.31 317 ALA B C 1
ATOM 6222 O O . ALA B 1 317 ? -12.18 -8.305 -0.64 1 97.31 317 ALA B O 1
ATOM 6223 N N . LEU B 1 318 ? -9.977 -8.133 -0.643 1 97.75 318 LEU B N 1
ATOM 6224 C CA . LEU B 1 318 ? -9.875 -7.863 0.788 1 97.75 318 LEU B CA 1
ATOM 6225 C C . LEU B 1 318 ? -10.648 -6.602 1.158 1 97.75 318 LEU B C 1
ATOM 6227 O O . LEU B 1 318 ? -11.336 -6.566 2.182 1 97.75 318 LEU B O 1
ATOM 6231 N N . ASN B 1 319 ? -10.516 -5.598 0.322 1 94.75 319 ASN B N 1
ATOM 6232 C CA . ASN B 1 319 ? -11.18 -4.324 0.583 1 94.75 319 ASN B CA 1
ATOM 6233 C C . ASN B 1 319 ? -12.695 -4.445 0.474 1 94.75 319 ASN B C 1
ATOM 6235 O O . ASN B 1 319 ? -13.438 -3.623 1.021 1 94.75 319 ASN B O 1
ATOM 6239 N N . SER B 1 320 ? -13.164 -5.48 -0.174 1 94.06 320 SER B N 1
ATOM 6240 C CA . SER B 1 320 ? -14.594 -5.668 -0.375 1 94.06 320 SER B CA 1
ATOM 6241 C C . SER B 1 320 ? -15.203 -6.48 0.761 1 94.06 320 SER B C 1
ATOM 6243 O O . SER B 1 320 ? -16.438 -6.586 0.866 1 94.06 320 SER B O 1
ATOM 6245 N N . ALA B 1 321 ? -14.422 -7.051 1.606 1 96.5 321 ALA B N 1
ATOM 6246 C CA . ALA B 1 321 ? -14.891 -7.938 2.668 1 96.5 321 ALA B CA 1
ATOM 6247 C C . ALA B 1 321 ? -15.82 -7.203 3.629 1 96.5 321 ALA B C 1
ATOM 6249 O O . ALA B 1 321 ? -15.562 -6.047 3.982 1 96.5 321 ALA B O 1
ATOM 6250 N N . GLN B 1 322 ? -16.812 -7.918 4.137 1 93.69 322 GLN B N 1
ATOM 6251 C CA . GLN B 1 322 ? -17.812 -7.297 5.016 1 93.69 322 GLN B CA 1
ATOM 6252 C C . GLN B 1 322 ? -17.797 -7.934 6.398 1 93.69 322 GLN B C 1
ATOM 6254 O O . GLN B 1 322 ? -18 -7.254 7.406 1 93.69 322 GLN B O 1
ATOM 6259 N N . SER B 1 323 ? -17.547 -9.25 6.441 1 96.12 323 SER B N 1
ATOM 6260 C CA . SER B 1 323 ? -17.734 -9.93 7.715 1 96.12 323 SER B CA 1
ATOM 6261 C C . SER B 1 323 ? -16.484 -10.695 8.125 1 96.12 323 SER B C 1
ATOM 6263 O O . SER B 1 323 ? -16.062 -10.641 9.281 1 96.12 323 SER B O 1
ATOM 6265 N N . SER B 1 324 ? -15.953 -11.43 7.145 1 97.94 324 SER B N 1
ATOM 6266 C CA . SER B 1 324 ? -14.836 -12.266 7.555 1 97.94 324 SER B CA 1
ATOM 6267 C C . SER B 1 324 ? -13.852 -12.484 6.402 1 97.94 324 SER B C 1
ATOM 6269 O O . SER B 1 324 ? -14.242 -12.43 5.234 1 97.94 324 SER B O 1
ATOM 6271 N N . ILE B 1 325 ? -12.617 -12.641 6.711 1 98.5 325 ILE B N 1
ATOM 6272 C CA . ILE B 1 325 ? -11.523 -13.031 5.82 1 98.5 325 ILE B CA 1
ATOM 6273 C C . ILE B 1 325 ? -10.742 -14.188 6.434 1 98.5 325 ILE B C 1
ATOM 6275 O O . ILE B 1 325 ? -10.359 -14.133 7.605 1 98.5 325 ILE B O 1
ATOM 6279 N N . THR B 1 326 ? -10.562 -15.258 5.723 1 98.62 326 THR B N 1
ATOM 6280 C CA . THR B 1 326 ? -9.68 -16.344 6.125 1 98.62 326 THR B CA 1
ATOM 6281 C C . THR B 1 326 ? -8.633 -16.609 5.051 1 98.62 326 THR B C 1
ATOM 6283 O O . THR B 1 326 ? -8.969 -16.844 3.889 1 98.62 326 THR B O 1
ATOM 6286 N N . LEU B 1 327 ? -7.406 -16.547 5.418 1 98.5 327 LEU B N 1
ATOM 6287 C CA . LEU B 1 327 ? -6.281 -16.781 4.523 1 98.5 327 LEU B CA 1
ATOM 6288 C C . LEU B 1 327 ? -5.457 -17.969 4.996 1 98.5 327 LEU B C 1
ATOM 6290 O O . LEU B 1 327 ? -5.035 -18.016 6.156 1 98.5 327 LEU B O 1
ATOM 6294 N N . VAL B 1 328 ? -5.281 -18.969 4.188 1 98.31 328 VAL B N 1
ATOM 6295 C CA . VAL B 1 328 ? -4.406 -20.109 4.434 1 98.31 328 VAL B CA 1
ATOM 6296 C C . VAL B 1 328 ? -3.215 -20.062 3.482 1 98.31 328 VAL B C 1
ATOM 6298 O O . VAL B 1 328 ? -3.389 -20.016 2.262 1 98.31 328 VAL B O 1
ATOM 6301 N N . THR B 1 329 ? -2.027 -20.062 3.965 1 98.12 329 THR B N 1
ATOM 6302 C CA . THR B 1 329 ? -0.833 -20.016 3.129 1 98.12 329 THR B CA 1
ATOM 6303 C C . THR B 1 329 ? 0.375 -20.562 3.883 1 98.12 329 THR B C 1
ATOM 6305 O O . THR B 1 329 ? 0.497 -20.375 5.094 1 98.12 329 THR B O 1
ATOM 6308 N N . PRO B 1 330 ? 1.27 -21.219 3.26 1 97.44 330 PRO B N 1
ATOM 6309 C CA . PRO B 1 330 ? 2.475 -21.703 3.941 1 97.44 330 PRO B CA 1
ATOM 6310 C C . PRO B 1 330 ? 3.48 -20.578 4.215 1 97.44 330 PRO B C 1
ATOM 6312 O O . PRO B 1 330 ? 4.25 -20.656 5.176 1 97.44 330 PRO B O 1
ATOM 6315 N N . TYR B 1 331 ? 3.543 -19.609 3.369 1 97.31 331 TYR B N 1
ATOM 6316 C CA . TYR B 1 331 ? 4.477 -18.484 3.471 1 97.31 331 TYR B CA 1
ATOM 6317 C C . TYR B 1 331 ? 3.736 -17.156 3.461 1 97.31 331 TYR B C 1
ATOM 6319 O O . TYR B 1 331 ? 3.039 -16.844 2.498 1 97.31 331 TYR B O 1
ATOM 6327 N N . PHE B 1 332 ? 3.969 -16.391 4.492 1 97.31 332 PHE B N 1
ATOM 6328 C CA . PHE B 1 332 ? 3.193 -15.172 4.695 1 97.31 332 PHE B CA 1
ATOM 6329 C C . PHE B 1 332 ? 4.109 -13.984 4.973 1 97.31 332 PHE B C 1
ATOM 6331 O O . PHE B 1 332 ? 4.207 -13.523 6.113 1 97.31 332 PHE B O 1
ATOM 6338 N N . LEU B 1 333 ? 4.668 -13.461 3.961 1 96.88 333 LEU B N 1
ATOM 6339 C CA . LEU B 1 333 ? 5.441 -12.227 3.932 1 96.88 333 LEU B CA 1
ATOM 6340 C C . LEU B 1 333 ? 4.906 -11.273 2.863 1 96.88 333 LEU B C 1
ATOM 6342 O O . LEU B 1 333 ? 5.594 -11 1.876 1 96.88 333 LEU B O 1
ATOM 6346 N N . PRO B 1 334 ? 3.723 -10.742 3.084 1 95.56 334 PRO B N 1
ATOM 6347 C CA . PRO B 1 334 ? 3.002 -9.984 2.061 1 95.56 334 PRO B CA 1
ATOM 6348 C C . PRO B 1 334 ? 3.656 -8.641 1.756 1 95.56 334 PRO B C 1
ATOM 6350 O O . PRO B 1 334 ? 4.297 -8.047 2.629 1 95.56 334 PRO B O 1
ATOM 6353 N N . PRO B 1 335 ? 3.484 -8.195 0.518 1 91.75 335 PRO B N 1
ATOM 6354 C CA . PRO B 1 335 ? 3.879 -6.816 0.223 1 91.75 335 PRO B CA 1
ATOM 6355 C C . PRO B 1 335 ? 3.023 -5.789 0.959 1 91.75 335 PRO B C 1
ATOM 6357 O O . PRO B 1 335 ? 1.978 -6.133 1.515 1 91.75 335 PRO B O 1
ATOM 6360 N N . ASN B 1 336 ? 3.453 -4.562 0.949 1 90.12 336 ASN B N 1
ATOM 6361 C CA . ASN B 1 336 ? 2.875 -3.498 1.765 1 90.12 336 ASN B CA 1
ATOM 6362 C C . ASN B 1 336 ? 1.395 -3.297 1.454 1 90.12 336 ASN B C 1
ATOM 6364 O O . ASN B 1 336 ? 0.592 -3.064 2.361 1 90.12 336 ASN B O 1
ATOM 6368 N N . GLY B 1 337 ? 1.044 -3.342 0.202 1 92.38 337 GLY B N 1
ATOM 6369 C CA . GLY B 1 337 ? -0.354 -3.176 -0.162 1 92.38 337 GLY B CA 1
ATOM 6370 C C . GLY B 1 337 ? -1.27 -4.18 0.511 1 92.38 337 GLY B C 1
ATOM 6371 O O . GLY B 1 337 ? -2.361 -3.828 0.965 1 92.38 337 GLY B O 1
ATOM 6372 N N . LEU B 1 338 ? -0.849 -5.375 0.56 1 96.19 338 LEU B N 1
ATOM 6373 C CA . LEU B 1 338 ? -1.641 -6.426 1.194 1 96.19 338 LEU B CA 1
ATOM 6374 C C . LEU B 1 338 ? -1.664 -6.246 2.709 1 96.19 338 LEU B C 1
ATOM 6376 O O . LEU B 1 338 ? -2.678 -6.523 3.355 1 96.19 338 LEU B O 1
ATOM 6380 N N . ILE B 1 339 ? -0.581 -5.785 3.303 1 94.94 339 ILE B N 1
ATOM 6381 C CA . ILE B 1 339 ? -0.535 -5.504 4.734 1 94.94 339 ILE B CA 1
ATOM 6382 C C . ILE B 1 339 ? -1.598 -4.469 5.094 1 94.94 339 ILE B C 1
ATOM 6384 O O . ILE B 1 339 ? -2.414 -4.691 5.988 1 94.94 339 ILE B O 1
ATOM 6388 N N . ILE B 1 340 ? -1.606 -3.42 4.328 1 93.31 340 ILE B N 1
ATOM 6389 C CA . ILE B 1 340 ? -2.527 -2.318 4.59 1 93.31 340 ILE B CA 1
ATOM 6390 C C . ILE B 1 340 ? -3.967 -2.801 4.43 1 93.31 340 ILE B C 1
ATOM 6392 O O . ILE B 1 340 ? -4.836 -2.465 5.238 1 93.31 340 ILE B O 1
ATOM 6396 N N . ALA B 1 341 ? -4.23 -3.582 3.42 1 96.38 341 ALA B N 1
ATOM 6397 C CA . ALA B 1 341 ? -5.578 -4.078 3.158 1 96.38 341 ALA B CA 1
ATOM 6398 C C . ALA B 1 341 ? -6.074 -4.957 4.301 1 96.38 341 ALA B C 1
ATOM 6400 O O . ALA B 1 341 ? -7.219 -4.836 4.738 1 96.38 341 ALA B O 1
ATOM 6401 N N . LEU B 1 342 ? -5.242 -5.816 4.793 1 97.44 342 LEU B N 1
ATOM 6402 C CA . LEU B 1 342 ? -5.609 -6.715 5.883 1 97.44 342 LEU B CA 1
ATOM 6403 C C . LEU B 1 342 ? -5.828 -5.941 7.176 1 97.44 342 LEU B C 1
ATOM 6405 O O . LEU B 1 342 ? -6.801 -6.188 7.895 1 97.44 342 LEU B O 1
ATOM 6409 N N . GLN B 1 343 ? -4.941 -5.016 7.48 1 94.62 343 GLN B N 1
ATOM 6410 C CA . GLN B 1 343 ? -5.105 -4.164 8.656 1 94.62 343 GLN B CA 1
ATOM 6411 C C . GLN B 1 343 ? -6.414 -3.383 8.594 1 94.62 343 GLN B C 1
ATOM 6413 O O . GLN B 1 343 ? -7.152 -3.32 9.578 1 94.62 343 GLN B O 1
ATOM 6418 N N . SER B 1 344 ? -6.637 -2.805 7.43 1 94.31 344 SER B N 1
ATOM 6419 C CA . SER B 1 344 ? -7.836 -1.991 7.242 1 94.31 344 SER B CA 1
ATOM 6420 C C . SER B 1 344 ? -9.102 -2.82 7.422 1 94.31 344 SER B C 1
ATOM 6422 O O . SER B 1 344 ? -10.078 -2.352 8.008 1 94.31 344 SER B O 1
ATOM 6424 N N . ALA B 1 345 ? -9.086 -4.02 6.895 1 96.56 345 ALA B N 1
ATOM 6425 C CA . ALA B 1 345 ? -10.242 -4.906 7.059 1 96.56 345 ALA B CA 1
ATOM 6426 C C . ALA B 1 345 ? -10.516 -5.176 8.539 1 96.56 345 ALA B C 1
ATOM 6428 O O . ALA B 1 345 ? -11.664 -5.098 8.984 1 96.56 345 ALA B O 1
ATOM 6429 N N . ALA B 1 346 ? -9.508 -5.477 9.266 1 96.12 346 ALA B N 1
ATOM 6430 C CA . ALA B 1 346 ? -9.664 -5.73 10.695 1 96.12 346 ALA B CA 1
ATOM 6431 C C . ALA B 1 346 ? -10.195 -4.492 11.414 1 96.12 346 ALA B C 1
ATOM 6433 O O . ALA B 1 346 ? -11.094 -4.598 12.25 1 96.12 346 ALA B O 1
ATOM 6434 N N . LEU B 1 347 ? -9.703 -3.379 11.055 1 91.88 347 LEU B N 1
ATOM 6435 C CA . LEU B 1 347 ? -10.102 -2.121 11.68 1 91.88 347 LEU B CA 1
ATOM 6436 C C . LEU B 1 347 ? -11.562 -1.803 11.375 1 91.88 347 LEU B C 1
ATOM 6438 O O . LEU B 1 347 ? -12.25 -1.172 12.18 1 91.88 347 LEU B O 1
ATOM 6442 N N . ARG B 1 348 ? -12.062 -2.287 10.227 1 92.62 348 ARG B N 1
ATOM 6443 C CA . ARG B 1 348 ? -13.453 -2.098 9.844 1 92.62 348 ARG B CA 1
ATOM 6444 C C . ARG B 1 348 ? -14.375 -3.025 10.633 1 92.62 348 ARG B C 1
ATOM 6446 O O . ARG B 1 348 ? -15.594 -2.943 10.516 1 92.62 348 ARG B O 1
ATOM 6453 N N . GLY B 1 349 ? -13.781 -3.932 11.367 1 92.81 349 GLY B N 1
ATOM 6454 C CA . GLY B 1 349 ? -14.57 -4.867 12.148 1 92.81 349 GLY B CA 1
ATOM 6455 C C . GLY B 1 349 ? -14.719 -6.223 11.492 1 92.81 349 GLY B C 1
ATOM 6456 O O . GLY B 1 349 ? -15.492 -7.066 11.953 1 92.81 349 GLY B O 1
ATOM 6457 N N . VAL B 1 350 ? -14.086 -6.449 10.367 1 96.69 350 VAL B N 1
ATOM 6458 C CA . VAL B 1 350 ? -14.078 -7.746 9.703 1 96.69 350 VAL B CA 1
ATOM 6459 C C . VAL B 1 350 ? -13.258 -8.742 10.516 1 96.69 350 VAL B C 1
ATOM 6461 O O . VAL B 1 350 ? -12.188 -8.406 11.023 1 96.69 350 VAL B O 1
ATOM 6464 N N . ASP B 1 351 ? -13.781 -9.945 10.711 1 97.75 351 ASP B N 1
ATOM 6465 C CA . ASP B 1 351 ? -13.023 -11 11.383 1 97.75 351 ASP B CA 1
ATOM 6466 C C . ASP B 1 351 ? -11.953 -11.586 10.461 1 97.75 351 ASP B C 1
ATOM 6468 O O . ASP B 1 351 ? -12.258 -12.391 9.578 1 97.75 351 ASP B O 1
ATOM 6472 N N . VAL B 1 352 ? -10.711 -11.195 10.672 1 98.44 352 VAL B N 1
ATOM 6473 C CA . VAL B 1 352 ? -9.617 -11.609 9.797 1 98.44 352 VAL B CA 1
ATOM 6474 C C . VAL B 1 352 ? -8.789 -12.695 10.477 1 98.44 352 VAL B C 1
ATOM 6476 O O . VAL B 1 352 ? -8.227 -12.477 11.555 1 98.44 352 VAL B O 1
ATOM 6479 N N . SER B 1 353 ? -8.664 -13.875 9.836 1 98.44 353 SER B N 1
ATOM 6480 C CA . SER B 1 353 ? -7.883 -15.008 10.344 1 98.44 353 SER B CA 1
ATOM 6481 C C . SER B 1 353 ? -6.848 -15.461 9.32 1 98.44 353 SER B C 1
ATOM 6483 O O . SER B 1 353 ? -7.18 -15.703 8.156 1 98.44 353 SER B O 1
ATOM 6485 N N . ILE B 1 354 ? -5.641 -15.586 9.758 1 98.5 354 ILE B N 1
ATOM 6486 C CA . ILE B 1 354 ? -4.559 -16.125 8.938 1 98.5 354 ILE B CA 1
ATOM 6487 C C . ILE B 1 354 ? -4.078 -17.453 9.523 1 98.5 354 ILE B C 1
ATOM 6489 O O . ILE B 1 354 ? -3.682 -17.516 10.695 1 98.5 354 ILE B O 1
ATOM 6493 N N . LEU B 1 355 ? -4.105 -18.5 8.773 1 98.31 355 LEU B N 1
ATOM 6494 C CA . LEU B 1 355 ? -3.652 -19.828 9.203 1 98.31 355 LEU B CA 1
ATOM 6495 C C . LEU B 1 355 ? -2.316 -20.172 8.555 1 98.31 355 LEU B C 1
ATOM 6497 O O . LEU B 1 355 ? -2.209 -20.219 7.328 1 98.31 355 LEU B O 1
ATOM 6501 N N . LEU B 1 356 ? -1.345 -20.438 9.383 1 97.75 356 LEU B N 1
ATOM 6502 C CA . LEU B 1 356 ? 0.014 -20.766 8.969 1 97.75 356 LEU B CA 1
ATOM 6503 C C . LEU B 1 356 ? 0.444 -22.109 9.531 1 97.75 356 LEU B C 1
ATOM 6505 O O . LEU B 1 356 ? -0.074 -22.547 10.562 1 97.75 356 LEU B O 1
ATOM 6509 N N . PRO B 1 357 ? 1.392 -22.766 8.875 1 96.5 357 PRO B N 1
ATOM 6510 C CA . PRO B 1 357 ? 1.934 -23.984 9.484 1 96.5 357 PRO B CA 1
ATOM 6511 C C . PRO B 1 357 ? 2.85 -23.688 10.672 1 96.5 357 PRO B C 1
ATOM 6513 O O . PRO B 1 357 ? 3.594 -22.703 10.656 1 96.5 357 PRO B O 1
ATOM 6516 N N . VAL B 1 358 ? 2.857 -24.516 11.609 1 93.38 358 VAL B N 1
ATOM 6517 C CA . VAL B 1 358 ? 3.699 -24.344 12.789 1 93.38 358 VAL B CA 1
ATOM 6518 C C . VAL B 1 358 ? 5.164 -24.578 12.414 1 93.38 358 VAL B C 1
ATOM 6520 O O . VAL B 1 358 ? 6.055 -23.891 12.93 1 93.38 358 VAL B O 1
ATOM 6523 N N . HIS B 1 359 ? 5.328 -25.516 11.562 1 89.88 359 HIS B N 1
ATOM 6524 C CA . HIS B 1 359 ? 6.664 -25.797 11.047 1 89.88 359 HIS B CA 1
ATOM 6525 C C . HIS B 1 359 ? 6.719 -25.578 9.531 1 89.88 359 HIS B C 1
ATOM 6527 O O . HIS B 1 359 ? 5.844 -26.047 8.805 1 89.88 359 HIS B O 1
ATOM 6533 N N . ASN B 1 360 ? 7.734 -24.797 9.141 1 88.75 360 ASN B N 1
ATOM 6534 C CA . ASN B 1 360 ? 7.926 -24.547 7.719 1 88.75 360 ASN B CA 1
ATOM 6535 C C . ASN B 1 360 ? 9.102 -25.328 7.156 1 88.75 360 ASN B C 1
ATOM 6537 O O . ASN B 1 360 ? 10.078 -25.594 7.863 1 88.75 360 ASN B O 1
ATOM 6541 N N . ASN B 1 361 ? 8.977 -25.734 5.961 1 87.56 361 ASN B N 1
ATOM 6542 C CA . ASN B 1 361 ? 10.078 -26.453 5.309 1 87.56 361 ASN B CA 1
ATOM 6543 C C . ASN B 1 361 ? 11.273 -25.531 5.059 1 87.56 361 ASN B C 1
ATOM 6545 O O . ASN B 1 361 ? 12.375 -26 4.777 1 87.56 361 ASN B O 1
ATOM 6549 N N . GLN B 1 362 ? 11.07 -24.266 5.203 1 90.88 362 GLN B N 1
ATOM 6550 C CA . GLN B 1 362 ? 12.117 -23.25 5.145 1 90.88 362 GLN B CA 1
ATOM 6551 C C . GLN B 1 362 ? 12.18 -22.453 6.445 1 90.88 362 GLN B C 1
ATOM 6553 O O . GLN B 1 362 ? 11.492 -21.438 6.594 1 90.88 362 GLN B O 1
ATOM 6558 N N . PRO B 1 363 ? 13.07 -22.797 7.309 1 92.06 363 PRO B N 1
ATOM 6559 C CA . PRO B 1 363 ? 13.102 -22.188 8.641 1 92.06 363 PRO B CA 1
ATOM 6560 C C . PRO B 1 363 ? 13.312 -20.672 8.602 1 92.06 363 PRO B C 1
ATOM 6562 O O . PRO B 1 363 ? 12.758 -19.953 9.422 1 92.06 363 PRO B O 1
ATOM 6565 N N . TYR B 1 364 ? 14.133 -20.188 7.68 1 93.94 364 TYR B N 1
ATOM 6566 C CA . TYR B 1 364 ? 14.422 -18.766 7.617 1 93.94 364 TYR B CA 1
ATOM 6567 C C . TYR B 1 364 ? 13.164 -17.969 7.293 1 93.94 364 TYR B C 1
ATOM 6569 O O . TYR B 1 364 ? 13 -16.828 7.746 1 93.94 364 TYR B O 1
ATOM 6577 N N . ILE B 1 365 ? 12.25 -18.562 6.504 1 94.56 365 ILE B N 1
ATOM 6578 C CA . ILE B 1 365 ? 10.984 -17.906 6.199 1 94.56 365 ILE B CA 1
ATOM 6579 C C . ILE B 1 365 ? 10.102 -17.875 7.449 1 94.56 365 ILE B C 1
ATOM 6581 O O . ILE B 1 365 ? 9.438 -16.875 7.719 1 94.56 365 ILE B O 1
ATOM 6585 N N . HIS B 1 366 ? 10.203 -18.953 8.188 1 94.75 366 HIS B N 1
ATOM 6586 C CA . HIS B 1 366 ? 9.453 -19.016 9.438 1 94.75 366 HIS B CA 1
ATOM 6587 C C . HIS B 1 366 ? 9.859 -17.891 10.383 1 94.75 366 HIS B C 1
ATOM 6589 O O . HIS B 1 366 ? 9.008 -17.219 10.969 1 94.75 366 HIS B O 1
ATOM 6595 N N . TRP B 1 367 ? 11.117 -17.734 10.57 1 95.75 367 TRP B N 1
ATOM 6596 C CA . TRP B 1 367 ? 11.633 -16.703 11.461 1 95.75 367 TRP B CA 1
ATOM 6597 C C . TRP B 1 367 ? 11.227 -15.312 10.984 1 95.75 367 TRP B C 1
ATOM 6599 O O . TRP B 1 367 ? 10.805 -14.469 11.773 1 95.75 367 TRP B O 1
ATOM 6609 N N . ALA B 1 368 ? 11.336 -15.109 9.68 1 96.31 368 ALA B N 1
ATOM 6610 C CA . ALA B 1 368 ? 10.93 -13.828 9.109 1 96.31 368 ALA B CA 1
ATOM 6611 C C . ALA B 1 368 ? 9.438 -13.57 9.328 1 96.31 368 ALA B C 1
ATOM 6613 O O . ALA B 1 368 ? 9.039 -12.461 9.695 1 96.31 368 ALA B O 1
ATOM 6614 N N . MET B 1 369 ? 8.648 -14.594 9.133 1 96.56 369 MET B N 1
ATOM 6615 C CA . MET B 1 369 ? 7.207 -14.484 9.32 1 96.56 369 MET B CA 1
ATOM 6616 C C . MET B 1 369 ? 6.871 -14.148 10.766 1 96.56 369 MET B C 1
ATOM 6618 O O . MET B 1 369 ? 5.98 -13.336 11.023 1 96.56 369 MET B O 1
ATOM 6622 N N . ARG B 1 370 ? 7.57 -14.766 11.648 1 95.81 370 ARG B N 1
ATOM 6623 C CA . ARG B 1 370 ? 7.324 -14.547 13.07 1 95.81 370 ARG B CA 1
ATOM 6624 C C . ARG B 1 370 ? 7.578 -13.086 13.445 1 95.81 370 ARG B C 1
ATOM 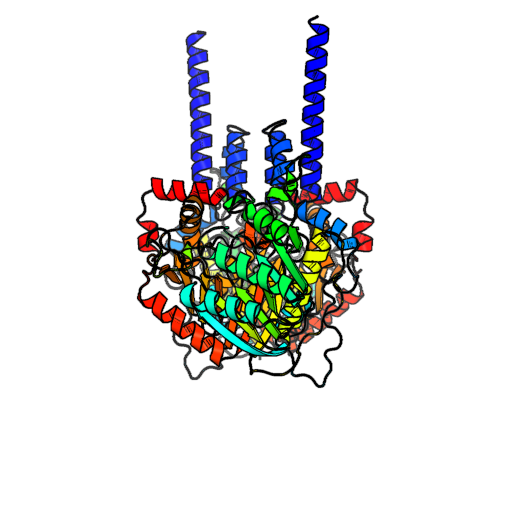6626 O O . ARG B 1 370 ? 6.852 -12.516 14.258 1 95.81 370 ARG B O 1
ATOM 6633 N N . ASN B 1 371 ? 8.578 -12.477 12.859 1 95.25 371 ASN B N 1
ATOM 6634 C CA . ASN B 1 371 ? 8.836 -11.062 13.078 1 95.25 371 ASN B CA 1
ATOM 6635 C C . ASN B 1 371 ? 7.715 -10.195 12.516 1 95.25 371 ASN B C 1
ATOM 6637 O O . ASN B 1 371 ? 7.336 -9.188 13.117 1 95.25 371 ASN B O 1
ATOM 6641 N N . ASN B 1 372 ? 7.234 -10.578 11.453 1 94.31 372 ASN B N 1
ATOM 6642 C CA . ASN B 1 372 ? 6.266 -9.781 10.711 1 94.31 372 ASN B CA 1
ATOM 6643 C C . ASN B 1 372 ? 4.887 -9.828 11.359 1 94.31 372 ASN B C 1
ATOM 6645 O O . ASN B 1 372 ? 4.035 -8.984 11.078 1 94.31 372 ASN B O 1
ATOM 6649 N N . MET B 1 373 ? 4.59 -10.773 12.203 1 95.25 373 MET B N 1
ATOM 6650 C CA . MET B 1 373 ? 3.277 -11 12.805 1 95.25 373 MET B CA 1
ATOM 6651 C C . MET B 1 373 ? 2.836 -9.781 13.617 1 95.25 373 MET B C 1
ATOM 6653 O O . MET B 1 373 ? 1.641 -9.508 13.727 1 95.25 373 MET B O 1
ATOM 6657 N N . ARG B 1 374 ? 3.752 -9.078 14.141 1 90.75 374 ARG B N 1
ATOM 6658 C CA . ARG B 1 374 ? 3.434 -7.941 14.992 1 90.75 374 ARG B CA 1
ATOM 6659 C C . ARG B 1 374 ? 2.605 -6.906 14.234 1 90.75 374 ARG B C 1
ATOM 6661 O O . ARG B 1 374 ? 1.739 -6.25 14.82 1 90.75 374 ARG B O 1
ATOM 6668 N N . HIS B 1 375 ? 2.789 -6.801 12.938 1 88.62 375 HIS B N 1
ATOM 6669 C CA . HIS B 1 375 ? 2.115 -5.812 12.102 1 88.62 375 HIS B CA 1
ATOM 6670 C C . HIS B 1 375 ? 0.643 -6.16 11.914 1 88.62 375 HIS B C 1
ATOM 6672 O O . HIS B 1 375 ? -0.15 -5.316 11.492 1 88.62 375 HIS B O 1
ATOM 6678 N N . PHE B 1 376 ? 0.325 -7.305 12.227 1 94.69 376 PHE B N 1
ATOM 6679 C CA . PHE B 1 376 ? -1.047 -7.758 12.039 1 94.69 376 PHE B CA 1
ATOM 6680 C C . PHE B 1 376 ? -1.768 -7.875 13.375 1 94.69 376 PHE B C 1
ATOM 6682 O O . PHE B 1 376 ? -2.893 -7.395 13.523 1 94.69 376 PHE B O 1
ATOM 6689 N N . LEU B 1 377 ? -1.081 -8.438 14.344 1 94.88 377 LEU B N 1
ATOM 6690 C CA . LEU B 1 377 ? -1.67 -8.656 15.656 1 94.88 377 LEU B CA 1
ATOM 6691 C C . LEU B 1 377 ? -2.053 -7.328 16.312 1 94.88 377 LEU B C 1
ATOM 6693 O O . LEU B 1 377 ? -3.074 -7.238 16.984 1 94.88 377 LEU B O 1
ATOM 6697 N N . ALA B 1 378 ? -1.305 -6.336 16.016 1 88.06 378 ALA B N 1
ATOM 6698 C CA . ALA B 1 378 ? -1.525 -5.02 16.609 1 88.06 378 ALA B CA 1
ATOM 6699 C C . ALA B 1 378 ? -2.828 -4.402 16.109 1 88.06 378 ALA B C 1
ATOM 6701 O O . ALA B 1 378 ? -3.369 -3.486 16.734 1 88.06 378 ALA B O 1
ATOM 6702 N N . TYR B 1 379 ? -3.365 -4.918 15.062 1 90 379 TYR B N 1
ATOM 6703 C CA . TYR B 1 379 ? -4.547 -4.316 14.453 1 90 379 TYR B CA 1
ATOM 6704 C C . TYR B 1 379 ? -5.754 -5.242 14.578 1 90 379 TYR B C 1
ATOM 6706 O O . TYR B 1 379 ? -6.801 -4.988 13.984 1 90 379 TYR B O 1
ATOM 6714 N N . GLY B 1 380 ? -5.566 -6.328 15.242 1 92.94 380 GLY B N 1
ATOM 6715 C CA . GLY B 1 380 ? -6.699 -7.195 15.523 1 92.94 380 GLY B CA 1
ATOM 6716 C C . GLY B 1 380 ? -6.785 -8.383 14.586 1 92.94 380 GLY B C 1
ATOM 6717 O O . GLY B 1 380 ? -7.754 -9.148 14.625 1 92.94 380 GLY B O 1
ATOM 6718 N N . VAL B 1 381 ? -5.867 -8.562 13.734 1 97.06 381 VAL B N 1
ATOM 6719 C CA . VAL B 1 381 ? -5.812 -9.75 12.891 1 97.06 381 VAL B CA 1
ATOM 6720 C C . VAL B 1 381 ? -5.449 -10.969 13.734 1 97.06 381 VAL B C 1
ATOM 6722 O O . VAL B 1 381 ? -4.535 -10.906 14.562 1 97.06 381 VAL B O 1
ATOM 6725 N N . LYS B 1 382 ? -6.164 -12.016 13.555 1 98 382 LYS B N 1
ATOM 6726 C CA . LYS B 1 382 ? -5.879 -13.25 14.281 1 98 382 LYS B CA 1
ATOM 6727 C C . LYS B 1 382 ? -4.969 -14.172 13.477 1 98 382 LYS B C 1
ATOM 6729 O O . LYS B 1 382 ? -5.16 -14.336 12.266 1 98 382 LYS B O 1
ATOM 6734 N N . ILE B 1 383 ? -4 -14.719 14.102 1 98.06 383 ILE B N 1
ATOM 6735 C CA . ILE B 1 383 ? -3.057 -15.617 13.445 1 98.06 383 ILE B CA 1
ATOM 6736 C C . ILE B 1 383 ? -3.045 -16.969 14.164 1 98.06 383 ILE B C 1
ATOM 6738 O O . ILE B 1 383 ? -2.994 -17.016 15.398 1 98.06 383 ILE B O 1
ATOM 6742 N N . TYR B 1 384 ? -3.111 -18.031 13.406 1 98.12 384 TYR B N 1
ATOM 6743 C CA . TYR B 1 384 ? -3.143 -19.391 13.938 1 98.12 384 TYR B CA 1
ATO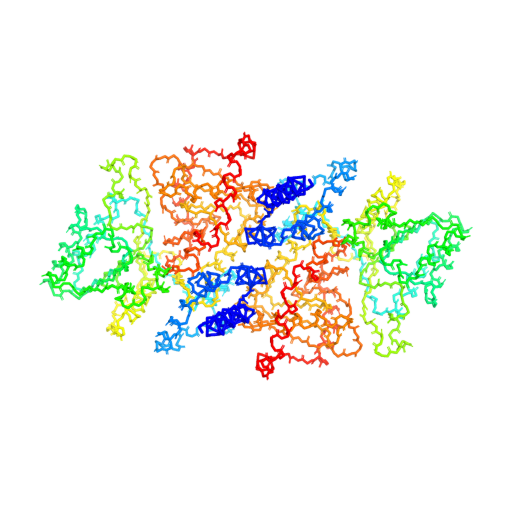M 6744 C C . TYR B 1 384 ? -2.021 -20.234 13.344 1 98.12 384 TYR B C 1
ATOM 6746 O O . TYR B 1 384 ? -1.722 -20.125 12.148 1 98.12 384 TYR B O 1
ATOM 6754 N N . TYR B 1 385 ? -1.403 -21.078 14.172 1 97.44 385 TYR B N 1
ATOM 6755 C CA . TYR B 1 385 ? -0.478 -22.094 13.703 1 97.44 385 TYR B CA 1
ATOM 6756 C C . TYR B 1 385 ? -1.169 -23.453 13.609 1 97.44 385 TYR B C 1
ATOM 6758 O O . TYR B 1 385 ? -1.666 -23.984 14.609 1 97.44 385 TYR B O 1
ATOM 6766 N N . GLN B 1 386 ? -1.204 -23.953 12.414 1 96.5 386 GLN B N 1
ATOM 6767 C CA . GLN B 1 386 ? -1.719 -25.297 12.211 1 96.5 386 GLN B CA 1
ATOM 6768 C C . GLN B 1 386 ? -0.683 -26.359 12.609 1 96.5 386 GLN B C 1
ATOM 6770 O O . GLN B 1 386 ? 0.498 -26.219 12.273 1 96.5 386 GLN B O 1
ATOM 6775 N N . PRO B 1 387 ? -1.115 -27.344 13.281 1 93.38 387 PRO B N 1
ATOM 6776 C CA . PRO B 1 387 ? -0.168 -28.391 13.664 1 93.38 387 PRO B CA 1
ATOM 6777 C C . PRO B 1 387 ? 0.325 -29.203 12.469 1 93.38 387 PRO B C 1
ATOM 6779 O O . PRO B 1 387 ? -0.23 -29.094 11.375 1 93.38 387 PRO B O 1
ATOM 6782 N N . SER B 1 388 ? 1.397 -30 12.656 1 91.06 388 SER B N 1
ATOM 6783 C CA . SER B 1 388 ? 1.913 -30.906 11.625 1 91.06 388 SER B CA 1
ATOM 6784 C C . SER B 1 388 ? 0.836 -31.859 11.141 1 91.06 388 SER B C 1
ATOM 6786 O O . SER B 1 388 ? -0.06 -32.25 11.898 1 91.06 388 SER B O 1
ATOM 6788 N N . PRO B 1 389 ? 0.906 -32.312 9.898 1 92.69 389 PRO B N 1
ATOM 6789 C CA . PRO B 1 389 ? 1.975 -32.094 8.922 1 92.69 389 PRO B CA 1
ATOM 6790 C C . PRO B 1 389 ? 1.949 -30.703 8.305 1 92.69 389 PRO B C 1
ATOM 6792 O O . PRO B 1 389 ? 1.059 -29.906 8.602 1 92.69 389 PRO B O 1
ATOM 6795 N N . PHE B 1 390 ? 3.008 -30.422 7.52 1 94.38 390 PHE B N 1
ATOM 6796 C CA . PHE B 1 390 ? 3.195 -29.141 6.84 1 94.38 390 PHE B CA 1
ATOM 6797 C C . PHE B 1 390 ? 2.018 -28.844 5.922 1 94.38 390 PHE B C 1
ATOM 6799 O O . PHE B 1 390 ? 1.698 -29.625 5.031 1 94.38 390 PHE B O 1
ATOM 6806 N N . VAL B 1 391 ? 1.359 -27.719 6.188 1 95.31 391 VAL B N 1
ATOM 6807 C CA . VAL B 1 391 ? 0.242 -27.312 5.344 1 95.31 391 VAL B CA 1
ATOM 6808 C C . VAL B 1 391 ? 0.747 -26.391 4.23 1 95.31 391 VAL B C 1
ATOM 6810 O O . VAL B 1 391 ? 1.178 -25.266 4.488 1 95.31 391 VAL B O 1
ATOM 6813 N N . HIS B 1 392 ? 0.633 -26.797 3.025 1 96.94 392 HIS B N 1
ATOM 6814 C CA . HIS B 1 392 ? 1.15 -26.094 1.853 1 96.94 392 HIS B CA 1
ATOM 6815 C C . HIS B 1 392 ? 0.02 -25.5 1.027 1 96.94 392 HIS B C 1
ATOM 6817 O O . HIS B 1 392 ? 0.244 -25.031 -0.091 1 96.94 392 HIS B O 1
ATOM 6823 N N . SER B 1 393 ? -1.183 -25.469 1.564 1 96.19 393 SER B N 1
ATOM 6824 C CA . SER B 1 393 ? -2.365 -25 0.854 1 96.19 393 SER B CA 1
ATOM 6825 C C . SER B 1 393 ? -2.354 -23.484 0.714 1 96.19 393 SER B C 1
ATOM 6827 O O . SER B 1 393 ? -1.79 -22.781 1.558 1 96.19 393 SER B O 1
ATOM 6829 N N . LYS B 1 394 ? -2.924 -22.969 -0.341 1 97.81 394 LYS B N 1
ATOM 6830 C CA . LYS B 1 394 ? -3.135 -21.547 -0.604 1 97.81 394 LYS B CA 1
ATOM 6831 C C . LYS B 1 394 ? -4.609 -21.25 -0.862 1 97.81 394 LYS B C 1
ATOM 6833 O O . LYS B 1 394 ? -5.152 -21.641 -1.898 1 97.81 394 LYS B O 1
ATOM 6838 N N . LEU B 1 395 ? -5.215 -20.609 0.08 1 97.94 395 LEU B N 1
ATOM 6839 C CA . LEU B 1 395 ? -6.648 -20.359 0.002 1 97.94 395 LEU B CA 1
ATOM 6840 C C . LEU B 1 395 ? -6.98 -18.984 0.582 1 97.94 395 LEU B C 1
ATOM 6842 O O . LEU B 1 395 ? -6.414 -18.578 1.6 1 97.94 395 LEU B O 1
ATOM 6846 N N . LEU B 1 396 ? -7.836 -18.266 -0.052 1 98.62 396 LEU B N 1
ATOM 6847 C CA . LEU B 1 396 ? -8.43 -17.031 0.446 1 98.62 396 LEU B CA 1
ATOM 6848 C C . LEU B 1 396 ? -9.953 -17.109 0.44 1 98.62 396 LEU B C 1
ATOM 6850 O O . LEU B 1 396 ? -10.562 -17.359 -0.605 1 98.62 396 LEU B O 1
ATOM 6854 N N . LEU B 1 397 ? -10.539 -17.031 1.582 1 98.5 397 LEU B N 1
ATOM 6855 C CA . LEU B 1 397 ? -11.992 -17.016 1.749 1 98.5 397 LEU B CA 1
ATOM 6856 C C . LEU B 1 397 ? -12.461 -15.664 2.254 1 98.5 397 LEU B C 1
ATOM 6858 O O . LEU B 1 397 ? -11.93 -15.141 3.236 1 98.5 397 LEU B O 1
ATOM 6862 N N . ILE B 1 398 ? -13.375 -15.062 1.577 1 98.19 398 ILE B N 1
ATOM 6863 C CA . ILE B 1 398 ? -13.945 -13.781 1.986 1 98.19 398 ILE B CA 1
ATOM 6864 C C . ILE B 1 398 ? -15.453 -13.922 2.156 1 98.19 398 ILE B C 1
ATOM 6866 O O . ILE B 1 398 ? -16.156 -14.32 1.225 1 98.19 398 ILE B O 1
ATOM 6870 N N . ASP B 1 399 ? -15.883 -13.609 3.311 1 96.56 399 ASP B N 1
ATOM 6871 C CA . ASP B 1 399 ? -17.297 -13.711 3.662 1 96.56 399 ASP B CA 1
ATOM 6872 C C . ASP B 1 399 ? -17.859 -15.094 3.328 1 96.56 399 ASP B C 1
ATOM 6874 O O . ASP B 1 399 ? -17.25 -16.109 3.672 1 96.56 399 ASP B O 1
ATOM 6878 N N . ASP B 1 400 ? -18.984 -15.211 2.682 1 94.44 400 ASP B N 1
ATOM 6879 C CA . ASP B 1 400 ? -19.609 -16.516 2.443 1 94.44 400 ASP B CA 1
ATOM 6880 C C . ASP B 1 400 ? -19.844 -16.75 0.953 1 94.44 400 ASP B C 1
ATOM 6882 O O . ASP B 1 400 ? -20.703 -17.547 0.573 1 94.44 400 ASP B O 1
ATOM 6886 N N . HIS B 1 401 ? -19.016 -16.016 0.202 1 95.75 401 HIS B N 1
ATOM 6887 C CA . HIS B 1 401 ? -19.422 -16.141 -1.196 1 95.75 401 HIS B CA 1
ATOM 6888 C C . HIS B 1 401 ? -18.203 -16.062 -2.119 1 95.75 401 HIS B C 1
ATOM 6890 O O . HIS B 1 401 ? -18.312 -16.375 -3.311 1 95.75 401 HIS B O 1
ATOM 6896 N N . TYR B 1 402 ? -17.062 -15.656 -1.656 1 97.62 402 TYR B N 1
ATOM 6897 C CA . TYR B 1 402 ? -15.883 -15.5 -2.502 1 97.62 402 TYR B CA 1
ATOM 6898 C C . TYR B 1 402 ? -14.742 -16.406 -2.029 1 97.62 402 TYR B C 1
ATOM 6900 O O . TYR B 1 402 ? -14.445 -16.453 -0.834 1 97.62 402 TYR B O 1
ATOM 6908 N N . CYS B 1 403 ? -14.094 -17.109 -2.969 1 98.25 403 CYS B N 1
ATOM 6909 C CA . CYS B 1 403 ? -12.914 -17.922 -2.701 1 98.25 403 CYS B CA 1
ATOM 6910 C C . CYS B 1 403 ? -11.867 -17.75 -3.795 1 98.25 403 CYS B C 1
ATOM 6912 O O . CYS B 1 403 ? -12.211 -17.531 -4.961 1 98.25 403 CYS B O 1
ATOM 6914 N N . GLN B 1 404 ? -10.664 -17.75 -3.385 1 98.44 404 GLN B N 1
ATOM 6915 C CA . GLN B 1 404 ? -9.547 -17.812 -4.324 1 98.44 404 GLN B CA 1
ATOM 6916 C C . GLN B 1 404 ? -8.664 -19.016 -4.039 1 98.44 404 GLN B C 1
ATOM 6918 O O . GLN B 1 404 ? -8.258 -19.25 -2.896 1 98.44 404 GLN B O 1
ATOM 6923 N N . ILE B 1 405 ? -8.398 -19.797 -5.051 1 98.56 405 ILE B N 1
ATOM 6924 C CA . ILE B 1 405 ? -7.582 -21 -4.953 1 98.56 405 ILE B CA 1
ATOM 6925 C C . ILE B 1 405 ? -6.457 -20.938 -5.984 1 98.56 405 ILE B C 1
ATOM 6927 O O . ILE B 1 405 ? -6.531 -20.188 -6.953 1 98.56 405 ILE B O 1
ATOM 6931 N N . GLY B 1 406 ? -5.375 -21.75 -5.711 1 98.06 406 GLY B N 1
ATOM 6932 C CA . GLY B 1 406 ? -4.352 -21.797 -6.742 1 98.06 406 GLY B CA 1
ATOM 6933 C C . GLY B 1 406 ? -2.961 -22.062 -6.195 1 98.06 406 GLY B C 1
ATOM 6934 O O . GLY B 1 406 ? -2.803 -22.797 -5.219 1 98.06 406 GLY B O 1
ATOM 6935 N N . SER B 1 407 ? -1.996 -21.531 -6.91 1 97.75 407 SER B N 1
ATOM 6936 C CA . SER B 1 407 ? -0.612 -21.906 -6.641 1 97.75 407 SER B CA 1
ATOM 6937 C C . SER B 1 407 ? 0.116 -20.812 -5.867 1 97.75 407 SER B C 1
ATOM 6939 O O . SER B 1 407 ? 1.194 -21.031 -5.316 1 97.75 407 SER B O 1
ATOM 6941 N N . ALA B 1 408 ? -0.442 -19.672 -5.707 1 97.31 408 ALA B N 1
ATOM 6942 C CA . ALA B 1 408 ? 0.333 -18.5 -5.281 1 97.31 408 ALA B CA 1
ATOM 6943 C C . ALA B 1 408 ? 0.461 -18.453 -3.762 1 97.31 408 ALA B C 1
ATOM 6945 O O . ALA B 1 408 ? -0.542 -18.516 -3.047 1 97.31 408 ALA B O 1
ATOM 6946 N N . ASN B 1 409 ? 1.677 -18.391 -3.256 1 96.5 409 ASN B N 1
ATOM 6947 C CA . ASN B 1 409 ? 1.953 -18.016 -1.873 1 96.5 409 ASN B CA 1
ATOM 6948 C C . ASN B 1 409 ? 1.804 -16.5 -1.657 1 96.5 409 ASN B C 1
ATOM 6950 O O . ASN B 1 409 ? 1.594 -15.758 -2.611 1 96.5 409 ASN B O 1
ATOM 6954 N N . ILE B 1 410 ? 1.838 -16.125 -0.412 1 97.06 410 ILE B N 1
ATOM 6955 C CA . ILE B 1 410 ? 1.757 -14.695 -0.111 1 97.06 410 ILE B CA 1
ATOM 6956 C C . ILE B 1 410 ? 3.129 -14.18 0.318 1 97.06 410 ILE B C 1
ATOM 6958 O O . ILE B 1 410 ? 3.322 -13.805 1.477 1 97.06 410 ILE B O 1
ATOM 6962 N N . ASP B 1 411 ? 4.031 -14.102 -0.585 1 94.38 411 ASP B N 1
ATOM 6963 C CA . ASP B 1 411 ? 5.379 -13.586 -0.359 1 94.38 411 ASP B CA 1
ATOM 6964 C C . ASP B 1 411 ? 5.938 -12.938 -1.624 1 94.38 411 ASP B C 1
ATOM 6966 O O . ASP B 1 411 ? 5.297 -12.961 -2.676 1 94.38 411 ASP B O 1
ATOM 6970 N N . SER B 1 412 ? 7.051 -12.328 -1.521 1 88.62 412 SER B N 1
ATOM 6971 C CA . SER B 1 412 ? 7.617 -11.539 -2.609 1 88.62 412 SER B CA 1
ATOM 6972 C C . SER B 1 412 ? 7.984 -12.422 -3.799 1 88.62 412 SER B C 1
ATOM 6974 O O . SER B 1 412 ? 7.758 -12.047 -4.949 1 88.62 412 SER B O 1
ATOM 6976 N N . ARG B 1 413 ? 8.516 -13.508 -3.596 1 88.31 413 ARG B N 1
ATOM 6977 C CA . ARG B 1 413 ? 8.914 -14.391 -4.691 1 88.31 413 ARG B CA 1
ATOM 6978 C C . ARG B 1 413 ? 7.699 -14.828 -5.508 1 88.31 413 ARG B C 1
ATOM 6980 O O . ARG B 1 413 ? 7.707 -14.742 -6.734 1 88.31 413 ARG B O 1
ATOM 6987 N N . SER B 1 414 ? 6.738 -15.281 -4.844 1 92.62 414 SER B N 1
ATOM 6988 C CA . SER B 1 414 ? 5.535 -15.781 -5.508 1 92.62 414 SER B CA 1
ATOM 6989 C C . SER B 1 414 ? 4.812 -14.656 -6.246 1 92.62 414 SER B C 1
ATOM 6991 O O . SER B 1 414 ? 4.398 -14.828 -7.395 1 92.62 414 SER B O 1
ATOM 6993 N N . LEU B 1 415 ? 4.738 -13.531 -5.629 1 91.5 415 LEU B N 1
ATOM 6994 C CA . LEU B 1 415 ? 3.871 -12.477 -6.152 1 91.5 415 LEU B CA 1
ATOM 6995 C C . LEU B 1 415 ? 4.625 -11.594 -7.137 1 91.5 415 LEU B C 1
ATOM 6997 O O . LEU B 1 415 ? 4.008 -10.828 -7.887 1 91.5 415 LEU B O 1
ATOM 7001 N N . ARG B 1 416 ? 5.953 -11.734 -7.219 1 83.5 416 ARG B N 1
ATOM 7002 C CA . ARG B 1 416 ? 6.688 -10.844 -8.117 1 83.5 416 ARG B CA 1
ATOM 7003 C C . ARG B 1 416 ? 7.508 -11.641 -9.125 1 83.5 416 ARG B C 1
ATOM 7005 O O . ARG B 1 416 ? 7.754 -11.18 -10.242 1 83.5 416 ARG B O 1
ATOM 7012 N N . LEU B 1 417 ? 7.934 -12.828 -8.742 1 81.12 417 LEU B N 1
ATOM 7013 C CA . LEU B 1 417 ? 8.945 -13.492 -9.555 1 81.12 417 LEU B CA 1
ATOM 7014 C C . LEU B 1 417 ? 8.398 -14.773 -10.164 1 81.12 417 LEU B C 1
ATOM 7016 O O . LEU B 1 417 ? 8.852 -15.203 -11.234 1 81.12 417 LEU B O 1
ATOM 7020 N N . ASN B 1 418 ? 7.477 -15.367 -9.516 1 88.06 418 ASN B N 1
ATOM 7021 C CA . ASN B 1 418 ? 6.941 -16.641 -10 1 88.06 418 ASN B CA 1
ATOM 7022 C C . ASN B 1 418 ? 5.793 -16.422 -10.984 1 88.06 418 ASN B C 1
ATOM 7024 O O . ASN B 1 418 ? 5.078 -15.414 -10.898 1 88.06 418 ASN B O 1
ATOM 7028 N N . PHE B 1 419 ? 5.723 -17.375 -11.891 1 89.69 419 PHE B N 1
ATOM 7029 C CA . PHE B 1 419 ? 4.477 -17.5 -12.641 1 89.69 419 PHE B CA 1
ATOM 7030 C C . PHE B 1 419 ? 3.438 -18.266 -11.828 1 89.69 419 PHE B C 1
ATOM 7032 O O . PHE B 1 419 ? 3.682 -19.406 -11.406 1 89.69 419 PHE B O 1
ATOM 7039 N N . GLU B 1 420 ? 2.355 -17.625 -11.625 1 95 420 GLU B N 1
ATOM 7040 C CA . GLU B 1 420 ? 1.328 -18.188 -10.758 1 95 420 GLU B CA 1
ATOM 7041 C C . GLU B 1 420 ? -0.012 -18.297 -11.484 1 95 420 GLU B C 1
ATOM 7043 O O . GLU B 1 420 ? -0.275 -17.531 -12.414 1 95 420 GLU B O 1
ATOM 7048 N N . LEU B 1 421 ? -0.82 -19.203 -11.078 1 97.12 421 LEU B N 1
ATOM 7049 C CA . LEU B 1 421 ? -2.205 -19.344 -11.508 1 97.12 421 LEU B CA 1
ATOM 7050 C C . LEU B 1 421 ? -3.143 -19.469 -10.312 1 97.12 421 LEU B C 1
ATOM 7052 O O . LEU B 1 421 ? -3.004 -20.391 -9.508 1 97.12 421 LEU B O 1
ATOM 7056 N N . ASN B 1 422 ? -3.984 -18.516 -10.172 1 98.31 422 ASN B N 1
ATOM 7057 C CA . ASN B 1 422 ? -5.094 -18.594 -9.227 1 98.31 422 ASN B CA 1
ATOM 7058 C C . ASN B 1 422 ? -6.441 -18.531 -9.945 1 98.31 422 ASN B C 1
ATOM 7060 O O . ASN B 1 422 ? -6.512 -18.172 -11.117 1 98.31 422 ASN B O 1
ATOM 7064 N N . VAL B 1 423 ? -7.488 -19 -9.297 1 98.62 423 VAL B N 1
ATOM 7065 C CA . VAL B 1 423 ? -8.867 -18.891 -9.766 1 98.62 423 VAL B CA 1
ATOM 7066 C C . VAL B 1 423 ? -9.727 -18.219 -8.703 1 98.62 423 VAL B C 1
ATOM 7068 O O . VAL B 1 423 ? -9.734 -18.641 -7.543 1 98.62 423 VAL B O 1
ATOM 7071 N N . GLU B 1 424 ? -10.328 -17.141 -9.062 1 98.38 424 GLU B N 1
ATOM 7072 C CA . GLU B 1 424 ? -11.32 -16.594 -8.148 1 98.38 424 GLU B CA 1
ATOM 7073 C C . GLU B 1 424 ? -12.695 -17.203 -8.406 1 98.38 424 GLU B C 1
ATOM 7075 O O . GLU B 1 424 ? -13.078 -17.438 -9.562 1 98.38 424 GLU B O 1
ATOM 7080 N N . ILE B 1 425 ? -13.43 -17.516 -7.363 1 98.5 425 ILE B N 1
ATOM 7081 C CA . ILE B 1 425 ? -14.695 -18.25 -7.402 1 98.5 425 ILE B CA 1
ATOM 7082 C C . ILE B 1 425 ? -15.758 -17.484 -6.625 1 98.5 425 ILE B C 1
ATOM 7084 O O . ILE B 1 425 ? -15.57 -17.172 -5.449 1 98.5 425 ILE B O 1
ATOM 7088 N N . PHE B 1 426 ? -16.797 -17.172 -7.281 1 97.69 426 PHE B N 1
ATOM 7089 C CA . PHE B 1 426 ? -18 -16.641 -6.648 1 97.69 426 PHE B CA 1
ATOM 7090 C C . PHE B 1 426 ? -19.078 -17.719 -6.543 1 97.69 426 PHE B C 1
ATOM 7092 O O . PHE B 1 426 ? -19.75 -18.031 -7.527 1 97.69 426 PHE B O 1
ATOM 7099 N N . ASP B 1 427 ? -19.188 -18.297 -5.41 1 97.94 427 ASP B N 1
ATOM 7100 C CA . ASP B 1 427 ? -20.125 -19.391 -5.145 1 97.94 427 ASP B CA 1
ATOM 7101 C C . ASP B 1 427 ? -20.297 -19.609 -3.643 1 97.94 427 ASP B C 1
ATOM 7103 O O . ASP B 1 427 ? -19.375 -20.078 -2.965 1 97.94 427 ASP B O 1
ATOM 7107 N N . ALA B 1 428 ? -21.469 -19.391 -3.125 1 97.44 428 ALA B N 1
ATOM 7108 C CA . ALA B 1 428 ? -21.734 -19.469 -1.69 1 97.44 428 ALA B CA 1
ATOM 7109 C C . ALA B 1 428 ? -21.578 -20.906 -1.189 1 97.44 428 ALA B C 1
ATOM 7111 O O . ALA B 1 428 ? -21.031 -21.141 -0.11 1 97.44 428 ALA B O 1
ATOM 7112 N N . ASP B 1 429 ? -22.094 -21.828 -1.973 1 97.12 429 ASP B N 1
ATOM 7113 C CA . ASP B 1 429 ? -22.016 -23.234 -1.56 1 97.12 429 ASP B CA 1
ATOM 7114 C C . ASP B 1 429 ? -20.578 -23.719 -1.492 1 97.12 429 ASP B C 1
ATOM 7116 O O . ASP B 1 429 ? -20.188 -24.406 -0.545 1 97.12 429 ASP B O 1
ATOM 7120 N N . PHE B 1 430 ? -19.844 -23.406 -2.479 1 97.5 430 PHE B N 1
ATOM 7121 C CA . PHE B 1 430 ? -18.422 -23.766 -2.486 1 97.5 430 PHE B CA 1
ATOM 7122 C C . PHE B 1 430 ? -17.688 -23.141 -1.31 1 97.5 430 PHE B C 1
ATOM 7124 O O . PHE B 1 430 ? -16.922 -23.812 -0.625 1 97.5 430 PHE B O 1
ATOM 7131 N N . ALA B 1 431 ? -17.906 -21.859 -1.122 1 97.81 431 ALA B N 1
ATOM 7132 C CA . ALA B 1 431 ? -17.281 -21.141 -0.026 1 97.81 431 ALA B CA 1
ATOM 7133 C C . ALA B 1 431 ? -17.609 -21.781 1.319 1 97.81 431 ALA B C 1
ATOM 7135 O O . ALA B 1 431 ? -16.734 -21.906 2.186 1 97.81 431 ALA B O 1
ATOM 7136 N N . GLN B 1 432 ? -18.797 -22.203 1.462 1 97.25 432 GLN B N 1
ATOM 7137 C CA . GLN B 1 432 ? -19.219 -22.828 2.709 1 97.25 432 GLN B CA 1
ATOM 7138 C C . GLN B 1 432 ? -18.516 -24.172 2.908 1 97.25 432 GLN B C 1
ATOM 7140 O O . GLN B 1 432 ? -18.125 -24.516 4.027 1 97.25 432 GLN B O 1
ATOM 7145 N N . SER B 1 433 ? -18.453 -24.891 1.868 1 97.38 433 SER B N 1
ATOM 7146 C CA . SER B 1 433 ? -17.75 -26.156 1.944 1 97.38 433 SER B CA 1
ATOM 7147 C C . SER B 1 433 ? -16.297 -25.969 2.346 1 97.38 433 SER B C 1
ATOM 7149 O O . SER B 1 433 ? -15.773 -26.688 3.201 1 97.38 433 SER B O 1
ATOM 7151 N N . MET B 1 434 ? -15.664 -25 1.72 1 97.38 434 MET B N 1
ATOM 7152 C CA . MET B 1 434 ? -14.273 -24.703 2.049 1 97.38 434 MET B CA 1
ATOM 7153 C C . MET B 1 434 ? -14.148 -24.219 3.486 1 97.38 434 MET B C 1
ATOM 7155 O O . MET B 1 434 ? -13.219 -24.594 4.195 1 97.38 434 MET B O 1
ATOM 7159 N N . ALA B 1 435 ? -15.062 -23.375 3.867 1 97.5 435 ALA B N 1
ATOM 7160 C CA . ALA B 1 435 ? -15.07 -22.844 5.227 1 97.5 435 ALA B CA 1
ATOM 7161 C C . ALA B 1 435 ? -15.148 -23.969 6.258 1 97.5 435 ALA B C 1
ATOM 7163 O O . ALA B 1 435 ? -14.469 -23.922 7.289 1 97.5 435 ALA B O 1
ATOM 7164 N N . LYS B 1 436 ? -15.992 -24.906 5.988 1 97.25 436 LYS B N 1
ATOM 7165 C CA . LYS B 1 436 ? -16.141 -26.047 6.902 1 97.25 436 LYS B CA 1
ATOM 7166 C C . LYS B 1 436 ? -14.82 -26.781 7.09 1 97.25 436 LYS B C 1
ATOM 7168 O O . LYS B 1 436 ? -14.438 -27.109 8.211 1 97.25 436 LYS B O 1
ATOM 7173 N N . ILE B 1 437 ? -14.164 -26.984 6.047 1 96.38 437 ILE B N 1
ATOM 7174 C CA . ILE B 1 437 ? -12.891 -27.688 6.086 1 96.38 437 ILE B CA 1
ATOM 7175 C C . ILE B 1 437 ? -11.867 -26.875 6.871 1 96.38 437 ILE B C 1
ATOM 7177 O O . ILE B 1 437 ? -11.195 -27.391 7.766 1 96.38 437 ILE B O 1
ATOM 7181 N N . ILE B 1 438 ? -11.766 -25.625 6.586 1 95.94 438 ILE B N 1
ATOM 7182 C CA . ILE B 1 438 ? -10.766 -24.75 7.188 1 95.94 438 ILE B CA 1
ATOM 7183 C C . ILE B 1 438 ? -11.07 -24.562 8.672 1 95.94 438 ILE B C 1
ATOM 7185 O O . ILE B 1 438 ? -10.148 -24.5 9.492 1 95.94 438 ILE B O 1
ATOM 7189 N N . ASN B 1 439 ? -12.32 -24.422 8.969 1 95.94 439 ASN B N 1
ATOM 7190 C CA . ASN B 1 439 ? -12.703 -24.25 10.367 1 95.94 439 ASN B CA 1
ATOM 7191 C C . ASN B 1 439 ? -12.336 -25.484 11.203 1 95.94 439 ASN B C 1
ATOM 7193 O O . ASN B 1 439 ? -11.969 -25.344 12.375 1 95.94 439 ASN B O 1
ATOM 7197 N N . ASN B 1 440 ? -12.5 -26.578 10.617 1 95.19 440 ASN B N 1
ATOM 7198 C CA . ASN B 1 440 ? -12.055 -27.797 11.297 1 95.19 440 ASN B CA 1
ATOM 7199 C C . ASN B 1 440 ? -10.562 -27.766 11.586 1 95.19 440 ASN B C 1
ATOM 7201 O O . ASN B 1 440 ? -10.117 -28.141 12.672 1 95.19 440 ASN B O 1
ATOM 7205 N N . ASP B 1 441 ? -9.805 -27.344 10.648 1 94.25 441 ASP B N 1
ATOM 7206 C CA . ASP B 1 441 ? -8.367 -27.203 10.836 1 94.25 441 ASP B CA 1
ATOM 7207 C C . ASP B 1 441 ? -8.055 -26.141 11.898 1 94.25 441 ASP B C 1
ATOM 7209 O O . ASP B 1 441 ? -7.148 -26.328 12.711 1 94.25 441 ASP B O 1
ATOM 7213 N N . LYS B 1 442 ? -8.766 -25.078 11.836 1 96 442 LYS B N 1
ATOM 7214 C CA . LYS B 1 442 ? -8.57 -23.969 12.758 1 96 442 LYS B CA 1
ATOM 7215 C C . LYS B 1 442 ? -8.812 -24.406 14.203 1 96 442 LYS B C 1
ATOM 7217 O O . LYS B 1 442 ? -8.125 -23.938 15.117 1 96 442 LYS B O 1
ATOM 7222 N N . GLN B 1 443 ? -9.742 -25.297 14.406 1 96 443 GLN B N 1
ATOM 7223 C CA . GLN B 1 443 ? -10.062 -25.781 15.75 1 96 443 GLN B CA 1
ATOM 7224 C C . GLN B 1 443 ? -8.875 -26.5 16.359 1 96 443 GLN B C 1
ATOM 7226 O O . GLN B 1 443 ? -8.719 -26.531 17.594 1 96 443 GLN B O 1
ATOM 7231 N N . GLN B 1 444 ? -8.117 -27.031 15.555 1 95.31 444 GLN B N 1
ATOM 7232 C CA . GLN B 1 444 ? -6.953 -27.766 16.031 1 95.31 444 GLN B CA 1
ATOM 7233 C C . GLN B 1 444 ? -5.723 -26.859 16.094 1 95.31 444 GLN B C 1
ATOM 7235 O O . GLN B 1 444 ? -4.66 -27.281 16.562 1 95.31 444 GLN B O 1
ATOM 7240 N N . ALA B 1 445 ? -5.816 -25.688 15.641 1 97.38 445 ALA B N 1
ATOM 7241 C CA . ALA B 1 445 ? -4.684 -24.766 15.539 1 97.38 445 ALA B CA 1
ATOM 7242 C C . ALA B 1 445 ? -4.473 -24.016 16.844 1 97.38 445 ALA B C 1
ATOM 7244 O O . ALA B 1 445 ? -5.328 -24.047 17.734 1 97.38 445 ALA B O 1
ATOM 7245 N N . ILE B 1 446 ? -3.322 -23.453 17.031 1 96.81 446 ILE B N 1
ATOM 7246 C CA . ILE B 1 446 ? -2.99 -22.641 18.188 1 96.81 446 ILE B CA 1
ATOM 7247 C C . ILE B 1 446 ? -2.969 -21.156 17.797 1 96.81 446 ILE B C 1
ATOM 7249 O O . ILE B 1 446 ? -2.262 -20.766 16.875 1 96.81 446 ILE B O 1
ATOM 7253 N N . GLU B 1 447 ? -3.695 -20.391 18.484 1 97.12 447 GLU B N 1
ATOM 7254 C CA . GLU B 1 447 ? -3.727 -18.953 18.219 1 97.12 447 GLU B CA 1
ATOM 7255 C C . GLU B 1 447 ? -2.494 -18.266 18.797 1 97.12 447 GLU B C 1
ATOM 7257 O O . GLU B 1 447 ? -2.098 -18.531 19.938 1 97.12 447 GLU B O 1
ATOM 7262 N N . ILE B 1 448 ? -1.9 -17.438 18.047 1 96.69 448 ILE B N 1
ATOM 7263 C CA . ILE B 1 448 ? -0.762 -16.641 18.484 1 96.69 448 ILE B CA 1
ATOM 7264 C C . ILE B 1 448 ? -1.25 -15.289 19 1 96.69 448 ILE B C 1
ATOM 7266 O O . ILE B 1 448 ? -1.937 -14.555 18.281 1 96.69 448 ILE B O 1
ATOM 7270 N N . THR B 1 449 ? -0.869 -14.938 20.203 1 94.44 449 THR B N 1
ATOM 7271 C CA . THR B 1 449 ? -1.268 -13.672 20.812 1 94.44 449 THR B CA 1
ATOM 7272 C C . THR B 1 449 ? -0.085 -12.711 20.875 1 94.44 449 THR B C 1
ATOM 7274 O O . THR B 1 449 ? 1.071 -13.133 20.812 1 94.44 449 THR B O 1
ATOM 7277 N N . PRO B 1 450 ? -0.451 -11.422 20.938 1 92.44 450 PRO B N 1
ATOM 7278 C CA . PRO B 1 450 ? 0.636 -10.461 21.109 1 92.44 450 PRO B CA 1
ATOM 7279 C C . PRO B 1 450 ? 1.51 -10.766 22.328 1 92.44 450 PRO B C 1
ATOM 7281 O O . PRO B 1 450 ? 2.73 -10.586 22.281 1 92.44 450 PRO B O 1
ATOM 7284 N N . GLN B 1 451 ? 0.954 -11.219 23.391 1 92.69 451 GLN B N 1
ATOM 7285 C CA . GLN B 1 451 ? 1.688 -11.539 24.609 1 92.69 451 GLN B CA 1
ATOM 7286 C C . GLN B 1 451 ? 2.693 -12.664 24.359 1 92.69 451 GLN B C 1
ATOM 7288 O O . GLN B 1 451 ? 3.848 -12.57 24.781 1 92.69 451 GLN B O 1
ATOM 7293 N N . LYS B 1 452 ? 2.229 -13.703 23.703 1 91.94 452 LYS B N 1
ATOM 7294 C CA . LYS B 1 452 ? 3.123 -14.82 23.391 1 91.94 452 LYS B CA 1
ATOM 7295 C C . LYS B 1 452 ? 4.277 -14.367 22.516 1 91.94 452 LYS B C 1
ATOM 7297 O O . LYS B 1 452 ? 5.422 -14.781 22.719 1 91.94 452 LYS B O 1
ATOM 7302 N N . LEU B 1 453 ? 3.992 -13.586 21.562 1 92.62 453 LEU B N 1
ATOM 7303 C CA . LEU B 1 453 ? 5.012 -13.094 20.625 1 92.62 453 LEU B CA 1
ATOM 7304 C C . LEU B 1 453 ? 6.027 -12.227 21.359 1 92.62 453 LEU B C 1
ATOM 7306 O O . LEU B 1 453 ? 7.227 -12.297 21.078 1 92.62 453 LEU B O 1
ATOM 7310 N N . ASN B 1 454 ? 5.578 -11.414 22.281 1 90.88 454 ASN B N 1
ATOM 7311 C CA . ASN B 1 454 ? 6.43 -10.461 23 1 90.88 454 ASN B CA 1
ATOM 7312 C C . ASN B 1 454 ? 7.281 -11.148 24.062 1 90.88 454 ASN B C 1
ATOM 7314 O O . ASN B 1 454 ? 8.273 -10.594 24.516 1 90.88 454 ASN B O 1
ATOM 7318 N N . LYS B 1 455 ? 6.914 -12.305 24.516 1 93.06 455 LYS B N 1
ATOM 7319 C CA . LYS B 1 455 ? 7.629 -13.039 25.547 1 93.06 455 LYS B CA 1
ATOM 7320 C C . LYS B 1 455 ? 8.93 -13.625 25.016 1 93.06 455 LYS B C 1
ATOM 7322 O O . LYS B 1 455 ? 9.797 -14.047 25.781 1 93.06 455 LYS B O 1
ATOM 7327 N N . ARG B 1 456 ? 9.078 -13.633 23.75 1 93.31 456 ARG B N 1
ATOM 7328 C CA . ARG B 1 456 ? 10.328 -14.117 23.172 1 93.31 456 ARG B CA 1
ATOM 7329 C C . ARG B 1 456 ? 11.523 -13.336 23.719 1 93.31 456 ARG B C 1
ATOM 7331 O O . ARG B 1 456 ? 11.398 -12.148 24.031 1 93.31 456 ARG B O 1
ATOM 7338 N N . SER B 1 457 ? 12.648 -13.977 23.812 1 95.5 457 SER B N 1
ATOM 7339 C CA . SER B 1 457 ? 13.859 -13.297 24.25 1 95.5 457 SER B CA 1
ATOM 7340 C C . SER B 1 457 ? 14.336 -12.289 23.203 1 95.5 457 SER B C 1
ATOM 7342 O O . SER B 1 457 ? 13.945 -12.367 22.047 1 95.5 457 SER B O 1
ATOM 7344 N N . PHE B 1 458 ? 15.156 -11.438 23.641 1 94.31 458 PHE B N 1
ATOM 7345 C CA . PHE B 1 458 ? 15.695 -10.406 22.766 1 94.31 458 PHE B CA 1
ATOM 7346 C C . PHE B 1 458 ? 16.5 -11.039 21.625 1 94.31 458 PHE B C 1
ATOM 7348 O O . PHE B 1 458 ? 16.438 -10.578 20.484 1 94.31 458 PHE B O 1
ATOM 7355 N N . VAL B 1 459 ? 17.172 -12.086 21.969 1 95.19 459 VAL B N 1
ATOM 7356 C CA . VAL B 1 459 ? 18.016 -12.742 20.984 1 95.19 459 VAL B CA 1
ATOM 7357 C C . VAL B 1 459 ? 17.156 -13.359 19.891 1 95.19 459 VAL B C 1
ATOM 7359 O O . VAL B 1 459 ? 17.469 -13.25 18.703 1 95.19 459 VAL B O 1
ATOM 7362 N N . ILE B 1 460 ? 16.062 -13.945 20.266 1 95.75 460 ILE B N 1
ATOM 7363 C CA . ILE B 1 460 ? 15.164 -14.562 19.312 1 95.75 460 ILE B CA 1
ATOM 7364 C C . ILE B 1 460 ? 14.5 -13.484 18.453 1 95.75 460 ILE B C 1
ATOM 7366 O O . ILE B 1 460 ? 14.375 -13.633 17.234 1 95.75 460 ILE B O 1
ATOM 7370 N N . LYS B 1 461 ? 14.148 -12.391 19.078 1 96.06 461 LYS B N 1
ATOM 7371 C CA . LYS B 1 461 ? 13.547 -11.289 18.344 1 96.06 461 LYS B CA 1
ATOM 7372 C C . LYS B 1 461 ? 14.516 -10.719 17.312 1 96.06 461 LYS B C 1
ATOM 7374 O O . LYS B 1 461 ? 14.133 -10.43 16.172 1 96.06 461 LYS B O 1
ATOM 7379 N N . ALA B 1 462 ? 15.719 -10.586 17.75 1 95.75 462 ALA B N 1
ATOM 7380 C CA . ALA B 1 462 ? 16.734 -10.055 16.844 1 95.75 462 ALA B CA 1
ATOM 7381 C C . ALA B 1 462 ? 17 -11.023 15.695 1 95.75 462 ALA B C 1
ATOM 7383 O O . ALA B 1 462 ? 17.203 -10.594 14.555 1 95.75 462 ALA B O 1
ATOM 7384 N N . TRP B 1 463 ? 17 -12.281 16.016 1 95.94 463 TRP B N 1
ATOM 7385 C CA . TRP B 1 463 ? 17.203 -13.32 15 1 95.94 463 TRP B CA 1
ATOM 7386 C C . TRP B 1 463 ? 16.078 -13.305 13.977 1 95.94 463 TRP B C 1
ATOM 7388 O O . TRP B 1 463 ? 16.328 -13.352 12.766 1 95.94 463 TRP B O 1
ATOM 7398 N N . ASP B 1 464 ? 14.883 -13.195 14.43 1 96.5 464 ASP B N 1
ATOM 7399 C CA . ASP B 1 464 ? 13.719 -13.086 13.555 1 96.5 464 ASP B CA 1
ATOM 7400 C C . ASP B 1 464 ? 13.812 -11.852 12.664 1 96.5 464 ASP B C 1
ATOM 7402 O O . ASP B 1 464 ? 13.555 -11.922 11.461 1 96.5 464 ASP B O 1
ATOM 7406 N N . ALA B 1 465 ? 14.219 -10.766 13.234 1 96.25 465 ALA B N 1
ATOM 7407 C CA . ALA B 1 465 ? 14.336 -9.5 12.523 1 96.25 465 ALA B CA 1
ATOM 7408 C C . ALA B 1 465 ? 15.414 -9.57 11.445 1 96.25 465 ALA B C 1
ATOM 7410 O O . ALA B 1 465 ? 15.273 -8.977 10.375 1 96.25 465 ALA B O 1
ATOM 7411 N N . PHE B 1 466 ? 16.469 -10.258 11.805 1 95.31 466 PHE B N 1
ATOM 7412 C CA . PHE B 1 466 ? 17.547 -10.414 10.844 1 95.31 466 PHE B CA 1
ATOM 7413 C C . PHE B 1 466 ? 17.047 -11.055 9.555 1 95.31 466 PHE B C 1
ATOM 7415 O O . PHE B 1 466 ? 17.312 -10.562 8.461 1 95.31 466 PHE B O 1
ATOM 7422 N N . TRP B 1 467 ? 16.297 -12.102 9.664 1 94.75 467 TRP B N 1
ATOM 7423 C CA . TRP B 1 467 ? 15.781 -12.789 8.484 1 94.75 467 TRP B CA 1
ATOM 7424 C C . TRP B 1 467 ? 14.688 -11.969 7.805 1 94.75 467 TRP B C 1
ATOM 7426 O O . TRP B 1 467 ? 14.531 -12.023 6.582 1 94.75 467 TRP B O 1
ATOM 7436 N N . TRP B 1 468 ? 13.977 -11.195 8.562 1 94.88 468 TRP B N 1
ATOM 7437 C CA . TRP B 1 468 ? 12.93 -10.312 8.055 1 94.88 468 TRP B CA 1
ATOM 7438 C C . TRP B 1 468 ? 13.516 -9.273 7.105 1 94.88 468 TRP B C 1
ATOM 7440 O O . TRP B 1 468 ? 12.844 -8.828 6.168 1 94.88 468 TRP B O 1
ATOM 7450 N N . LEU B 1 469 ? 14.805 -8.945 7.227 1 92.5 469 LEU B N 1
ATOM 7451 C CA . LEU B 1 469 ? 15.484 -7.988 6.359 1 92.5 469 LEU B CA 1
ATOM 7452 C C . LEU B 1 469 ? 15.453 -8.453 4.906 1 92.5 469 LEU B C 1
ATOM 7454 O O . LEU B 1 469 ? 15.438 -7.629 3.988 1 92.5 469 LEU B O 1
ATOM 7458 N N . PHE B 1 470 ? 15.359 -9.711 4.727 1 90.75 470 PHE B N 1
ATOM 7459 C CA . PHE B 1 470 ? 15.508 -10.273 3.391 1 90.75 470 PHE B CA 1
ATOM 7460 C C . PHE B 1 470 ? 14.148 -10.562 2.77 1 90.75 470 PHE B C 1
ATOM 7462 O O . PHE B 1 470 ? 14.062 -11.227 1.735 1 90.75 470 PHE B O 1
ATOM 7469 N N . THR B 1 471 ? 13.094 -10.078 3.354 1 90.5 471 THR B N 1
ATOM 7470 C CA . THR B 1 471 ? 11.719 -10.281 2.914 1 90.5 471 THR B CA 1
ATOM 7471 C C . THR B 1 471 ? 11.57 -9.961 1.429 1 90.5 471 THR B C 1
ATOM 7473 O O . THR B 1 471 ? 10.898 -10.688 0.695 1 90.5 471 THR B O 1
ATOM 7476 N N . PRO B 1 472 ? 12.258 -8.906 0.889 1 83.75 472 PRO B N 1
ATOM 7477 C CA . PRO B 1 472 ? 12.07 -8.609 -0.533 1 83.75 472 PRO B CA 1
ATOM 7478 C C . PRO B 1 472 ? 12.602 -9.711 -1.442 1 83.75 472 PRO B C 1
ATOM 7480 O O . PRO B 1 472 ? 12.273 -9.75 -2.631 1 83.75 472 PRO B O 1
ATOM 7483 N N . TYR B 1 473 ? 13.383 -10.633 -0.899 1 79.38 473 TYR B N 1
ATOM 7484 C CA . TYR B 1 473 ? 14.023 -11.664 -1.712 1 79.38 473 TYR B CA 1
ATOM 7485 C C . TYR B 1 473 ? 13.539 -13.055 -1.312 1 79.38 473 TYR B C 1
ATOM 7487 O O . TYR B 1 473 ? 13.93 -14.047 -1.922 1 79.38 473 TYR B O 1
ATOM 7495 N N . LEU B 1 474 ? 12.805 -13.109 -0.248 1 83.62 474 LEU B N 1
ATOM 7496 C CA . LEU B 1 474 ? 12.289 -14.383 0.224 1 83.62 474 LEU B CA 1
ATOM 7497 C C . LEU B 1 474 ? 10.992 -14.742 -0.492 1 83.62 474 LEU B C 1
ATOM 7499 O O . LEU B 1 474 ? 10.258 -13.859 -0.943 1 83.62 474 LEU B O 1
#

Foldseek 3Di:
DVVVVVVVVVVVVVVLVVLLVVLLVCLVVPPDDPVLSVVLNCQCVVDGPVSSVCCVFPVDLCQQVLCCVLCVPDDPLPVLPQPQPPDPPPVDPDDDPLQSLLCSQQVDHWAWQKDKDKAKFCVRPLVVLLVLLQPFQAEKEWEFAAQACDDSSVSVLVSQLVSVVSVYHYEYEYEQVNCVVRPVVSVVSNVVSPHHYFYQPHCDPPPSGHQVLETALWTWMDGQQFKIKFFADGNDPLSRVVPDDFQRHEIEIMMIMGAQQSVVVVVVSQVSVCSRPVDRDDDGDHDHDRNHGKTKHKGKAAQNRVPLSVLSSLLSLLQPFDAEKEWEAAAALADPSVLVSLLVSVLNVHAAEYEYAPDHPDVLRVLLVLLVCCSRQVSPHKYWHFYTDHYHGTKMAGDQFKIKGHHAGRAQSRSNRYTIMMMIIGGRVVSVVVVVVVVVRRVRIHIDHPVNSVPDDPVSSVSSVVSNVCRNPD/DVVVVVVVVVVVVVVLVVLLVVLLVCLVVPPDDPVLSVVLNCQCVVDGPVSSVCCVFPVDLCQQVLCCVLCVPDDPLPVLPQPQPPDDPPVDPDDDPLQSLLCSQQVDHWAWQKDKDKAKFCVRPLVVLLVLLQPFQAEKEWEFAAQACDDSSVSVLVSQLVSVVSVYHYEYEYEQVNCVVRPVVSVVSNVVSPHHYFYQPHCDPPPSGHQVLETALWTWMDGQQFKIKFFADGNDPLSRPVPDDFQRHEIEIMMIMGAQQSVVVVVVSQVSVCSRPVDGDDDGDHDHDRNHGKTKHKGKAAQNRVPLSVLSSLLSLLQPFDAEKEWEAAAALADPSVLVSLLVSVLNVHAAEYEYAPDHPDVLRVLLVLLVCCSRQVSPHKYWHFYTDHYHGTKMAGDQFKIKGHHAGRAQSRSNRYTIMMMIIGGRVVSVVVVVVVVVRRVRIHIDHPVNSVPDDPVSSVSSVVSNVCRNPD